Protein 4DMI (pdb70)

Sequence (838 aa):
QQFRIDSESIRDKLNTLLPSQSRLSGSTTIIPVVDLTETAEGGAQREEDLQKAFTLINTIDFDVENTTTTIANTPGFYKVVVVGNLSSRDEASGAIAVIEVTDGITTKILANNRIVSPDGTTAVQSVPVPFDLMMVKLVAGDTLQARSNNAEVRVQGIARQIADVSGNLINPPASQQFRIDSESIRDKLNTLLPSVDLSGSTTIIPVVDLTETAEGGAQREEEEDLQKAFTLINTIDFDVENTTTTIANTPGFYKVVVVGNLSSRDEASGAIAVIEEVTDGITTKILANNRIVSPDGTTAVQSVPVPFDLMMVKLVAGDTLQARSNNAEVRVQGIARQIADVSGNLINPQQFRIDSESIRDKLNTLLPSQSLSGSTTIIPVVDLTETAEGGAQREEDLQKAFTLINTIDFDVENTTTTIANTPGFYKVVVGNLSSRDEASGAIAVIEVTDGITTKILANNRIVSPDGTTAVQSVPVPFDLMMVKLVAGDTLQARSNNAEVRVQGIARQIADVSGNLINPPQFRIDSESIRDKLNTLLPSQSRVDLSGSTTIIPVVDLTETAEGGAQREDLQKAFTLINTIDFDVENTTTTIANTPGFYKVVVGNLSSRDEASGAIAVIEVTDGITTKILANNRIVSPDGTTAVQSVPVPFDLMMVKLVAGDTLQARSNNAEVRVQGIARQIADVSGNLIINPPSSQQFRIDSESIRDKLNTLLPLSGSTTIIPVVDLLTETAEGGAQREDLQKAFTLINTIDFDVENTTTTIANTPGFYKVVVVGNLSSRDEASGAIAVIEEVTDGITTKILANNRIVSPDGTTAVQSVPVPFDLMMVKKLVAGDTLQARSNNAEVRVQGIARQIADVSGNLINP

Radius of gyration: 27.86 Å; Cα contacts (8 Å, |Δi|>4): 2549; chains: 5; bounding box: 64×80×60 Å

Secondary structure (P-SEA, 3-state):
cbbbbbcaaaaaaaaaacccccccccccbbbbbbbcccccccccccccccccccccccbbbbbccbbbbccccbbbbbbbbcccccccccccccccccccccbbbbcccccbbbbccccbbbbbbbcccbbbbbccccccccccccccccccbbbbbccccccccccc/ccbbbbbbcaaaaaaaaaaccccbbbbbcbbbbbbbccccccccccccccccccccccccccccccbbbbccccbbbbbbbbccccccccccbbbbbbcccccbbbbcccccbbbbccccbbbbbbbcccbbbbbccccccccccccccccccbbbbbccccccccccc/cbbbbbcaaaaaaaaaaccccccccccbbbbbbbccccccccccccccccccccccccccccccbbbbccccbbbbbbbbccccccccccbbbbbbcccccbbbbcccccbbbbccccbbbbbbbcccbbbbbccccccccccccccccccbbbbbccccccccccc/ccccccaaaaaaaaaacccccccbbbbbcbbbbbbbccccccccccccccccccccccccccccccbbbbccccbbbbbbbbccccccccccbbbbbbcccccbbbbcccccbbbbccccbbbbbbbcccbbbbbccccccccccccccccccbbbbbccccccccccc/cbbbbbbcaaaaaaaaaacccccccbbbbbbbcccccccccccccccccccccccbbbbbccbbbbccccbbbbbbbbccccccccccbbbbbbcccccbbbbcccccbbbbccccbbbbbbbcccbbbbbcccccccccccccccccccccccccccccccccc

Nearest PDB structures (foldseek):
  4dmi-assembly1_C  TM=1.006E+00  e=1.587E-31  unidentified
  4e27-assembly1_C  TM=9.970E-01  e=5.572E-29  unidentified
  4dmi-assembly1_A  TM=9.010E-01  e=1.670E-29  unidentified
  4dmi-assembly1_D  TM=9.089E-01  e=8.191E-30  unidentified
  4dmi-assembly1_B  TM=8.120E-01  e=1.020E-29  unidentified

Solvent-accessible surface area: 31568 Å² total

CATH classification: 6.20.250.10 (+1 more: 2.60.120.1010)

Structure (mmCIF, N/CA/C/O backbone):
data_4DMI
#
_entry.id   4DMI
#
_cell.length_a   57.570
_cell.length_b   147.870
_cell.length_c   57.850
_cell.angle_alpha   90.00
_cell.angle_beta   112.05
_cell.angle_gamma   90.00
#
_symmetry.space_group_name_H-M   'P 1 21 1'
#
loop_
_entity.id
_entity.type
_entity.pdbx_description
1 polymer 'Capsid Protein'
2 non-polymer 1,2-ETHANEDIOL
3 non-polymer 'SODIUM ION'
4 water water
#
loop_
_atom_site.group_PDB
_atom_site.id
_atom_site.type_symbol
_atom_site.label_atom_id
_atom_site.label_alt_id
_atom_site.label_comp_id
_atom_site.label_asym_id
_atom_site.label_entity_id
_atom_site.label_seq_id
_atom_site.pdbx_PDB_ins_code
_atom_site.Cartn_x
_atom_site.Cartn_y
_atom_site.Cartn_z
_atom_site.occupancy
_atom_site.B_iso_or_equiv
_atom_site.auth_seq_id
_atom_site.auth_comp_id
_atom_site.auth_asym_id
_atom_site.auth_atom_id
_atom_site.pdbx_PDB_model_num
ATOM 1 C CA . GLN A 1 3 ? -9.149 42.761 18.744 1.00 68.89 3 GLN A CA 1
ATOM 2 C C . GLN A 1 3 ? -7.850 42.335 19.417 1.00 65.85 3 GLN A C 1
ATOM 3 O O . GLN A 1 3 ? -7.115 41.496 18.894 1.00 61.22 3 GLN A O 1
ATOM 4 N N . GLN A 1 4 ? -7.578 42.910 20.585 1.00 62.91 4 GLN A N 1
ATOM 5 C CA . GLN A 1 4 ? -6.298 42.704 21.254 1.00 59.74 4 GLN A CA 1
ATOM 6 C C . GLN A 1 4 ? -6.428 42.564 22.771 1.00 61.87 4 GLN A C 1
ATOM 7 O O . GLN A 1 4 ? -7.102 43.358 23.426 1.00 63.31 4 GLN A O 1
ATOM 13 N N . PHE A 1 5 ? -5.755 41.554 23.315 1.00 58.81 5 PHE A N 1
ATOM 14 C CA . PHE A 1 5 ? -5.846 41.212 24.730 1.00 59.14 5 PHE A CA 1
ATOM 15 C C . PHE A 1 5 ? -4.444 41.070 25.319 1.00 60.84 5 PHE A C 1
ATOM 16 O O . PHE A 1 5 ? -3.482 40.869 24.583 1.00 63.47 5 PHE A O 1
ATOM 24 N N . ARG A 1 6 ? -4.333 41.153 26.642 1.00 53.72 6 ARG A N 1
ATOM 25 C CA . ARG A 1 6 ? -3.035 41.056 27.308 1.00 50.61 6 ARG A CA 1
ATOM 26 C C . ARG A 1 6 ? -2.627 39.616 27.615 1.00 52.26 6 ARG A C 1
ATOM 27 O O . ARG A 1 6 ? -3.459 38.787 27.990 1.00 53.80 6 ARG A O 1
ATOM 29 N N . ILE A 1 7 ? -1.335 39.336 27.458 1.00 53.75 7 ILE A N 1
ATOM 30 C CA . ILE A 1 7 ? -0.779 38.010 27.707 1.00 54.58 7 ILE A CA 1
ATOM 31 C C . ILE A 1 7 ? -0.037 37.943 29.032 1.00 57.70 7 ILE A C 1
ATOM 32 O O . ILE A 1 7 ? 0.873 38.734 29.285 1.00 59.35 7 ILE A O 1
ATOM 34 N N . ASP A 1 8 ? -0.427 36.993 29.874 1.00 59.60 8 ASP A N 1
ATOM 35 C CA . ASP A 1 8 ? 0.364 36.663 31.049 1.00 63.21 8 ASP A CA 1
ATOM 36 C C . ASP A 1 8 ? 1.010 35.296 30.856 1.00 64.37 8 ASP A C 1
ATOM 37 O O . ASP A 1 8 ? 0.362 34.261 31.022 1.00 66.17 8 ASP A O 1
ATOM 39 N N . SER A 1 9 ? 2.280 35.307 30.465 1.00 62.59 9 SER A N 1
ATOM 40 C CA . SER A 1 9 ? 3.095 34.100 30.415 1.00 59.67 9 SER A CA 1
ATOM 41 C C . SER A 1 9 ? 4.544 34.433 30.718 1.00 61.33 9 SER A C 1
ATOM 42 O O . SER A 1 9 ? 5.192 35.164 29.967 1.00 60.30 9 SER A O 1
ATOM 45 N N . GLU A 1 10 ? 5.047 33.908 31.828 1.00 60.93 10 GLU A N 1
ATOM 46 C CA . GLU A 1 10 ? 6.473 33.965 32.092 1.00 60.71 10 GLU A CA 1
ATOM 47 C C . GLU A 1 10 ? 7.146 33.160 30.990 1.00 55.73 10 GLU A C 1
ATOM 48 O O . GLU A 1 10 ? 8.190 33.547 30.463 1.00 55.66 10 GLU A O 1
ATOM 50 N N . SER A 1 11 ? 6.511 32.045 30.640 1.00 53.38 11 SER A N 1
ATOM 51 C CA . SER A 1 11 ? 7.001 31.127 29.617 1.00 56.70 11 SER A CA 1
ATOM 52 C C . SER A 1 11 ? 7.165 31.758 28.228 1.00 52.81 11 SER A C 1
ATOM 53 O O . SER A 1 11 ? 8.206 31.598 27.589 1.00 53.96 11 SER A O 1
ATOM 56 N N . ILE A 1 12 ? 6.138 32.462 27.760 1.00 47.41 12 ILE A N 1
ATOM 57 C CA . ILE A 1 12 ? 6.185 33.095 26.441 1.00 45.18 12 ILE A CA 1
ATOM 58 C C . ILE A 1 12 ? 7.066 34.347 26.453 1.00 45.08 12 ILE A C 1
ATOM 59 O O . ILE A 1 12 ? 7.792 34.617 25.493 1.00 43.63 12 ILE A O 1
ATOM 64 N N . ARG A 1 13 ? 7.008 35.103 27.546 1.00 43.80 13 ARG A N 1
ATOM 65 C CA . ARG A 1 13 ? 7.836 36.297 27.687 1.00 45.21 13 ARG A CA 1
ATOM 66 C C . ARG A 1 13 ? 9.318 35.951 27.581 1.00 45.84 13 ARG A C 1
ATOM 67 O O . ARG A 1 13 ? 10.054 36.562 26.804 1.00 44.10 13 ARG A O 1
ATOM 69 N N . ASP A 1 14 ? 9.743 34.964 28.365 1.00 46.08 14 ASP A N 1
ATOM 70 C CA . ASP A 1 14 ? 11.140 34.546 28.400 1.00 48.75 14 ASP A CA 1
ATOM 71 C C . ASP A 1 14 ? 11.614 34.014 27.049 1.00 46.34 14 ASP A C 1
ATOM 72 O O . ASP A 1 14 ? 12.749 34.258 26.638 1.00 49.37 14 ASP A O 1
ATOM 74 N N . LYS A 1 15 ? 10.742 33.287 26.361 1.00 41.14 15 LYS A N 1
ATOM 75 C CA . LYS A 1 15 ? 11.090 32.727 25.063 1.00 40.03 15 LYS A CA 1
ATOM 76 C C . LYS A 1 15 ? 11.223 33.817 24.009 1.00 37.70 15 LYS A C 1
ATOM 77 O O . LYS A 1 15 ? 12.178 33.830 23.230 1.00 38.15 15 LYS A O 1
ATOM 80 N N . LEU A 1 16 ? 10.259 34.731 23.988 1.00 36.64 16 LEU A N 1
ATOM 81 C CA . LEU A 1 16 ? 10.247 35.790 22.990 1.00 36.42 16 LEU A CA 1
ATOM 82 C C . LEU A 1 16 ? 11.477 36.682 23.120 1.00 36.73 16 LEU A C 1
ATOM 83 O O . LEU A 1 16 ? 12.018 37.161 22.123 1.00 40.86 16 LEU A O 1
ATOM 88 N N . ASN A 1 17 ? 11.914 36.901 24.355 1.00 41.88 17 ASN A N 1
ATOM 89 C CA . ASN A 1 17 ? 13.095 37.717 24.606 1.00 40.22 17 ASN A CA 1
ATOM 90 C C . ASN A 1 17 ? 14.400 36.995 24.273 1.00 38.66 17 ASN A C 1
ATOM 91 O O . ASN A 1 17 ? 15.397 37.633 23.935 1.00 42.61 17 ASN A O 1
ATOM 96 N N . THR A 1 18 ? 14.393 35.668 24.368 1.00 37.14 18 THR A N 1
ATOM 97 C CA . THR A 1 18 ? 15.551 34.879 23.955 1.00 43.10 18 THR A CA 1
ATOM 98 C C . THR A 1 18 ? 15.585 34.732 22.434 1.00 43.88 18 THR A C 1
ATOM 99 O O . THR A 1 18 ? 16.656 34.735 21.827 1.00 47.84 18 THR A O 1
ATOM 103 N N . LEU A 1 19 ? 14.407 34.613 21.823 1.00 40.38 19 LEU A N 1
ATOM 104 C CA . LEU A 1 19 ? 14.297 34.519 20.369 1.00 37.72 19 LEU A CA 1
ATOM 105 C C . LEU A 1 19 ? 14.666 35.836 19.702 1.00 36.23 19 LEU A C 1
ATOM 106 O O . LEU A 1 19 ? 15.383 35.858 18.700 1.00 38.17 19 LEU A O 1
ATOM 111 N N . LEU A 1 20 ? 14.172 36.934 20.266 1.00 34.20 20 LEU A N 1
ATOM 112 C CA . LEU A 1 20 ? 14.375 38.253 19.680 1.00 35.66 20 LEU A CA 1
ATOM 113 C C . LEU A 1 20 ? 15.010 39.206 20.686 1.00 32.56 20 LEU A C 1
ATOM 114 O O . LEU A 1 20 ? 14.314 40.015 21.301 1.00 36.38 20 LEU A O 1
ATOM 119 N N . PRO A 1 21 ? 16.339 39.113 20.854 1.00 34.09 21 PRO A N 1
ATOM 120 C CA . PRO A 1 21 ? 17.083 39.952 21.802 1.00 36.62 21 PRO A CA 1
ATOM 121 C C . PRO A 1 21 ? 16.961 41.440 21.478 1.00 35.65 21 PRO A C 1
ATOM 122 O O . PRO A 1 21 ? 17.105 41.821 20.318 1.00 37.96 21 PRO A O 1
ATOM 126 N N . SER A 1 22 ? 16.710 42.263 22.492 1.00 33.95 22 SER A N 1
ATOM 127 C CA . SER A 1 22 ? 16.577 43.706 22.298 1.00 40.74 22 SER A CA 1
ATOM 128 C C . SER A 1 22 ? 17.923 44.421 22.318 1.00 45.39 22 SER A C 1
ATOM 129 O O . SER A 1 22 ? 18.809 44.068 23.097 1.00 43.62 22 SER A O 1
ATOM 132 N N . GLN A 1 23 ? 18.065 45.431 21.460 1.00 45.22 23 GLN A N 1
ATOM 133 C CA . GLN A 1 23 ? 19.222 46.321 21.500 1.00 46.91 23 GLN A CA 1
ATOM 134 C C . GLN A 1 23 ? 19.194 47.153 22.779 1.00 50.58 23 GLN A C 1
ATOM 135 O O . GLN A 1 23 ? 20.207 47.723 23.185 1.00 54.80 23 GLN A O 1
ATOM 137 N N . SER A 1 24 ? 18.024 47.226 23.406 1.00 34.86 24 SER A N 1
ATOM 138 C CA . SER A 1 24 ? 17.842 48.063 24.586 1.00 35.51 24 SER A CA 1
ATOM 139 C C . SER A 1 24 ? 17.746 47.263 25.879 1.00 37.65 24 SER A C 1
ATOM 140 O O . SER A 1 24 ? 17.214 46.150 25.893 1.00 37.83 24 SER A O 1
ATOM 143 N N . ARG A 1 25 ? 18.286 47.849 26.948 1.00 36.42 25 ARG A N 1
ATOM 144 C CA . ARG A 1 25 ? 18.112 47.374 28.321 1.00 35.48 25 ARG A CA 1
ATOM 145 C C . ARG A 1 25 ? 16.665 46.948 28.568 1.00 34.85 25 ARG A C 1
ATOM 146 O O . ARG A 1 25 ? 16.370 46.213 29.514 1.00 34.51 25 ARG A O 1
ATOM 154 N N . LEU A 1 32 ? 3.585 42.079 26.625 1.00 46.73 32 LEU A N 1
ATOM 155 C CA . LEU A 1 32 ? 3.236 41.196 25.514 1.00 44.80 32 LEU A CA 1
ATOM 156 C C . LEU A 1 32 ? 1.724 41.020 25.398 1.00 44.94 32 LEU A C 1
ATOM 157 O O . LEU A 1 32 ? 1.014 40.992 26.403 1.00 43.53 32 LEU A O 1
ATOM 159 N N . SER A 1 33 ? 1.239 40.906 24.166 1.00 43.87 33 SER A N 1
ATOM 160 C CA . SER A 1 33 ? -0.192 40.777 23.914 1.00 42.14 33 SER A CA 1
ATOM 161 C C . SER A 1 33 ? -0.445 39.864 22.719 1.00 39.64 33 SER A C 1
ATOM 162 O O . SER A 1 33 ? 0.491 39.460 22.029 1.00 39.48 33 SER A O 1
ATOM 165 N N . GLY A 1 34 ? -1.711 39.534 22.486 1.00 35.09 34 GLY A N 1
ATOM 166 C CA . GLY A 1 34 ? -2.087 38.681 21.373 1.00 34.17 34 GLY A CA 1
ATOM 167 C C . GLY A 1 34 ? -3.254 39.254 20.596 1.00 38.22 34 GLY A C 1
ATOM 168 O O . GLY A 1 34 ? -4.059 40.008 21.142 1.00 43.17 34 GLY A O 1
ATOM 169 N N . SER A 1 35 ? -3.346 38.902 19.317 1.00 33.06 35 SER A N 1
ATOM 170 C CA . SER A 1 35 ? -4.443 39.369 18.472 1.00 34.97 35 SER A CA 1
ATOM 171 C C . SER A 1 35 ? -5.560 38.335 18.422 1.00 35.47 35 SER A C 1
ATOM 172 O O . SER A 1 35 ? -5.334 37.150 18.667 1.00 37.94 35 SER A O 1
ATOM 175 N N . THR A 1 36 ? -6.767 38.790 18.102 1.00 39.77 36 THR A N 1
ATOM 176 C CA . THR A 1 36 ? -7.923 37.907 18.042 1.00 38.59 36 THR A CA 1
ATOM 177 C C . THR A 1 36 ? -8.362 37.666 16.599 1.00 36.98 36 THR A C 1
ATOM 178 O O . THR A 1 36 ? -9.402 37.055 16.348 1.00 37.40 36 THR A O 1
ATOM 182 N N . THR A 1 37 ? -7.561 38.146 15.652 1.00 30.34 37 THR A N 1
ATOM 183 C CA . THR A 1 37 ? -7.826 37.902 14.239 1.00 30.07 37 THR A CA 1
ATOM 184 C C . THR A 1 37 ? -6.837 36.890 13.680 1.00 25.80 37 THR A C 1
ATOM 185 O O . THR A 1 37 ? -5.626 37.113 13.698 1.00 28.20 37 THR A O 1
ATOM 189 N N . ILE A 1 38 ? -7.355 35.770 13.189 1.00 25.09 38 ILE A N 1
ATOM 190 C CA . ILE A 1 38 ? -6.507 34.710 12.664 1.00 23.72 38 ILE A CA 1
ATOM 191 C C . ILE A 1 38 ? -6.118 34.995 11.215 1.00 25.52 38 ILE A C 1
ATOM 192 O O . ILE A 1 38 ? -6.973 35.269 10.373 1.00 23.71 38 ILE A O 1
ATOM 197 N N . ILE A 1 39 ? -4.816 34.946 10.944 1.00 22.81 39 ILE A N 1
ATOM 198 C CA . ILE A 1 39 ? -4.282 35.313 9.638 1.00 21.89 39 ILE A CA 1
ATOM 199 C C . ILE A 1 39 ? -3.901 34.059 8.865 1.00 19.97 39 ILE A C 1
ATOM 200 O O . ILE A 1 39 ? -3.167 33.221 9.375 1.00 19.66 39 ILE A O 1
ATOM 205 N N . PRO A 1 40 ? -4.404 33.919 7.630 1.00 19.62 40 PRO A N 1
ATOM 206 C CA . PRO A 1 40 ? -3.993 32.775 6.812 1.00 18.89 40 PRO A CA 1
ATOM 207 C C . PRO A 1 40 ? -2.649 33.066 6.161 1.00 20.10 40 PRO A C 1
ATOM 208 O O . PRO A 1 40 ? -2.457 34.168 5.642 1.00 18.27 40 PRO A O 1
ATOM 212 N N . VAL A 1 41 ? -1.730 32.107 6.202 1.00 18.70 41 VAL A N 1
ATOM 213 C CA . VAL A 1 41 ? -0.396 32.322 5.652 1.00 16.31 41 VAL A CA 1
ATOM 214 C C . VAL A 1 41 ? 0.007 31.218 4.685 1.00 15.86 41 VAL A C 1
ATOM 215 O O . VAL A 1 41 ? -0.553 30.124 4.716 1.00 17.96 41 VAL A O 1
ATOM 219 N N . VAL A 1 42 ? 0.970 31.513 3.814 1.00 15.31 42 VAL A N 1
ATOM 220 C CA . VAL A 1 42 ? 1.708 30.457 3.128 1.00 14.92 42 VAL A CA 1
ATOM 221 C C . VAL A 1 42 ? 3.188 30.639 3.443 1.00 14.43 42 VAL A C 1
ATOM 222 O O . VAL A 1 42 ? 3.665 31.769 3.569 1.00 14.92 42 VAL A O 1
ATOM 226 N N . ASP A 1 43 ? 3.900 29.524 3.573 1.00 16.48 43 ASP A N 1
ATOM 227 C CA . ASP A 1 43 ? 5.290 29.530 4.027 1.00 17.65 43 ASP A CA 1
ATOM 228 C C . ASP A 1 43 ? 6.252 29.353 2.855 1.00 17.66 43 ASP A C 1
ATOM 229 O O . ASP A 1 43 ? 6.262 28.305 2.212 1.00 21.50 43 ASP A O 1
ATOM 234 N N . LEU A 1 44 ? 7.068 30.371 2.593 1.00 14.59 44 LEU A N 1
ATOM 235 C CA . LEU A 1 44 ? 8.027 30.338 1.489 1.00 16.38 44 LEU A CA 1
ATOM 236 C C . LEU A 1 44 ? 9.444 30.014 1.953 1.00 14.51 44 LEU A C 1
ATOM 237 O O . LEU A 1 44 ? 10.396 30.142 1.179 1.00 16.00 44 LEU A O 1
ATOM 242 N N . THR A 1 45 ? 9.590 29.597 3.209 1.00 14.86 45 THR A N 1
ATOM 243 C CA . THR A 1 45 ? 10.919 29.388 3.788 1.00 15.66 45 THR A CA 1
ATOM 244 C C . THR A 1 45 ? 11.816 28.459 2.971 1.00 14.72 45 THR A C 1
ATOM 245 O O . THR A 1 45 ? 12.980 28.782 2.712 1.00 16.02 45 THR A O 1
ATOM 249 N N . GLU A 1 46 ? 11.285 27.310 2.564 1.00 15.84 46 GLU A N 1
ATOM 250 C CA . GLU A 1 46 ? 12.119 26.326 1.877 1.00 16.92 46 GLU A CA 1
ATOM 251 C C . GLU A 1 46 ? 12.674 26.879 0.564 1.00 17.03 46 GLU A C 1
ATOM 252 O O . GLU A 1 46 ? 13.852 26.696 0.259 1.00 17.69 46 GLU A O 1
ATOM 258 N N . THR A 1 47 ? 11.831 27.585 -0.185 1.00 16.74 47 THR A N 1
ATOM 259 C CA . THR A 1 47 ? 12.264 28.213 -1.429 1.00 16.61 47 THR A CA 1
ATOM 260 C C . THR A 1 47 ? 13.293 29.306 -1.159 1.00 19.29 47 THR A C 1
ATOM 261 O O . THR A 1 47 ? 14.308 29.414 -1.858 1.00 18.48 47 THR A O 1
ATOM 265 N N . ALA A 1 48 ? 13.035 30.113 -0.137 1.00 17.83 48 ALA A N 1
ATOM 266 C CA . ALA A 1 48 ? 13.956 31.187 0.223 1.00 21.46 48 ALA A CA 1
ATOM 267 C C . ALA A 1 48 ? 15.328 30.654 0.635 1.00 19.39 48 ALA A C 1
ATOM 268 O O . ALA A 1 48 ? 16.342 31.333 0.473 1.00 21.08 48 ALA A O 1
ATOM 270 N N . GLU A 1 49 ? 15.362 29.432 1.159 1.00 20.65 49 GLU A N 1
ATOM 271 C CA . GLU A 1 49 ? 16.621 28.827 1.576 1.00 22.85 49 GLU A CA 1
ATOM 272 C C . GLU A 1 49 ? 17.367 28.164 0.418 1.00 29.11 49 GLU A C 1
ATOM 273 O O . GLU A 1 49 ? 18.470 27.642 0.596 1.00 32.88 49 GLU A O 1
ATOM 279 N N . GLY A 1 50 ? 16.768 28.198 -0.767 1.00 22.19 50 GLY A N 1
ATOM 280 C CA . GLY A 1 50 ? 17.396 27.655 -1.958 1.00 22.49 50 GLY A CA 1
ATOM 281 C C . GLY A 1 50 ? 16.753 26.374 -2.455 1.00 24.99 50 GLY A C 1
ATOM 282 O O . GLY A 1 50 ? 17.170 25.811 -3.467 1.00 25.55 50 GLY A O 1
ATOM 283 N N . GLY A 1 51 ? 15.730 25.911 -1.744 1.00 18.69 51 GLY A N 1
ATOM 284 C CA . GLY A 1 51 ? 15.029 24.704 -2.134 1.00 18.89 51 GLY A CA 1
ATOM 285 C C . GLY A 1 51 ? 15.703 23.436 -1.653 1.00 18.13 51 GLY A C 1
ATOM 286 O O . GLY A 1 51 ? 16.843 23.465 -1.189 1.00 20.83 51 GLY A O 1
ATOM 287 N N . ALA A 1 52 ? 14.979 22.325 -1.757 1.00 16.25 52 ALA A N 1
ATOM 288 C CA . ALA A 1 52 ? 15.497 21.001 -1.417 1.00 15.39 52 ALA A CA 1
ATOM 289 C C . ALA A 1 52 ? 16.031 20.924 0.009 1.00 18.61 52 ALA A C 1
ATOM 290 O O . ALA A 1 52 ? 17.103 20.375 0.262 1.00 19.36 52 ALA A O 1
ATOM 292 N N . GLN A 1 53 ? 15.275 21.481 0.943 1.00 13.50 53 GLN A N 1
ATOM 293 C CA . GLN A 1 53 ? 15.680 21.448 2.338 1.00 16.61 53 GLN A CA 1
ATOM 294 C C . GLN A 1 53 ? 15.146 20.220 3.061 1.00 16.43 53 GLN A C 1
ATOM 295 O O . GLN A 1 53 ? 15.706 19.817 4.082 1.00 17.53 53 GLN A O 1
ATOM 301 N N . ARG A 1 54 ? 14.069 19.623 2.545 1.00 12.03 54 ARG A N 1
ATOM 302 C CA . ARG A 1 54 ? 13.542 18.395 3.144 1.00 12.33 54 ARG A CA 1
ATOM 303 C C . ARG A 1 54 ? 14.678 17.370 3.216 1.00 10.58 54 ARG A C 1
ATOM 304 O O . ARG A 1 54 ? 15.448 17.245 2.256 1.00 10.69 54 ARG A O 1
ATOM 312 N N A GLU A 1 55 ? 14.765 16.662 4.330 0.54 12.13 55 GLU A N 1
ATOM 313 N N B GLU A 1 55 ? 14.780 16.661 4.333 0.46 12.21 55 GLU A N 1
ATOM 314 C CA A GLU A 1 55 ? 15.921 15.818 4.641 0.54 13.01 55 GLU A CA 1
ATOM 315 C CA B GLU A 1 55 ? 15.948 15.816 4.619 0.46 12.35 55 GLU A CA 1
ATOM 316 C C A GLU A 1 55 ? 16.290 14.811 3.545 0.54 10.49 55 GLU A C 1
ATOM 317 C C B GLU A 1 55 ? 16.299 14.821 3.516 0.46 10.45 55 GLU A C 1
ATOM 318 O O A GLU A 1 55 ? 17.468 14.635 3.228 0.54 12.48 55 GLU A O 1
ATOM 319 O O B GLU A 1 55 ? 17.472 14.654 3.175 0.46 11.77 55 GLU A O 1
ATOM 330 N N . ASP A 1 56 ? 15.288 14.170 2.950 1.00 9.65 56 ASP A N 1
ATOM 331 C CA . ASP A 1 56 ? 15.541 13.157 1.932 1.00 8.94 56 ASP A CA 1
ATOM 332 C C . ASP A 1 56 ? 16.197 13.761 0.698 1.00 12.22 56 ASP A C 1
ATOM 333 O O . ASP A 1 56 ? 17.122 13.172 0.122 1.00 12.74 56 ASP A O 1
ATOM 338 N N . LEU A 1 57 ? 15.753 14.959 0.323 1.00 10.63 57 LEU A N 1
ATOM 339 C CA . LEU A 1 57 ? 16.355 15.675 -0.802 1.00 9.84 57 LEU A CA 1
ATOM 340 C C . LEU A 1 57 ? 17.752 16.195 -0.469 1.00 11.04 57 LEU A C 1
ATOM 341 O O . LEU A 1 57 ? 18.687 16.058 -1.261 1.00 10.41 57 LEU A O 1
ATOM 346 N N . GLN A 1 58 ? 17.893 16.810 0.699 1.00 10.23 58 GLN A N 1
ATOM 347 C CA . GLN A 1 58 ? 19.158 17.445 1.052 1.00 9.90 58 GLN A CA 1
ATOM 348 C C . GLN A 1 58 ? 20.280 16.417 1.161 1.00 9.34 58 GLN A C 1
ATOM 349 O O . GLN A 1 58 ? 21.443 16.738 0.916 1.00 11.14 58 GLN A O 1
ATOM 355 N N . LYS A 1 59 ? 19.925 15.185 1.529 1.00 9.07 59 LYS A N 1
ATOM 356 C CA . LYS A 1 59 ? 20.915 14.119 1.725 1.00 8.46 59 LYS A CA 1
ATOM 357 C C . LYS A 1 59 ? 21.199 13.299 0.461 1.00 7.84 59 LYS A C 1
ATOM 358 O O . LYS A 1 59 ? 21.942 12.311 0.503 1.00 9.22 59 LYS A O 1
ATOM 364 N N . ALA A 1 60 ? 20.640 13.721 -0.671 1.00 7.72 60 ALA A N 1
ATOM 365 C CA . ALA A 1 60 ? 20.770 12.952 -1.914 1.00 9.29 60 ALA A CA 1
ATOM 366 C C . ALA A 1 60 ? 22.206 12.770 -2.397 1.00 9.31 60 ALA A C 1
ATOM 367 O O . ALA A 1 60 ? 23.048 13.650 -2.247 1.00 9.57 60 ALA A O 1
ATOM 369 N N . PHE A 1 61 ? 22.468 11.616 -2.997 1.00 7.80 61 PHE A N 1
ATOM 370 C CA . PHE A 1 61 ? 23.743 11.373 -3.654 1.00 7.63 61 PHE A CA 1
ATOM 371 C C . PHE A 1 61 ? 23.770 11.943 -5.065 1.00 7.76 61 PHE A C 1
ATOM 372 O O . PHE A 1 61 ? 22.782 11.876 -5.793 1.00 10.25 61 PHE A O 1
ATOM 380 N N . THR A 1 62 ? 24.912 12.511 -5.441 1.00 8.90 62 THR A N 1
ATOM 381 C CA . THR A 1 62 ? 25.121 12.960 -6.815 1.00 10.25 62 THR A CA 1
ATOM 382 C C . THR A 1 62 ? 26.407 12.369 -7.352 1.00 10.87 62 THR A C 1
ATOM 383 O O . THR A 1 62 ? 27.227 11.861 -6.595 1.00 10.18 62 THR A O 1
ATOM 387 N N . LEU A 1 63 ? 26.586 12.437 -8.663 1.00 9.79 63 LEU A N 1
ATOM 388 C CA . LEU A 1 63 ? 27.829 11.993 -9.269 1.00 10.85 63 LEU A CA 1
ATOM 389 C C . LEU A 1 63 ? 29.009 12.724 -8.634 1.00 11.22 63 LEU A C 1
ATOM 390 O O . LEU A 1 63 ? 30.045 12.126 -8.340 1.00 12.27 63 LEU A O 1
ATOM 395 N N . ILE A 1 64 ? 28.833 14.016 -8.388 1.00 11.55 64 ILE A N 1
ATOM 396 C CA . ILE A 1 64 ? 29.915 14.822 -7.851 1.00 12.86 64 ILE A CA 1
ATOM 397 C C . ILE A 1 64 ? 30.197 14.549 -6.374 1.00 12.75 64 ILE A C 1
ATOM 398 O O . ILE A 1 64 ? 31.359 14.449 -5.984 1.00 13.21 64 ILE A O 1
ATOM 403 N N . ASN A 1 65 ? 29.154 14.398 -5.559 1.00 11.28 65 ASN A N 1
ATOM 404 C CA . ASN A 1 65 ? 29.365 14.298 -4.110 1.00 9.84 65 ASN A CA 1
ATOM 405 C C . ASN A 1 65 ? 29.607 12.889 -3.554 1.00 11.03 65 ASN A C 1
ATOM 406 O O . ASN A 1 65 ? 29.939 12.731 -2.382 1.00 12.28 65 ASN A O 1
ATOM 411 N N . THR A 1 66 ? 29.442 11.873 -4.393 1.00 9.26 66 THR A N 1
ATOM 412 C CA . THR A 1 66 ? 29.487 10.495 -3.907 1.00 9.44 66 THR A CA 1
ATOM 413 C C . THR A 1 66 ? 30.910 9.987 -3.681 1.00 10.46 66 THR A C 1
ATOM 414 O O . THR A 1 66 ? 31.759 10.017 -4.584 1.00 10.98 66 THR A O 1
ATOM 418 N N . ILE A 1 67 ? 31.174 9.537 -2.460 1.00 10.27 67 ILE A N 1
ATOM 419 C CA . ILE A 1 67 ? 32.430 8.881 -2.142 1.00 8.92 67 ILE A CA 1
ATOM 420 C C . ILE A 1 67 ? 32.193 7.379 -2.313 1.00 9.51 67 ILE A C 1
ATOM 421 O O . ILE A 1 67 ? 31.688 6.715 -1.401 1.00 10.88 67 ILE A O 1
ATOM 426 N N . ASP A 1 68 ? 32.512 6.839 -3.485 1.00 8.05 68 ASP A N 1
ATOM 427 C CA . ASP A 1 68 ? 32.309 5.421 -3.736 1.00 9.19 68 ASP A CA 1
ATOM 428 C C . ASP A 1 68 ? 33.499 4.607 -3.258 1.00 10.49 68 ASP A C 1
ATOM 429 O O . ASP A 1 68 ? 34.649 5.033 -3.415 1.00 13.83 68 ASP A O 1
ATOM 434 N N . PHE A 1 69 ? 33.238 3.455 -2.645 1.00 9.18 69 PHE A N 1
ATOM 435 C CA . PHE A 1 69 ? 34.332 2.576 -2.206 1.00 10.30 69 PHE A CA 1
ATOM 436 C C . PHE A 1 69 ? 33.999 1.095 -2.404 1.00 9.89 69 PHE A C 1
ATOM 437 O O . PHE A 1 69 ? 32.840 0.689 -2.349 1.00 9.72 69 PHE A O 1
ATOM 445 N N . ASP A 1 70 ? 35.038 0.300 -2.645 1.00 8.36 70 ASP A N 1
ATOM 446 C CA . ASP A 1 70 ? 34.929 -1.130 -2.899 1.00 8.07 70 ASP A CA 1
ATOM 447 C C . ASP A 1 70 ? 36.301 -1.709 -2.539 1.00 8.51 70 ASP A C 1
ATOM 448 O O . ASP A 1 70 ? 37.243 -1.722 -3.352 1.00 12.22 70 ASP A O 1
ATOM 453 N N . VAL A 1 71 ? 36.407 -2.159 -1.292 1.00 8.17 71 VAL A N 1
ATOM 454 C CA . VAL A 1 71 ? 37.687 -2.374 -0.624 1.00 8.47 71 VAL A CA 1
ATOM 455 C C . VAL A 1 71 ? 37.941 -3.856 -0.390 1.00 8.64 71 VAL A C 1
ATOM 456 O O . VAL A 1 71 ? 37.125 -4.541 0.235 1.00 9.86 71 VAL A O 1
ATOM 460 N N . GLU A 1 72 ? 39.079 -4.337 -0.880 1.00 9.79 72 GLU A N 1
ATOM 461 C CA . GLU A 1 72 ? 39.457 -5.740 -0.777 1.00 9.71 72 GLU A CA 1
ATOM 462 C C . GLU A 1 72 ? 40.932 -5.817 -0.431 1.00 12.11 72 GLU A C 1
ATOM 463 O O . GLU A 1 72 ? 41.763 -5.322 -1.185 1.00 12.91 72 GLU A O 1
ATOM 469 N N . ASN A 1 73 ? 41.249 -6.419 0.712 1.00 8.87 73 ASN A N 1
ATOM 470 C CA . ASN A 1 73 ? 42.648 -6.616 1.126 1.00 9.37 73 ASN A CA 1
ATOM 471 C C . ASN A 1 73 ? 43.462 -5.318 1.168 1.00 9.85 73 ASN A C 1
ATOM 472 O O . ASN A 1 73 ? 44.625 -5.276 0.737 1.00 10.86 73 ASN A O 1
ATOM 477 N N . THR A 1 74 ? 42.853 -4.260 1.698 1.00 10.00 74 THR A N 1
ATOM 478 C CA . THR A 1 74 ? 43.548 -3.001 1.929 1.00 10.16 74 THR A CA 1
ATOM 479 C C . THR A 1 74 ? 42.732 -2.142 2.890 1.00 10.94 74 THR A C 1
ATOM 480 O O . THR A 1 74 ? 41.655 -2.553 3.348 1.00 10.35 74 THR A O 1
ATOM 484 N N . THR A 1 75 ? 43.265 -0.969 3.218 1.00 10.71 75 THR A N 1
ATOM 485 C CA . THR A 1 75 ? 42.569 0.008 4.056 1.00 10.36 75 THR A CA 1
ATOM 486 C C . THR A 1 75 ? 42.359 1.236 3.191 1.00 13.95 75 THR A C 1
ATOM 487 O O . THR A 1 75 ? 43.298 1.706 2.541 1.00 13.04 75 THR A O 1
ATOM 491 N N . THR A 1 76 ? 41.128 1.738 3.165 1.00 11.02 76 THR A N 1
ATOM 492 C CA . THR A 1 76 ? 40.789 2.878 2.328 1.00 12.11 76 THR A CA 1
ATOM 493 C C . THR A 1 76 ? 40.039 3.950 3.109 1.00 9.86 76 THR A C 1
ATOM 494 O O . THR A 1 76 ? 38.999 3.688 3.712 1.00 10.39 76 THR A O 1
ATOM 498 N N . THR A 1 77 ? 40.580 5.162 3.105 1.00 11.26 77 THR A N 1
ATOM 499 C CA . THR A 1 77 ? 39.948 6.293 3.763 1.00 10.61 77 THR A CA 1
ATOM 500 C C . THR A 1 77 ? 38.668 6.695 3.036 1.00 12.35 77 THR A C 1
ATOM 501 O O . THR A 1 77 ? 38.655 6.837 1.810 1.00 13.68 77 THR A O 1
ATOM 505 N N . ILE A 1 78 ? 37.597 6.854 3.801 1.00 10.87 78 ILE A N 1
ATOM 506 C CA . ILE A 1 78 ? 36.339 7.373 3.269 1.00 10.55 78 ILE A CA 1
ATOM 507 C C . ILE A 1 78 ? 36.303 8.890 3.485 1.00 11.45 78 ILE A C 1
ATOM 508 O O . ILE A 1 78 ? 35.983 9.653 2.570 1.00 14.78 78 ILE A O 1
ATOM 513 N N . ALA A 1 79 ? 36.644 9.323 4.697 1.00 12.37 79 ALA A N 1
ATOM 514 C CA . ALA A 1 79 ? 36.756 10.746 4.998 1.00 12.33 79 ALA A CA 1
ATOM 515 C C . ALA A 1 79 ? 37.747 10.961 6.126 1.00 14.20 79 ALA A C 1
ATOM 516 O O . ALA A 1 79 ? 37.914 10.099 6.983 1.00 14.13 79 ALA A O 1
ATOM 518 N N . ASN A 1 80 ? 38.415 12.112 6.116 1.00 16.10 80 ASN A N 1
ATOM 519 C CA . ASN A 1 80 ? 39.370 12.460 7.173 1.00 21.48 80 ASN A CA 1
ATOM 520 C C . ASN A 1 80 ? 39.452 13.961 7.415 1.00 19.77 80 ASN A C 1
ATOM 521 O O . ASN A 1 80 ? 40.503 14.483 7.799 1.00 20.69 80 ASN A O 1
ATOM 526 N N . THR A 1 81 ? 38.344 14.644 7.155 1.00 16.72 81 THR A N 1
ATOM 527 C CA . THR A 1 81 ? 38.191 16.057 7.470 1.00 19.59 81 THR A CA 1
ATOM 528 C C . THR A 1 81 ? 36.885 16.208 8.260 1.00 17.81 81 THR A C 1
ATOM 529 O O . THR A 1 81 ? 35.954 15.419 8.087 1.00 16.97 81 THR A O 1
ATOM 533 N N . PRO A 1 82 ? 36.808 17.209 9.144 1.00 16.68 82 PRO A N 1
ATOM 534 C CA . PRO A 1 82 ? 35.642 17.318 10.033 1.00 16.37 82 PRO A CA 1
ATOM 535 C C . PRO A 1 82 ? 34.314 17.487 9.300 1.00 17.45 82 PRO A C 1
ATOM 536 O O . PRO A 1 82 ? 34.260 18.094 8.227 1.00 19.54 82 PRO A O 1
ATOM 540 N N . GLY A 1 83 ? 33.247 16.951 9.889 1.00 16.50 83 GLY A N 1
ATOM 541 C CA . GLY A 1 83 ? 31.918 17.093 9.330 1.00 15.85 83 GLY A CA 1
ATOM 542 C C . GLY A 1 83 ? 31.068 15.884 9.653 1.00 15.88 83 GLY A C 1
ATOM 543 O O . GLY A 1 83 ? 31.536 14.952 10.310 1.00 12.58 83 GLY A O 1
ATOM 544 N N . PHE A 1 84 ? 29.828 15.903 9.175 1.00 12.49 84 PHE A N 1
ATOM 545 C CA . PHE A 1 84 ? 28.910 14.782 9.329 1.00 11.75 84 PHE A CA 1
ATOM 546 C C . PHE A 1 84 ? 28.829 14.017 8.014 1.00 12.12 84 PHE A C 1
ATOM 547 O O . PHE A 1 84 ? 28.672 14.624 6.948 1.00 13.60 84 PHE A O 1
ATOM 555 N N . TYR A 1 85 ? 28.912 12.690 8.092 1.00 10.47 85 TYR A N 1
ATOM 556 C CA . TYR A 1 85 ? 28.916 11.849 6.887 1.00 9.89 85 TYR A CA 1
ATOM 557 C C . TYR A 1 85 ? 27.886 10.728 6.974 1.00 13.63 85 TYR A C 1
ATOM 558 O O . TYR A 1 85 ? 27.765 10.060 7.999 1.00 11.90 85 TYR A O 1
ATOM 567 N N . LYS A 1 86 ? 27.144 10.520 5.889 1.00 10.08 86 LYS A N 1
ATOM 568 C CA . LYS A 1 86 ? 26.294 9.345 5.752 1.00 8.34 86 LYS A CA 1
ATOM 569 C C . LYS A 1 86 ? 27.132 8.277 5.063 1.00 9.65 86 LYS A C 1
ATOM 570 O O . LYS A 1 86 ? 27.824 8.583 4.086 1.00 8.76 86 LYS A O 1
ATOM 576 N N A VAL A 1 87 ? 27.099 7.058 5.562 0.57 8.47 87 VAL A N 1
ATOM 577 N N B VAL A 1 87 ? 27.067 7.053 5.565 0.43 7.86 87 VAL A N 1
ATOM 578 C CA A VAL A 1 87 ? 27.845 5.977 4.920 0.57 7.61 87 VAL A CA 1
ATOM 579 C CA B VAL A 1 87 ? 27.817 5.929 4.997 0.43 8.91 87 VAL A CA 1
ATOM 580 C C A VAL A 1 87 ? 26.988 4.719 4.895 0.57 8.38 87 VAL A C 1
ATOM 581 C C B VAL A 1 87 ? 26.900 4.718 4.902 0.43 8.49 87 VAL A C 1
ATOM 582 O O A VAL A 1 87 ? 26.533 4.237 5.932 0.57 8.48 87 VAL A O 1
ATOM 583 O O B VAL A 1 87 ? 26.357 4.262 5.909 0.43 8.10 87 VAL A O 1
ATOM 590 N N A VAL A 1 88 ? 26.748 4.204 3.694 0.57 7.28 88 VAL A N 1
ATOM 591 N N B VAL A 1 88 ? 26.724 4.191 3.694 0.43 7.31 88 VAL A N 1
ATOM 592 C CA A VAL A 1 88 ? 25.868 3.060 3.519 0.57 6.71 88 VAL A CA 1
ATOM 593 C CA B VAL A 1 88 ? 25.803 3.082 3.472 0.43 7.98 88 VAL A CA 1
ATOM 594 C C A VAL A 1 88 ? 26.515 2.016 2.624 0.57 6.29 88 VAL A C 1
ATOM 595 C C B VAL A 1 88 ? 26.455 2.025 2.585 0.43 6.68 88 VAL A C 1
ATOM 596 O O A VAL A 1 88 ? 27.266 2.347 1.712 0.57 9.72 88 VAL A O 1
ATOM 597 O O B VAL A 1 88 ? 27.167 2.362 1.646 0.43 9.19 88 VAL A O 1
ATOM 604 N N . GLY A 1 89 ? 26.230 0.751 2.880 1.00 5.44 89 GLY A N 1
ATOM 605 C CA . GLY A 1 89 ? 26.826 -0.303 2.091 1.00 5.24 89 GLY A CA 1
ATOM 606 C C . GLY A 1 89 ? 26.690 -1.671 2.703 1.00 5.43 89 GLY A C 1
ATOM 607 O O . GLY A 1 89 ? 25.782 -1.918 3.484 1.00 6.60 89 GLY A O 1
ATOM 608 N N . ASN A 1 90 ? 27.598 -2.563 2.321 1.00 6.10 90 ASN A N 1
ATOM 609 C CA . ASN A 1 90 ? 27.582 -3.958 2.757 1.00 6.39 90 ASN A CA 1
ATOM 610 C C . ASN A 1 90 ? 28.988 -4.498 3.014 1.00 6.11 90 ASN A C 1
ATOM 611 O O . ASN A 1 90 ? 29.969 -4.063 2.397 1.00 6.31 90 ASN A O 1
ATOM 616 N N . LEU A 1 91 ? 29.062 -5.480 3.912 1.00 5.88 91 LEU A N 1
ATOM 617 C CA . LEU A 1 91 ? 30.275 -6.256 4.156 1.00 6.47 91 LEU A CA 1
ATOM 618 C C . LEU A 1 91 ? 30.023 -7.709 3.750 1.00 5.73 91 LEU A C 1
ATOM 619 O O . LEU A 1 91 ? 28.893 -8.194 3.810 1.00 6.09 91 LEU A O 1
ATOM 624 N N . SER A 1 92 ? 31.077 -8.434 3.381 1.00 5.76 92 SER A N 1
ATOM 625 C CA . SER A 1 92 ? 30.939 -9.868 3.123 1.00 5.39 92 SER A CA 1
ATOM 626 C C . SER A 1 92 ? 30.853 -10.630 4.428 1.00 5.85 92 SER A C 1
ATOM 627 O O . SER A 1 92 ? 31.821 -10.633 5.177 1.00 7.25 92 SER A O 1
ATOM 630 N N . SER A 1 93 ? 29.733 -11.293 4.713 1.00 6.07 93 SER A N 1
ATOM 631 C CA . SER A 1 93 ? 29.656 -12.028 5.980 1.00 6.00 93 SER A CA 1
ATOM 632 C C . SER A 1 93 ? 30.652 -13.174 6.014 1.00 6.39 93 SER A C 1
ATOM 633 O O . SER A 1 93 ? 30.929 -13.815 4.999 1.00 7.33 93 SER A O 1
ATOM 636 N N . ARG A 1 94 ? 31.217 -13.402 7.195 1.00 6.76 94 ARG A N 1
ATOM 637 C CA . ARG A 1 94 ? 31.993 -14.601 7.453 1.00 7.26 94 ARG A CA 1
ATOM 638 C C . ARG A 1 94 ? 31.612 -15.203 8.802 1.00 9.20 94 ARG A C 1
ATOM 639 O O . ARG A 1 94 ? 30.921 -14.572 9.616 1.00 8.17 94 ARG A O 1
ATOM 647 N N . ASP A 1 95 ? 32.088 -16.425 9.026 1.00 8.25 95 ASP A N 1
ATOM 648 C CA . ASP A 1 95 ? 31.972 -17.095 10.315 1.00 10.67 95 ASP A CA 1
ATOM 649 C C . ASP A 1 95 ? 32.521 -16.197 11.426 1.00 9.78 95 ASP A C 1
ATOM 650 O O . ASP A 1 95 ? 33.477 -15.451 11.220 1.00 11.44 95 ASP A O 1
ATOM 655 N N . GLU A 1 96 ? 31.915 -16.278 12.605 1.00 10.64 96 GLU A N 1
ATOM 656 C CA . GLU A 1 96 ? 32.340 -15.468 13.744 1.00 11.48 96 GLU A CA 1
ATOM 657 C C . GLU A 1 96 ? 33.731 -15.833 14.262 1.00 14.06 96 GLU A C 1
ATOM 658 O O . GLU A 1 96 ? 34.260 -15.160 15.142 1.00 20.89 96 GLU A O 1
ATOM 664 N N . ALA A 1 97 ? 34.308 -16.901 13.718 1.00 12.07 97 ALA A N 1
ATOM 665 C CA . ALA A 1 97 ? 35.647 -17.309 14.096 1.00 13.56 97 ALA A CA 1
ATOM 666 C C . ALA A 1 97 ? 36.616 -17.145 12.933 1.00 14.46 97 ALA A C 1
ATOM 667 O O . ALA A 1 97 ? 37.766 -17.587 13.007 1.00 15.73 97 ALA A O 1
ATOM 669 N N . SER A 1 98 ? 36.146 -16.522 11.859 1.00 13.71 98 SER A N 1
ATOM 670 C CA . SER A 1 98 ? 36.963 -16.343 10.655 1.00 12.84 98 SER A CA 1
ATOM 671 C C . SER A 1 98 ? 38.109 -15.372 10.890 1.00 14.29 98 SER A C 1
ATOM 672 O O . SER A 1 98 ? 38.020 -14.474 11.727 1.00 13.83 98 SER A O 1
ATOM 675 N N . GLY A 1 99 ? 39.182 -15.555 10.133 1.00 12.19 99 GLY A N 1
ATOM 676 C CA . GLY A 1 99 ? 40.252 -14.578 10.100 1.00 14.55 99 GLY A CA 1
ATOM 677 C C . GLY A 1 99 ? 40.039 -13.530 9.019 1.00 12.68 99 GLY A C 1
ATOM 678 O O . GLY A 1 99 ? 40.824 -12.592 8.904 1.00 13.69 99 GLY A O 1
ATOM 679 N N . ALA A 1 100 ? 38.972 -13.661 8.235 1.00 9.88 100 ALA A N 1
ATOM 680 C CA . ALA A 1 100 ? 38.761 -12.729 7.129 1.00 9.24 100 ALA A CA 1
ATOM 681 C C . ALA A 1 100 ? 37.817 -11.601 7.539 1.00 10.89 100 ALA A C 1
ATOM 682 O O . ALA A 1 100 ? 36.613 -11.803 7.670 1.00 11.21 100 ALA A O 1
ATOM 684 N N . ILE A 1 101 ? 38.387 -10.415 7.730 1.00 9.80 101 ILE A N 1
ATOM 685 C CA . ILE A 1 101 ? 37.718 -9.293 8.377 1.00 12.15 101 ILE A CA 1
ATOM 686 C C . ILE A 1 101 ? 37.427 -8.169 7.390 1.00 10.18 101 ILE A C 1
ATOM 687 O O . ILE A 1 101 ? 38.298 -7.781 6.613 1.00 9.29 101 ILE A O 1
ATOM 692 N N . ALA A 1 102 ? 36.187 -7.677 7.409 1.00 7.89 102 ALA A N 1
ATOM 693 C CA . ALA A 1 102 ? 35.766 -6.557 6.579 1.00 8.33 102 ALA A CA 1
ATOM 694 C C . ALA A 1 102 ? 34.951 -5.628 7.472 1.00 10.34 102 ALA A C 1
ATOM 695 O O . ALA A 1 102 ? 33.916 -6.028 8.000 1.00 10.76 102 ALA A O 1
ATOM 697 N N . VAL A 1 103 ? 35.431 -4.399 7.653 1.00 7.55 103 VAL A N 1
ATOM 698 C CA . VAL A 1 103 ? 34.834 -3.484 8.623 1.00 7.67 103 VAL A CA 1
ATOM 699 C C . VAL A 1 103 ? 34.750 -2.044 8.148 1.00 7.63 103 VAL A C 1
ATOM 700 O O . VAL A 1 103 ? 35.463 -1.638 7.225 1.00 8.92 103 VAL A O 1
ATOM 704 N N . ILE A 1 104 ? 33.848 -1.287 8.763 1.00 8.77 104 ILE A N 1
ATOM 705 C CA . ILE A 1 104 ? 33.914 0.169 8.740 1.00 7.81 104 ILE A CA 1
ATOM 706 C C . ILE A 1 104 ? 34.403 0.561 10.124 1.00 8.44 104 ILE A C 1
ATOM 707 O O . ILE A 1 104 ? 33.876 0.065 11.125 1.00 9.80 104 ILE A O 1
ATOM 712 N N . GLU A 1 105 ? 35.412 1.417 10.197 1.00 9.83 105 GLU A N 1
ATOM 713 C CA . GLU A 1 105 ? 35.915 1.843 11.506 1.00 9.66 105 GLU A CA 1
ATOM 714 C C . GLU A 1 105 ? 36.241 3.324 11.511 1.00 10.09 105 GLU A C 1
ATOM 715 O O . GLU A 1 105 ? 36.437 3.939 10.457 1.00 10.77 105 GLU A O 1
ATOM 721 N N . VAL A 1 106 ? 36.234 3.908 12.707 1.00 11.08 106 VAL A N 1
ATOM 722 C CA . VAL A 1 106 ? 36.648 5.289 12.898 1.00 11.23 106 VAL A CA 1
ATOM 723 C C . VAL A 1 106 ? 37.854 5.278 13.819 1.00 13.09 106 VAL A C 1
ATOM 724 O O . VAL A 1 106 ? 37.928 4.457 14.735 1.00 13.38 106 VAL A O 1
ATOM 728 N N . THR A 1 107 ? 38.796 6.180 13.563 1.00 14.78 107 THR A N 1
ATOM 729 C CA . THR A 1 107 ? 40.076 6.189 14.275 1.00 15.58 107 THR A CA 1
ATOM 730 C C . THR A 1 107 ? 40.707 7.579 14.306 1.00 14.32 107 THR A C 1
ATOM 731 O O . THR A 1 107 ? 40.447 8.410 13.437 1.00 18.79 107 THR A O 1
ATOM 735 N N . ASP A 1 108 ? 41.523 7.834 15.327 1.00 17.31 108 ASP A N 1
ATOM 736 C CA . ASP A 1 108 ? 42.309 9.066 15.390 1.00 18.06 108 ASP A CA 1
ATOM 737 C C . ASP A 1 108 ? 43.793 8.735 15.411 1.00 22.81 108 ASP A C 1
ATOM 738 O O . ASP A 1 108 ? 44.645 9.608 15.636 1.00 24.06 108 ASP A O 1
ATOM 743 N N . GLY A 1 109 ? 44.094 7.459 15.195 1.00 19.67 109 GLY A N 1
ATOM 744 C CA . GLY A 1 109 ? 45.466 6.990 15.219 1.00 20.58 109 GLY A CA 1
ATOM 745 C C . GLY A 1 109 ? 45.839 6.428 16.577 1.00 25.46 109 GLY A C 1
ATOM 746 O O . GLY A 1 109 ? 46.877 5.775 16.719 1.00 35.47 109 GLY A O 1
ATOM 747 N N . ILE A 1 110 ? 45.006 6.703 17.581 1.00 23.30 110 ILE A N 1
ATOM 748 C CA . ILE A 1 110 ? 45.222 6.196 18.935 1.00 26.07 110 ILE A CA 1
ATOM 749 C C . ILE A 1 110 ? 44.127 5.221 19.361 1.00 28.43 110 ILE A C 1
ATOM 750 O O . ILE A 1 110 ? 44.409 4.097 19.785 1.00 29.68 110 ILE A O 1
ATOM 755 N N . THR A 1 111 ? 42.876 5.660 19.253 1.00 20.07 111 THR A N 1
ATOM 756 C CA . THR A 1 111 ? 41.726 4.801 19.529 1.00 18.06 111 THR A CA 1
ATOM 757 C C . THR A 1 111 ? 41.049 4.456 18.210 1.00 15.68 111 THR A C 1
ATOM 758 O O . THR A 1 111 ? 40.946 5.307 17.329 1.00 16.41 111 THR A O 1
ATOM 762 N N . THR A 1 112 ? 40.634 3.201 18.065 1.00 15.13 112 THR A N 1
ATOM 763 C CA . THR A 1 112 ? 39.886 2.772 16.880 1.00 14.00 112 THR A CA 1
ATOM 764 C C . THR A 1 112 ? 38.630 1.995 17.285 1.00 17.25 112 THR A C 1
ATOM 765 O O . THR A 1 112 ? 38.674 1.108 18.144 1.00 16.90 112 THR A O 1
ATOM 769 N N . LYS A 1 113 ? 37.504 2.326 16.659 1.00 12.68 113 LYS A N 1
ATOM 770 C CA . LYS A 1 113 ? 36.246 1.660 16.963 1.00 13.71 113 LYS A CA 1
ATOM 771 C C . LYS A 1 113 ? 35.592 1.158 15.689 1.00 11.21 113 LYS A C 1
ATOM 772 O O . LYS A 1 113 ? 35.443 1.895 14.716 1.00 11.55 113 LYS A O 1
ATOM 778 N N . ILE A 1 114 ? 35.238 -0.116 15.693 1.00 10.91 114 ILE A N 1
ATOM 779 C CA . ILE A 1 114 ? 34.513 -0.712 14.572 1.00 10.05 114 ILE A CA 1
ATOM 780 C C . ILE A 1 114 ? 33.036 -0.345 14.607 1.00 9.77 114 ILE A C 1
ATOM 781 O O . ILE A 1 114 ? 32.359 -0.555 15.615 1.00 11.88 114 ILE A O 1
ATOM 786 N N . LEU A 1 115 ? 32.541 0.198 13.496 1.00 9.04 115 LEU A N 1
ATOM 787 C CA . LEU A 1 115 ? 31.145 0.626 13.398 1.00 10.30 115 LEU A CA 1
ATOM 788 C C . LEU A 1 115 ? 30.270 -0.390 12.673 1.00 9.67 115 LEU A C 1
ATOM 789 O O . LEU A 1 115 ? 29.046 -0.404 12.843 1.00 12.17 115 LEU A O 1
ATOM 794 N N . ALA A 1 116 ? 30.894 -1.211 11.839 1.00 8.24 116 ALA A N 1
ATOM 795 C CA . ALA A 1 116 ? 30.217 -2.283 11.122 1.00 10.34 116 ALA A CA 1
ATOM 796 C C . ALA A 1 116 ? 31.188 -3.459 11.014 1.00 7.37 116 ALA A C 1
ATOM 797 O O . ALA A 1 116 ? 32.345 -3.290 10.621 1.00 8.26 116 ALA A O 1
ATOM 799 N N . ASN A 1 117 ? 30.696 -4.648 11.345 1.00 9.62 117 ASN A N 1
ATOM 800 C CA . ASN A 1 117 ? 31.508 -5.849 11.533 1.00 7.59 117 ASN A CA 1
ATOM 801 C C . ASN A 1 117 ? 30.930 -7.015 10.726 1.00 7.76 117 ASN A C 1
ATOM 802 O O . ASN A 1 117 ? 29.716 -7.216 10.714 1.00 10.76 117 ASN A O 1
ATOM 807 N N . ASN A 1 118 ? 31.789 -7.782 10.056 1.00 8.13 118 ASN A N 1
ATOM 808 C CA . ASN A 1 118 ? 31.333 -8.872 9.190 1.00 7.35 118 ASN A CA 1
ATOM 809 C C . ASN A 1 118 ? 31.379 -10.259 9.821 1.00 7.68 118 ASN A C 1
ATOM 810 O O . ASN A 1 118 ? 30.815 -11.208 9.257 1.00 7.94 118 ASN A O 1
ATOM 815 N N . ARG A 1 119 ? 32.083 -10.397 10.949 1.00 8.50 119 ARG A N 1
ATOM 816 C CA . ARG A 1 119 ? 32.387 -11.721 11.493 1.00 8.30 119 ARG A CA 1
ATOM 817 C C . ARG A 1 119 ? 31.298 -12.144 12.460 1.00 9.73 119 ARG A C 1
ATOM 818 O O . ARG A 1 119 ? 31.412 -11.952 13.666 1.00 12.17 119 ARG A O 1
ATOM 826 N N . ILE A 1 120 ? 30.244 -12.739 11.915 1.00 8.14 120 ILE A N 1
ATOM 827 C CA . ILE A 1 120 ? 28.998 -12.851 12.659 1.00 9.60 120 ILE A CA 1
ATOM 828 C C . ILE A 1 120 ? 28.286 -14.204 12.522 1.00 9.78 120 ILE A C 1
ATOM 829 O O . ILE A 1 120 ? 27.518 -14.586 13.418 1.00 11.71 120 ILE A O 1
ATOM 834 N N . VAL A 1 121 ? 28.495 -14.940 11.430 1.00 10.17 121 VAL A N 1
ATOM 835 C CA . VAL A 1 121 ? 27.665 -16.139 11.263 1.00 8.48 121 VAL A CA 1
ATOM 836 C C . VAL A 1 121 ? 28.167 -17.328 12.083 1.00 10.97 121 VAL A C 1
ATOM 837 O O . VAL A 1 121 ? 29.351 -17.441 12.386 1.00 10.95 121 VAL A O 1
ATOM 841 N N . SER A 1 122 ? 27.244 -18.198 12.471 1.00 10.05 122 SER A N 1
ATOM 842 C CA . SER A 1 122 ? 27.588 -19.331 13.326 1.00 10.50 122 SER A CA 1
ATOM 843 C C . SER A 1 122 ? 26.939 -20.595 12.772 1.00 11.25 122 SER A C 1
ATOM 844 O O . SER A 1 122 ? 25.900 -21.033 13.270 1.00 11.88 122 SER A O 1
ATOM 847 N N . PRO A 1 123 ? 27.538 -21.182 11.722 1.00 12.65 123 PRO A N 1
ATOM 848 C CA . PRO A 1 123 ? 26.942 -22.391 11.145 1.00 12.36 123 PRO A CA 1
ATOM 849 C C . PRO A 1 123 ? 27.091 -23.581 12.087 1.00 13.87 123 PRO A C 1
ATOM 850 O O . PRO A 1 123 ? 27.976 -23.604 12.951 1.00 16.14 123 PRO A O 1
ATOM 854 N N . ASP A 1 124 ? 26.207 -24.557 11.931 1.00 13.51 124 ASP A N 1
ATOM 855 C CA . ASP A 1 124 ? 26.285 -25.777 12.712 1.00 12.23 124 ASP A CA 1
ATOM 856 C C . ASP A 1 124 ? 26.095 -26.988 11.822 1.00 17.38 124 ASP A C 1
ATOM 857 O O . ASP A 1 124 ? 25.231 -26.991 10.950 1.00 15.37 124 ASP A O 1
ATOM 862 N N . GLY A 1 125 ? 26.894 -28.025 12.052 1.00 16.78 125 GLY A N 1
ATOM 863 C CA . GLY A 1 125 ? 26.731 -29.272 11.329 1.00 13.79 125 GLY A CA 1
ATOM 864 C C . GLY A 1 125 ? 27.275 -29.230 9.920 1.00 16.48 125 GLY A C 1
ATOM 865 O O . GLY A 1 125 ? 26.934 -30.085 9.101 1.00 21.77 125 GLY A O 1
ATOM 866 N N . THR A 1 126 ? 28.114 -28.239 9.628 1.00 14.91 126 THR A N 1
ATOM 867 C CA . THR A 1 126 ? 28.680 -28.109 8.286 1.00 16.63 126 THR A CA 1
ATOM 868 C C . THR A 1 126 ? 29.920 -27.226 8.252 1.00 20.99 126 THR A C 1
ATOM 869 O O . THR A 1 126 ? 30.053 -26.294 9.045 1.00 20.50 126 THR A O 1
ATOM 873 N N . THR A 1 127 ? 30.818 -27.522 7.316 1.00 18.51 127 THR A N 1
ATOM 874 C CA . THR A 1 127 ? 31.981 -26.677 7.066 1.00 17.75 127 THR A CA 1
ATOM 875 C C . THR A 1 127 ? 31.821 -25.901 5.759 1.00 16.76 127 THR A C 1
ATOM 876 O O . THR A 1 127 ? 32.726 -25.174 5.338 1.00 17.04 127 THR A O 1
ATOM 880 N N . ALA A 1 128 ? 30.672 -26.072 5.112 1.00 15.28 128 ALA A N 1
ATOM 881 C CA . ALA A 1 128 ? 30.345 -25.299 3.925 1.00 16.17 128 ALA A CA 1
ATOM 882 C C . ALA A 1 128 ? 29.542 -24.087 4.372 1.00 16.32 128 ALA A C 1
ATOM 883 O O . ALA A 1 128 ? 28.322 -24.171 4.532 1.00 20.70 128 ALA A O 1
ATOM 885 N N . VAL A 1 129 ? 30.234 -22.966 4.565 1.00 12.62 129 VAL A N 1
ATOM 886 C CA . VAL A 1 129 ? 29.647 -21.780 5.182 1.00 12.50 129 VAL A CA 1
ATOM 887 C C . VAL A 1 129 ? 29.178 -20.754 4.159 1.00 11.10 129 VAL A C 1
ATOM 888 O O . VAL A 1 129 ? 29.990 -20.056 3.536 1.00 10.44 129 VAL A O 1
ATOM 892 N N . GLN A 1 130 ? 27.863 -20.654 3.981 1.00 8.10 130 GLN A N 1
ATOM 893 C CA . GLN A 1 130 ? 27.305 -19.667 3.064 1.00 6.87 130 GLN A CA 1
ATOM 894 C C . GLN A 1 130 ? 27.449 -18.272 3.650 1.00 7.90 130 GLN A C 1
ATOM 895 O O . GLN A 1 130 ? 27.474 -18.085 4.880 1.00 9.34 130 GLN A O 1
ATOM 901 N N . SER A 1 131 ? 27.520 -17.297 2.756 1.00 6.49 131 SER A N 1
ATOM 902 C CA . SER A 1 131 ? 27.729 -15.899 3.098 1.00 5.67 131 SER A CA 1
ATOM 903 C C . SER A 1 131 ? 26.634 -15.013 2.501 1.00 6.91 131 SER A C 1
ATOM 904 O O . SER A 1 131 ? 26.110 -15.291 1.418 1.00 8.34 131 SER A O 1
ATOM 907 N N . VAL A 1 132 ? 26.312 -13.934 3.217 1.00 5.78 132 VAL A N 1
ATOM 908 C CA . VAL A 1 132 ? 25.332 -12.942 2.783 1.00 5.72 132 VAL A CA 1
ATOM 909 C C . VAL A 1 132 ? 25.917 -11.550 2.997 1.00 6.21 132 VAL A C 1
ATOM 910 O O . VAL A 1 132 ? 26.872 -11.378 3.760 1.00 6.17 132 VAL A O 1
ATOM 914 N N . PRO A 1 133 ? 25.363 -10.537 2.323 1.00 4.85 133 PRO A N 1
ATOM 915 C CA . PRO A 1 133 ? 25.799 -9.178 2.652 1.00 5.65 133 PRO A CA 1
ATOM 916 C C . PRO A 1 133 ? 25.355 -8.814 4.066 1.00 6.81 133 PRO A C 1
ATOM 917 O O . PRO A 1 133 ? 24.286 -9.236 4.537 1.00 7.64 133 PRO A O 1
ATOM 921 N N . VAL A 1 134 ? 26.200 -8.049 4.744 1.00 5.19 134 VAL A N 1
ATOM 922 C CA . VAL A 1 134 ? 25.876 -7.504 6.049 1.00 5.02 134 VAL A CA 1
ATOM 923 C C . VAL A 1 134 ? 25.730 -5.996 5.851 1.00 5.42 134 VAL A C 1
ATOM 924 O O . VAL A 1 134 ? 26.707 -5.281 5.685 1.00 6.92 134 VAL A O 1
ATOM 928 N N . PRO A 1 135 ? 24.485 -5.501 5.855 1.00 5.67 135 PRO A N 1
ATOM 929 C CA . PRO A 1 135 ? 24.337 -4.074 5.547 1.00 5.51 135 PRO A CA 1
ATOM 930 C C . PRO A 1 135 ? 24.685 -3.132 6.680 1.00 5.71 135 PRO A C 1
ATOM 931 O O . PRO A 1 135 ? 24.625 -3.500 7.857 1.00 9.83 135 PRO A O 1
ATOM 935 N N . PHE A 1 136 ? 25.045 -1.910 6.319 1.00 5.57 136 PHE A N 1
ATOM 936 C CA . PHE A 1 136 ? 25.194 -0.840 7.289 1.00 6.59 136 PHE A CA 1
ATOM 937 C C . PHE A 1 136 ? 24.682 0.470 6.707 1.00 7.01 136 PHE A C 1
ATOM 938 O O . PHE A 1 136 ? 24.655 0.655 5.486 1.00 7.69 136 PHE A O 1
ATOM 946 N N . ASP A 1 137 ? 24.254 1.366 7.589 1.00 7.55 137 ASP A N 1
ATOM 947 C CA . ASP A 1 137 ? 23.716 2.671 7.205 1.00 7.66 137 ASP A CA 1
ATOM 948 C C . ASP A 1 137 ? 23.929 3.571 8.404 1.00 10.95 137 ASP A C 1
ATOM 949 O O . ASP A 1 137 ? 23.154 3.542 9.368 1.00 13.70 137 ASP A O 1
ATOM 954 N N . LEU A 1 138 ? 24.998 4.356 8.343 1.00 10.58 138 LEU A N 1
ATOM 955 C CA . LEU A 1 138 ? 25.493 5.070 9.501 1.00 9.59 138 LEU A CA 1
ATOM 956 C C . LEU A 1 138 ? 25.583 6.574 9.293 1.00 9.76 138 LEU A C 1
ATOM 957 O O . LEU A 1 138 ? 25.834 7.043 8.170 1.00 10.80 138 LEU A O 1
ATOM 962 N N A MET A 1 139 ? 25.382 7.319 10.370 0.30 9.63 139 MET A N 1
ATOM 963 N N C MET A 1 139 ? 25.381 7.319 10.370 0.40 8.32 139 MET A N 1
ATOM 964 C CA A MET A 1 139 ? 25.694 8.742 10.402 0.30 9.84 139 MET A CA 1
ATOM 965 C CA C MET A 1 139 ? 25.695 8.741 10.401 0.40 9.77 139 MET A CA 1
ATOM 966 C C A MET A 1 139 ? 26.877 8.920 11.345 0.30 10.89 139 MET A C 1
ATOM 967 C C C MET A 1 139 ? 26.879 8.913 11.342 0.40 10.88 139 MET A C 1
ATOM 968 O O A MET A 1 139 ? 26.791 8.570 12.526 0.30 11.54 139 MET A O 1
ATOM 969 O O C MET A 1 139 ? 26.795 8.556 12.523 0.40 11.53 139 MET A O 1
ATOM 978 N N . VAL A 1 140 ? 27.971 9.446 10.826 1.00 9.51 140 VAL A N 1
ATOM 979 C CA . VAL A 1 140 ? 29.204 9.583 11.593 1.00 9.98 140 VAL A CA 1
ATOM 980 C C . VAL A 1 140 ? 29.665 11.030 11.591 1.00 11.52 140 VAL A C 1
ATOM 981 O O . VAL A 1 140 ? 29.735 11.660 10.535 1.00 12.77 140 VAL A O 1
ATOM 985 N N . LYS A 1 141 ? 29.975 11.564 12.770 1.00 11.30 141 LYS A N 1
ATOM 986 C CA . LYS A 1 141 ? 30.555 12.898 12.846 1.00 12.05 141 LYS A CA 1
ATOM 987 C C . LYS A 1 141 ? 32.041 12.776 13.126 1.00 13.89 141 LYS A C 1
ATOM 988 O O . LYS A 1 141 ? 32.433 12.149 14.113 1.00 13.46 141 LYS A O 1
ATOM 994 N N . LEU A 1 142 ? 32.862 13.360 12.255 1.00 12.67 142 LEU A N 1
ATOM 995 C CA . LEU A 1 142 ? 34.301 13.442 12.477 1.00 13.22 142 LEU A CA 1
ATOM 996 C C . LEU A 1 142 ? 34.665 14.823 12.991 1.00 14.18 142 LEU A C 1
ATOM 997 O O . LEU A 1 142 ? 34.110 15.825 12.538 1.00 16.83 142 LEU A O 1
ATOM 1002 N N . VAL A 1 143 ? 35.590 14.868 13.944 1.00 18.08 143 VAL A N 1
ATOM 1003 C CA . VAL A 1 143 ? 36.218 16.127 14.330 1.00 15.89 143 VAL A CA 1
ATOM 1004 C C . VAL A 1 143 ? 37.668 16.094 13.878 1.00 16.28 143 VAL A C 1
ATOM 1005 O O . VAL A 1 143 ? 38.121 15.110 13.299 1.00 17.54 143 VAL A O 1
ATOM 1009 N N . ALA A 1 144 ? 38.393 17.172 14.134 1.00 17.74 144 ALA A N 1
ATOM 1010 C CA . ALA A 1 144 ? 39.780 17.270 13.707 1.00 18.64 144 ALA A CA 1
ATOM 1011 C C . ALA A 1 144 ? 40.616 16.081 14.180 1.00 17.75 144 ALA A C 1
ATOM 1012 O O . ALA A 1 144 ? 40.595 15.714 15.358 1.00 19.02 144 ALA A O 1
ATOM 1014 N N . GLY A 1 145 ? 41.345 15.476 13.251 1.00 17.77 145 GLY A N 1
ATOM 1015 C CA . GLY A 1 145 ? 42.213 14.355 13.571 1.00 18.13 145 GLY A CA 1
ATOM 1016 C C . GLY A 1 145 ? 41.583 12.978 13.398 1.00 21.35 145 GLY A C 1
ATOM 1017 O O . GLY A 1 145 ? 42.274 11.962 13.533 1.00 19.36 145 GLY A O 1
ATOM 1018 N N . ASP A 1 146 ? 40.281 12.946 13.117 1.00 18.89 146 ASP A N 1
ATOM 1019 C CA . ASP A 1 146 ? 39.538 11.690 12.960 1.00 17.85 146 ASP A CA 1
ATOM 1020 C C . ASP A 1 146 ? 39.520 11.200 11.519 1.00 16.24 146 ASP A C 1
ATOM 1021 O O . ASP A 1 146 ? 39.382 12.000 10.590 1.00 17.85 146 ASP A O 1
ATOM 1026 N N . THR A 1 147 ? 39.600 9.880 11.347 1.00 13.62 147 THR A N 1
ATOM 1027 C CA . THR A 1 147 ? 39.471 9.247 10.034 1.00 12.81 147 THR A CA 1
ATOM 1028 C C . THR A 1 147 ? 38.345 8.207 10.028 1.00 14.71 147 THR A C 1
ATOM 1029 O O . THR A 1 147 ? 38.227 7.409 10.954 1.00 15.86 147 THR A O 1
ATOM 1033 N N . LEU A 1 148 ? 37.514 8.235 8.988 1.00 11.22 148 LEU A N 1
ATOM 1034 C CA . LEU A 1 148 ? 36.524 7.192 8.749 1.00 10.79 148 LEU A CA 1
ATOM 1035 C C . LEU A 1 148 ? 37.057 6.344 7.611 1.00 10.07 148 LEU A C 1
ATOM 1036 O O . LEU A 1 148 ? 37.417 6.880 6.563 1.00 11.01 148 LEU A O 1
ATOM 1041 N N . GLN A 1 149 ? 37.119 5.028 7.803 1.00 9.75 149 GLN A N 1
ATOM 1042 C CA . GLN A 1 149 ? 37.735 4.172 6.787 1.00 10.20 149 GLN A CA 1
ATOM 1043 C C . GLN A 1 149 ? 37.038 2.832 6.629 1.00 8.89 149 GLN A C 1
ATOM 1044 O O . GLN A 1 149 ? 36.318 2.368 7.530 1.00 9.76 149 GLN A O 1
ATOM 1050 N N . ALA A 1 150 ? 37.258 2.224 5.466 1.00 8.77 150 ALA A N 1
ATOM 1051 C CA . ALA A 1 150 ? 36.809 0.869 5.175 1.00 8.11 150 ALA A CA 1
ATOM 1052 C C . ALA A 1 150 ? 38.033 -0.004 5.108 1.00 12.25 150 ALA A C 1
ATOM 1053 O O . ALA A 1 150 ? 39.034 0.391 4.507 1.00 11.04 150 ALA A O 1
ATOM 1055 N N . ARG A 1 151 ? 37.960 -1.192 5.706 1.00 8.89 151 ARG A N 1
ATOM 1056 C CA . ARG A 1 151 ? 39.127 -2.063 5.769 1.00 9.13 151 ARG A CA 1
ATOM 1057 C C . ARG A 1 151 ? 38.772 -3.525 5.582 1.00 8.41 151 ARG A C 1
ATOM 1058 O O . ARG A 1 151 ? 37.870 -4.037 6.241 1.00 8.14 151 ARG A O 1
ATOM 1066 N N . SER A 1 152 ? 39.477 -4.175 4.662 1.00 8.48 152 SER A N 1
ATOM 1067 C CA . SER A 1 152 ? 39.408 -5.621 4.460 1.00 8.35 152 SER A CA 1
ATOM 1068 C C . SER A 1 152 ? 40.813 -6.179 4.636 1.00 9.03 152 SER A C 1
ATOM 1069 O O . SER A 1 152 ? 41.747 -5.682 4.018 1.00 11.14 152 SER A O 1
ATOM 1072 N N . ASN A 1 153 ? 40.969 -7.226 5.448 1.00 9.73 153 ASN A N 1
ATOM 1073 C CA . ASN A 1 153 ? 42.307 -7.785 5.689 1.00 11.00 153 ASN A CA 1
ATOM 1074 C C . ASN A 1 153 ? 42.616 -9.030 4.858 1.00 10.87 153 ASN A C 1
ATOM 1075 O O . ASN A 1 153 ? 43.584 -9.741 5.125 1.00 13.66 153 ASN A O 1
ATOM 1080 N N . ASN A 1 154 ? 41.795 -9.303 3.853 1.00 10.34 154 ASN A N 1
ATOM 1081 C CA . ASN A 1 154 ? 41.880 -10.577 3.154 1.00 11.13 154 ASN A CA 1
ATOM 1082 C C . ASN A 1 154 ? 41.256 -10.433 1.781 1.00 11.89 154 ASN A C 1
ATOM 1083 O O . ASN A 1 154 ? 40.222 -9.781 1.631 1.00 11.93 154 ASN A O 1
ATOM 1088 N N . ALA A 1 155 ? 41.888 -11.028 0.772 1.00 13.85 155 ALA A N 1
ATOM 1089 C CA . ALA A 1 155 ? 41.398 -10.924 -0.603 1.00 14.00 155 ALA A CA 1
ATOM 1090 C C . ALA A 1 155 ? 40.010 -11.535 -0.819 1.00 13.63 155 ALA A C 1
ATOM 1091 O O . ALA A 1 155 ? 39.368 -11.281 -1.840 1.00 15.25 155 ALA A O 1
ATOM 1093 N N . GLU A 1 156 ? 39.540 -12.337 0.129 1.00 11.15 156 GLU A N 1
ATOM 1094 C CA . GLU A 1 156 ? 38.233 -12.981 -0.018 1.00 11.25 156 GLU A CA 1
ATOM 1095 C C . GLU A 1 156 ? 37.038 -12.187 0.496 1.00 11.13 156 GLU A C 1
ATOM 1096 O O . GLU A 1 156 ? 35.903 -12.637 0.317 1.00 9.89 156 GLU A O 1
ATOM 1102 N N . VAL A 1 157 ? 37.267 -11.035 1.124 1.00 7.29 157 VAL A N 1
ATOM 1103 C CA . VAL A 1 157 ? 36.138 -10.250 1.666 1.00 8.39 157 VAL A CA 1
ATOM 1104 C C . VAL A 1 157 ? 36.194 -8.791 1.242 1.00 9.94 157 VAL A C 1
ATOM 1105 O O . VAL A 1 157 ? 37.274 -8.217 1.069 1.00 8.87 157 VAL A O 1
ATOM 1109 N N . ARG A 1 158 ? 35.019 -8.203 1.045 1.00 6.04 158 ARG A N 1
ATOM 1110 C CA . ARG A 1 158 ? 34.925 -6.804 0.664 1.00 5.55 158 ARG A CA 1
ATOM 1111 C C . ARG A 1 158 ? 34.084 -5.952 1.603 1.00 5.70 158 ARG A C 1
ATOM 1112 O O . ARG A 1 158 ? 33.211 -6.463 2.310 1.00 8.26 158 ARG A O 1
ATOM 1120 N N . VAL A 1 159 ? 34.386 -4.657 1.600 1.00 7.41 159 VAL A N 1
ATOM 1121 C CA . VAL A 1 159 ? 33.544 -3.617 2.174 1.00 6.98 159 VAL A CA 1
ATOM 1122 C C . VAL A 1 159 ? 33.222 -2.696 1.019 1.00 10.39 159 VAL A C 1
ATOM 1123 O O . VAL A 1 159 ? 34.123 -2.131 0.392 1.00 10.19 159 VAL A O 1
ATOM 1127 N N . GLN A 1 160 ? 31.935 -2.541 0.734 1.00 7.22 160 GLN A N 1
ATOM 1128 C CA . GLN A 1 160 ? 31.485 -1.820 -0.452 1.00 9.12 160 GLN A CA 1
ATOM 1129 C C . GLN A 1 160 ? 30.415 -0.844 -0.056 1.00 10.34 160 GLN A C 1
ATOM 1130 O O . GLN A 1 160 ? 29.607 -1.128 0.818 1.00 10.47 160 GLN A O 1
ATOM 1136 N N . GLY A 1 161 ? 30.393 0.305 -0.705 1.00 7.39 161 GLY A N 1
ATOM 1137 C CA . GLY A 1 161 ? 29.317 1.228 -0.453 1.00 7.52 161 GLY A CA 1
ATOM 1138 C C . GLY A 1 161 ? 29.572 2.612 -0.978 1.00 7.28 161 GLY A C 1
ATOM 1139 O O . GLY A 1 161 ? 30.402 2.819 -1.876 1.00 7.13 161 GLY A O 1
ATOM 1140 N N . ILE A 1 162 ? 28.801 3.549 -0.447 1.00 6.60 162 ILE A N 1
ATOM 1141 C CA . ILE A 1 162 ? 28.910 4.957 -0.795 1.00 6.58 162 ILE A CA 1
ATOM 1142 C C . ILE A 1 162 ? 28.775 5.829 0.449 1.00 6.68 162 ILE A C 1
ATOM 1143 O O . ILE A 1 162 ? 28.140 5.444 1.446 1.00 7.71 162 ILE A O 1
ATOM 1148 N N . ALA A 1 163 ? 29.380 7.005 0.393 1.00 7.11 163 ALA A N 1
ATOM 1149 C CA . ALA A 1 163 ? 29.256 7.973 1.470 1.00 9.31 163 ALA A CA 1
ATOM 1150 C C . ALA A 1 163 ? 29.180 9.375 0.902 1.00 7.92 163 ALA A C 1
ATOM 1151 O O . ALA A 1 163 ? 29.540 9.600 -0.239 1.00 8.05 163 ALA A O 1
ATOM 1153 N N . ARG A 1 164 ? 28.693 10.314 1.698 1.00 8.34 164 ARG A N 1
ATOM 1154 C CA . ARG A 1 164 ? 28.824 11.722 1.351 1.00 9.01 164 ARG A CA 1
ATOM 1155 C C . ARG A 1 164 ? 28.804 12.589 2.587 1.00 9.56 164 ARG A C 1
ATOM 1156 O O . ARG A 1 164 ? 28.285 12.193 3.642 1.00 9.66 164 ARG A O 1
ATOM 1164 N N . GLN A 1 165 ? 29.371 13.780 2.464 1.00 10.30 165 GLN A N 1
ATOM 1165 C CA . GLN A 1 165 ? 29.319 14.719 3.571 1.00 11.04 165 GLN A CA 1
ATOM 1166 C C . GLN A 1 165 ? 27.966 15.417 3.605 1.00 11.56 165 GLN A C 1
ATOM 1167 O O . GLN A 1 165 ? 27.555 16.059 2.638 1.00 11.52 165 GLN A O 1
ATOM 1173 N N . ILE A 1 166 ? 27.280 15.286 4.738 1.00 11.33 166 ILE A N 1
ATOM 1174 C CA . ILE A 1 166 ? 25.933 15.810 4.913 1.00 11.89 166 ILE A CA 1
ATOM 1175 C C . ILE A 1 166 ? 25.932 17.238 5.466 1.00 12.70 166 ILE A C 1
ATOM 1176 O O . ILE A 1 166 ? 25.071 18.052 5.118 1.00 13.49 166 ILE A O 1
ATOM 1181 N N . ALA A 1 167 ? 26.900 17.538 6.324 1.00 13.20 167 ALA A N 1
ATOM 1182 C CA . ALA A 1 167 ? 26.970 18.853 6.946 1.00 14.39 167 ALA A CA 1
ATOM 1183 C C . ALA A 1 167 ? 28.390 19.131 7.397 1.00 15.07 167 ALA A C 1
ATOM 1184 O O . ALA A 1 167 ? 29.204 18.208 7.538 1.00 14.60 167 ALA A O 1
ATOM 1186 N N . ASP A 1 168 ? 28.704 20.406 7.611 1.00 16.30 168 ASP A N 1
ATOM 1187 C CA . ASP A 1 168 ? 30.010 20.739 8.171 1.00 18.75 168 ASP A CA 1
ATOM 1188 C C . ASP A 1 168 ? 30.037 20.399 9.656 1.00 18.06 168 ASP A C 1
ATOM 1189 O O . ASP A 1 168 ? 29.015 20.001 10.227 1.00 17.22 168 ASP A O 1
ATOM 1194 N N . VAL A 1 169 ? 31.197 20.554 10.282 1.00 19.54 169 VAL A N 1
ATOM 1195 C CA . VAL A 1 169 ? 31.372 20.128 11.667 1.00 20.40 169 VAL A CA 1
ATOM 1196 C C . VAL A 1 169 ? 30.442 20.871 12.642 1.00 22.82 169 VAL A C 1
ATOM 1197 O O . VAL A 1 169 ? 30.139 20.372 13.730 1.00 23.81 169 VAL A O 1
ATOM 1201 N N . SER A 1 170 ? 29.968 22.046 12.234 1.00 23.54 170 SER A N 1
ATOM 1202 C CA . SER A 1 170 ? 29.041 22.828 13.049 1.00 23.50 170 SER A CA 1
ATOM 1203 C C . SER A 1 170 ? 27.575 22.517 12.758 1.00 27.20 170 SER A C 1
ATOM 1204 O O . SER A 1 170 ? 26.679 23.117 13.347 1.00 26.88 170 SER A O 1
ATOM 1207 N N . GLY A 1 171 ? 27.328 21.587 11.844 1.00 20.77 171 GLY A N 1
ATOM 1208 C CA . GLY A 1 171 ? 25.966 21.189 11.545 1.00 21.78 171 GLY A CA 1
ATOM 1209 C C . GLY A 1 171 ? 25.289 21.938 10.411 1.00 19.20 171 GLY A C 1
ATOM 1210 O O . GLY A 1 171 ? 24.114 21.696 10.128 1.00 21.68 171 GLY A O 1
ATOM 1211 N N . ASN A 1 172 ? 26.010 22.852 9.762 1.00 18.74 172 ASN A N 1
ATOM 1212 C CA . ASN A 1 172 ? 25.469 23.538 8.590 1.00 19.63 172 ASN A CA 1
ATOM 1213 C C . ASN A 1 172 ? 25.321 22.575 7.419 1.00 18.02 172 ASN A C 1
ATOM 1214 O O . ASN A 1 172 ? 26.293 21.936 7.007 1.00 19.62 172 ASN A O 1
ATOM 1219 N N . LEU A 1 173 ? 24.105 22.482 6.889 1.00 16.94 173 LEU A N 1
ATOM 1220 C CA . LEU A 1 173 ? 23.793 21.529 5.824 1.00 15.81 173 LEU A CA 1
ATOM 1221 C C . LEU A 1 173 ? 24.553 21.821 4.542 1.00 16.46 173 LEU A C 1
ATOM 1222 O O . LEU A 1 173 ? 24.704 22.978 4.138 1.00 18.45 173 LEU A O 1
ATOM 1227 N N . ILE A 1 174 ? 25.034 20.760 3.909 1.00 14.85 174 ILE A N 1
ATOM 1228 C CA . ILE A 1 174 ? 25.679 20.866 2.613 1.00 14.91 174 ILE A CA 1
ATOM 1229 C C . ILE A 1 174 ? 24.670 20.518 1.535 1.00 14.34 174 ILE A C 1
ATOM 1230 O O . ILE A 1 174 ? 24.110 19.415 1.500 1.00 13.53 174 ILE A O 1
ATOM 1235 N N . ASN A 1 175 ? 24.438 21.482 0.660 1.00 17.65 175 ASN A N 1
ATOM 1236 C CA . ASN A 1 175 ? 23.472 21.342 -0.399 1.00 19.44 175 ASN A CA 1
ATOM 1237 C C . ASN A 1 175 ? 24.106 20.645 -1.577 1.00 27.72 175 ASN A C 1
ATOM 1238 O O . ASN A 1 175 ? 25.197 21.017 -2.019 1.00 42.82 175 ASN A O 1
ATOM 1243 N N A PRO A 1 176 ? 23.418 19.586 -2.067 0.60 14.99 176 PRO A N 1
ATOM 1244 N N B PRO A 1 176 ? 23.288 19.787 -2.179 0.40 22.18 176 PRO A N 1
ATOM 1245 C CA A PRO A 1 176 ? 23.891 18.739 -3.163 0.60 18.77 176 PRO A CA 1
ATOM 1246 C CA B PRO A 1 176 ? 23.779 18.815 -3.161 0.40 22.70 176 PRO A CA 1
ATOM 1247 C C A PRO A 1 176 ? 23.641 19.408 -4.509 0.60 25.22 176 PRO A C 1
ATOM 1248 C C B PRO A 1 176 ? 23.502 19.266 -4.591 0.40 23.87 176 PRO A C 1
ATOM 1249 O O A PRO A 1 176 ? 22.689 20.186 -4.631 0.60 25.70 176 PRO A O 1
ATOM 1250 O O B PRO A 1 176 ? 24.277 18.926 -5.485 0.40 18.58 176 PRO A O 1
ATOM 1257 N N . ALA B 1 1 ? -1.127 50.003 2.478 1.00 24.93 1 ALA B N 1
ATOM 1258 C CA . ALA B 1 1 ? -0.848 48.573 2.451 1.00 24.16 1 ALA B CA 1
ATOM 1259 C C . ALA B 1 1 ? -0.088 48.207 1.180 1.00 23.81 1 ALA B C 1
ATOM 1260 O O . ALA B 1 1 ? -0.260 48.845 0.138 1.00 24.01 1 ALA B O 1
ATOM 1262 N N . SER B 1 2 ? 0.756 47.186 1.255 1.00 26.27 2 SER B N 1
ATOM 1263 C CA . SER B 1 2 ? 1.443 46.743 0.055 1.00 23.36 2 SER B CA 1
ATOM 1264 C C . SER B 1 2 ? 0.419 46.148 -0.894 1.00 25.67 2 SER B C 1
ATOM 1265 O O . SER B 1 2 ? -0.636 45.668 -0.473 1.00 24.01 2 SER B O 1
ATOM 1268 N N . GLN B 1 3 ? 0.737 46.201 -2.178 1.00 23.14 3 GLN B N 1
ATOM 1269 C CA . GLN B 1 3 ? -0.165 45.785 -3.239 1.00 23.06 3 GLN B CA 1
ATOM 1270 C C . GLN B 1 3 ? -0.656 44.347 -3.060 1.00 22.51 3 GLN B C 1
ATOM 1271 O O . GLN B 1 3 ? 0.122 43.444 -2.738 1.00 22.29 3 GLN B O 1
ATOM 1277 N N . GLN B 1 4 ? -1.957 44.151 -3.243 1.00 22.46 4 GLN B N 1
ATOM 1278 C CA . GLN B 1 4 ? -2.586 42.846 -3.108 1.00 22.11 4 GLN B CA 1
ATOM 1279 C C . GLN B 1 4 ? -3.162 42.396 -4.443 1.00 22.44 4 GLN B C 1
ATOM 1280 O O . GLN B 1 4 ? -3.373 43.208 -5.342 1.00 24.60 4 GLN B O 1
ATOM 1286 N N . PHE B 1 5 ? -3.409 41.096 -4.567 1.00 22.25 5 PHE B N 1
ATOM 1287 C CA . PHE B 1 5 ? -3.989 40.522 -5.776 1.00 22.73 5 PHE B CA 1
ATOM 1288 C C . PHE B 1 5 ? -5.100 39.542 -5.412 1.00 22.68 5 PHE B C 1
ATOM 1289 O O . PHE B 1 5 ? -5.071 38.932 -4.344 1.00 23.73 5 PHE B O 1
ATOM 1297 N N . ARG B 1 6 ? -6.084 39.396 -6.293 1.00 23.37 6 ARG B N 1
ATOM 1298 C CA . ARG B 1 6 ? -7.153 38.432 -6.067 1.00 25.73 6 ARG B CA 1
ATOM 1299 C C . ARG B 1 6 ? -6.645 37.019 -6.324 1.00 27.27 6 ARG B C 1
ATOM 1300 O O . ARG B 1 6 ? -5.967 36.768 -7.318 1.00 23.74 6 ARG B O 1
ATOM 1308 N N . ILE B 1 7 ? -6.948 36.100 -5.413 1.00 23.08 7 ILE B N 1
ATOM 1309 C CA . ILE B 1 7 ? -6.550 34.706 -5.595 1.00 23.08 7 ILE B CA 1
ATOM 1310 C C . ILE B 1 7 ? -7.697 33.901 -6.188 1.00 23.89 7 ILE B C 1
ATOM 1311 O O . ILE B 1 7 ? -8.812 33.900 -5.661 1.00 25.69 7 ILE B O 1
ATOM 1316 N N . ASP B 1 8 ? -7.427 33.236 -7.305 1.00 24.52 8 ASP B N 1
ATOM 1317 C CA . ASP B 1 8 ? -8.442 32.421 -7.952 1.00 27.10 8 ASP B CA 1
ATOM 1318 C C . ASP B 1 8 ? -8.132 30.943 -7.748 1.00 28.02 8 ASP B C 1
ATOM 1319 O O . ASP B 1 8 ? -7.398 30.326 -8.526 1.00 28.45 8 ASP B O 1
ATOM 1324 N N . SER B 1 9 ? -8.686 30.391 -6.673 1.00 25.29 9 SER B N 1
ATOM 1325 C CA . SER B 1 9 ? -8.462 28.996 -6.317 1.00 25.41 9 SER B CA 1
ATOM 1326 C C . SER B 1 9 ? -9.603 28.486 -5.448 1.00 25.67 9 SER B C 1
ATOM 1327 O O . SER B 1 9 ? -9.743 28.899 -4.295 1.00 26.19 9 SER B O 1
ATOM 1330 N N . GLU B 1 10 ? -10.414 27.589 -6.002 1.00 26.81 10 GLU B N 1
ATOM 1331 C CA . GLU B 1 10 ? -11.525 27.009 -5.259 1.00 35.39 10 GLU B CA 1
ATOM 1332 C C . GLU B 1 10 ? -11.028 26.175 -4.082 1.00 26.82 10 GLU B C 1
ATOM 1333 O O . GLU B 1 10 ? -11.630 26.187 -3.008 1.00 30.71 10 GLU B O 1
ATOM 1335 N N . SER B 1 11 ? -9.922 25.465 -4.282 1.00 26.55 11 SER B N 1
ATOM 1336 C CA . SER B 1 11 ? -9.386 24.582 -3.246 1.00 26.65 11 SER B CA 1
ATOM 1337 C C . SER B 1 11 ? -8.907 25.363 -2.020 1.00 25.27 11 SER B C 1
ATOM 1338 O O . SER B 1 11 ? -9.173 24.971 -0.886 1.00 26.54 11 SER B O 1
ATOM 1341 N N . ILE B 1 12 ? -8.215 26.476 -2.248 1.00 24.52 12 ILE B N 1
ATOM 1342 C CA . ILE B 1 12 ? -7.752 27.309 -1.144 1.00 23.78 12 ILE B CA 1
ATOM 1343 C C . ILE B 1 12 ? -8.930 27.984 -0.436 1.00 24.00 12 ILE B C 1
ATOM 1344 O O . ILE B 1 12 ? -8.994 28.007 0.796 1.00 26.60 12 ILE B O 1
ATOM 1349 N N . ARG B 1 13 ? -9.872 28.516 -1.211 1.00 24.44 13 ARG B N 1
ATOM 1350 C CA . ARG B 1 13 ? -11.064 29.131 -0.631 1.00 27.41 13 ARG B CA 1
ATOM 1351 C C . ARG B 1 13 ? -11.876 28.134 0.188 1.00 26.07 13 ARG B C 1
ATOM 1352 O O . ARG B 1 13 ? -12.287 28.435 1.311 1.00 26.88 13 ARG B O 1
ATOM 1360 N N . ASP B 1 14 ? -12.110 26.953 -0.380 1.00 26.37 14 ASP B N 1
ATOM 1361 C CA . ASP B 1 14 ? -12.879 25.924 0.308 1.00 28.26 14 ASP B CA 1
ATOM 1362 C C . ASP B 1 14 ? -12.175 25.489 1.587 1.00 31.04 14 ASP B C 1
ATOM 1363 O O . ASP B 1 14 ? -12.816 25.294 2.619 1.00 30.33 14 ASP B O 1
ATOM 1368 N N . LYS B 1 15 ? -10.854 25.348 1.512 1.00 26.08 15 LYS B N 1
ATOM 1369 C CA . LYS B 1 15 ? -10.062 24.946 2.666 1.00 25.89 15 LYS B CA 1
ATOM 1370 C C . LYS B 1 15 ? -10.145 25.984 3.782 1.00 25.77 15 LYS B C 1
ATOM 1371 O O . LYS B 1 15 ? -10.361 25.637 4.944 1.00 32.35 15 LYS B O 1
ATOM 1377 N N . LEU B 1 16 ? -9.972 27.253 3.428 1.00 25.14 16 LEU B N 1
ATOM 1378 C CA . LEU B 1 16 ? -10.046 28.326 4.415 1.00 28.11 16 LEU B CA 1
ATOM 1379 C C . LEU B 1 16 ? -11.433 28.390 5.052 1.00 29.00 16 LEU B C 1
ATOM 1380 O O . LEU B 1 16 ? -11.571 28.697 6.237 1.00 29.43 16 LEU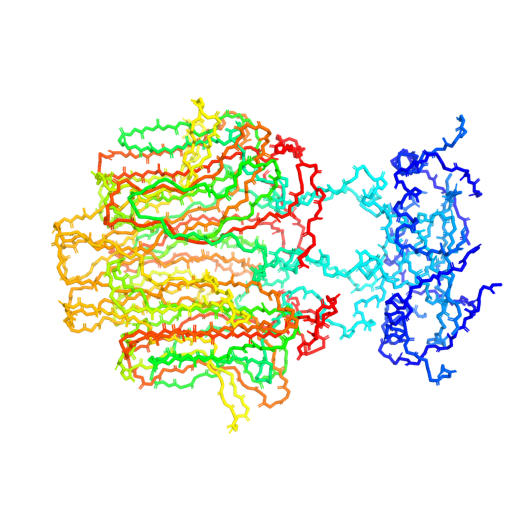 B O 1
ATOM 1385 N N . ASN B 1 17 ? -12.459 28.092 4.263 1.00 32.30 17 ASN B N 1
ATOM 1386 C CA . ASN B 1 17 ? -13.826 28.107 4.767 1.00 34.05 17 ASN B CA 1
ATOM 1387 C C . ASN B 1 17 ? -14.086 26.989 5.782 1.00 36.07 17 ASN B C 1
ATOM 1388 O O . ASN B 1 17 ? -14.828 27.177 6.748 1.00 34.85 17 ASN B O 1
ATOM 1393 N N . THR B 1 18 ? -13.477 25.826 5.561 1.00 35.13 18 THR B N 1
ATOM 1394 C CA . THR B 1 18 ? -13.609 24.716 6.503 1.00 37.19 18 THR B CA 1
ATOM 1395 C C . THR B 1 18 ? -12.771 24.953 7.759 1.00 38.76 18 THR B C 1
ATOM 1396 O O . THR B 1 18 ? -13.188 24.611 8.867 1.00 41.87 18 THR B O 1
ATOM 1400 N N . LEU B 1 19 ? -11.592 25.542 7.577 1.00 39.40 19 LEU B N 1
ATOM 1401 C CA . LEU B 1 19 ? -10.708 25.872 8.692 1.00 37.82 19 LEU B CA 1
ATOM 1402 C C . LEU B 1 19 ? -11.324 26.917 9.616 1.00 37.81 19 LEU B C 1
ATOM 1403 O O . LEU B 1 19 ? -11.259 26.799 10.841 1.00 43.01 19 LEU B O 1
ATOM 1408 N N . LEU B 1 20 ? -11.906 27.948 9.012 1.00 37.47 20 LEU B N 1
ATOM 1409 C CA . LEU B 1 20 ? -12.461 29.074 9.752 1.00 39.50 20 LEU B CA 1
ATOM 1410 C C . LEU B 1 20 ? -13.897 29.317 9.304 1.00 38.97 20 LEU B C 1
ATOM 1411 O O . LEU B 1 20 ? -14.158 30.202 8.488 1.00 37.93 20 LEU B O 1
ATOM 1416 N N . PRO B 1 21 ? -14.838 28.529 9.842 1.00 39.44 21 PRO B N 1
ATOM 1417 C CA . PRO B 1 21 ? -16.237 28.567 9.401 1.00 46.02 21 PRO B CA 1
ATOM 1418 C C . PRO B 1 21 ? -16.970 29.817 9.876 1.00 50.32 21 PRO B C 1
ATOM 1419 O O . PRO B 1 21 ? -16.788 30.236 11.019 1.00 50.32 21 PRO B O 1
ATOM 1423 N N . SER B 1 22 ? -17.790 30.397 9.002 1.00 54.84 22 SER B N 1
ATOM 1424 C CA . SER B 1 22 ? -18.587 31.571 9.348 1.00 61.14 22 SER B CA 1
ATOM 1425 C C . SER B 1 22 ? -19.527 31.291 10.519 1.00 64.71 22 SER B C 1
ATOM 1426 O O . SER B 1 22 ? -20.504 30.554 10.385 1.00 65.47 22 SER B O 1
ATOM 1429 C C . GLY B 1 29 ? -16.102 32.600 1.306 1.00 44.78 29 GLY B C 1
ATOM 1430 O O . GLY B 1 29 ? -17.074 33.346 1.206 1.00 48.24 29 GLY B O 1
ATOM 1431 N N . VAL B 1 30 ? -14.851 33.034 1.204 1.00 35.91 30 VAL B N 1
ATOM 1432 C CA . VAL B 1 30 ? -14.569 34.454 1.024 1.00 33.40 30 VAL B CA 1
ATOM 1433 C C . VAL B 1 30 ? -13.841 34.766 -0.278 1.00 36.10 30 VAL B C 1
ATOM 1434 O O . VAL B 1 30 ? -13.325 33.875 -0.954 1.00 34.93 30 VAL B O 1
ATOM 1438 N N . ASP B 1 31 ? -13.815 36.053 -0.611 1.00 31.99 31 ASP B N 1
ATOM 1439 C CA . ASP B 1 31 ? -13.092 36.563 -1.765 1.00 29.04 31 ASP B CA 1
ATOM 1440 C C . ASP B 1 31 ? -11.635 36.745 -1.350 1.00 27.19 31 ASP B C 1
ATOM 1441 O O . ASP B 1 31 ? -11.267 37.763 -0.754 1.00 29.27 31 ASP B O 1
ATOM 1446 N N . LEU B 1 32 ? -10.815 35.739 -1.649 1.00 26.26 32 LEU B N 1
ATOM 1447 C CA . LEU B 1 32 ? -9.425 35.702 -1.206 1.00 28.48 32 LEU B CA 1
ATOM 1448 C C . LEU B 1 32 ? -8.515 36.685 -1.923 1.00 23.72 32 LEU B C 1
ATOM 1449 O O . LEU B 1 32 ? -8.586 36.849 -3.142 1.00 27.83 32 LEU B O 1
ATOM 1454 N N . SER B 1 33 ? -7.652 37.331 -1.152 1.00 22.80 33 SER B N 1
ATOM 1455 C CA . SER B 1 33 ? -6.575 38.119 -1.729 1.00 22.79 33 SER B CA 1
ATOM 1456 C C . SER B 1 33 ? -5.244 37.623 -1.184 1.00 20.79 33 SER B C 1
ATOM 1457 O O . SER B 1 33 ? -5.204 36.928 -0.165 1.00 20.53 33 SER B O 1
ATOM 1460 N N . GLY B 1 34 ? -4.162 37.950 -1.884 1.00 19.77 34 GLY B N 1
ATOM 1461 C CA . GLY B 1 34 ? -2.823 37.672 -1.395 1.00 18.72 34 GLY B CA 1
ATOM 1462 C C . GLY B 1 34 ? -2.005 38.949 -1.315 1.00 18.46 34 GLY B C 1
ATOM 1463 O O . GLY B 1 34 ? -2.217 39.879 -2.100 1.00 19.90 34 GLY B O 1
ATOM 1464 N N . SER B 1 35 ? -1.084 39.004 -0.358 1.00 17.57 35 SER B N 1
ATOM 1465 C CA . SER B 1 35 ? -0.212 40.167 -0.187 1.00 17.45 35 SER B CA 1
ATOM 1466 C C . SER B 1 35 ? 1.130 39.970 -0.893 1.00 16.45 35 SER B C 1
ATOM 1467 O O . SER B 1 35 ? 1.615 38.843 -1.022 1.00 17.11 35 SER B O 1
ATOM 1470 N N . THR B 1 36 ? 1.736 41.066 -1.338 1.00 17.22 36 THR B N 1
ATOM 1471 C CA . THR B 1 36 ? 3.027 40.993 -2.021 1.00 15.88 36 THR B CA 1
ATOM 1472 C C . THR B 1 36 ? 4.221 41.280 -1.113 1.00 15.88 36 THR B C 1
ATOM 1473 O O . THR B 1 36 ? 5.354 41.344 -1.587 1.00 18.36 36 THR B O 1
ATOM 1477 N N . THR B 1 37 ? 3.979 41.471 0.182 1.00 16.71 37 THR B N 1
ATOM 1478 C CA . THR B 1 37 ? 5.086 41.646 1.119 1.00 15.34 37 THR B CA 1
ATOM 1479 C C . THR B 1 37 ? 5.298 40.399 1.966 1.00 17.82 37 THR B C 1
ATOM 1480 O O . THR B 1 37 ? 4.388 39.939 2.658 1.00 17.32 37 THR B O 1
ATOM 1484 N N . ILE B 1 38 ? 6.514 39.865 1.908 1.00 15.78 38 ILE B N 1
ATOM 1485 C CA . ILE B 1 38 ? 6.890 38.696 2.690 1.00 18.00 38 ILE B CA 1
ATOM 1486 C C . ILE B 1 38 ? 7.247 39.113 4.107 1.00 17.17 38 ILE B C 1
ATOM 1487 O O . ILE B 1 38 ? 8.071 40.009 4.322 1.00 16.88 38 ILE B O 1
ATOM 1492 N N . ILE B 1 39 ? 6.596 38.474 5.071 1.00 15.79 39 ILE B N 1
ATOM 1493 C CA . ILE B 1 39 ? 6.750 38.821 6.475 1.00 16.24 39 ILE B CA 1
ATOM 1494 C C . ILE B 1 39 ? 7.587 37.767 7.193 1.00 15.52 39 ILE B C 1
ATOM 1495 O O . ILE B 1 39 ? 7.269 36.585 7.141 1.00 15.56 39 ILE B O 1
ATOM 1500 N N . PRO B 1 40 ? 8.674 38.188 7.861 1.00 16.37 40 PRO B N 1
ATOM 1501 C CA . PRO B 1 40 ? 9.457 37.227 8.641 1.00 17.51 40 PRO B CA 1
ATOM 1502 C C . PRO B 1 40 ? 8.768 36.934 9.975 1.00 17.92 40 PRO B C 1
ATOM 1503 O O . PRO B 1 40 ? 8.261 37.857 10.620 1.00 17.17 40 PRO B O 1
ATOM 1507 N N . VAL B 1 41 ? 8.731 35.664 10.373 1.00 19.76 41 VAL B N 1
ATOM 1508 C CA . VAL B 1 41 ? 8.053 35.276 11.606 1.00 17.83 41 VAL B CA 1
ATOM 1509 C C . VAL B 1 41 ? 8.911 34.378 12.497 1.00 19.82 41 VAL B C 1
ATOM 1510 O O . VAL B 1 41 ? 9.882 33.765 12.042 1.00 20.00 41 VAL B O 1
ATOM 1514 N N . VAL B 1 42 ? 8.551 34.315 13.776 1.00 19.41 42 VAL B N 1
ATOM 1515 C CA . VAL B 1 42 ? 9.034 33.244 14.651 1.00 21.48 42 VAL B CA 1
ATOM 1516 C C . VAL B 1 42 ? 7.837 32.557 15.306 1.00 22.27 42 VAL B C 1
ATOM 1517 O O . VAL B 1 42 ? 6.847 33.211 15.644 1.00 21.45 42 VAL B O 1
ATOM 1521 N N . ASP B 1 43 ? 7.933 31.241 15.474 1.00 21.49 43 ASP B N 1
ATOM 1522 C CA . ASP B 1 43 ? 6.810 30.430 15.929 1.00 23.35 43 ASP B CA 1
ATOM 1523 C C . ASP B 1 43 ? 6.928 30.090 17.412 1.00 27.87 43 ASP B C 1
ATOM 1524 O O . ASP B 1 43 ? 7.892 29.452 17.837 1.00 30.81 43 ASP B O 1
ATOM 1529 N N . LEU B 1 44 ? 5.934 30.516 18.190 1.00 27.07 44 LEU B N 1
ATOM 1530 C CA . LEU B 1 44 ? 5.900 30.251 19.627 1.00 31.77 44 LEU B CA 1
ATOM 1531 C C . LEU B 1 44 ? 4.936 29.125 20.009 1.00 34.97 44 LEU B C 1
ATOM 1532 O O . LEU B 1 44 ? 4.577 28.987 21.181 1.00 36.55 44 LEU B O 1
ATOM 1537 N N . THR B 1 45 ? 4.525 28.320 19.034 1.00 36.98 45 THR B N 1
ATOM 1538 C CA . THR B 1 45 ? 3.528 27.278 19.282 1.00 37.48 45 THR B CA 1
ATOM 1539 C C . THR B 1 45 ? 3.996 26.227 20.290 1.00 37.43 45 THR B C 1
ATOM 1540 O O . THR B 1 45 ? 3.294 25.937 21.259 1.00 37.68 45 THR B O 1
ATOM 1544 N N . GLU B 1 46 ? 5.181 25.668 20.060 1.00 38.18 46 GLU B N 1
ATOM 1545 C CA . GLU B 1 46 ? 5.743 24.659 20.956 1.00 37.22 46 GLU B CA 1
ATOM 1546 C C . GLU B 1 46 ? 5.907 25.199 22.379 1.00 42.56 46 GLU B C 1
ATOM 1547 O O . GLU B 1 46 ? 5.598 24.510 23.352 1.00 46.27 46 GLU B O 1
ATOM 1549 N N . THR B 1 47 ? 6.383 26.436 22.489 1.00 40.13 47 THR B N 1
ATOM 1550 C CA . THR B 1 47 ? 6.575 27.079 23.786 1.00 42.88 47 THR B CA 1
ATOM 1551 C C . THR B 1 47 ? 5.244 27.233 24.514 1.00 47.77 47 THR B C 1
ATOM 1552 O O . THR B 1 47 ? 5.149 27.005 25.721 1.00 51.31 47 THR B O 1
ATOM 1556 N N . ALA B 1 48 ? 4.216 27.618 23.765 1.00 46.83 48 ALA B N 1
ATOM 1557 C CA . ALA B 1 48 ? 2.889 27.829 24.327 1.00 48.30 48 ALA B CA 1
ATOM 1558 C C . ALA B 1 48 ? 2.166 26.519 24.644 1.00 49.50 48 ALA B C 1
ATOM 1559 O O . ALA B 1 48 ? 1.324 26.474 25.541 1.00 50.90 48 ALA B O 1
ATOM 1561 N N . GLU B 1 49 ? 2.496 25.458 23.912 1.00 51.44 49 GLU B N 1
ATOM 1562 C CA . GLU B 1 49 ? 1.753 24.197 24.008 1.00 53.20 49 GLU B CA 1
ATOM 1563 C C . GLU B 1 49 ? 2.172 23.263 25.144 1.00 52.86 49 GLU B C 1
ATOM 1564 O O . GLU B 1 49 ? 1.317 22.701 25.827 1.00 59.18 49 GLU B O 1
ATOM 1570 N N . GLY B 1 50 ? 3.476 23.080 25.337 1.00 54.00 50 GLY B N 1
ATOM 1571 C CA . GLY B 1 50 ? 3.962 22.178 26.370 1.00 55.83 50 GLY B CA 1
ATOM 1572 C C . GLY B 1 50 ? 5.333 21.589 26.083 1.00 57.85 50 GLY B C 1
ATOM 1573 O O . GLY B 1 50 ? 6.117 21.344 27.003 1.00 59.33 50 GLY B O 1
ATOM 1574 N N . GLY B 1 51 ? 5.614 21.344 24.805 1.00 54.46 51 GLY B N 1
ATOM 1575 C CA . GLY B 1 51 ? 6.937 20.922 24.373 1.00 50.22 51 GLY B CA 1
ATOM 1576 C C . GLY B 1 51 ? 7.144 19.424 24.221 1.00 51.54 51 GLY B C 1
ATOM 1577 O O . GLY B 1 51 ? 8.109 18.874 24.753 1.00 56.53 51 GLY B O 1
ATOM 1578 N N . ALA B 1 52 ? 6.249 18.778 23.475 1.00 50.98 52 ALA B N 1
ATOM 1579 C CA . ALA B 1 52 ? 6.241 17.321 23.279 1.00 44.88 52 ALA B CA 1
ATOM 1580 C C . ALA B 1 52 ? 7.608 16.644 23.092 1.00 41.61 52 ALA B C 1
ATOM 1581 O O . ALA B 1 52 ? 8.540 17.229 22.537 1.00 43.59 52 ALA B O 1
ATOM 1583 N N . GLN B 1 53 ? 7.703 15.400 23.554 1.00 31.16 53 GLN B N 1
ATOM 1584 C CA . GLN B 1 53 ? 8.940 14.625 23.487 1.00 20.27 53 GLN B CA 1
ATOM 1585 C C . GLN B 1 53 ? 9.174 14.100 22.083 1.00 15.83 53 GLN B C 1
ATOM 1586 O O . GLN B 1 53 ? 8.242 13.615 21.434 1.00 20.15 53 GLN B O 1
ATOM 1592 N N . ARG B 1 54 ? 10.423 14.168 21.618 1.00 15.06 54 ARG B N 1
ATOM 1593 C CA . ARG B 1 54 ? 10.753 13.661 20.289 1.00 13.70 54 ARG B CA 1
ATOM 1594 C C . ARG B 1 54 ? 10.337 12.198 20.189 1.00 12.18 54 ARG B C 1
ATOM 1595 O O . ARG B 1 54 ? 10.486 11.426 21.118 1.00 11.61 54 ARG B O 1
ATOM 1603 N N A GLU B 1 55 ? 9.815 11.847 19.004 0.58 11.68 55 GLU B N 1
ATOM 1604 N N B GLU B 1 55 ? 9.812 11.846 18.998 0.00 12.46 55 GLU B N 1
ATOM 1605 N N C GLU B 1 55 ? 9.812 11.846 18.999 0.08 12.53 55 GLU B N 1
ATOM 1606 N N D GLU B 1 55 ? 9.807 11.830 19.002 0.34 12.59 55 GLU B N 1
ATOM 1607 C CA A GLU B 1 55 ? 9.197 10.548 18.791 0.58 11.13 55 GLU B CA 1
ATOM 1608 C CA B GLU B 1 55 ? 9.193 10.540 18.766 0.00 12.18 55 GLU B CA 1
ATOM 1609 C CA C GLU B 1 55 ? 9.193 10.541 18.769 0.08 12.13 55 GLU B CA 1
ATOM 1610 C CA D GLU B 1 55 ? 9.186 10.512 18.821 0.34 11.35 55 GLU B CA 1
ATOM 1611 C C A GLU B 1 55 ? 10.084 9.348 19.113 0.58 11.61 55 GLU B C 1
ATOM 1612 C C B GLU B 1 55 ? 10.077 9.339 19.092 0.00 11.20 55 GLU B C 1
ATOM 1613 C C C GLU B 1 55 ? 10.078 9.340 19.096 0.08 11.27 55 GLU B C 1
ATOM 1614 C C D GLU B 1 55 ? 10.091 9.331 19.132 0.34 11.59 55 GLU B C 1
ATOM 1615 O O A GLU B 1 55 ? 9.644 8.384 19.732 0.58 12.23 55 GLU B O 1
ATOM 1616 O O B GLU B 1 55 ? 9.620 8.369 19.688 0.00 11.04 55 GLU B O 1
ATOM 1617 O O C GLU B 1 55 ? 9.625 8.371 19.696 0.08 11.25 55 GLU B O 1
ATOM 1618 O O D GLU B 1 55 ? 9.668 8.366 19.760 0.34 11.45 55 GLU B O 1
ATOM 1633 N N . ASP B 1 56 ? 11.363 9.404 18.692 1.00 10.41 56 ASP B N 1
ATOM 1634 C CA . ASP B 1 56 ? 12.263 8.298 18.948 1.00 9.23 56 ASP B CA 1
ATOM 1635 C C . ASP B 1 56 ? 12.444 8.034 20.448 1.00 10.47 56 ASP B C 1
ATOM 1636 O O . ASP B 1 56 ? 12.459 6.884 20.877 1.00 12.01 56 ASP B O 1
ATOM 1641 N N . LEU B 1 57 ? 12.547 9.101 21.237 1.00 10.13 57 LEU B N 1
ATOM 1642 C CA . LEU B 1 57 ? 12.654 8.967 22.685 1.00 10.95 57 LEU B CA 1
ATOM 1643 C C . LEU B 1 57 ? 11.342 8.493 23.285 1.00 9.82 57 LEU B C 1
ATOM 1644 O O . LEU B 1 57 ? 11.325 7.606 24.143 1.00 9.04 57 LEU B O 1
ATOM 1649 N N . GLN B 1 58 ? 10.230 9.071 22.830 1.00 9.88 58 GLN B N 1
ATOM 1650 C CA . GLN B 1 58 ? 8.938 8.734 23.417 1.00 10.63 58 GLN B CA 1
ATOM 1651 C C . GLN B 1 58 ? 8.607 7.253 23.236 1.00 9.14 58 GLN B C 1
ATOM 1652 O O . GLN B 1 58 ? 7.938 6.658 24.089 1.00 10.15 58 GLN B O 1
ATOM 1658 N N . LYS B 1 59 ? 9.073 6.671 22.133 1.00 8.62 59 LYS B N 1
ATOM 1659 C CA . LYS B 1 59 ? 8.773 5.277 21.803 1.00 8.57 59 LYS B CA 1
ATOM 1660 C C . LYS B 1 59 ? 9.768 4.265 22.374 1.00 7.54 59 LYS B C 1
ATOM 1661 O O . LYS B 1 59 ? 9.691 3.072 22.060 1.00 8.42 59 LYS B O 1
ATOM 1667 N N . ALA B 1 60 ? 10.692 4.731 23.213 1.00 7.87 60 ALA B N 1
ATOM 1668 C CA . ALA B 1 60 ? 11.763 3.877 23.736 1.00 7.83 60 ALA B CA 1
ATOM 1669 C C . ALA B 1 60 ? 11.259 2.696 24.545 1.00 7.72 60 ALA B C 1
ATOM 1670 O O . ALA B 1 60 ? 10.272 2.810 25.270 1.00 8.89 60 ALA B O 1
ATOM 1672 N N . PHE B 1 61 ? 11.957 1.577 24.435 1.00 7.79 61 PHE B N 1
ATOM 1673 C CA . PHE B 1 61 ? 11.693 0.408 25.268 1.00 7.51 61 PHE B CA 1
ATOM 1674 C C . PHE B 1 61 ? 12.398 0.518 26.613 1.00 8.38 61 PHE B C 1
ATOM 1675 O O . PHE B 1 61 ? 13.527 1.003 26.702 1.00 8.16 61 PHE B O 1
ATOM 1683 N N . THR B 1 62 ? 11.741 0.033 27.664 1.00 8.28 62 THR B N 1
ATOM 1684 C CA . THR B 1 62 ? 12.357 -0.029 28.991 1.00 8.99 62 THR B CA 1
ATOM 1685 C C . THR B 1 62 ? 12.119 -1.403 29.603 1.00 10.25 62 THR B C 1
ATOM 1686 O O . THR B 1 62 ? 11.246 -2.148 29.153 1.00 10.51 62 THR B O 1
ATOM 1690 N N . LEU B 1 63 ? 12.868 -1.724 30.655 1.00 9.71 63 LEU B N 1
ATOM 1691 C CA . LEU B 1 63 ? 12.660 -2.977 31.376 1.00 10.20 63 LEU B CA 1
ATOM 1692 C C . LEU B 1 63 ? 11.209 -3.078 31.867 1.00 12.82 63 LEU B C 1
ATOM 1693 O O . LEU B 1 63 ? 10.585 -4.146 31.810 1.00 12.62 63 LEU B O 1
ATOM 1698 N N . ILE B 1 64 ? 10.659 -1.953 32.307 1.00 10.91 64 ILE B N 1
ATOM 1699 C CA . ILE B 1 64 ? 9.302 -1.949 32.838 1.00 10.27 64 ILE B CA 1
ATOM 1700 C C . ILE B 1 64 ? 8.223 -2.028 31.760 1.00 11.83 64 ILE B C 1
ATOM 1701 O O . ILE B 1 64 ? 7.218 -2.727 31.944 1.00 11.76 64 ILE B O 1
ATOM 1706 N N . ASN B 1 65 ? 8.416 -1.336 30.637 1.00 9.37 65 ASN B N 1
ATOM 1707 C CA . ASN B 1 65 ? 7.353 -1.254 29.623 1.00 9.03 65 ASN B CA 1
ATOM 1708 C C . ASN B 1 65 ? 7.354 -2.331 28.529 1.00 8.52 65 ASN B C 1
ATOM 1709 O O . ASN B 1 65 ? 6.401 -2.443 27.761 1.00 8.31 65 ASN B O 1
ATOM 1714 N N . THR B 1 66 ? 8.403 -3.138 28.472 1.00 10.88 66 THR B N 1
ATOM 1715 C CA . THR B 1 66 ? 8.573 -4.050 27.339 1.00 7.91 66 THR B CA 1
ATOM 1716 C C . THR B 1 66 ? 7.763 -5.322 27.516 1.00 8.03 66 THR B C 1
ATOM 1717 O O . THR B 1 66 ? 7.827 -5.979 28.564 1.00 8.46 66 THR B O 1
ATOM 1721 N N . ILE B 1 67 ? 6.973 -5.642 26.496 1.00 7.73 67 ILE B N 1
ATOM 1722 C CA . ILE B 1 67 ? 6.242 -6.896 26.440 1.00 7.84 67 ILE B CA 1
ATOM 1723 C C . ILE B 1 67 ? 7.105 -7.835 25.621 1.00 9.74 67 ILE B C 1
ATOM 1724 O O . ILE B 1 67 ? 7.057 -7.820 24.385 1.00 9.16 67 ILE B O 1
ATOM 1729 N N . ASP B 1 68 ? 7.922 -8.632 26.304 1.00 10.36 68 ASP B N 1
ATOM 1730 C CA . ASP B 1 68 ? 8.819 -9.562 25.632 1.00 9.73 68 ASP B CA 1
ATOM 1731 C C . ASP B 1 68 ? 8.121 -10.892 25.373 1.00 11.01 68 ASP B C 1
ATOM 1732 O O . ASP B 1 68 ? 7.365 -11.385 26.216 1.00 13.93 68 ASP B O 1
ATOM 1737 N N . PHE B 1 69 ? 8.352 -11.473 24.204 1.00 9.43 69 PHE B N 1
ATOM 1738 C CA . PHE B 1 69 ? 7.748 -12.766 23.886 1.00 8.17 69 PHE B CA 1
ATOM 1739 C C . PHE B 1 69 ? 8.713 -13.677 23.118 1.00 7.71 69 PHE B C 1
ATOM 1740 O O . PHE B 1 69 ? 9.569 -13.213 22.360 1.00 9.57 69 PHE B O 1
ATOM 1748 N N . ASP B 1 70 ? 8.561 -14.979 23.363 1.00 8.86 70 ASP B N 1
ATOM 1749 C CA . ASP B 1 70 ? 9.360 -16.027 22.751 1.00 9.11 70 ASP B CA 1
ATOM 1750 C C . ASP B 1 70 ? 8.432 -17.238 22.736 1.00 10.76 70 ASP B C 1
ATOM 1751 O O . ASP B 1 70 ? 8.327 -17.979 23.718 1.00 13.48 70 ASP B O 1
ATOM 1756 N N . VAL B 1 71 ? 7.727 -17.400 21.622 1.00 9.47 71 VAL B N 1
ATOM 1757 C CA . VAL B 1 71 ? 6.563 -18.270 21.561 1.00 10.39 71 VAL B CA 1
ATOM 1758 C C . VAL B 1 71 ? 6.802 -19.519 20.728 1.00 9.45 71 VAL B C 1
ATOM 1759 O O . VAL B 1 71 ? 7.200 -19.430 19.566 1.00 10.00 71 VAL B O 1
ATOM 1763 N N . GLU B 1 72 ? 6.551 -20.681 21.328 1.00 13.35 72 GLU B N 1
ATOM 1764 C CA . GLU B 1 72 ? 6.796 -21.974 20.689 1.00 12.66 72 GLU B CA 1
ATOM 1765 C C . GLU B 1 72 ? 5.656 -22.916 21.059 1.00 13.29 72 GLU B C 1
ATOM 1766 O O . GLU B 1 72 ? 5.392 -23.142 22.245 1.00 14.51 72 GLU B O 1
ATOM 1772 N N . ASN B 1 73 ? 4.966 -23.443 20.047 1.00 14.26 73 ASN B N 1
ATOM 1773 C CA . ASN B 1 73 ? 3.909 -24.440 20.240 1.00 12.26 73 ASN B CA 1
ATOM 1774 C C . ASN B 1 73 ? 2.821 -23.974 21.221 1.00 14.02 73 ASN B C 1
ATOM 1775 O O . ASN B 1 73 ? 2.359 -24.735 22.083 1.00 17.41 73 ASN B O 1
ATOM 1780 N N . THR B 1 74 ? 2.420 -22.712 21.082 1.00 11.59 74 THR B N 1
ATOM 1781 C CA . THR B 1 74 ? 1.347 -22.144 21.894 1.00 13.38 74 THR B CA 1
ATOM 1782 C C . THR B 1 74 ? 0.872 -20.832 21.277 1.00 13.01 74 THR B C 1
ATOM 1783 O O . THR B 1 74 ? 1.484 -20.316 20.340 1.00 13.18 74 THR B O 1
ATOM 1787 N N . THR B 1 75 ? -0.240 -20.315 21.780 1.00 13.30 75 THR B N 1
ATOM 1788 C CA . THR B 1 75 ? -0.708 -18.996 21.396 1.00 11.82 75 THR B CA 1
ATOM 1789 C C . THR B 1 75 ? -0.567 -18.079 22.593 1.00 15.28 75 THR B C 1
ATOM 1790 O O . THR B 1 75 ? -1.094 -18.377 23.670 1.00 15.59 75 THR B O 1
ATOM 1794 N N . THR B 1 76 ? 0.131 -16.964 22.403 1.00 12.61 76 THR B N 1
ATOM 1795 C CA . THR B 1 76 ? 0.457 -16.063 23.497 1.00 13.62 76 THR B CA 1
ATOM 1796 C C . THR B 1 76 ? -0.030 -14.648 23.224 1.00 12.99 76 THR B C 1
ATOM 1797 O O . THR B 1 76 ? 0.305 -14.050 22.215 1.00 11.59 76 THR B O 1
ATOM 1801 N N . THR B 1 77 ? -0.839 -14.116 24.132 1.00 12.83 77 THR B N 1
ATOM 1802 C CA . THR B 1 77 ? -1.293 -12.737 24.007 1.00 9.44 77 THR B CA 1
ATOM 1803 C C . THR B 1 77 ? -0.189 -11.712 24.212 1.00 11.29 77 THR B C 1
ATOM 1804 O O . THR B 1 77 ? 0.577 -11.782 25.175 1.00 15.24 77 THR B O 1
ATOM 1808 N N . ILE B 1 78 ? -0.104 -10.760 23.289 1.00 10.34 78 ILE B N 1
ATOM 1809 C CA . ILE B 1 78 ? 0.798 -9.630 23.430 1.00 8.39 78 ILE B CA 1
ATOM 1810 C C . ILE B 1 78 ? 0.067 -8.460 24.075 1.00 11.82 78 ILE B C 1
ATOM 1811 O O . ILE B 1 78 ? 0.572 -7.841 25.019 1.00 13.01 78 ILE B O 1
ATOM 1816 N N . ALA B 1 79 ? -1.132 -8.161 23.586 1.00 10.32 79 ALA B N 1
ATOM 1817 C CA . ALA B 1 79 ? -1.973 -7.171 24.242 1.00 12.42 79 ALA B CA 1
ATOM 1818 C C . ALA B 1 79 ? -3.412 -7.485 23.927 1.00 10.38 79 ALA B C 1
ATOM 1819 O O . ALA B 1 79 ? -3.704 -8.037 22.865 1.00 11.25 79 ALA B O 1
ATOM 1821 N N . ASN B 1 80 ? -4.318 -7.143 24.839 1.00 10.26 80 ASN B N 1
ATOM 1822 C CA . ASN B 1 80 ? -5.743 -7.354 24.612 1.00 12.36 80 ASN B CA 1
ATOM 1823 C C . ASN B 1 80 ? -6.617 -6.258 25.206 1.00 11.44 80 ASN B C 1
ATOM 1824 O O . ASN B 1 80 ? -7.785 -6.489 25.533 1.00 15.26 80 ASN B O 1
ATOM 1829 N N . THR B 1 81 ? -6.042 -5.070 25.350 1.00 12.95 81 THR B N 1
ATOM 1830 C CA . THR B 1 81 ? -6.797 -3.889 25.746 1.00 14.73 81 THR B CA 1
ATOM 1831 C C . THR B 1 81 ? -6.522 -2.744 24.764 1.00 11.27 81 THR B C 1
ATOM 1832 O O . THR B 1 81 ? -5.474 -2.728 24.106 1.00 14.02 81 THR B O 1
ATOM 1836 N N . PRO B 1 82 ? -7.475 -1.798 24.640 1.00 11.70 82 PRO B N 1
ATOM 1837 C CA . PRO B 1 82 ? -7.376 -0.811 23.557 1.00 15.33 82 PRO B CA 1
ATOM 1838 C C . PRO B 1 82 ? -6.141 0.072 23.651 1.00 10.54 82 PRO B C 1
ATOM 1839 O O . PRO B 1 82 ? -5.677 0.412 24.751 1.00 12.71 82 PRO B O 1
ATOM 1843 N N . GLY B 1 83 ? -5.606 0.438 22.493 1.00 10.27 83 GLY B N 1
ATOM 1844 C CA . GLY B 1 83 ? -4.465 1.329 22.436 1.00 10.78 83 GLY B CA 1
ATOM 1845 C C . GLY B 1 83 ? -3.635 1.110 21.191 1.00 10.87 83 GLY B C 1
ATOM 1846 O O . GLY B 1 83 ? -3.963 0.264 20.350 1.00 9.88 83 GLY B O 1
ATOM 1847 N N . PHE B 1 84 ? -2.556 1.876 21.074 1.00 8.90 84 PHE B N 1
ATOM 1848 C CA . PHE B 1 84 ? -1.604 1.717 19.973 1.00 8.33 84 PHE B CA 1
ATOM 1849 C C . PHE B 1 84 ? -0.369 1.001 20.487 1.00 7.92 84 PHE B C 1
ATOM 1850 O O . PHE B 1 84 ? 0.193 1.381 21.516 1.00 9.39 84 PHE B O 1
ATOM 1858 N N . TYR B 1 85 ? 0.076 -0.007 19.748 1.00 7.47 85 TYR B N 1
ATOM 1859 C CA . TYR B 1 85 ? 1.202 -0.835 20.155 1.00 7.55 85 TYR B CA 1
ATOM 1860 C C . TYR B 1 85 ? 2.228 -0.955 19.053 1.00 6.65 85 TYR B C 1
ATOM 1861 O O . TYR B 1 85 ? 1.883 -1.223 17.902 1.00 8.72 85 TYR B O 1
ATOM 1870 N N . LYS B 1 86 ? 3.499 -0.773 19.401 1.00 6.49 86 LYS B N 1
ATOM 1871 C CA . LYS B 1 86 ? 4.593 -1.075 18.487 1.00 6.26 86 LYS B CA 1
ATOM 1872 C C . LYS B 1 86 ? 5.006 -2.505 18.783 1.00 7.99 86 LYS B C 1
ATOM 1873 O O . LYS B 1 86 ? 5.156 -2.891 19.929 1.00 6.83 86 LYS B O 1
ATOM 1879 N N A VAL B 1 87 ? 5.147 -3.329 17.736 0.62 6.51 87 VAL B N 1
ATOM 1880 N N B VAL B 1 87 ? 5.164 -3.307 17.716 0.38 6.96 87 VAL B N 1
ATOM 1881 C CA A VAL B 1 87 ? 5.560 -4.717 17.913 0.62 5.50 87 VAL B CA 1
ATOM 1882 C CA B VAL B 1 87 ? 5.557 -4.708 17.828 0.38 8.19 87 VAL B CA 1
ATOM 1883 C C A VAL B 1 87 ? 6.593 -5.084 16.855 0.62 5.16 87 VAL B C 1
ATOM 1884 C C B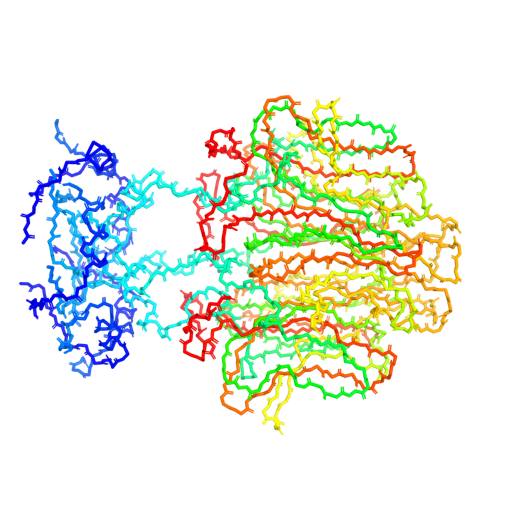 VAL B 1 87 ? 6.650 -5.017 16.809 0.38 10.52 87 VAL B C 1
ATOM 1885 O O A VAL B 1 87 ? 6.365 -4.917 15.654 0.62 9.74 87 VAL B O 1
ATOM 1886 O O B VAL B 1 87 ? 6.465 -4.821 15.606 0.38 7.34 87 VAL B O 1
ATOM 1893 N N A VAL B 1 88 ? 7.751 -5.540 17.318 0.62 5.11 88 VAL B N 1
ATOM 1894 N N B VAL B 1 88 ? 7.794 -5.484 17.300 0.38 8.93 88 VAL B N 1
ATOM 1895 C CA A VAL B 1 88 ? 8.886 -5.801 16.447 0.62 7.02 88 VAL B CA 1
ATOM 1896 C CA B VAL B 1 88 ? 8.962 -5.736 16.459 0.38 7.70 88 VAL B CA 1
ATOM 1897 C C A VAL B 1 88 ? 9.529 -7.121 16.817 0.62 8.54 88 VAL B C 1
ATOM 1898 C C B VAL B 1 88 ? 9.575 -7.082 16.820 0.38 8.30 88 VAL B C 1
ATOM 1899 O O A VAL B 1 88 ? 9.575 -7.506 17.981 0.62 8.73 88 VAL B O 1
ATOM 1900 O O B VAL B 1 88 ? 9.632 -7.448 17.991 0.38 8.85 88 VAL B O 1
ATOM 1907 N N . GLY B 1 89 ? 10.039 -7.823 15.818 1.00 5.36 89 GLY B N 1
ATOM 1908 C CA . GLY B 1 89 ? 10.611 -9.130 16.073 1.00 5.06 89 GLY B CA 1
ATOM 1909 C C . GLY B 1 89 ? 10.808 -9.961 14.834 1.00 4.91 89 GLY B C 1
ATOM 1910 O O . GLY B 1 89 ? 10.937 -9.411 13.740 1.00 6.79 89 GLY B O 1
ATOM 1911 N N . ASN B 1 90 ? 10.853 -11.279 15.018 1.00 5.90 90 ASN B N 1
ATOM 1912 C CA . ASN B 1 90 ? 11.130 -12.216 13.923 1.00 5.60 90 ASN B CA 1
ATOM 1913 C C . ASN B 1 90 ? 10.311 -13.485 14.028 1.00 6.35 90 ASN B C 1
ATOM 1914 O O . ASN B 1 90 ? 9.893 -13.897 15.122 1.00 6.48 90 ASN B O 1
ATOM 1919 N N . LEU B 1 91 ? 10.095 -14.108 12.874 1.00 5.72 91 LEU B N 1
ATOM 1920 C CA . LEU B 1 91 ? 9.477 -15.425 12.792 1.00 5.49 91 LEU B CA 1
ATOM 1921 C C . LEU B 1 91 ? 10.477 -16.401 12.207 1.00 5.64 91 LEU B C 1
ATOM 1922 O O . LEU B 1 91 ? 11.328 -16.027 11.391 1.00 6.62 91 LEU B O 1
ATOM 1927 N N . SER B 1 92 ? 10.348 -17.675 12.548 1.00 6.09 92 SER B N 1
ATOM 1928 C CA . SER B 1 92 ? 11.117 -18.722 11.880 1.00 6.35 92 SER B CA 1
ATOM 1929 C C . SER B 1 92 ? 10.598 -18.986 10.474 1.00 6.26 92 SER B C 1
ATOM 1930 O O . SER B 1 92 ? 9.496 -19.508 10.327 1.00 8.18 92 SER B O 1
ATOM 1933 N N . SER B 1 93 ? 11.382 -18.694 9.437 1.00 6.02 93 SER B N 1
ATOM 1934 C CA . SER B 1 93 ? 10.882 -18.999 8.095 1.00 6.03 93 SER B CA 1
ATOM 1935 C C . SER B 1 93 ? 10.705 -20.485 7.871 1.00 6.58 93 SER B C 1
ATOM 1936 O O . SER B 1 93 ? 11.450 -21.318 8.398 1.00 8.94 93 SER B O 1
ATOM 1939 N N A ARG B 1 94 ? 9.680 -20.824 7.076 0.50 6.72 94 ARG B N 1
ATOM 1940 C CA A ARG B 1 94 ? 9.496 -22.186 6.601 0.50 7.29 94 ARG B CA 1
ATOM 1941 C C A ARG B 1 94 ? 9.084 -22.145 5.135 0.50 7.42 94 ARG B C 1
ATOM 1942 O O A ARG B 1 94 ? 8.699 -21.089 4.612 0.50 8.15 94 ARG B O 1
ATOM 1950 N N . ASP B 1 95 ? 9.177 -23.300 4.484 1.00 7.75 95 ASP B N 1
ATOM 1951 C CA . ASP B 1 95 ? 8.660 -23.504 3.131 1.00 9.36 95 ASP B CA 1
ATOM 1952 C C . ASP B 1 95 ? 7.185 -23.122 3.065 1.00 9.03 95 ASP B C 1
ATOM 1953 O O . ASP B 1 95 ? 6.453 -23.296 4.031 1.00 8.44 95 ASP B O 1
ATOM 1958 N N . GLU B 1 96 ? 6.745 -22.611 1.921 1.00 9.92 96 GLU B N 1
ATOM 1959 C CA . GLU B 1 96 ? 5.344 -22.218 1.771 1.00 10.36 96 GLU B CA 1
ATOM 1960 C C . GLU B 1 96 ? 4.375 -23.393 1.927 1.00 9.91 96 GLU B C 1
ATOM 1961 O O . GLU B 1 96 ? 3.211 -23.192 2.284 1.00 12.18 96 GLU B O 1
ATOM 1967 N N . ALA B 1 97 ? 4.860 -24.613 1.699 1.00 10.51 97 ALA B N 1
ATOM 1968 C CA . ALA B 1 97 ? 4.022 -25.800 1.836 1.00 11.57 97 ALA B CA 1
ATOM 1969 C C . ALA B 1 97 ? 4.138 -26.439 3.222 1.00 15.56 97 ALA B C 1
ATOM 1970 O O . ALA B 1 97 ? 3.574 -27.496 3.469 1.00 15.15 97 ALA B O 1
ATOM 1972 N N . SER B 1 98 ? 4.870 -25.798 4.127 1.00 10.94 98 SER B N 1
ATOM 1973 C CA . SER B 1 98 ? 5.076 -26.344 5.464 1.00 10.60 98 SER B CA 1
ATOM 1974 C C . SER B 1 98 ? 3.783 -26.335 6.264 1.00 12.98 98 SER B C 1
ATOM 1975 O O . SER B 1 98 ? 2.896 -25.528 6.001 1.00 14.73 98 SER B O 1
ATOM 1978 N N . GLY B 1 99 ? 3.691 -27.230 7.243 1.00 12.26 99 GLY B N 1
ATOM 1979 C CA . GLY B 1 99 ? 2.610 -27.187 8.210 1.00 14.19 99 GLY B CA 1
ATOM 1980 C C . GLY B 1 99 ? 2.977 -26.436 9.482 1.00 14.94 99 GLY B C 1
ATOM 1981 O O . GLY B 1 99 ? 2.149 -26.313 10.384 1.00 17.23 99 GLY B O 1
ATOM 1982 N N . ALA B 1 100 ? 4.206 -25.929 9.553 1.00 11.63 100 ALA B N 1
ATOM 1983 C CA . ALA B 1 100 ? 4.711 -25.268 10.760 1.00 9.84 100 ALA B CA 1
ATOM 1984 C C . ALA B 1 100 ? 4.490 -23.761 10.687 1.00 9.07 100 ALA B C 1
ATOM 1985 O O . ALA B 1 100 ? 5.140 -23.063 9.906 1.00 9.35 100 ALA B O 1
ATOM 1987 N N . ILE B 1 101 ? 3.557 -23.275 11.501 1.00 10.18 101 ILE B N 1
ATOM 1988 C CA . ILE B 1 101 ? 3.083 -21.896 11.442 1.00 9.20 101 ILE B CA 1
ATOM 1989 C C . ILE B 1 101 ? 3.630 -21.073 12.596 1.00 10.00 101 ILE B C 1
ATOM 1990 O O . ILE B 1 101 ? 3.539 -21.489 13.748 1.00 11.02 101 ILE B O 1
ATOM 1995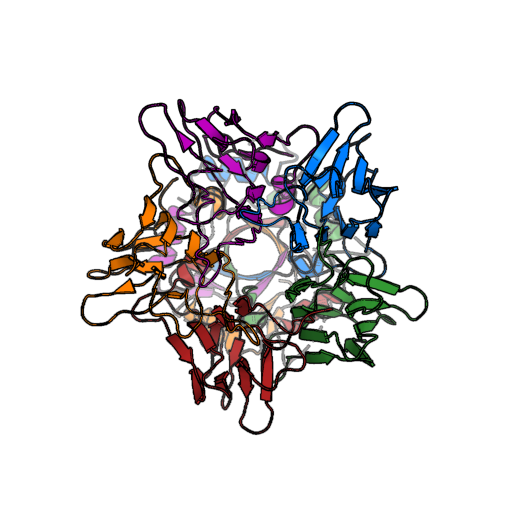 N N . ALA B 1 102 ? 4.197 -19.910 12.280 1.00 7.78 102 ALA B N 1
ATOM 1996 C CA . ALA B 1 102 ? 4.649 -18.938 13.271 1.00 9.10 102 ALA B CA 1
ATOM 1997 C C . ALA B 1 102 ? 4.229 -17.563 12.786 1.00 8.63 102 ALA B C 1
ATOM 1998 O O . ALA B 1 102 ? 4.739 -17.072 11.770 1.00 9.67 102 ALA B O 1
ATOM 2000 N N . VAL B 1 103 ? 3.274 -16.953 13.479 1.00 8.26 103 VAL B N 1
ATOM 2001 C CA . VAL B 1 103 ? 2.666 -15.720 12.991 1.00 8.38 103 VAL B CA 1
ATOM 2002 C C . VAL B 1 103 ? 2.428 -14.695 14.080 1.00 7.43 103 VAL B C 1
ATOM 2003 O O . VAL B 1 103 ? 2.367 -15.026 15.276 1.00 8.74 103 VAL B O 1
ATOM 2007 N N . ILE B 1 104 ? 2.305 -13.442 13.658 1.00 6.27 104 ILE B N 1
ATOM 2008 C CA . ILE B 1 104 ? 1.681 -12.407 14.472 1.00 7.20 104 ILE B CA 1
ATOM 2009 C C . ILE B 1 104 ? 0.304 -12.211 13.880 1.00 7.70 104 ILE B C 1
ATOM 2010 O O . ILE B 1 104 ? 0.148 -12.082 12.668 1.00 8.61 104 ILE B O 1
ATOM 2015 N N A GLU B 1 105 ? -0.729 -12.191 14.731 0.50 6.92 105 GLU B N 1
ATOM 2016 N N B GLU B 1 105 ? -0.715 -12.199 14.753 0.50 6.92 105 GLU B N 1
ATOM 2017 C CA A GLU B 1 105 ? -2.084 -11.974 14.238 0.50 7.24 105 GLU B CA 1
ATOM 2018 C CA B GLU B 1 105 ? -2.112 -12.074 14.346 0.50 11.79 105 GLU B CA 1
ATOM 2019 C C A GLU B 1 105 ? -2.943 -11.162 15.192 0.50 13.13 105 GLU B C 1
ATOM 2020 C C B GLU B 1 105 ? -2.833 -11.007 15.164 0.50 7.47 105 GLU B C 1
ATOM 2021 O O A GLU B 1 105 ? -2.721 -11.134 16.405 0.50 7.66 105 GLU B O 1
ATOM 2022 O O B GLU B 1 105 ? -2.401 -10.654 16.266 0.50 7.46 105 GLU B O 1
ATOM 2033 N N . VAL B 1 106 ? -3.948 -10.500 14.618 1.00 7.73 106 VAL B N 1
ATOM 2034 C CA . VAL B 1 106 ? -4.917 -9.744 15.398 1.00 8.13 106 VAL B CA 1
ATOM 2035 C C . VAL B 1 106 ? -6.275 -10.414 15.210 1.00 12.38 106 VAL B C 1
ATOM 2036 O O . VAL B 1 106 ? -6.578 -10.921 14.133 1.00 10.60 106 VAL B O 1
ATOM 2040 N N . THR B 1 107 ? -7.067 -10.465 16.277 1.00 10.82 107 THR B N 1
ATOM 2041 C CA . THR B 1 107 ? -8.338 -11.182 16.256 1.00 10.68 107 THR B CA 1
ATOM 2042 C C . THR B 1 107 ? -9.331 -10.547 17.208 1.00 15.41 107 THR B C 1
ATOM 2043 O O . THR B 1 107 ? -8.941 -9.898 18.179 1.00 14.15 107 THR B O 1
ATOM 2047 N N . ASP B 1 108 ? -10.614 -10.741 16.926 1.00 12.47 108 ASP B N 1
ATOM 2048 C CA . ASP B 1 108 ? -11.668 -10.387 17.873 1.00 11.88 108 ASP B CA 1
ATOM 2049 C C . ASP B 1 108 ? -12.453 -11.629 18.282 1.00 15.17 108 ASP B C 1
ATOM 2050 O O . ASP B 1 108 ? -13.495 -11.530 18.933 1.00 19.02 108 ASP B O 1
ATOM 2055 N N . GLY B 1 109 ? -11.945 -12.795 17.893 1.00 16.17 109 GLY B N 1
ATOM 2056 C CA . GLY B 1 109 ? -12.622 -14.050 18.176 1.00 22.13 109 GLY B CA 1
ATOM 2057 C C . GLY B 1 109 ? -13.630 -14.441 17.112 1.00 25.77 109 GLY B C 1
ATOM 2058 O O . GLY B 1 109 ? -14.137 -15.566 17.111 1.00 31.10 109 GLY B O 1
ATOM 2059 N N . ILE B 1 110 ? -13.938 -13.508 16.215 1.00 20.27 110 ILE B N 1
ATOM 2060 C CA . ILE B 1 110 ? -14.851 -13.778 15.108 1.00 15.85 110 ILE B CA 1
ATOM 2061 C C . ILE B 1 110 ? -14.028 -13.989 13.847 1.00 19.34 110 ILE B C 1
ATOM 2062 O O . ILE B 1 110 ? -14.221 -14.963 13.119 1.00 25.80 110 ILE B O 1
ATOM 2067 N N . THR B 1 111 ? -13.114 -13.061 13.590 1.00 12.87 111 THR B N 1
ATOM 2068 C CA . THR B 1 111 ? -12.171 -13.214 12.494 1.00 11.88 111 THR B CA 1
ATOM 2069 C C . THR B 1 111 ? -10.762 -12.937 12.994 1.00 11.46 111 THR B C 1
ATOM 2070 O O . THR B 1 111 ? -10.554 -12.366 14.074 1.00 12.61 111 THR B O 1
ATOM 2074 N N . THR B 1 112 ? -9.796 -13.338 12.185 1.00 11.01 112 THR B N 1
ATOM 2075 C CA . THR B 1 112 ? -8.394 -13.232 12.541 1.00 9.87 112 THR B CA 1
ATOM 2076 C C . THR B 1 112 ? -7.643 -12.850 11.280 1.00 9.31 112 THR B C 1
ATOM 2077 O O . THR B 1 112 ? -7.910 -13.386 10.206 1.00 12.93 112 THR B O 1
ATOM 2081 N N . LYS B 1 113 ? -6.723 -11.896 11.401 1.00 8.72 113 LYS B N 1
ATOM 2082 C CA . LYS B 1 113 ? -5.851 -11.538 10.288 1.00 9.04 113 LYS B CA 1
ATOM 2083 C C . LYS B 1 113 ? -4.399 -11.700 10.674 1.00 7.65 113 LYS B C 1
ATOM 2084 O O . LYS B 1 113 ? -3.974 -11.259 11.749 1.00 8.12 113 LYS B O 1
ATOM 2090 N N . ILE B 1 114 ? -3.633 -12.323 9.784 1.00 7.39 114 ILE B N 1
ATOM 2091 C CA . ILE B 1 114 ? -2.196 -12.467 9.971 1.00 6.91 114 ILE B CA 1
ATOM 2092 C C . ILE B 1 114 ? -1.487 -11.182 9.562 1.00 6.56 114 ILE B C 1
ATOM 2093 O O . ILE B 1 114 ? -1.677 -10.688 8.443 1.00 8.73 114 ILE B O 1
ATOM 2098 N N . LEU B 1 115 ? -0.681 -10.635 10.470 1.00 6.18 115 LEU B N 1
ATOM 2099 C CA . LEU B 1 115 ? 0.063 -9.404 10.191 1.00 8.35 115 LEU B CA 1
ATOM 2100 C C . LEU B 1 115 ? 1.518 -9.685 9.814 1.00 8.16 115 LEU B C 1
ATOM 2101 O O . LEU B 1 115 ? 2.180 -8.847 9.202 1.00 10.02 115 LEU B O 1
ATOM 2106 N N . ALA B 1 116 ? 2.010 -10.870 10.167 1.00 8.12 116 ALA B N 1
ATOM 2107 C CA . ALA B 1 116 ? 3.354 -11.317 9.808 1.00 5.44 116 ALA B CA 1
ATOM 2108 C C . ALA B 1 116 ? 3.315 -12.824 9.620 1.00 5.41 116 ALA B C 1
ATOM 2109 O O . ALA B 1 116 ? 2.877 -13.543 10.517 1.00 6.62 116 ALA B O 1
ATOM 2111 N N . ASN B 1 117 ? 3.738 -13.291 8.444 1.00 7.93 117 ASN B N 1
ATOM 2112 C CA . ASN B 1 117 ? 3.583 -14.688 8.029 1.00 5.69 117 ASN B CA 1
ATOM 2113 C C . ASN B 1 117 ? 4.940 -15.357 7.768 1.00 5.93 117 ASN B C 1
ATOM 2114 O O . ASN B 1 117 ? 5.806 -14.772 7.100 1.00 7.94 117 ASN B O 1
ATOM 2119 N N . ASN B 1 118 ? 5.149 -16.565 8.298 1.00 6.57 118 ASN B N 1
ATOM 2120 C CA . ASN B 1 118 ? 6.453 -17.224 8.169 1.00 7.08 118 ASN B CA 1
ATOM 2121 C C . ASN B 1 118 ? 6.608 -18.183 6.987 1.00 7.35 118 ASN B C 1
ATOM 2122 O O . ASN B 1 118 ? 7.731 -18.564 6.647 1.00 6.50 118 ASN B O 1
ATOM 2127 N N . ARG B 1 119 ? 5.494 -18.613 6.390 1.00 7.69 119 ARG B N 1
ATOM 2128 C CA . ARG B 1 119 ? 5.545 -19.712 5.419 1.00 7.70 119 ARG B CA 1
ATOM 2129 C C . ARG B 1 119 ? 5.687 -19.149 4.013 1.00 7.83 119 ARG B C 1
ATOM 2130 O O . ARG B 1 119 ? 4.729 -19.072 3.241 1.00 8.54 119 ARG B O 1
ATOM 2138 N N . ILE B 1 120 ? 6.915 -18.778 3.682 1.00 7.37 120 ILE B N 1
ATOM 2139 C CA . ILE B 1 120 ? 7.179 -17.931 2.526 1.00 7.42 120 ILE B CA 1
ATOM 2140 C C . ILE B 1 120 ? 8.251 -18.476 1.578 1.00 7.65 120 ILE B C 1
ATOM 2141 O O . ILE B 1 120 ? 8.298 -18.064 0.420 1.00 8.95 120 ILE B O 1
ATOM 2146 N N . VAL B 1 121 ? 9.112 -19.394 2.019 1.00 6.90 121 VAL B N 1
ATOM 2147 C CA . VAL B 1 121 ? 10.216 -19.752 1.123 1.00 7.27 121 VAL B CA 1
ATOM 2148 C C . VAL B 1 121 ? 9.836 -20.836 0.109 1.00 7.80 121 VAL B C 1
ATOM 2149 O O . VAL B 1 121 ? 8.967 -21.668 0.359 1.00 8.77 121 VAL B O 1
ATOM 2153 N N . SER B 1 122 ? 10.480 -20.783 -1.053 1.00 7.02 122 SER B N 1
ATOM 2154 C CA . SER B 1 122 ? 10.178 -21.683 -2.160 1.00 8.06 122 SER B CA 1
ATOM 2155 C C . SER B 1 122 ? 11.464 -22.292 -2.698 1.00 7.69 122 SER B C 1
ATOM 2156 O O . SER B 1 122 ? 11.982 -21.860 -3.735 1.00 8.14 122 SER B O 1
ATOM 2159 N N . PRO B 1 123 ? 11.994 -23.299 -1.998 1.00 9.97 123 PRO B N 1
ATOM 2160 C CA . PRO B 1 123 ? 13.245 -23.934 -2.434 1.00 10.20 123 PRO B CA 1
ATOM 2161 C C . PRO B 1 123 ? 13.053 -24.718 -3.733 1.00 9.04 123 PRO B C 1
ATOM 2162 O O . PRO B 1 123 ? 11.938 -25.148 -4.035 1.00 11.23 123 PRO B O 1
ATOM 2166 N N . ASP B 1 124 ? 14.122 -24.881 -4.504 1.00 9.30 124 ASP B N 1
ATOM 2167 C CA . ASP B 1 124 ? 14.045 -25.693 -5.706 1.00 11.79 124 ASP B CA 1
ATOM 2168 C C . ASP B 1 124 ? 15.268 -26.588 -5.792 1.00 14.50 124 ASP B C 1
ATOM 2169 O O . ASP B 1 124 ? 16.376 -26.151 -5.493 1.00 15.84 124 ASP B O 1
ATOM 2174 N N . GLY B 1 125 ? 15.066 -27.838 -6.195 1.00 13.22 125 GLY B N 1
ATOM 2175 C CA . GLY B 1 125 ? 16.180 -28.745 -6.415 1.00 15.34 125 GLY B CA 1
ATOM 2176 C C . GLY B 1 125 ? 16.766 -29.340 -5.152 1.00 16.45 125 GLY B C 1
ATOM 2177 O O . GLY B 1 125 ? 17.872 -29.879 -5.166 1.00 18.26 125 GLY B O 1
ATOM 2178 N N . THR B 1 126 ? 16.026 -29.249 -4.054 1.00 14.45 126 THR B N 1
ATOM 2179 C CA . THR B 1 126 ? 16.513 -29.757 -2.778 1.00 16.37 126 THR B CA 1
ATOM 2180 C C . THR B 1 126 ? 15.387 -29.918 -1.769 1.00 18.10 126 THR B C 1
ATOM 2181 O O . THR B 1 126 ? 14.429 -29.142 -1.767 1.00 20.31 126 THR B O 1
ATOM 2185 N N . THR B 1 127 ? 15.502 -30.937 -0.920 1.00 13.92 127 THR B N 1
ATOM 2186 C CA . THR B 1 127 ? 14.595 -31.104 0.213 1.00 14.15 127 THR B CA 1
ATOM 2187 C C . THR B 1 127 ? 15.219 -30.622 1.517 1.00 15.97 127 THR B C 1
ATOM 2188 O O . THR B 1 127 ? 14.594 -30.685 2.581 1.00 16.44 127 THR B O 1
ATOM 2192 N N . ALA B 1 128 ? 16.456 -30.145 1.435 1.00 13.95 128 ALA B N 1
ATOM 2193 C CA . ALA B 1 128 ? 17.116 -29.552 2.586 1.00 12.12 128 ALA B CA 1
ATOM 2194 C C . ALA B 1 128 ? 16.838 -28.058 2.560 1.00 14.70 128 ALA B C 1
ATOM 2195 O O . ALA B 1 128 ? 17.439 -27.330 1.770 1.00 23.40 128 ALA B O 1
ATOM 2197 N N . VAL B 1 129 ? 15.926 -27.607 3.417 1.00 10.89 129 VAL B N 1
ATOM 2198 C CA . VAL B 1 129 ? 15.413 -26.244 3.347 1.00 10.95 129 VAL B CA 1
ATOM 2199 C C . VAL B 1 129 ? 15.961 -25.375 4.463 1.00 10.87 129 VAL B C 1
ATOM 2200 O O . VAL B 1 129 ? 15.571 -25.529 5.631 1.00 11.94 129 VAL B O 1
ATOM 2204 N N . GLN B 1 130 ? 16.857 -24.459 4.101 1.00 8.70 130 GLN B N 1
ATOM 2205 C CA . GLN B 1 130 ? 17.396 -23.521 5.072 1.00 9.22 130 GLN B CA 1
ATOM 2206 C C . GLN B 1 130 ? 16.354 -22.496 5.458 1.00 9.49 130 GLN B C 1
ATOM 2207 O O . GLN B 1 130 ? 15.461 -22.163 4.669 1.00 8.89 130 GLN B O 1
ATOM 2213 N N . SER B 1 131 ? 16.485 -22.006 6.687 1.00 8.56 131 SER B N 1
ATOM 2214 C CA . SER B 1 131 ? 15.571 -21.045 7.270 1.00 7.84 131 SER B CA 1
ATOM 2215 C C . SER B 1 131 ? 16.312 -19.792 7.736 1.00 6.45 131 SER B C 1
ATOM 2216 O O . SER B 1 131 ? 17.479 -19.849 8.154 1.00 7.32 131 SER B O 1
ATOM 2219 N N . VAL B 1 132 ? 15.616 -18.661 7.652 1.00 5.97 132 VAL B N 1
ATOM 2220 C CA . VAL B 1 132 ? 16.110 -17.355 8.082 1.00 6.22 132 VAL B CA 1
ATOM 2221 C C . VAL B 1 132 ? 15.042 -16.695 8.943 1.00 7.86 132 VAL B C 1
ATOM 2222 O O . VAL B 1 132 ? 13.862 -17.065 8.873 1.00 6.99 132 VAL B O 1
ATOM 2226 N N . PRO B 1 133 ? 15.431 -15.714 9.769 1.00 5.47 133 PRO B N 1
ATOM 2227 C CA . PRO B 1 133 ? 14.390 -14.922 10.428 1.00 6.29 133 PRO B CA 1
ATOM 2228 C C . PRO B 1 133 ? 13.553 -14.145 9.408 1.00 6.55 133 PRO B C 1
ATOM 2229 O O . PRO B 1 133 ? 14.077 -13.686 8.378 1.00 7.29 133 PRO B O 1
ATOM 2233 N N . VAL B 1 134 ? 12.257 -14.032 9.673 1.00 4.92 134 VAL B N 1
ATOM 2234 C CA . VAL B 1 134 ? 11.389 -13.163 8.884 1.00 6.69 134 VAL B CA 1
ATOM 2235 C C . VAL B 1 134 ? 11.013 -11.988 9.777 1.00 7.28 134 VAL B C 1
ATOM 2236 O O . VAL B 1 134 ? 10.246 -12.135 10.729 1.00 6.26 134 VAL B O 1
ATOM 2240 N N . PRO B 1 135 ? 11.585 -10.815 9.510 1.00 6.30 135 PRO B N 1
ATOM 2241 C CA . PRO B 1 135 ? 11.331 -9.705 10.438 1.00 6.78 135 PRO B CA 1
ATOM 2242 C C . PRO B 1 135 ? 9.977 -9.039 10.270 1.00 7.26 135 PRO B C 1
ATOM 2243 O O . PRO B 1 135 ? 9.355 -9.053 9.199 1.00 9.40 135 PRO B O 1
ATOM 2247 N N . PHE B 1 136 ? 9.507 -8.458 11.366 1.00 7.31 136 PHE B N 1
ATOM 2248 C CA . PHE B 1 136 ? 8.330 -7.597 11.319 1.00 7.11 136 PHE B CA 1
ATOM 2249 C C . PHE B 1 136 ? 8.556 -6.392 12.219 1.00 6.85 136 PHE B C 1
ATOM 2250 O O . PHE B 1 136 ? 9.309 -6.466 13.204 1.00 7.06 136 PHE B O 1
ATOM 2258 N N . ASP B 1 137 ? 7.905 -5.282 11.878 1.00 7.13 137 ASP B N 1
ATOM 2259 C CA . ASP B 1 137 ? 7.984 -4.039 12.641 1.00 7.68 137 ASP B CA 1
ATOM 2260 C C . ASP B 1 137 ? 6.684 -3.291 12.358 1.00 11.80 137 ASP B C 1
ATOM 2261 O O . ASP B 1 137 ? 6.538 -2.625 11.326 1.00 11.40 137 ASP B O 1
ATOM 2266 N N . LEU B 1 138 ? 5.740 -3.430 13.284 1.00 8.46 138 LEU B N 1
ATOM 2267 C CA . LEU B 1 138 ? 4.355 -3.046 13.074 1.00 8.01 138 LEU B CA 1
ATOM 2268 C C . LEU B 1 138 ? 3.875 -2.035 14.103 1.00 8.35 138 LEU B C 1
ATOM 2269 O O . LEU B 1 138 ? 4.320 -2.033 15.256 1.00 8.26 138 LEU B O 1
ATOM 2274 N N A MET B 1 139 ? 2.977 -1.164 13.665 0.50 5.93 139 MET B N 1
ATOM 2275 N N B MET B 1 139 ? 3.077 -1.164 13.665 0.50 5.93 139 MET B N 1
ATOM 2276 C CA A MET B 1 139 ? 2.162 -0.381 14.573 0.50 6.05 139 MET B CA 1
ATOM 2277 C CA B MET B 1 139 ? 2.262 -0.381 14.573 0.50 6.05 139 MET B CA 1
ATOM 2278 C C A MET B 1 139 ? 0.741 -0.888 14.450 0.50 6.31 139 MET B C 1
ATOM 2279 C C B MET B 1 139 ? 0.841 -0.888 14.450 0.50 6.31 139 MET B C 1
ATOM 2280 O O A MET B 1 139 ? 0.143 -0.880 13.353 0.50 6.92 139 MET B O 1
ATOM 2281 O O B MET B 1 139 ? 0.243 -0.880 13.353 0.50 6.92 139 MET B O 1
ATOM 2290 N N . VAL B 1 140 ? 0.185 -1.319 15.580 1.00 7.07 140 VAL B N 1
ATOM 2291 C CA . VAL B 1 140 ? -1.150 -1.905 15.627 1.00 6.85 140 VAL B CA 1
ATOM 2292 C C . VAL B 1 140 ? -2.028 -1.138 16.598 1.00 7.93 140 VAL B C 1
ATOM 2293 O O . VAL B 1 140 ? -1.616 -0.842 17.724 1.00 10.37 140 VAL B O 1
ATOM 2297 N N . LYS B 1 141 ? -3.238 -0.801 16.164 1.00 7.77 141 LYS B N 1
ATOM 2298 C CA . LYS B 1 141 ? -4.228 -0.217 17.062 1.00 8.35 141 LYS B CA 1
ATOM 2299 C C . LYS B 1 141 ? -5.279 -1.263 17.387 1.00 10.58 141 LYS B C 1
ATOM 2300 O O . LYS B 1 141 ? -5.871 -1.857 16.487 1.00 11.79 141 LYS B O 1
ATOM 2306 N N . LEU B 1 142 ? -5.508 -1.473 18.682 1.00 9.18 142 LEU B N 1
ATOM 2307 C CA . LEU B 1 142 ? -6.569 -2.348 19.168 1.00 9.39 142 LEU B CA 1
ATOM 2308 C C . LEU B 1 142 ? -7.723 -1.508 19.688 1.00 10.78 142 LEU B C 1
ATOM 2309 O O . LEU B 1 142 ? -7.512 -0.502 20.376 1.00 12.17 142 LEU B O 1
ATOM 2314 N N . VAL B 1 143 ? -8.945 -1.910 19.355 1.00 11.55 143 VAL B N 1
ATOM 2315 C CA . VAL B 1 143 ? -10.120 -1.364 20.025 1.00 11.46 143 VAL B CA 1
ATOM 2316 C C . VAL B 1 143 ? -10.698 -2.434 20.931 1.00 12.18 143 VAL B C 1
ATOM 2317 O O . VAL B 1 143 ? -10.159 -3.541 21.001 1.00 13.91 143 VAL B O 1
ATOM 2321 N N . ALA B 1 144 ? -11.776 -2.098 21.642 1.00 14.49 144 ALA B N 1
ATOM 2322 C CA . ALA B 1 144 ? -12.367 -3.016 22.603 1.00 17.01 144 ALA B CA 1
ATOM 2323 C C . ALA B 1 144 ? -12.696 -4.353 21.955 1.00 13.74 144 ALA B C 1
ATOM 2324 O O . ALA B 1 144 ? -13.324 -4.399 20.892 1.00 17.16 144 ALA B O 1
ATOM 2326 N N . GLY B 1 145 ? -12.251 -5.432 22.590 1.00 15.24 145 GLY B N 1
ATOM 2327 C CA . GLY B 1 145 ? -12.536 -6.770 22.115 1.00 16.91 145 GLY B CA 1
ATOM 2328 C C . GLY B 1 145 ? -11.490 -7.359 21.192 1.00 13.45 145 GLY B C 1
ATOM 2329 O O . GLY B 1 145 ? -11.592 -8.534 20.826 1.00 15.91 145 GLY B O 1
ATOM 2330 N N . ASP B 1 146 ? -10.488 -6.559 20.826 1.00 13.70 146 ASP B N 1
ATOM 2331 C CA . ASP B 1 146 ? -9.402 -7.030 19.957 1.00 11.46 146 ASP B CA 1
ATOM 2332 C C . ASP B 1 146 ? -8.231 -7.603 20.757 1.00 10.67 146 ASP B C 1
ATOM 2333 O O . ASP B 1 146 ? -7.907 -7.117 21.841 1.00 15.33 146 ASP B O 1
ATOM 2338 N N . THR B 1 147 ? -7.573 -8.614 20.196 1.00 10.08 147 THR B N 1
ATOM 2339 C CA . THR B 1 147 ? -6.373 -9.198 20.803 1.00 10.33 147 THR B CA 1
ATOM 2340 C C . THR B 1 147 ? -5.260 -9.248 19.768 1.00 10.91 147 THR B C 1
ATOM 2341 O O . THR B 1 147 ? -5.492 -9.650 18.634 1.00 12.25 147 THR B O 1
ATOM 2345 N N . LEU B 1 148 ? -4.060 -8.823 20.156 1.00 8.63 148 LEU B N 1
ATOM 2346 C CA . LEU B 1 148 ? -2.857 -8.969 19.344 1.00 8.85 148 LEU B CA 1
ATOM 2347 C C . LEU B 1 148 ? -2.090 -10.135 19.944 1.00 12.29 148 LEU B C 1
ATOM 2348 O O . LEU B 1 148 ? -1.848 -10.162 21.159 1.00 10.71 148 LEU B O 1
ATOM 2353 N N . GLN B 1 149 ? -1.716 -11.106 19.115 1.00 9.67 149 GLN B N 1
ATOM 2354 C CA . GLN B 1 149 ? -1.092 -12.328 19.628 1.00 9.81 149 GLN B CA 1
ATOM 2355 C C . GLN B 1 149 ? 0.007 -12.893 18.733 1.00 9.46 149 GLN B C 1
ATOM 2356 O O . GLN B 1 149 ? 0.085 -12.599 17.539 1.00 9.56 149 GLN B O 1
ATOM 2362 N N . ALA B 1 150 ? 0.876 -13.687 19.344 1.00 8.56 150 ALA B N 1
ATOM 2363 C CA . ALA B 1 150 ? 1.897 -14.445 18.630 1.00 7.48 150 ALA B CA 1
ATOM 2364 C C . ALA B 1 150 ? 1.471 -15.899 18.717 1.00 9.85 150 ALA B C 1
ATOM 2365 O O . ALA B 1 150 ? 1.080 -16.378 19.785 1.00 11.38 150 ALA B O 1
ATOM 2367 N N . ARG B 1 151 ? 1.549 -16.614 17.608 1.00 8.97 151 ARG B N 1
ATOM 2368 C CA . ARG B 1 151 ? 1.141 -18.008 17.605 1.00 8.54 151 ARG B CA 1
ATOM 2369 C C . ARG B 1 151 ? 2.124 -18.879 16.834 1.00 11.01 151 ARG B C 1
ATOM 2370 O O . ARG B 1 151 ? 2.473 -18.578 15.687 1.00 10.21 151 ARG B O 1
ATOM 2378 N N . SER B 1 152 ? 2.579 -19.946 17.483 1.00 10.81 152 SER B N 1
ATOM 2379 C CA . SER B 1 152 ? 3.348 -21.011 16.851 1.00 9.47 152 SER B CA 1
ATOM 2380 C C . SER B 1 152 ? 2.601 -22.315 17.063 1.00 10.56 152 SER B C 1
ATOM 2381 O O . SER B 1 152 ? 2.194 -22.620 18.193 1.00 11.95 152 SER B O 1
ATOM 2384 N N . ASN B 1 153 ? 2.400 -23.090 16.001 1.00 12.41 153 ASN B N 1
ATOM 2385 C CA . ASN B 1 153 ? 1.610 -24.321 16.124 1.00 11.52 153 ASN B CA 1
ATOM 2386 C C . ASN B 1 153 ? 2.462 -25.573 16.257 1.00 14.15 153 ASN B C 1
ATOM 2387 O O . ASN B 1 153 ? 1.945 -26.690 16.197 1.00 17.61 153 ASN B O 1
ATOM 2392 N N . ASN B 1 154 ? 3.762 -25.383 16.442 1.00 12.64 154 ASN B N 1
ATOM 2393 C CA . ASN B 1 154 ? 4.730 -26.475 16.331 1.00 16.23 154 ASN B CA 1
ATOM 2394 C C . ASN B 1 154 ? 5.997 -26.166 17.118 1.00 14.42 154 ASN B C 1
ATOM 2395 O O . ASN B 1 154 ? 6.470 -25.024 17.114 1.00 15.48 154 ASN B O 1
ATOM 2400 N N . ALA B 1 155 ? 6.564 -27.178 17.774 1.00 18.48 155 ALA B N 1
ATOM 2401 C CA . ALA B 1 155 ? 7.769 -26.982 18.577 1.00 16.90 155 ALA B CA 1
ATOM 2402 C C . ALA B 1 155 ? 8.977 -26.528 17.760 1.00 18.62 155 ALA B C 1
ATOM 2403 O O . ALA B 1 155 ? 9.952 -26.029 18.320 1.00 18.24 155 ALA B O 1
ATOM 2405 N N . GLU B 1 156 ? 8.913 -26.690 16.441 1.00 14.66 156 GLU B N 1
ATOM 2406 C CA . GLU B 1 156 ? 10.043 -26.348 15.574 1.00 14.12 156 GLU B CA 1
ATOM 2407 C C . GLU B 1 156 ? 10.117 -24.891 15.138 1.00 11.73 156 GLU B C 1
ATOM 2408 O O . GLU B 1 156 ? 11.126 -24.479 14.586 1.00 11.88 156 GLU B O 1
ATOM 2414 N N . VAL B 1 157 ? 9.057 -24.116 15.352 1.00 9.49 157 VAL B N 1
ATOM 2415 C CA . VAL B 1 157 ? 9.064 -22.726 14.899 1.00 10.02 157 VAL B CA 1
ATOM 2416 C C . VAL B 1 157 ? 8.724 -21.757 16.022 1.00 10.35 157 VAL B C 1
ATOM 2417 O O . VAL B 1 157 ? 7.955 -22.091 16.924 1.00 11.57 157 VAL B O 1
ATOM 2421 N N . ARG B 1 158 ? 9.295 -20.555 15.966 1.00 8.49 158 ARG B N 1
ATOM 2422 C CA . ARG B 1 158 ? 9.088 -19.573 17.025 1.00 8.29 158 ARG B CA 1
ATOM 2423 C C . ARG B 1 158 ? 8.664 -18.194 16.528 1.00 7.12 158 ARG B C 1
ATOM 2424 O O . ARG B 1 158 ? 8.895 -17.824 15.366 1.00 7.76 158 ARG B O 1
ATOM 2432 N N . VAL B 1 159 ? 8.024 -17.445 17.415 1.00 7.35 159 VAL B N 1
ATOM 2433 C CA . VAL B 1 159 ? 7.743 -16.032 17.201 1.00 6.63 159 VAL B CA 1
ATOM 2434 C C . VAL B 1 159 ? 8.420 -15.303 18.344 1.00 7.20 159 VAL B C 1
ATOM 2435 O O . VAL B 1 159 ? 8.084 -15.535 19.512 1.00 9.69 159 VAL B O 1
ATOM 2439 N N . GLN B 1 160 ? 9.383 -14.445 18.029 1.00 6.74 160 GLN B N 1
ATOM 2440 C CA . GLN B 1 160 ? 10.177 -13.754 19.054 1.00 7.51 160 GLN B CA 1
ATOM 2441 C C . GLN B 1 160 ? 10.152 -12.257 18.837 1.00 9.78 160 GLN B C 1
ATOM 2442 O O . GLN B 1 160 ? 10.188 -11.785 17.707 1.00 10.67 160 GLN B O 1
ATOM 2448 N N . GLY B 1 161 ? 10.098 -11.492 19.916 1.00 6.05 161 GLY B N 1
ATOM 2449 C CA . GLY B 1 161 ? 10.157 -10.058 19.756 1.00 5.79 161 GLY B CA 1
ATOM 2450 C C . GLY B 1 161 ? 9.793 -9.283 20.992 1.00 7.89 161 GLY B C 1
ATOM 2451 O O . GLY B 1 161 ? 9.762 -9.833 22.100 1.00 9.43 161 GLY B O 1
ATOM 2452 N N . ILE B 1 162 ? 9.535 -7.994 20.791 1.00 7.23 162 ILE B N 1
ATOM 2453 C CA . ILE B 1 162 ? 9.145 -7.103 21.870 1.00 6.13 162 ILE B CA 1
ATOM 2454 C C . ILE B 1 162 ? 8.018 -6.205 21.397 1.00 8.23 162 ILE B C 1
ATOM 2455 O O . ILE B 1 162 ? 7.874 -5.934 20.201 1.00 6.75 162 ILE B O 1
ATOM 2460 N N . ALA B 1 163 ? 7.218 -5.737 22.340 1.00 7.59 163 ALA B N 1
ATOM 2461 C CA . ALA B 1 163 ? 6.188 -4.766 22.038 1.00 6.39 163 ALA B CA 1
ATOM 2462 C C . ALA B 1 163 ? 6.050 -3.803 23.192 1.00 6.76 163 ALA B C 1
ATOM 2463 O O . ALA B 1 163 ? 6.500 -4.077 24.303 1.00 9.26 163 ALA B O 1
ATOM 2465 N N . ARG B 1 164 ? 5.435 -2.661 22.934 1.00 6.83 164 ARG B N 1
ATOM 2466 C CA . ARG B 1 164 ? 5.015 -1.776 24.017 1.00 7.28 164 ARG B CA 1
ATOM 2467 C C . ARG B 1 164 ? 3.850 -0.917 23.597 1.00 7.44 164 ARG B C 1
ATOM 2468 O O . ARG B 1 164 ? 3.610 -0.703 22.404 1.00 7.19 164 ARG B O 1
ATOM 2476 N N . GLN B 1 165 ? 3.123 -0.431 24.588 1.00 7.93 165 GLN B N 1
ATOM 2477 C CA . GLN B 1 165 ? 2.014 0.469 24.317 1.00 8.21 165 GLN B CA 1
ATOM 2478 C C . GLN B 1 165 ? 2.585 1.865 24.091 1.00 8.28 165 GLN B C 1
ATOM 2479 O O . GLN B 1 165 ? 3.268 2.418 24.969 1.00 9.37 165 GLN B O 1
ATOM 2485 N N . ILE B 1 166 ? 2.287 2.430 22.924 1.00 8.14 166 ILE B N 1
ATOM 2486 C CA . ILE B 1 166 ? 2.797 3.737 22.520 1.00 8.67 166 ILE B CA 1
ATOM 2487 C C . ILE B 1 166 ? 1.822 4.860 22.886 1.00 8.87 166 ILE B C 1
ATOM 2488 O O . ILE B 1 166 ? 2.235 5.970 23.240 1.00 9.21 166 ILE B O 1
ATOM 2493 N N . ALA B 1 167 ? 0.522 4.578 22.808 1.00 9.38 167 ALA B N 1
ATOM 2494 C CA . ALA B 1 167 ? -0.482 5.597 23.093 1.00 9.72 167 ALA B CA 1
ATOM 2495 C C . ALA B 1 167 ? -1.779 4.949 23.536 1.00 10.02 167 ALA B C 1
ATOM 2496 O O . ALA B 1 167 ? -2.004 3.770 23.264 1.00 10.08 167 ALA B O 1
ATOM 2498 N N . ASP B 1 168 ? -2.639 5.700 24.218 1.00 10.70 168 ASP B N 1
ATOM 2499 C CA . ASP B 1 168 ? -3.973 5.182 24.480 1.00 11.07 168 ASP B CA 1
ATOM 2500 C C . ASP B 1 168 ? -4.824 5.245 23.217 1.00 12.58 168 ASP B C 1
ATOM 2501 O O . ASP B 1 168 ? -4.374 5.738 22.178 1.00 12.20 168 ASP B O 1
ATOM 2506 N N . VAL B 1 169 ? -6.043 4.735 23.295 1.00 15.33 169 VAL B N 1
ATOM 2507 C CA . VAL B 1 169 ? -6.873 4.630 22.101 1.00 17.32 169 VAL B CA 1
ATOM 2508 C C . VAL B 1 169 ? -7.271 6.010 21.547 1.00 19.50 169 VAL B C 1
ATOM 2509 O O . VAL B 1 169 ? -7.528 6.159 20.349 1.00 19.98 169 VAL B O 1
ATOM 2513 N N . SER B 1 170 ? -7.283 7.022 22.410 1.00 17.35 170 SER B N 1
ATOM 2514 C CA . SER B 1 170 ? -7.544 8.392 21.978 1.00 19.17 170 SER B CA 1
ATOM 2515 C C . SER B 1 170 ? -6.317 9.058 21.355 1.00 20.29 170 SER B C 1
ATOM 2516 O O . SER B 1 170 ? -6.391 10.202 20.906 1.00 26.11 170 SER B O 1
ATOM 2519 N N . GLY B 1 171 ? -5.188 8.351 21.329 1.00 16.69 171 GLY B N 1
ATOM 2520 C CA . GLY B 1 171 ? -3.976 8.898 20.752 1.00 19.16 171 GLY B CA 1
ATOM 2521 C C . GLY B 1 171 ? -3.079 9.652 21.719 1.00 15.43 171 GLY B C 1
ATOM 2522 O O . GLY B 1 171 ? -2.072 10.227 21.305 1.00 20.50 171 GLY B O 1
ATOM 2523 N N . ASN B 1 172 ? -3.439 9.662 23.000 1.00 15.68 172 ASN B N 1
ATOM 2524 C CA . ASN B 1 172 ? -2.588 10.284 24.011 1.00 15.70 172 ASN B CA 1
ATOM 2525 C C . ASN B 1 172 ? -1.325 9.464 24.212 1.00 15.10 172 ASN B C 1
ATOM 2526 O O . ASN B 1 172 ? -1.392 8.262 24.484 1.00 14.65 172 ASN B O 1
ATOM 2531 N N . LEU B 1 173 ? -0.171 10.109 24.084 1.00 12.66 173 LEU B N 1
ATOM 2532 C CA . LEU B 1 173 ? 1.100 9.400 24.155 1.00 11.46 173 LEU B CA 1
ATOM 2533 C C . LEU B 1 173 ? 1.438 8.923 25.560 1.00 12.74 173 LEU B C 1
ATOM 2534 O O . LEU B 1 173 ? 1.188 9.618 26.552 1.00 17.48 173 LEU B O 1
ATOM 2539 N N . ILE B 1 174 ? 2.003 7.725 25.633 1.00 10.53 174 ILE B N 1
ATOM 2540 C CA . ILE B 1 174 ? 2.480 7.158 26.894 1.00 12.39 174 ILE B CA 1
ATOM 2541 C C . ILE B 1 174 ? 3.982 7.364 27.084 1.00 10.99 174 ILE B C 1
ATOM 2542 O O . ILE B 1 174 ? 4.772 7.017 26.204 1.00 9.94 174 ILE B O 1
ATOM 2547 N N . ASN B 1 175 ? 4.372 7.924 28.229 1.00 10.99 175 ASN B N 1
ATOM 2548 C CA . ASN B 1 175 ? 5.783 8.170 28.535 1.00 10.99 175 ASN B CA 1
ATOM 2549 C C . ASN B 1 175 ? 6.555 6.857 28.636 1.00 14.75 175 ASN B C 1
ATOM 2550 O O . ASN B 1 175 ? 6.025 5.862 29.136 1.00 15.79 175 ASN B O 1
ATOM 2555 N N . PRO B 1 176 ? 7.811 6.847 28.165 1.00 12.46 176 PRO B N 1
ATOM 2556 C CA . PRO B 1 176 ? 8.659 5.647 28.203 1.00 13.24 176 PRO B CA 1
ATOM 2557 C C . PRO B 1 176 ? 9.207 5.347 29.598 1.00 22.42 176 PRO B C 1
ATOM 2558 O O . PRO B 1 176 ? 9.333 6.264 30.413 1.00 25.18 176 PRO B O 1
ATOM 2562 N N . GLN C 1 3 ? 3.692 47.133 20.239 1.00 58.92 3 GLN C N 1
ATOM 2563 C CA . GLN C 1 3 ? 4.742 48.042 19.797 1.00 56.37 3 GLN C CA 1
ATOM 2564 C C . GLN C 1 3 ? 5.878 47.281 19.123 1.00 50.94 3 GLN C C 1
ATOM 2565 O O . GLN C 1 3 ? 5.838 46.054 19.003 1.00 47.41 3 GLN C O 1
ATOM 2567 N N . GLN C 1 4 ? 6.888 48.021 18.681 1.00 48.91 4 GLN C N 1
ATOM 2568 C CA . GLN C 1 4 ? 8.064 47.416 18.074 1.00 47.76 4 GLN C CA 1
ATOM 2569 C C . GLN C 1 4 ? 9.310 47.722 18.897 1.00 45.19 4 GLN C C 1
ATOM 2570 O O . GLN C 1 4 ? 9.323 48.652 19.708 1.00 43.47 4 GLN C O 1
ATOM 2576 N N . PHE C 1 5 ? 10.348 46.922 18.689 1.00 39.65 5 PHE C N 1
ATOM 2577 C CA . PHE C 1 5 ? 11.632 47.131 19.340 1.00 39.95 5 PHE C CA 1
ATOM 2578 C C . PHE C 1 5 ? 12.754 46.709 18.401 1.00 42.19 5 PHE C C 1
ATOM 2579 O O . PHE C 1 5 ? 12.604 45.757 17.632 1.00 37.17 5 PHE C O 1
ATOM 2587 N N . ARG C 1 6 ? 13.870 47.426 18.454 1.00 42.79 6 ARG C N 1
ATOM 2588 C CA . ARG C 1 6 ? 15.048 47.054 17.681 1.00 40.95 6 ARG C CA 1
ATOM 2589 C C . ARG C 1 6 ? 15.621 45.739 18.192 1.00 44.68 6 ARG C C 1
ATOM 2590 O O . ARG C 1 6 ? 15.557 45.447 19.390 1.00 41.72 6 ARG C O 1
ATOM 2592 N N . ILE C 1 7 ? 16.174 44.946 17.278 1.00 37.08 7 ILE C N 1
ATOM 2593 C CA . ILE C 1 7 ? 16.804 43.680 17.632 1.00 36.28 7 ILE C CA 1
ATOM 2594 C C . ILE C 1 7 ? 18.315 43.743 17.411 1.00 43.35 7 ILE C C 1
ATOM 2595 O O . ILE C 1 7 ? 18.781 44.266 16.397 1.00 45.55 7 ILE C O 1
ATOM 2600 N N . ASP C 1 8 ? 19.076 43.233 18.375 1.00 38.66 8 ASP C N 1
ATOM 2601 C CA . ASP C 1 8 ? 20.512 43.062 18.197 1.00 40.23 8 ASP C CA 1
ATOM 2602 C C . ASP C 1 8 ? 20.827 41.588 18.001 1.00 43.85 8 ASP C C 1
ATOM 2603 O O . ASP C 1 8 ? 21.083 40.865 18.963 1.00 44.89 8 ASP C O 1
ATOM 2605 N N . SER C 1 9 ? 20.785 41.141 16.750 1.00 40.05 9 SER C N 1
ATOM 2606 C CA . SER C 1 9 ? 21.167 39.776 16.412 1.00 41.41 9 SER C CA 1
ATOM 2607 C C . SER C 1 9 ? 21.839 39.747 15.048 1.00 41.80 9 SER C C 1
ATOM 2608 O O . SER C 1 9 ? 21.178 39.876 14.015 1.00 35.80 9 SER C O 1
ATOM 2611 N N . GLU C 1 10 ? 23.159 39.595 15.055 1.00 42.11 10 GLU C N 1
ATOM 2612 C CA . GLU C 1 10 ? 23.929 39.494 13.825 1.00 44.77 10 GLU C CA 1
ATOM 2613 C C . GLU C 1 10 ? 23.475 38.280 13.013 1.00 44.54 10 GLU C C 1
ATOM 2614 O O . GLU C 1 10 ? 23.376 38.345 11.788 1.00 44.39 10 GLU C O 1
ATOM 2616 N N . SER C 1 11 ? 23.179 37.182 13.703 1.00 41.65 11 SER C N 1
ATOM 2617 C CA . SER C 1 11 ? 22.770 35.940 13.044 1.00 42.61 11 SER C CA 1
ATOM 2618 C C . SER C 1 11 ? 21.397 36.046 12.372 1.00 37.46 11 SER C C 1
ATOM 2619 O O . SER C 1 11 ? 21.203 35.567 11.252 1.00 34.11 11 SER C O 1
ATOM 2622 N N . ILE C 1 12 ? 20.445 36.667 13.062 1.00 31.79 12 ILE C N 1
ATOM 2623 C CA . ILE C 1 12 ? 19.106 36.848 12.510 1.00 31.79 12 ILE C CA 1
ATOM 2624 C C . ILE C 1 12 ? 19.130 37.829 11.337 1.00 31.45 12 ILE C C 1
ATOM 2625 O O . ILE C 1 12 ? 18.480 37.603 10.313 1.00 28.91 12 ILE C O 1
ATOM 2630 N N . ARG C 1 13 ? 19.894 38.907 11.488 1.00 30.90 13 ARG C N 1
ATOM 2631 C CA . ARG C 1 13 ? 20.056 39.893 10.422 1.00 33.00 13 ARG C CA 1
ATOM 2632 C C . ARG C 1 13 ? 20.654 39.254 9.168 1.00 35.40 13 ARG C C 1
ATOM 2633 O O . ARG C 1 13 ? 20.180 39.486 8.056 1.00 30.08 13 ARG C O 1
ATOM 2635 N N . ASP C 1 14 ? 21.691 38.442 9.355 1.00 33.65 14 ASP C N 1
ATOM 2636 C CA . ASP C 1 14 ? 22.329 37.748 8.239 1.00 33.22 14 ASP C CA 1
ATOM 2637 C C . ASP C 1 14 ? 21.371 36.793 7.527 1.00 33.39 14 ASP C C 1
ATOM 2638 O O . ASP C 1 14 ? 21.314 36.760 6.295 1.00 31.61 14 ASP C O 1
ATOM 2640 N N . LYS C 1 15 ? 20.623 36.017 8.307 1.00 28.66 15 LYS C N 1
ATOM 2641 C CA . LYS C 1 15 ? 19.688 35.043 7.750 1.00 27.63 15 LYS C CA 1
ATOM 2642 C C . LYS C 1 15 ? 18.585 35.722 6.944 1.00 27.21 15 LYS C C 1
ATOM 2643 O O . LYS C 1 15 ? 18.216 35.261 5.863 1.00 28.82 15 LYS C O 1
ATOM 2649 N N . LEU C 1 16 ? 18.062 36.824 7.472 1.00 26.39 16 LEU C N 1
ATOM 2650 C CA . LEU C 1 16 ? 16.999 37.545 6.785 1.00 25.61 16 LEU C CA 1
ATOM 2651 C C . LEU C 1 16 ? 17.514 38.132 5.470 1.00 26.14 16 LEU C C 1
ATOM 2652 O O . LEU C 1 16 ? 16.816 38.100 4.456 1.00 27.45 16 LEU C O 1
ATOM 2657 N N . ASN C 1 17 ? 18.742 38.650 5.494 1.00 27.99 17 ASN C N 1
ATOM 2658 C CA . ASN C 1 17 ? 19.383 39.169 4.284 1.00 32.62 17 ASN C CA 1
ATOM 2659 C C . ASN C 1 17 ? 19.542 38.098 3.215 1.00 31.97 17 ASN C C 1
ATOM 2660 O O . ASN C 1 17 ? 19.423 38.372 2.020 1.00 33.74 17 ASN C O 1
ATOM 2665 N N . THR C 1 18 ? 19.825 36.880 3.664 1.00 29.35 18 THR C N 1
ATOM 2666 C CA . THR C 1 18 ? 20.047 35.746 2.780 1.00 29.47 18 THR C CA 1
ATOM 2667 C C . THR C 1 18 ? 18.724 35.193 2.247 1.00 28.49 18 THR C C 1
ATOM 2668 O O . THR C 1 18 ? 18.607 34.853 1.064 1.00 30.48 18 THR C O 1
ATOM 2672 N N . LEU C 1 19 ? 17.729 35.116 3.129 1.00 24.59 19 LEU C N 1
ATOM 2673 C CA . LEU C 1 19 ? 16.401 34.621 2.769 1.00 24.56 19 LEU C CA 1
ATOM 2674 C C . LEU C 1 19 ? 15.696 35.528 1.778 1.00 26.46 19 LEU C C 1
ATOM 2675 O O . LEU C 1 19 ? 15.071 35.058 0.829 1.00 27.15 19 LEU C O 1
ATOM 2680 N N . LEU C 1 20 ? 15.791 36.833 2.011 1.00 19.93 20 LEU C N 1
ATOM 2681 C CA . LEU C 1 20 ? 15.079 37.802 1.190 1.00 23.90 20 LEU C CA 1
ATOM 2682 C C . LEU C 1 20 ? 16.068 38.768 0.556 1.00 22.62 20 LEU C C 1
ATOM 2683 O O . LEU C 1 20 ? 16.187 39.917 0.993 1.00 25.49 20 LEU C O 1
ATOM 2688 N N . PRO C 1 21 ? 16.784 38.303 -0.482 1.00 25.47 21 PRO C N 1
ATOM 2689 C CA . PRO C 1 21 ? 17.868 39.095 -1.073 1.00 30.73 21 PRO C CA 1
ATOM 2690 C C . PRO C 1 21 ? 17.377 40.393 -1.703 1.00 30.75 21 PRO C C 1
ATOM 2691 O O . PRO C 1 21 ? 16.279 40.445 -2.264 1.00 31.19 21 PRO C O 1
ATOM 2695 N N . SER C 1 22 ? 18.203 41.429 -1.600 1.00 29.17 22 SER C N 1
ATOM 2696 C CA . SER C 1 22 ? 17.859 42.758 -2.086 1.00 35.95 22 SER C CA 1
ATOM 2697 C C . SER C 1 22 ? 19.123 43.501 -2.497 1.00 44.20 22 SER C C 1
ATOM 2698 O O . SER C 1 22 ? 20.115 43.500 -1.768 1.00 46.88 22 SER C O 1
ATOM 2701 N N . GLN C 1 23 ? 19.086 44.138 -3.665 1.00 44.20 23 GLN C N 1
ATOM 2702 C CA . GLN C 1 23 ? 20.199 44.966 -4.121 1.00 45.98 23 GLN C CA 1
ATOM 2703 C C . GLN C 1 23 ? 20.116 46.347 -3.475 1.00 50.22 23 GLN C C 1
ATOM 2704 O O . GLN C 1 23 ? 20.594 47.338 -4.028 1.00 56.99 23 GLN C O 1
ATOM 2706 N N . SER C 1 24 ? 19.484 46.395 -2.305 1.00 48.45 24 SER C N 1
ATOM 2707 C CA . SER C 1 24 ? 19.469 47.583 -1.467 1.00 50.60 24 SER C CA 1
ATOM 2708 C C . SER C 1 24 ? 20.532 47.415 -0.384 1.00 50.31 24 SER C C 1
ATOM 2709 O O . SER C 1 24 ? 20.519 48.105 0.634 1.00 49.92 24 SER C O 1
ATOM 2710 N N . LEU C 1 32 ? 16.330 46.475 11.778 1.00 43.56 32 LEU C N 1
ATOM 2711 C CA . LEU C 1 32 ? 15.731 45.185 12.106 1.00 44.17 32 LEU C CA 1
ATOM 2712 C C . LEU C 1 32 ? 14.977 45.245 13.430 1.00 36.02 32 LEU C C 1
ATOM 2713 O O . LEU C 1 32 ? 15.536 45.635 14.456 1.00 36.07 32 LEU C O 1
ATOM 2718 N N . SER C 1 33 ? 13.709 44.849 13.405 1.00 35.34 33 SER C N 1
ATOM 2719 C CA . SER C 1 33 ? 12.844 44.985 14.571 1.00 34.70 33 SER C CA 1
ATOM 2720 C C . SER C 1 33 ? 12.028 43.733 14.884 1.00 35.92 33 SER C C 1
ATOM 2721 O O . SER C 1 33 ? 11.997 42.783 14.103 1.00 33.69 33 SER C O 1
ATOM 2724 N N . GLY C 1 34 ? 11.366 43.754 16.039 1.00 33.99 34 GLY C N 1
ATOM 2725 C CA . GLY C 1 34 ? 10.447 42.701 16.431 1.00 34.10 34 GLY C CA 1
ATOM 2726 C C . GLY C 1 34 ? 9.166 43.307 16.969 1.00 34.08 34 GLY C C 1
ATOM 2727 O O . GLY C 1 34 ? 9.154 44.468 17.378 1.00 34.86 34 GLY C O 1
ATOM 2728 N N . SER C 1 35 ? 8.086 42.531 16.962 1.00 34.89 35 SER C N 1
ATOM 2729 C CA . SER C 1 35 ? 6.800 42.992 17.487 1.00 33.00 35 SER C CA 1
ATOM 2730 C C . SER C 1 35 ? 6.447 42.257 18.776 1.00 34.46 35 SER C C 1
ATOM 2731 O O . SER C 1 35 ? 6.894 41.133 18.995 1.00 32.91 35 SER C O 1
ATOM 2734 N N . THR C 1 36 ? 5.650 42.892 19.630 1.00 36.73 36 THR C N 1
ATOM 2735 C CA . THR C 1 36 ? 5.251 42.271 20.892 1.00 36.65 36 THR C CA 1
ATOM 2736 C C . THR C 1 36 ? 3.799 41.782 20.892 1.00 38.55 36 THR C C 1
ATOM 2737 O O . THR C 1 36 ? 3.285 41.347 21.921 1.00 39.25 36 THR C O 1
ATOM 2741 N N . THR C 1 37 ? 3.144 41.850 19.737 1.00 35.98 37 THR C N 1
ATOM 2742 C CA . THR C 1 37 ? 1.808 41.282 19.595 1.00 34.28 37 THR C CA 1
ATOM 2743 C C . THR C 1 37 ? 1.899 39.936 18.891 1.00 36.89 37 THR C C 1
ATOM 2744 O O . THR C 1 37 ? 2.457 39.837 17.800 1.00 33.69 37 THR C O 1
ATOM 2748 N N . ILE C 1 38 ? 1.354 38.902 19.522 1.00 29.41 38 ILE C N 1
ATOM 2749 C CA . ILE C 1 38 ? 1.397 37.557 18.965 1.00 31.24 38 ILE C CA 1
ATOM 2750 C C . ILE C 1 38 ? 0.175 37.287 18.104 1.00 28.97 38 ILE C C 1
ATOM 2751 O O . ILE C 1 38 ? -0.960 37.444 18.550 1.00 30.75 38 ILE C O 1
ATOM 2756 N N . ILE C 1 39 ? 0.422 36.877 16.866 1.00 26.85 39 ILE C N 1
ATOM 2757 C CA . ILE C 1 39 ? -0.638 36.710 15.888 1.00 28.06 39 ILE C CA 1
ATOM 2758 C C . ILE C 1 39 ? -0.954 35.237 15.660 1.00 26.77 39 ILE C C 1
ATOM 2759 O O . ILE C 1 39 ? -0.064 34.451 15.342 1.00 24.88 39 ILE C O 1
ATOM 2764 N N . PRO C 1 40 ? -2.228 34.853 15.826 1.00 26.37 40 PRO C N 1
ATOM 2765 C CA . PRO C 1 40 ? -2.622 33.475 15.523 1.00 26.54 40 PRO C CA 1
ATOM 2766 C C . PRO C 1 40 ? -2.754 33.287 14.017 1.00 26.12 40 PRO C C 1
ATOM 2767 O O . PRO C 1 40 ? -3.259 34.178 13.331 1.00 23.59 40 PRO C O 1
ATOM 2771 N N . VAL C 1 41 ? -2.296 32.149 13.509 1.00 24.71 41 VAL C N 1
ATOM 2772 C CA . VAL C 1 41 ? -2.345 31.881 12.075 1.00 24.53 41 VAL C CA 1
ATOM 2773 C C . VAL C 1 41 ? -2.870 30.490 11.745 1.00 21.85 41 VAL C C 1
ATOM 2774 O O . VAL C 1 41 ? -2.849 29.585 12.583 1.00 25.15 41 VAL C O 1
ATOM 2778 N N . VAL C 1 42 ? -3.343 30.326 10.515 1.00 21.10 42 VAL C N 1
ATOM 2779 C CA . VAL C 1 42 ? -3.520 29.000 9.937 1.00 20.80 42 VAL C CA 1
ATOM 2780 C C . VAL C 1 42 ? -2.686 28.904 8.661 1.00 25.18 42 VAL C C 1
ATOM 2781 O O . VAL C 1 42 ? -2.596 29.868 7.894 1.00 23.62 42 VAL C O 1
ATOM 2785 N N . ASP C 1 43 ? -2.063 27.748 8.457 1.00 22.53 43 ASP C N 1
ATOM 2786 C CA . ASP C 1 43 ? -1.113 27.555 7.365 1.00 18.57 43 ASP C CA 1
ATOM 2787 C C . ASP C 1 43 ? -1.794 26.844 6.193 1.00 22.53 43 ASP C C 1
ATOM 2788 O O . ASP C 1 43 ? -2.159 25.678 6.297 1.00 25.82 43 ASP C O 1
ATOM 2793 N N . LEU C 1 44 ? -1.953 27.556 5.080 1.00 19.06 44 LEU C N 1
ATOM 2794 C CA . LEU C 1 44 ? -2.602 27.007 3.887 1.00 21.31 44 LEU C CA 1
ATOM 2795 C C . LEU C 1 44 ? -1.614 26.463 2.854 1.00 18.84 44 LEU C C 1
ATOM 2796 O O . LEU C 1 44 ? -2.011 26.101 1.739 1.00 17.57 44 LEU C O 1
ATOM 2801 N N . THR C 1 45 ? -0.335 26.396 3.221 1.00 18.46 45 THR C N 1
ATOM 2802 C CA . THR C 1 45 ? 0.709 26.011 2.279 1.00 16.22 45 THR C CA 1
ATOM 2803 C C . THR C 1 45 ? 0.458 24.652 1.634 1.00 16.33 45 THR C C 1
ATOM 2804 O O . THR C 1 45 ? 0.605 24.510 0.419 1.00 17.90 45 THR C O 1
ATOM 2808 N N . GLU C 1 46 ? 0.066 23.667 2.438 1.00 18.10 46 GLU C N 1
ATOM 2809 C CA . GLU C 1 46 ? -0.143 22.314 1.916 1.00 19.12 46 GLU C CA 1
ATOM 2810 C C . GLU C 1 46 ? -1.221 22.289 0.841 1.00 17.12 46 GLU C C 1
ATOM 2811 O O . GLU C 1 46 ? -1.038 21.672 -0.216 1.00 15.46 46 GLU C O 1
ATOM 2817 N N . THR C 1 47 ? -2.332 22.970 1.102 1.00 16.03 47 THR C N 1
ATOM 2818 C CA . THR C 1 47 ? -3.413 23.030 0.126 1.00 15.97 47 THR C CA 1
ATOM 2819 C C . THR C 1 47 ? -2.940 23.759 -1.128 1.00 15.47 47 THR C C 1
ATOM 2820 O O . THR C 1 47 ? -3.216 23.328 -2.249 1.00 18.18 47 THR C O 1
ATOM 2824 N N . ALA C 1 48 ? -2.211 24.854 -0.937 1.00 16.45 48 ALA C N 1
ATOM 2825 C CA . ALA C 1 48 ? -1.732 25.635 -2.069 1.00 18.09 48 ALA C CA 1
ATOM 2826 C C . ALA C 1 48 ? -0.792 24.827 -2.963 1.00 18.04 48 ALA C C 1
ATOM 2827 O O . ALA C 1 48 ? -0.729 25.062 -4.168 1.00 19.78 48 ALA C O 1
ATOM 2829 N N . GLU C 1 49 ? -0.068 23.879 -2.368 1.00 15.60 49 GLU C N 1
ATOM 2830 C CA . GLU C 1 49 ? 0.837 23.005 -3.110 1.00 15.60 49 GLU C CA 1
ATOM 2831 C C . GLU C 1 49 ? 0.109 21.854 -3.793 1.00 17.43 49 GLU C C 1
ATOM 2832 O O . GLU C 1 49 ? 0.718 21.101 -4.557 1.00 20.16 49 GLU C O 1
ATOM 2838 N N . GLY C 1 50 ? -1.182 21.702 -3.507 1.00 17.87 50 GLY C N 1
ATOM 2839 C CA . GLY C 1 50 ? -1.966 20.652 -4.136 1.00 17.00 50 GLY C CA 1
ATOM 2840 C C . GLY C 1 50 ? -2.396 19.537 -3.201 1.00 16.70 50 GLY C C 1
ATOM 2841 O O . GLY C 1 50 ? -3.028 18.567 -3.633 1.00 21.99 50 GLY C O 1
ATOM 2842 N N . GLY C 1 51 ? -2.070 19.676 -1.919 1.00 14.92 51 GLY C N 1
ATOM 2843 C CA . GLY C 1 51 ? -2.437 18.685 -0.925 1.00 17.35 51 GLY C CA 1
ATOM 2844 C C . GLY C 1 51 ? -1.499 17.492 -0.916 1.00 13.60 51 GLY C C 1
ATOM 2845 O O . GLY C 1 51 ? -0.587 17.411 -1.742 1.00 12.62 51 GLY C O 1
ATOM 2846 N N . ALA C 1 52 ? -1.731 16.570 0.017 1.00 15.75 52 ALA C N 1
ATOM 2847 C CA . ALA C 1 52 ? -0.940 15.340 0.128 1.00 13.50 52 ALA C CA 1
ATOM 2848 C C . ALA C 1 52 ? 0.561 15.615 0.151 1.00 12.63 52 ALA C C 1
ATOM 2849 O O . ALA C 1 52 ? 1.342 14.965 -0.563 1.00 13.31 52 ALA C O 1
ATOM 2851 N N . GLN C 1 53 ? 0.972 16.579 0.967 1.00 11.60 53 GLN C N 1
ATOM 2852 C CA . GLN C 1 53 ? 2.383 16.968 1.009 1.00 10.60 53 GLN C CA 1
ATOM 2853 C C . GLN C 1 53 ? 3.210 16.199 2.030 1.00 11.99 53 GLN C C 1
ATOM 2854 O O . GLN C 1 53 ? 4.442 16.265 1.991 1.00 12.75 53 GLN C O 1
ATOM 2860 N N . ARG C 1 54 ? 2.558 15.473 2.938 1.00 10.78 54 ARG C N 1
ATOM 2861 C CA . ARG C 1 54 ? 3.316 14.635 3.879 1.00 10.39 54 ARG C CA 1
ATOM 2862 C C . ARG C 1 54 ? 4.216 13.707 3.064 1.00 8.67 54 ARG C C 1
ATOM 2863 O O . ARG C 1 54 ? 3.776 13.160 2.053 1.00 9.51 54 ARG C O 1
ATOM 2871 N N A GLU C 1 55 ? 5.469 13.541 3.484 0.45 10.09 55 GLU C N 1
ATOM 2872 N N B GLU C 1 55 ? 5.454 13.542 3.511 0.55 9.88 55 GLU C N 1
ATOM 2873 C CA A GLU C 1 55 ? 6.470 12.878 2.632 0.45 9.90 55 GLU C CA 1
ATOM 2874 C CA B GLU C 1 55 ? 6.482 12.883 2.710 0.55 10.70 55 GLU C CA 1
ATOM 2875 C C A GLU C 1 55 ? 6.079 11.486 2.132 0.45 10.60 55 GLU C C 1
ATOM 2876 C C B GLU C 1 55 ? 6.095 11.502 2.161 0.55 10.28 55 GLU C C 1
ATOM 2877 O O A GLU C 1 55 ? 6.340 11.141 0.979 0.45 11.22 55 GLU C O 1
ATOM 2878 O O B GLU C 1 55 ? 6.365 11.185 1.002 0.55 12.62 55 GLU C O 1
ATOM 2889 N N . ASP C 1 56 ? 5.450 10.686 2.987 1.00 10.38 56 ASP C N 1
ATOM 2890 C CA . ASP C 1 56 ? 5.046 9.350 2.564 1.00 9.50 56 ASP C CA 1
ATOM 2891 C C . ASP C 1 56 ? 4.053 9.390 1.402 1.00 9.18 56 ASP C C 1
ATOM 2892 O O . ASP C 1 56 ? 4.157 8.595 0.460 1.00 11.11 56 ASP C O 1
ATOM 2897 N N . LEU C 1 57 ? 3.114 10.333 1.453 1.00 8.60 57 LEU C N 1
ATOM 2898 C CA . LEU C 1 57 ? 2.112 10.478 0.401 1.00 7.16 57 LEU C CA 1
ATOM 2899 C C . LEU C 1 57 ? 2.751 11.071 -0.845 1.00 9.02 57 LEU C C 1
ATOM 2900 O O . LEU C 1 57 ? 2.580 10.559 -1.957 1.00 8.95 57 LEU C O 1
ATOM 2905 N N . GLN C 1 58 ? 3.501 12.149 -0.658 1.00 8.63 58 GLN C N 1
ATOM 2906 C CA . GLN C 1 58 ? 4.065 12.857 -1.800 1.00 9.60 58 GLN C CA 1
ATOM 2907 C C . GLN C 1 58 ? 5.007 11.991 -2.626 1.00 8.70 58 GLN C C 1
ATOM 2908 O O . GLN C 1 58 ? 5.129 12.194 -3.837 1.00 8.57 58 GLN C O 1
ATOM 2914 N N . LYS C 1 59 ? 5.660 11.025 -1.986 1.00 6.81 59 LYS C N 1
ATOM 2915 C CA . LYS C 1 59 ? 6.633 10.179 -2.681 1.00 7.12 59 LYS C CA 1
ATOM 2916 C C . LYS C 1 59 ? 6.031 8.890 -3.246 1.00 7.16 59 LYS C C 1
ATOM 2917 O O . LYS C 1 59 ? 6.761 8.022 -3.730 1.00 7.71 59 LYS C O 1
ATOM 2923 N N . ALA C 1 60 ? 4.706 8.769 -3.216 1.00 6.99 60 ALA C N 1
ATOM 2924 C CA . ALA C 1 60 ? 4.057 7.514 -3.590 1.00 5.70 60 ALA C CA 1
ATOM 2925 C C . ALA C 1 60 ? 4.273 7.171 -5.056 1.00 6.52 60 ALA C C 1
ATOM 2926 O O . ALA C 1 60 ? 4.386 8.049 -5.918 1.00 7.21 60 ALA C O 1
ATOM 2928 N N . PHE C 1 61 ? 4.307 5.876 -5.328 1.00 6.16 61 PHE C N 1
ATOM 2929 C CA . PHE C 1 61 ? 4.375 5.376 -6.697 1.00 5.37 61 PHE C CA 1
ATOM 2930 C C . PHE C 1 61 ? 2.984 5.276 -7.296 1.00 6.57 61 PHE C C 1
ATOM 2931 O O . PHE C 1 61 ? 2.034 4.903 -6.608 1.00 8.39 61 PHE C O 1
ATOM 2939 N N . THR C 1 62 ? 2.870 5.592 -8.584 1.00 6.00 62 THR C N 1
ATOM 2940 C CA . THR C 1 62 ? 1.617 5.431 -9.320 1.00 7.24 62 THR C CA 1
ATOM 2941 C C . THR C 1 62 ? 1.897 4.670 -10.605 1.00 7.82 62 THR C C 1
ATOM 2942 O O . THR C 1 62 ? 3.048 4.573 -11.032 1.00 8.84 62 THR C O 1
ATOM 2946 N N . LEU C 1 63 ? 0.844 4.173 -11.253 1.00 8.02 63 LEU C N 1
ATOM 2947 C CA . LEU C 1 63 ? 1.026 3.497 -12.537 1.00 7.80 63 LEU C CA 1
ATOM 2948 C C . LEU C 1 63 ? 1.718 4.418 -13.539 1.00 9.32 63 LEU C C 1
ATOM 2949 O O . LEU C 1 63 ? 2.635 4.002 -14.262 1.00 12.06 63 LEU C O 1
ATOM 2954 N N . ILE C 1 64 ? 1.325 5.684 -13.539 1.00 9.51 64 ILE C N 1
ATOM 2955 C CA . ILE C 1 64 ? 1.893 6.640 -14.478 1.00 12.08 64 ILE C CA 1
ATOM 2956 C C . ILE C 1 64 ? 3.335 7.062 -14.156 1.00 9.44 64 ILE C C 1
ATOM 2957 O O . ILE C 1 64 ? 4.169 7.164 -15.067 1.00 11.08 64 ILE C O 1
ATOM 2962 N N . ASN C 1 65 ? 3.664 7.262 -12.879 1.00 7.92 65 ASN C N 1
ATOM 2963 C CA . ASN C 1 65 ? 4.980 7.809 -12.555 1.00 8.91 65 ASN C CA 1
ATOM 2964 C C . ASN C 1 65 ? 6.095 6.784 -12.358 1.00 6.84 65 ASN C C 1
ATOM 2965 O O . ASN C 1 65 ? 7.260 7.147 -12.248 1.00 8.51 65 ASN C O 1
ATOM 2970 N N . THR C 1 66 ? 5.731 5.509 -12.319 1.00 6.86 66 THR C N 1
ATOM 2971 C CA . THR C 1 66 ? 6.708 4.475 -11.984 1.00 7.12 66 THR C CA 1
ATOM 2972 C C . THR C 1 66 ? 7.615 4.119 -13.159 1.00 7.84 66 THR C C 1
ATOM 2973 O O . THR C 1 66 ? 7.135 3.771 -14.242 1.00 8.60 66 THR C O 1
ATOM 2977 N N . ILE C 1 67 ? 8.921 4.220 -12.926 1.00 7.46 67 ILE C N 1
ATOM 2978 C CA . ILE C 1 67 ? 9.943 3.754 -13.859 1.00 6.22 67 ILE C CA 1
ATOM 2979 C C . ILE C 1 67 ? 10.337 2.353 -13.419 1.00 8.24 67 ILE C C 1
ATOM 2980 O O . ILE C 1 67 ? 11.160 2.188 -12.511 1.00 8.57 67 ILE C O 1
ATOM 2985 N N . ASP C 1 68 ? 9.712 1.344 -14.016 1.00 7.01 68 ASP C N 1
ATOM 2986 C CA . ASP C 1 68 ? 9.987 -0.043 -13.657 1.00 7.36 68 ASP C CA 1
ATOM 2987 C C . ASP C 1 68 ? 11.150 -0.563 -14.487 1.00 8.90 68 ASP C C 1
ATOM 2988 O O . ASP C 1 68 ? 11.270 -0.244 -15.679 1.00 11.04 68 ASP C O 1
ATOM 2993 N N . PHE C 1 69 ? 12.014 -1.360 -13.869 1.00 7.59 69 PHE C N 1
ATOM 2994 C CA . PHE C 1 69 ? 13.137 -1.952 -14.596 1.00 6.79 69 PHE C CA 1
ATOM 2995 C C . PHE C 1 69 ? 13.422 -3.384 -14.157 1.00 6.08 69 PHE C C 1
ATOM 2996 O O . PHE C 1 69 ? 13.171 -3.761 -13.016 1.00 7.28 69 PHE C O 1
ATOM 3004 N N . ASP C 1 70 ? 13.928 -4.175 -15.095 1.00 6.03 70 ASP C N 1
ATOM 3005 C CA . ASP C 1 70 ? 14.269 -5.586 -14.903 1.00 5.53 70 ASP C CA 1
ATOM 3006 C C . ASP C 1 70 ? 15.352 -5.874 -15.932 1.00 7.15 70 ASP C C 1
ATOM 3007 O O . ASP C 1 70 ? 15.066 -6.230 -17.083 1.00 9.45 70 ASP C O 1
ATOM 3012 N N . VAL C 1 71 ? 16.599 -5.694 -15.508 1.00 5.81 71 VAL C N 1
ATOM 3013 C CA . VAL C 1 71 ? 17.727 -5.582 -16.422 1.00 6.17 71 VAL C CA 1
ATOM 3014 C C . VAL C 1 71 ? 18.627 -6.809 -16.363 1.00 6.64 71 VAL C C 1
ATOM 3015 O O . VAL C 1 71 ? 19.096 -7.196 -15.290 1.00 6.87 71 VAL C O 1
ATOM 3019 N N . GLU C 1 72 ? 18.861 -7.411 -17.528 1.00 7.19 72 GLU C N 1
ATOM 3020 C CA . GLU C 1 72 ? 19.636 -8.636 -17.658 1.00 7.02 72 GLU C CA 1
ATOM 3021 C C . GLU C 1 72 ? 20.540 -8.503 -18.882 1.00 7.52 72 GLU C C 1
ATOM 3022 O O . GLU C 1 72 ? 20.061 -8.283 -20.002 1.00 10.91 72 GLU C O 1
ATOM 3028 N N . ASN C 1 73 ? 21.847 -8.620 -18.668 1.00 7.14 73 ASN C N 1
ATOM 3029 C CA . ASN C 1 73 ? 22.809 -8.632 -19.775 1.00 8.08 73 ASN C CA 1
ATOM 3030 C C . ASN C 1 73 ? 22.661 -7.438 -20.713 1.00 7.65 73 ASN C C 1
ATOM 3031 O O . ASN C 1 73 ? 22.733 -7.580 -21.940 1.00 10.73 73 ASN C O 1
ATOM 3036 N N . THR C 1 74 ? 22.467 -6.262 -20.125 1.00 7.72 74 THR C N 1
ATOM 3037 C CA . THR C 1 74 ? 22.443 -5.007 -20.864 1.00 7.91 74 THR C CA 1
ATOM 3038 C C . THR C 1 74 ? 22.596 -3.828 -19.910 1.00 7.96 74 THR C C 1
ATOM 3039 O O . THR C 1 74 ? 22.712 -4.008 -18.687 1.00 7.84 74 THR C O 1
ATOM 3043 N N . THR C 1 75 ? 22.606 -2.628 -20.480 1.00 8.12 75 THR C N 1
ATOM 3044 C CA . THR C 1 75 ? 22.590 -1.384 -19.722 1.00 8.04 75 THR C CA 1
ATOM 3045 C C . THR C 1 75 ? 21.272 -0.685 -20.029 1.00 8.13 75 THR C C 1
ATOM 3046 O O . THR C 1 75 ? 20.887 -0.547 -21.198 1.00 10.37 75 THR C O 1
ATOM 3050 N N . THR C 1 76 ? 20.582 -0.241 -18.987 1.00 7.73 76 THR C N 1
ATOM 3051 C CA . THR C 1 76 ? 19.295 0.421 -19.159 1.00 9.96 76 THR C CA 1
ATOM 3052 C C . THR C 1 76 ? 19.223 1.719 -18.370 1.00 8.08 76 THR C C 1
ATOM 3053 O O . THR C 1 76 ? 19.448 1.743 -17.167 1.00 9.10 76 THR C O 1
ATOM 3057 N N . THR C 1 77 ? 18.905 2.803 -19.058 1.00 8.71 77 THR C N 1
ATOM 3058 C CA . THR C 1 77 ? 18.753 4.100 -18.409 1.00 8.55 77 THR C CA 1
ATOM 3059 C C . THR C 1 77 ? 17.498 4.113 -17.535 1.00 9.28 77 THR C C 1
ATOM 3060 O O . THR C 1 77 ? 16.416 3.710 -17.982 1.00 12.76 77 THR C O 1
ATOM 3064 N N . ILE C 1 78 ? 17.660 4.548 -16.286 1.00 8.16 78 ILE C N 1
ATOM 3065 C CA . ILE C 1 78 ? 16.521 4.787 -15.392 1.00 8.76 78 ILE C CA 1
ATOM 3066 C C . ILE C 1 78 ? 16.042 6.238 -15.532 1.00 10.28 78 ILE C C 1
ATOM 3067 O O . ILE C 1 78 ? 14.840 6.503 -15.663 1.00 11.52 78 ILE C O 1
ATOM 3072 N N . ALA C 1 79 ? 16.984 7.175 -15.503 1.00 9.11 79 ALA C N 1
ATOM 3073 C CA . ALA C 1 79 ? 16.668 8.587 -15.718 1.00 9.16 79 ALA C CA 1
ATOM 3074 C C . ALA C 1 79 ? 17.881 9.292 -16.289 1.00 11.33 79 ALA C C 1
ATOM 3075 O O . ALA C 1 79 ? 19.018 8.930 -15.979 1.00 12.74 79 ALA C O 1
ATOM 3077 N N . ASN C 1 80 ? 17.640 10.310 -17.110 1.00 13.12 80 ASN C N 1
ATOM 3078 C CA . ASN C 1 80 ? 18.733 11.087 -17.686 1.00 15.05 80 ASN C CA 1
ATOM 3079 C C . ASN C 1 80 ? 18.367 12.551 -17.898 1.00 15.86 80 ASN C C 1
ATOM 3080 O O . ASN C 1 80 ? 18.892 13.209 -18.797 1.00 16.58 80 ASN C O 1
ATOM 3085 N N . THR C 1 81 ? 17.452 13.043 -17.067 1.00 13.02 81 THR C N 1
ATOM 3086 C CA . THR C 1 81 ? 17.089 14.452 -17.057 1.00 13.84 81 THR C CA 1
ATOM 3087 C C . THR C 1 81 ? 17.229 14.930 -15.613 1.00 14.99 81 THR C C 1
ATOM 3088 O O . THR C 1 81 ? 17.079 14.131 -14.682 1.00 14.61 81 THR C O 1
ATOM 3092 N N . PRO C 1 82 ? 17.538 16.222 -15.417 1.00 13.75 82 PRO C N 1
ATOM 3093 C CA . PRO C 1 82 ? 17.807 16.748 -14.072 1.00 13.41 82 PRO C CA 1
ATOM 3094 C C . PRO C 1 82 ? 16.635 16.584 -13.113 1.00 14.57 82 PRO C C 1
ATOM 3095 O O . PRO C 1 82 ? 15.472 16.702 -13.511 1.00 17.12 82 PRO C O 1
ATOM 3099 N N . GLY C 1 83 ? 16.945 16.310 -11.851 1.00 13.09 83 GLY C N 1
ATOM 3100 C CA . GLY C 1 83 ? 15.914 16.179 -10.838 1.00 11.54 83 GLY C CA 1
ATOM 3101 C C . GLY C 1 83 ? 16.365 15.275 -9.708 1.00 10.91 83 GLY C C 1
ATOM 3102 O O . GLY C 1 83 ? 17.487 14.759 -9.712 1.00 11.54 83 GLY C O 1
ATOM 3103 N N . PHE C 1 84 ? 15.492 15.106 -8.721 1.00 10.50 84 PHE C N 1
ATOM 3104 C CA . PHE C 1 84 ? 15.733 14.172 -7.629 1.00 9.82 84 PHE C CA 1
ATOM 3105 C C . PHE C 1 84 ? 14.901 12.920 -7.869 1.00 9.23 84 PHE C C 1
ATOM 3106 O O . PHE C 1 84 ? 13.697 13.012 -8.153 1.00 11.28 84 PHE C O 1
ATOM 3114 N N . TYR C 1 85 ? 15.533 11.755 -7.714 1.00 8.63 85 TYR C N 1
ATOM 3115 C CA . TYR C 1 85 ? 14.874 10.479 -7.973 1.00 8.11 85 TYR C CA 1
ATOM 3116 C C . TYR C 1 85 ? 14.999 9.517 -6.804 1.00 10.60 85 TYR C C 1
ATOM 3117 O O . TYR C 1 85 ? 16.074 9.373 -6.211 1.00 9.71 85 TYR C O 1
ATOM 3126 N N . LYS C 1 86 ? 13.904 8.840 -6.478 1.00 7.29 86 LYS C N 1
ATOM 3127 C CA . LYS C 1 86 ? 13.946 7.707 -5.558 1.00 6.77 86 LYS C CA 1
ATOM 3128 C C . LYS C 1 86 ? 14.102 6.456 -6.405 1.00 7.36 86 LYS C C 1
ATOM 3129 O O . LYS C 1 86 ? 13.413 6.308 -7.406 1.00 8.10 86 LYS C O 1
ATOM 3135 N N . VAL C 1 87 ? 15.020 5.574 -6.025 1.00 7.03 87 VAL C N 1
ATOM 3136 C CA . VAL C 1 87 ? 15.242 4.333 -6.750 1.00 5.70 87 VAL C CA 1
ATOM 3137 C C . VAL C 1 87 ? 15.393 3.213 -5.737 1.00 7.54 87 VAL C C 1
ATOM 3138 O O . VAL C 1 87 ? 16.239 3.299 -4.832 1.00 8.23 87 VAL C O 1
ATOM 3142 N N A VAL C 1 88 ? 14.569 2.189 -5.872 0.57 5.73 88 VAL C N 1
ATOM 3143 N N B VAL C 1 88 ? 14.575 2.179 -5.869 0.43 5.64 88 VAL C N 1
ATOM 3144 C CA A VAL C 1 88 ? 14.555 1.093 -4.918 0.57 6.13 88 VAL C CA 1
ATOM 3145 C CA B VAL C 1 88 ? 14.509 1.100 -4.884 0.43 6.98 88 VAL C CA 1
ATOM 3146 C C A VAL C 1 88 ? 14.459 -0.233 -5.638 0.57 5.94 88 VAL C C 1
ATOM 3147 C C B VAL C 1 88 ? 14.399 -0.241 -5.592 0.43 6.26 88 VAL C C 1
ATOM 3148 O O A VAL C 1 88 ? 13.838 -0.340 -6.693 0.57 8.70 88 VAL C O 1
ATOM 3149 O O B VAL C 1 88 ? 13.706 -0.362 -6.597 0.43 5.73 88 VAL C O 1
ATOM 3156 N N . GLY C 1 89 ? 15.074 -1.261 -5.076 1.00 4.33 89 GLY C N 1
ATOM 3157 C CA . GLY C 1 89 ? 15.060 -2.549 -5.733 1.00 4.44 89 GLY C CA 1
ATOM 3158 C C . GLY C 1 89 ? 16.062 -3.520 -5.177 1.00 5.51 89 GLY C C 1
ATOM 3159 O O . GLY C 1 89 ? 16.460 -3.413 -4.013 1.00 5.68 89 GLY C O 1
ATOM 3160 N N . ASN C 1 90 ? 16.455 -4.482 -6.011 1.00 5.33 90 ASN C N 1
ATOM 3161 C CA . ASN C 1 90 ? 17.379 -5.541 -5.621 1.00 3.86 90 ASN C CA 1
ATOM 3162 C C . ASN C 1 90 ? 18.327 -5.903 -6.744 1.00 5.91 90 ASN C C 1
ATOM 3163 O O . ASN C 1 90 ? 17.982 -5.788 -7.918 1.00 5.19 90 ASN C O 1
ATOM 3168 N N . LEU C 1 91 ? 19.512 -6.362 -6.358 1.00 4.23 91 LEU C N 1
ATOM 3169 C CA . LEU C 1 91 ? 20.490 -6.983 -7.259 1.00 4.18 91 LEU C CA 1
ATOM 3170 C C . LEU C 1 91 ? 20.621 -8.471 -6.936 1.00 4.03 91 LEU C C 1
ATOM 3171 O O . LEU C 1 91 ? 20.483 -8.878 -5.781 1.00 6.27 91 LEU C O 1
ATOM 3176 N N . SER C 1 92 ? 20.971 -9.281 -7.923 1.00 4.15 92 SER C N 1
ATOM 3177 C CA . SER C 1 92 ? 21.296 -10.683 -7.676 1.00 4.21 92 SER C CA 1
ATOM 3178 C C . SER C 1 92 ? 22.665 -10.788 -7.003 1.00 4.38 92 SER C C 1
ATOM 3179 O O . SER C 1 92 ? 23.687 -10.494 -7.628 1.00 5.26 92 SER C O 1
ATOM 3182 N N . SER C 1 93 ? 22.738 -11.230 -5.752 1.00 4.37 93 SER C N 1
ATOM 3183 C CA . SER C 1 93 ? 24.068 -11.386 -5.146 1.00 4.63 93 SER C CA 1
ATOM 3184 C C . SER C 1 93 ? 24.926 -12.417 -5.874 1.00 5.80 93 SER C C 1
ATOM 3185 O O . SER C 1 93 ? 24.429 -13.434 -6.380 1.00 5.62 93 SER C O 1
ATOM 3188 N N . ARG C 1 94 ? 26.225 -12.126 -5.928 1.00 5.37 94 ARG C N 1
ATOM 3189 C CA . ARG C 1 94 ? 27.232 -13.079 -6.397 1.00 5.62 94 ARG C CA 1
ATOM 3190 C C . ARG C 1 94 ? 28.435 -13.045 -5.463 1.00 6.70 94 ARG C C 1
ATOM 3191 O O . ARG C 1 94 ? 28.580 -12.123 -4.652 1.00 6.88 94 ARG C O 1
ATOM 3199 N N . ASP C 1 95 ? 29.301 -14.043 -5.594 1.00 6.50 95 ASP C N 1
ATOM 3200 C CA . ASP C 1 95 ? 30.600 -14.067 -4.912 1.00 6.89 95 ASP C CA 1
ATOM 3201 C C . ASP C 1 95 ? 31.374 -12.773 -5.192 1.00 8.89 95 ASP C C 1
ATOM 3202 O O . ASP C 1 95 ? 31.282 -12.211 -6.285 1.00 8.05 95 ASP C O 1
ATOM 3207 N N . GLU C 1 96 ? 32.149 -12.309 -4.213 1.00 9.00 96 GLU C N 1
ATOM 3208 C CA . GLU C 1 96 ? 32.926 -11.077 -4.368 1.00 8.49 96 GLU C CA 1
ATOM 3209 C C . GLU C 1 96 ? 34.006 -11.209 -5.441 1.00 12.33 96 GLU C C 1
ATOM 3210 O O . GLU C 1 96 ? 34.582 -10.207 -5.872 1.00 17.86 96 GLU C O 1
ATOM 3216 N N . ALA C 1 97 ? 34.281 -12.444 -5.855 1.00 8.75 97 ALA C N 1
ATOM 3217 C CA . ALA C 1 97 ? 35.235 -12.708 -6.928 1.00 12.36 97 ALA C CA 1
ATOM 3218 C C . ALA C 1 97 ? 34.577 -12.994 -8.277 1.00 14.19 97 ALA C C 1
ATOM 3219 O O . ALA C 1 97 ? 35.265 -13.296 -9.257 1.00 17.35 97 ALA C O 1
ATOM 3221 N N . SER C 1 98 ? 33.257 -12.909 -8.332 1.00 13.06 98 SER C N 1
ATOM 3222 C CA . SER C 1 98 ? 32.518 -13.266 -9.542 1.00 12.09 98 SER C CA 1
ATOM 3223 C C . SER C 1 98 ? 32.759 -12.288 -10.684 1.00 12.17 98 SER C C 1
ATOM 3224 O O . SER C 1 98 ? 33.007 -11.103 -10.465 1.00 13.08 98 SER C O 1
ATOM 3227 N N . GLY C 1 99 ? 32.649 -12.790 -11.905 1.00 11.66 99 GLY C N 1
ATOM 3228 C CA . GLY C 1 99 ? 32.612 -11.925 -13.073 1.00 12.52 99 GLY C CA 1
ATOM 3229 C C . GLY C 1 99 ? 31.213 -11.445 -13.450 1.00 12.70 99 GLY C C 1
ATOM 3230 O O . GLY C 1 99 ? 31.079 -10.662 -14.402 1.00 12.67 99 GLY C O 1
ATOM 3231 N N . ALA C 1 100 ? 30.178 -11.885 -12.724 1.00 8.67 100 ALA C N 1
ATOM 3232 C CA . ALA C 1 100 ? 28.793 -11.537 -13.052 1.00 8.17 100 ALA C CA 1
ATOM 3233 C C . ALA C 1 100 ? 28.338 -10.339 -12.226 1.00 8.03 100 ALA C C 1
ATOM 3234 O O . ALA C 1 100 ? 28.089 -10.448 -11.018 1.00 8.45 100 ALA C O 1
ATOM 3236 N N . ILE C 1 101 ? 28.254 -9.194 -12.890 1.00 7.30 101 ILE C N 1
ATOM 3237 C CA . ILE C 1 101 ? 28.080 -7.899 -12.238 1.00 7.55 101 ILE C CA 1
ATOM 3238 C C . ILE C 1 101 ? 26.689 -7.323 -12.477 1.00 7.11 101 ILE C C 1
ATOM 3239 O O . ILE C 1 101 ? 26.184 -7.327 -13.593 1.00 7.33 101 ILE C O 1
ATOM 3244 N N . ALA C 1 102 ? 26.071 -6.838 -11.410 1.00 5.83 102 ALA C N 1
ATOM 3245 C CA . ALA C 1 102 ? 24.760 -6.209 -11.482 1.00 5.36 102 ALA C CA 1
ATOM 3246 C C . ALA C 1 102 ? 24.801 -5.000 -10.586 1.00 6.53 102 ALA C C 1
ATOM 3247 O O . ALA C 1 102 ? 25.017 -5.139 -9.386 1.00 8.48 102 ALA C O 1
ATOM 3249 N N . VAL C 1 103 ? 24.632 -3.810 -11.157 1.00 5.51 103 VAL C N 1
ATOM 3250 C CA . VAL C 1 103 ? 24.819 -2.574 -10.394 1.00 5.60 103 VAL C CA 1
ATOM 3251 C C . VAL C 1 103 ? 23.799 -1.492 -10.736 1.00 6.73 103 VAL C C 1
ATOM 3252 O O . VAL C 1 103 ? 23.165 -1.520 -11.800 1.00 5.96 103 VAL C O 1
ATOM 3256 N N . ILE C 1 104 ? 23.632 -0.552 -9.808 1.00 5.60 104 ILE C N 1
ATOM 3257 C CA . ILE C 1 104 ? 23.073 0.751 -10.098 1.00 5.81 104 ILE C CA 1
ATOM 3258 C C . ILE C 1 104 ? 24.250 1.705 -10.144 1.00 7.89 104 ILE C C 1
ATOM 3259 O O . ILE C 1 104 ? 25.110 1.670 -9.249 1.00 7.38 104 ILE C O 1
ATOM 3264 N N . GLU C 1 105 ? 24.329 2.525 -11.189 1.00 7.80 105 GLU C N 1
ATOM 3265 C CA . GLU C 1 105 ? 25.402 3.511 -11.255 1.00 8.37 105 GLU C CA 1
ATOM 3266 C C . GLU C 1 105 ? 24.934 4.857 -11.811 1.00 9.29 105 GLU C C 1
ATOM 3267 O O . GLU C 1 105 ? 23.862 4.968 -12.436 1.00 9.15 105 GLU C O 1
ATOM 3273 N N . VAL C 1 106 ? 25.713 5.896 -11.526 1.00 9.78 106 VAL C N 1
ATOM 3274 C CA . VAL C 1 106 ? 25.471 7.218 -12.095 1.00 10.17 106 VAL C CA 1
ATOM 3275 C C . VAL C 1 106 ? 26.697 7.622 -12.905 1.00 11.54 106 VAL C C 1
ATOM 3276 O O . VAL C 1 106 ? 27.822 7.313 -12.515 1.00 12.39 106 VAL C O 1
ATOM 3280 N N . THR C 1 107 ? 26.474 8.277 -14.044 1.00 11.85 107 THR C N 1
ATOM 3281 C CA . THR C 1 107 ? 27.552 8.600 -14.972 1.00 12.54 107 THR C CA 1
ATOM 3282 C C . THR C 1 107 ? 27.259 9.875 -15.756 1.00 11.78 107 THR C C 1
ATOM 3283 O O . THR C 1 107 ? 26.098 10.227 -15.963 1.00 14.56 107 THR C O 1
ATOM 3287 N N . ASP C 1 108 ? 28.316 10.567 -16.182 1.00 14.35 108 ASP C N 1
ATOM 3288 C CA . ASP C 1 108 ? 28.150 11.716 -17.071 1.00 13.35 108 ASP C CA 1
ATOM 3289 C C . ASP C 1 108 ? 28.790 11.432 -18.421 1.00 18.36 108 ASP C C 1
ATOM 3290 O O . ASP C 1 108 ? 28.964 12.333 -19.237 1.00 19.47 108 ASP C O 1
ATOM 3295 N N . GLY C 1 109 ? 29.132 10.169 -18.651 1.00 16.62 109 GLY C N 1
ATOM 3296 C CA . GLY C 1 109 ? 29.819 9.790 -19.874 1.00 16.71 109 GLY C CA 1
ATOM 3297 C C . GLY C 1 109 ? 31.329 9.817 -19.717 1.00 21.63 109 GLY C C 1
ATOM 3298 O O . GLY C 1 109 ? 32.058 9.304 -20.573 1.00 23.93 109 GLY C O 1
ATOM 3299 N N . ILE C 1 110 ? 31.799 10.431 -18.634 1.00 18.10 110 ILE C N 1
ATOM 3300 C CA . ILE C 1 110 ? 33.224 10.506 -18.334 1.00 16.32 110 ILE C CA 1
ATOM 3301 C C . ILE C 1 110 ? 33.555 9.797 -17.022 1.00 20.37 110 ILE C C 1
ATOM 3302 O O . ILE C 1 110 ? 34.381 8.882 -16.985 1.00 22.52 110 ILE C O 1
ATOM 3307 N N . THR C 1 111 ? 32.901 10.229 -15.946 1.00 17.87 111 THR C N 1
ATOM 3308 C CA . THR C 1 111 ? 33.052 9.610 -14.632 1.00 18.22 111 THR C CA 1
ATOM 3309 C C . THR C 1 111 ? 31.832 8.730 -14.339 1.00 12.50 111 THR C C 1
ATOM 3310 O O . THR C 1 111 ? 30.701 9.102 -14.669 1.00 14.94 111 THR C O 1
ATOM 3314 N N . THR C 1 112 ? 32.069 7.558 -13.755 1.00 11.71 112 THR C N 1
ATOM 3315 C CA . THR C 1 112 ? 30.983 6.653 -13.370 1.00 14.04 112 THR C CA 1
ATOM 3316 C C . THR C 1 112 ? 31.195 6.168 -11.940 1.00 12.51 112 THR C C 1
ATOM 3317 O O . THR C 1 112 ? 32.301 5.759 -11.579 1.00 15.92 112 THR C O 1
ATOM 3321 N N . LYS C 1 113 ? 30.144 6.217 -11.122 1.00 9.74 113 LYS C N 1
ATOM 3322 C CA . LYS C 1 113 ? 30.206 5.721 -9.751 1.00 12.83 113 LYS C CA 1
ATOM 3323 C C . LYS C 1 113 ? 29.105 4.711 -9.479 1.00 13.04 113 LYS C C 1
ATOM 3324 O O . LYS C 1 113 ? 27.941 4.944 -9.804 1.00 9.77 113 LYS C O 1
ATOM 3330 N N . ILE C 1 114 ? 29.479 3.587 -8.881 1.00 8.84 114 ILE C N 1
ATOM 3331 C CA . ILE C 1 114 ? 28.525 2.554 -8.513 1.00 7.53 114 ILE C CA 1
ATOM 3332 C C . ILE C 1 114 ? 27.841 2.903 -7.193 1.00 7.74 114 ILE C C 1
ATOM 3333 O O . ILE C 1 114 ? 28.509 3.179 -6.196 1.00 9.45 114 ILE C O 1
ATOM 3338 N N . LEU C 1 115 ? 26.508 2.911 -7.204 1.00 7.06 115 LEU C N 1
ATOM 3339 C CA . LEU C 1 115 ? 25.722 3.235 -6.010 1.00 7.69 115 LEU C CA 1
ATOM 3340 C C . LEU C 1 115 ? 25.190 1.989 -5.295 1.00 8.69 115 LEU C C 1
ATOM 3341 O O . LEU C 1 115 ? 24.835 2.044 -4.117 1.00 10.10 115 LEU C O 1
ATOM 3346 N N . ALA C 1 116 ? 25.108 0.875 -6.014 1.00 7.70 116 ALA C N 1
ATOM 3347 C CA . ALA C 1 116 ? 24.688 -0.399 -5.444 1.00 5.89 116 ALA C CA 1
ATOM 3348 C C . ALA C 1 116 ? 25.429 -1.509 -6.174 1.00 7.38 116 ALA C C 1
ATOM 3349 O O . ALA C 1 116 ? 25.486 -1.524 -7.402 1.00 7.19 116 ALA C O 1
ATOM 3351 N N . ASN C 1 117 ? 26.012 -2.431 -5.415 1.00 7.67 117 ASN C N 1
ATOM 3352 C CA . ASN C 1 117 ? 26.940 -3.432 -5.937 1.00 6.73 117 ASN C CA 1
ATOM 3353 C C . ASN C 1 117 ? 26.503 -4.830 -5.513 1.00 8.02 117 ASN C C 1
ATOM 3354 O O . ASN C 1 117 ? 26.118 -5.032 -4.364 1.00 9.08 117 ASN C O 1
ATOM 3359 N N . ASN C 1 118 ? 26.556 -5.796 -6.428 1.00 6.22 118 ASN C N 1
ATOM 3360 C CA . ASN C 1 118 ? 26.101 -7.151 -6.114 1.00 6.22 118 ASN C CA 1
ATOM 3361 C C . ASN C 1 118 ? 27.183 -8.141 -5.698 1.00 6.63 118 ASN C C 1
ATOM 3362 O O . ASN C 1 118 ? 26.861 -9.233 -5.216 1.00 6.74 118 ASN C O 1
ATOM 3367 N N . ARG C 1 119 ? 28.451 -7.792 -5.913 1.00 6.97 119 ARG C N 1
ATOM 3368 C CA . ARG C 1 119 ? 29.543 -8.765 -5.788 1.00 6.16 119 ARG C CA 1
ATOM 3369 C C . ARG C 1 119 ? 30.116 -8.711 -4.388 1.00 6.38 119 ARG C C 1
ATOM 3370 O O . ARG C 1 119 ? 31.121 -8.046 -4.129 1.00 9.32 119 ARG C O 1
ATOM 3378 N N . ILE C 1 120 ? 29.449 -9.413 -3.480 1.00 7.52 120 ILE C N 1
ATOM 3379 C CA . ILE C 1 120 ? 29.640 -9.181 -2.065 1.00 7.20 120 ILE C CA 1
ATOM 3380 C C . ILE C 1 120 ? 29.801 -10.430 -1.208 1.00 9.27 120 ILE C C 1
ATOM 3381 O O . ILE C 1 120 ? 30.369 -10.353 -0.124 1.00 9.22 120 ILE C O 1
ATOM 3386 N N . VAL C 1 121 ? 29.337 -11.586 -1.670 1.00 6.35 121 VAL C N 1
ATOM 3387 C CA . VAL C 1 121 ? 29.370 -12.736 -0.769 1.00 7.11 121 VAL C CA 1
ATOM 3388 C C . VAL C 1 121 ? 30.712 -13.456 -0.767 1.00 8.62 121 VAL C C 1
ATOM 3389 O O . VAL C 1 121 ? 31.450 -13.456 -1.757 1.00 8.57 121 VAL C O 1
ATOM 3393 N N . SER C 1 122 ? 31.037 -14.051 0.374 1.00 7.55 122 SER C N 1
ATOM 3394 C CA . SER C 1 122 ? 32.317 -14.719 0.553 1.00 8.25 122 SER C CA 1
ATOM 3395 C C . SER C 1 122 ? 32.114 -16.088 1.172 1.00 8.69 122 SER C C 1
ATOM 3396 O O . SER C 1 122 ? 32.299 -16.258 2.381 1.00 8.93 122 SER C O 1
ATOM 3399 N N . PRO C 1 123 ? 31.723 -17.068 0.353 1.00 10.02 123 PRO C N 1
ATOM 3400 C CA . PRO C 1 123 ? 31.511 -18.419 0.881 1.00 10.02 123 PRO C CA 1
ATOM 3401 C C . PRO C 1 123 ? 32.837 -19.055 1.281 1.00 11.37 123 PRO C C 1
ATOM 3402 O O . PRO C 1 123 ? 33.884 -18.681 0.758 1.00 12.85 123 PRO C O 1
ATOM 3406 N N . ASP C 1 124 ? 32.789 -19.995 2.216 1.00 11.64 124 ASP C N 1
ATOM 3407 C CA . ASP C 1 124 ? 33.973 -20.733 2.610 1.00 13.52 124 ASP C CA 1
ATOM 3408 C C . ASP C 1 124 ? 33.648 -22.215 2.663 1.00 15.15 124 ASP C C 1
ATOM 3409 O O . ASP C 1 124 ? 32.586 -22.603 3.154 1.00 14.00 124 ASP C O 1
ATOM 3414 N N . GLY C 1 125 ? 34.557 -23.036 2.149 1.00 14.83 125 GLY C N 1
ATOM 3415 C CA . GLY C 1 125 ? 34.406 -24.479 2.224 1.00 13.34 125 GLY C CA 1
ATOM 3416 C C . GLY C 1 125 ? 33.416 -25.045 1.223 1.00 15.90 125 GLY C C 1
ATOM 3417 O O . GLY C 1 125 ? 32.939 -26.165 1.390 1.00 16.50 125 GLY C O 1
ATOM 3418 N N . THR C 1 126 ? 33.106 -24.284 0.178 1.00 13.49 126 THR C N 1
ATOM 3419 C CA . THR C 1 126 ? 32.150 -24.748 -0.822 1.00 13.62 126 THR C CA 1
ATOM 3420 C C . THR C 1 126 ? 32.229 -23.966 -2.126 1.00 15.39 126 THR C C 1
ATOM 3421 O O . THR C 1 126 ? 32.509 -22.764 -2.127 1.00 20.27 126 THR C O 1
ATOM 3425 N N . THR C 1 127 ? 31.968 -24.664 -3.230 1.00 14.87 127 THR C N 1
ATOM 3426 C CA . THR C 1 127 ? 31.809 -24.046 -4.545 1.00 15.83 127 THR C CA 1
ATOM 3427 C C . THR C 1 127 ? 30.337 -23.893 -4.924 1.00 14.99 127 THR C C 1
ATOM 3428 O O . THR C 1 127 ? 30.014 -23.399 -6.001 1.00 15.82 127 THR C O 1
ATOM 3432 N N . ALA C 1 128 ? 29.445 -24.346 -4.051 1.00 12.38 128 ALA C N 1
ATOM 3433 C CA . ALA C 1 128 ? 28.015 -24.184 -4.283 1.00 13.10 128 ALA C CA 1
ATOM 3434 C C . ALA C 1 128 ? 27.589 -22.902 -3.591 1.00 14.78 128 ALA C C 1
ATOM 3435 O O . ALA C 1 128 ? 27.364 -22.888 -2.384 1.00 19.28 128 ALA C O 1
ATOM 3437 N N . VAL C 1 129 ? 27.485 -21.822 -4.359 1.00 9.65 129 VAL C N 1
ATOM 3438 C CA . VAL C 1 129 ? 27.334 -20.489 -3.780 1.00 10.08 129 VAL C CA 1
ATOM 3439 C C . VAL C 1 129 ? 25.891 -20.009 -3.865 1.00 8.33 129 VAL C C 1
ATOM 3440 O O . VAL C 1 129 ? 25.414 -19.652 -4.943 1.00 9.21 129 VAL C O 1
ATOM 3444 N N . GLN C 1 130 ? 25.203 -20.006 -2.727 1.00 8.19 130 GLN C N 1
ATOM 3445 C CA . GLN C 1 130 ? 23.832 -19.521 -2.685 1.00 6.04 130 GLN C CA 1
ATOM 3446 C C . GLN C 1 130 ? 23.802 -18.020 -2.847 1.00 5.81 130 GLN C C 1
ATOM 3447 O O . GLN C 1 130 ? 24.766 -17.326 -2.490 1.00 7.57 130 GLN C O 1
ATOM 3453 N N . SER C 1 131 ? 22.692 -17.542 -3.389 1.00 6.40 131 SER C N 1
ATOM 3454 C CA . SER C 1 131 ? 22.491 -16.135 -3.709 1.00 4.97 131 SER C CA 1
ATOM 3455 C C . SER C 1 131 ? 21.213 -15.599 -3.048 1.00 6.13 131 SER C C 1
ATOM 3456 O O . SER C 1 131 ? 20.209 -16.312 -2.899 1.00 7.52 131 SER C O 1
ATOM 3459 N N . VAL C 1 132 ? 21.269 -14.328 -2.658 1.00 4.91 132 VAL C N 1
ATOM 3460 C CA . VAL C 1 132 ? 20.145 -13.597 -2.085 1.00 5.93 132 VAL C CA 1
ATOM 3461 C C . VAL C 1 132 ? 19.979 -12.251 -2.792 1.00 5.85 132 VAL C C 1
ATOM 3462 O O . VAL C 1 132 ? 20.928 -11.756 -3.405 1.00 5.34 132 VAL C O 1
ATOM 3466 N N . PRO C 1 133 ? 18.787 -11.647 -2.705 1.00 6.30 133 PRO C N 1
ATOM 3467 C CA . PRO C 1 133 ? 18.682 -10.261 -3.185 1.00 4.82 133 PRO C CA 1
ATOM 3468 C C . PRO C 1 133 ? 19.583 -9.330 -2.373 1.00 7.92 133 PRO C C 1
ATOM 3469 O O . PRO C 1 133 ? 19.712 -9.491 -1.156 1.00 8.37 133 PRO C O 1
ATOM 3473 N N . VAL C 1 134 ? 20.203 -8.360 -3.044 1.00 4.77 134 VAL C N 1
ATOM 3474 C CA . VAL C 1 134 ? 20.932 -7.293 -2.349 1.00 4.93 134 VAL C CA 1
ATOM 3475 C C . VAL C 1 134 ? 20.091 -6.029 -2.509 1.00 6.38 134 VAL C C 1
ATOM 3476 O O . VAL C 1 134 ? 20.024 -5.454 -3.588 1.00 6.19 134 VAL C O 1
ATOM 3480 N N . PRO C 1 135 ? 19.403 -5.605 -1.444 1.00 4.03 135 PRO C N 1
ATOM 3481 C CA . PRO C 1 135 ? 18.533 -4.441 -1.610 1.00 4.44 135 PRO C CA 1
ATOM 3482 C C . PRO C 1 135 ? 19.242 -3.103 -1.681 1.00 4.85 135 PRO C C 1
ATOM 3483 O O . PRO C 1 135 ? 20.341 -2.905 -1.143 1.00 8.56 135 PRO C O 1
ATOM 3487 N N . PHE C 1 136 ? 18.593 -2.167 -2.367 1.00 4.23 136 PHE C N 1
ATOM 3488 C CA . PHE C 1 136 ? 19.020 -0.771 -2.369 1.00 4.79 136 PHE C CA 1
ATOM 3489 C C . PHE C 1 136 ? 17.797 0.135 -2.277 1.00 6.36 136 PHE C C 1
ATOM 3490 O O . PHE C 1 136 ? 16.705 -0.234 -2.710 1.00 5.31 136 PHE C O 1
ATOM 3498 N N . ASP C 1 137 ? 17.993 1.319 -1.702 1.00 7.19 137 ASP C N 1
ATOM 3499 C CA . ASP C 1 137 ? 16.934 2.315 -1.537 1.00 7.42 137 ASP C CA 1
ATOM 3500 C C . ASP C 1 137 ? 17.650 3.660 -1.491 1.00 9.42 137 ASP C C 1
ATOM 3501 O O . ASP C 1 137 ? 18.147 4.077 -0.442 1.00 13.45 137 ASP C O 1
ATOM 3506 N N . LEU C 1 138 ? 17.698 4.321 -2.642 1.00 7.83 138 LEU C N 1
ATOM 3507 C CA . LEU C 1 138 ? 18.525 5.500 -2.851 1.00 7.31 138 LEU C CA 1
ATOM 3508 C C . LEU C 1 138 ? 17.738 6.742 -3.232 1.00 6.29 138 LEU C C 1
ATOM 3509 O O . LEU C 1 138 ? 16.698 6.667 -3.896 1.00 8.67 138 LEU C O 1
ATOM 3514 N N A MET C 1 139 ? 18.235 7.900 -2.794 0.66 6.72 139 MET C N 1
ATOM 3515 N N B MET C 1 139 ? 18.252 7.894 -2.792 0.34 8.64 139 MET C N 1
ATOM 3516 C CA A MET C 1 139 ? 17.840 9.198 -3.331 0.66 7.21 139 MET C CA 1
ATOM 3517 C CA B MET C 1 139 ? 17.869 9.198 -3.316 0.34 8.27 139 MET C CA 1
ATOM 3518 C C A MET C 1 139 ? 19.026 9.748 -4.111 0.66 7.94 139 MET C C 1
ATOM 3519 C C B MET C 1 139 ? 19.046 9.735 -4.120 0.34 8.25 139 MET C C 1
ATOM 3520 O O A MET C 1 139 ? 20.117 9.906 -3.557 0.66 8.67 139 MET C O 1
ATOM 3521 O O B MET C 1 139 ? 20.151 9.876 -3.595 0.34 9.06 139 MET C O 1
ATOM 3530 N N . VAL C 1 140 ? 18.808 10.022 -5.399 1.00 8.01 140 VAL C N 1
ATOM 3531 C CA . VAL C 1 140 ? 19.846 10.490 -6.301 1.00 8.89 140 VAL C CA 1
ATOM 3532 C C . VAL C 1 140 ? 19.406 11.789 -6.954 1.00 10.32 140 VAL C C 1
ATOM 3533 O O . VAL C 1 140 ? 18.280 11.886 -7.449 1.00 10.78 140 VAL C O 1
ATOM 3537 N N . LYS C 1 141 ? 20.283 12.789 -6.959 1.00 9.29 141 LYS C N 1
ATOM 3538 C CA . LYS C 1 141 ? 20.012 14.016 -7.702 1.00 9.98 141 LYS C CA 1
ATOM 3539 C C . LYS C 1 141 ? 20.846 14.026 -8.969 1.00 11.38 141 LYS C C 1
ATOM 3540 O O . LYS C 1 141 ? 22.068 13.890 -8.893 1.00 12.57 141 LYS C O 1
ATOM 3546 N N . LEU C 1 142 ? 20.191 14.189 -10.119 1.00 10.67 142 LEU C N 1
ATOM 3547 C CA . LEU C 1 142 ? 20.886 14.339 -11.396 1.00 10.97 142 LEU C CA 1
ATOM 3548 C C . LEU C 1 142 ? 20.882 15.802 -11.804 1.00 12.49 142 LEU C C 1
ATOM 3549 O O . LEU C 1 142 ? 19.877 16.492 -11.638 1.00 13.46 142 LEU C O 1
ATOM 3554 N N . VAL C 1 143 ? 21.999 16.266 -12.350 1.00 13.37 143 VAL C N 1
ATOM 3555 C CA . VAL C 1 143 ? 22.030 17.570 -13.004 1.00 13.48 143 VAL C CA 1
ATOM 3556 C C . VAL C 1 143 ? 22.229 17.336 -14.495 1.00 15.83 143 VAL C C 1
ATOM 3557 O O . VAL C 1 143 ? 22.327 16.192 -14.937 1.00 15.63 143 VAL C O 1
ATOM 3561 N N . ALA C 1 144 ? 22.268 18.411 -15.275 1.00 16.28 144 ALA C N 1
ATOM 3562 C CA . ALA C 1 144 ? 22.369 18.285 -16.722 1.00 16.16 144 ALA C CA 1
ATOM 3563 C C . ALA C 1 144 ? 23.559 17.430 -17.129 1.00 17.58 144 ALA C C 1
ATOM 3564 O O . ALA C 1 144 ? 24.675 17.632 -16.650 1.00 19.30 144 ALA C O 1
ATOM 3566 N N . GLY C 1 145 ? 23.313 16.467 -18.008 1.00 18.41 145 GLY C N 1
ATOM 3567 C CA . GLY C 1 145 ? 24.375 15.615 -18.504 1.00 19.26 145 GLY C CA 1
ATOM 3568 C C . GLY C 1 145 ? 24.529 14.300 -17.759 1.00 18.52 145 GLY C C 1
ATOM 3569 O O . GLY C 1 145 ? 25.242 13.409 -18.222 1.00 17.28 145 GLY C O 1
ATOM 3570 N N . ASP C 1 146 ? 23.875 14.174 -16.606 1.00 17.52 146 ASP C N 1
ATOM 3571 C CA . ASP C 1 146 ? 23.989 12.965 -15.785 1.00 13.90 146 ASP C CA 1
ATOM 3572 C C . ASP C 1 146 ? 22.976 11.895 -16.178 1.00 14.27 146 ASP C C 1
ATOM 3573 O O . ASP C 1 146 ? 21.832 12.209 -16.513 1.00 15.39 146 ASP C O 1
ATOM 3578 N N . THR C 1 147 ? 23.389 10.631 -16.098 1.00 12.05 147 THR C N 1
ATOM 3579 C CA . THR C 1 147 ? 22.484 9.495 -16.299 1.00 11.11 147 THR C CA 1
ATOM 3580 C C . THR C 1 147 ? 22.533 8.557 -15.090 1.00 9.46 147 THR C C 1
ATOM 3581 O O . THR C 1 147 ? 23.616 8.246 -14.590 1.00 13.51 147 THR C O 1
ATOM 3585 N N . LEU C 1 148 ? 21.362 8.154 -14.599 1.00 9.97 148 LEU C N 1
ATOM 3586 C CA . LEU C 1 148 ? 21.240 7.075 -13.629 1.00 8.22 148 LEU C CA 1
ATOM 3587 C C . LEU C 1 148 ? 20.862 5.823 -14.404 1.00 7.93 148 LEU C C 1
ATOM 3588 O O . LEU C 1 148 ? 19.882 5.826 -15.159 1.00 9.37 148 LEU C O 1
ATOM 3593 N N . GLN C 1 149 ? 21.608 4.742 -14.213 1.00 7.61 149 GLN C N 1
ATOM 3594 C CA . GLN C 1 149 ? 21.341 3.515 -14.958 1.00 7.73 149 GLN C CA 1
ATOM 3595 C C . GLN C 1 149 ? 21.490 2.242 -14.137 1.00 8.68 149 GLN C C 1
ATOM 3596 O O . GLN C 1 149 ? 22.127 2.218 -13.078 1.00 7.60 149 GLN C O 1
ATOM 3602 N N . ALA C 1 150 ? 20.873 1.182 -14.643 1.00 6.60 150 ALA C N 1
ATOM 3603 C CA . ALA C 1 150 ? 21.009 -0.168 -14.130 1.00 6.17 150 ALA C CA 1
ATOM 3604 C C . ALA C 1 150 ? 21.787 -0.954 -15.163 1.00 8.49 150 ALA C C 1
ATOM 3605 O O . ALA C 1 150 ? 21.558 -0.798 -16.356 1.00 9.58 150 ALA C O 1
ATOM 3607 N N . ARG C 1 151 ? 22.707 -1.799 -14.708 1.00 6.62 151 ARG C N 1
ATOM 3608 C CA . ARG C 1 151 ? 23.554 -2.544 -15.629 1.00 6.54 151 ARG C CA 1
ATOM 3609 C C . ARG C 1 151 ? 23.823 -3.943 -15.111 1.00 6.51 151 ARG C C 1
ATOM 3610 O O . ARG C 1 151 ? 24.201 -4.135 -13.945 1.00 5.97 151 ARG C O 1
ATOM 3618 N N . SER C 1 152 ? 23.609 -4.926 -15.976 1.00 6.94 152 SER C N 1
ATOM 3619 C CA . SER C 1 152 ? 23.987 -6.309 -15.727 1.00 6.28 152 SER C CA 1
ATOM 3620 C C . SER C 1 152 ? 24.873 -6.733 -16.890 1.00 7.31 152 SER C C 1
ATOM 3621 O O . SER C 1 152 ? 24.513 -6.512 -18.047 1.00 8.21 152 SER C O 1
ATOM 3624 N N . ASN C 1 153 ? 26.009 -7.359 -16.600 1.00 7.67 153 ASN C N 1
ATOM 3625 C CA . ASN C 1 153 ? 26.948 -7.754 -17.649 1.00 7.24 153 ASN C CA 1
ATOM 3626 C C . ASN C 1 153 ? 26.858 -9.233 -18.011 1.00 9.34 153 ASN C C 1
ATOM 3627 O O . ASN C 1 153 ? 27.706 -9.760 -18.736 1.00 10.93 153 ASN C O 1
ATOM 3632 N N . ASN C 1 154 ? 25.816 -9.900 -17.521 1.00 8.45 154 ASN C N 1
ATOM 3633 C CA . ASN C 1 154 ? 25.732 -11.354 -17.598 1.00 8.14 154 ASN C CA 1
ATOM 3634 C C . ASN C 1 154 ? 24.279 -11.792 -17.507 1.00 9.29 154 ASN C C 1
ATOM 3635 O O . ASN C 1 154 ? 23.530 -11.286 -16.670 1.00 8.90 154 ASN C O 1
ATOM 3640 N N . ALA C 1 155 ? 23.885 -12.731 -18.361 1.00 10.17 155 ALA C N 1
ATOM 3641 C CA . ALA C 1 155 ? 22.513 -13.235 -18.369 1.00 8.68 155 ALA C CA 1
ATOM 3642 C C . ALA C 1 155 ? 22.080 -13.864 -17.048 1.00 10.68 155 ALA C C 1
ATOM 3643 O O . ALA C 1 155 ? 20.891 -14.022 -16.813 1.00 11.74 155 ALA C O 1
ATOM 3645 N N . GLU C 1 156 ? 23.032 -14.210 -16.183 1.00 9.96 156 GLU C N 1
ATOM 3646 C CA . GLU C 1 156 ? 22.700 -14.862 -14.906 1.00 8.79 156 GLU C CA 1
ATOM 3647 C C . GLU C 1 156 ? 22.345 -13.897 -13.787 1.00 8.51 156 GLU C C 1
ATOM 3648 O O . GLU C 1 156 ? 21.866 -14.331 -12.738 1.00 9.57 156 GLU C O 1
ATOM 3654 N N . VAL C 1 157 ? 22.586 -12.603 -13.977 1.00 6.74 157 VAL C N 1
ATOM 3655 C CA . VAL C 1 157 ? 22.290 -11.644 -12.909 1.00 6.07 157 VAL C CA 1
ATOM 3656 C C . VAL C 1 157 ? 21.384 -10.502 -13.334 1.00 6.95 157 VAL C C 1
ATOM 3657 O O . VAL C 1 157 ? 21.398 -10.063 -14.491 1.00 7.91 157 VAL C O 1
ATOM 3661 N N . ARG C 1 158 ? 20.574 -10.024 -12.394 1.00 5.71 158 ARG C N 1
ATOM 3662 C CA . ARG C 1 158 ? 19.638 -8.961 -12.701 1.00 6.42 158 ARG C CA 1
ATOM 3663 C C . ARG C 1 158 ? 19.694 -7.782 -11.741 1.00 5.09 158 ARG C C 1
ATOM 3664 O O . ARG C 1 158 ? 20.134 -7.899 -10.590 1.00 5.55 158 ARG C O 1
ATOM 3672 N N . VAL C 1 159 ? 19.249 -6.643 -12.251 1.00 5.57 159 VAL C N 1
ATOM 3673 C CA . VAL C 1 159 ? 18.965 -5.451 -11.469 1.00 5.74 159 VAL C CA 1
ATOM 3674 C C . VAL C 1 159 ? 17.468 -5.193 -11.621 1.00 6.18 159 VAL C C 1
ATOM 3675 O O . VAL C 1 159 ? 16.974 -4.982 -12.741 1.00 7.44 159 VAL C O 1
ATOM 3679 N N . GLN C 1 160 ? 16.719 -5.237 -10.521 1.00 4.81 160 GLN C N 1
ATOM 3680 C CA . GLN C 1 160 ? 15.259 -5.104 -10.597 1.00 5.81 160 GLN C CA 1
ATOM 3681 C C . GLN C 1 160 ? 14.820 -4.027 -9.660 1.00 8.39 160 GLN C C 1
ATOM 3682 O O . GLN C 1 160 ? 15.396 -3.857 -8.595 1.00 9.86 160 GLN C O 1
ATOM 3688 N N . GLY C 1 161 ? 13.796 -3.281 -10.041 1.00 5.06 161 GLY C N 1
ATOM 3689 C CA . GLY C 1 161 ? 13.292 -2.279 -9.135 1.00 5.85 161 GLY C CA 1
ATOM 3690 C C . GLY C 1 161 ? 12.370 -1.265 -9.756 1.00 5.22 161 GLY C C 1
ATOM 3691 O O . GLY C 1 161 ? 11.845 -1.464 -10.851 1.00 6.43 161 GLY C O 1
ATOM 3692 N N . ILE C 1 162 ? 12.161 -0.175 -9.029 1.00 5.33 162 ILE C N 1
ATOM 3693 C CA . ILE C 1 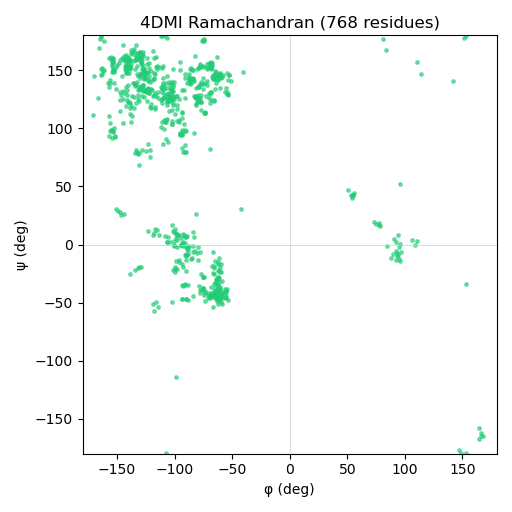162 ? 11.327 0.922 -9.486 1.00 5.44 162 ILE C CA 1
ATOM 3694 C C . ILE C 1 162 ? 11.953 2.236 -9.085 1.00 6.41 162 ILE C C 1
ATOM 3695 O O . ILE C 1 162 ? 12.720 2.311 -8.112 1.00 6.46 162 ILE C O 1
ATOM 3700 N N . ALA C 1 163 ? 11.618 3.279 -9.825 1.00 5.62 163 ALA C N 1
ATOM 3701 C CA . ALA C 1 163 ? 12.083 4.614 -9.515 1.00 6.20 163 ALA C CA 1
ATOM 3702 C C . ALA C 1 163 ? 11.025 5.620 -9.876 1.00 6.12 163 ALA C C 1
ATOM 3703 O O . ALA C 1 163 ? 10.122 5.334 -10.673 1.00 7.04 163 ALA C O 1
ATOM 3705 N N . ARG C 1 164 ? 11.121 6.810 -9.299 1.00 6.26 164 ARG C N 1
ATOM 3706 C CA . ARG C 1 164 ? 10.316 7.916 -9.790 1.00 7.77 164 ARG C CA 1
ATOM 3707 C C . ARG C 1 164 ? 10.989 9.229 -9.488 1.00 7.18 164 ARG C C 1
ATOM 3708 O O . ARG C 1 164 ? 11.859 9.321 -8.611 1.00 8.03 164 ARG C O 1
ATOM 3716 N N . GLN C 1 165 ? 10.592 10.256 -10.228 1.00 7.88 165 GLN C N 1
ATOM 3717 C CA . GLN C 1 165 ? 11.091 11.594 -9.961 1.00 8.26 165 GLN C CA 1
ATOM 3718 C C . GLN C 1 165 ? 10.304 12.208 -8.810 1.00 8.08 165 GLN C C 1
ATOM 3719 O O . GLN C 1 165 ? 9.087 12.346 -8.881 1.00 9.66 165 GLN C O 1
ATOM 3725 N N . ILE C 1 166 ? 11.023 12.551 -7.746 1.00 8.37 166 ILE C N 1
ATOM 3726 C CA . ILE C 1 166 ? 10.434 13.107 -6.536 1.00 8.49 166 ILE C CA 1
ATOM 3727 C C . ILE C 1 166 ? 10.322 14.636 -6.603 1.00 10.38 166 ILE C C 1
ATOM 3728 O O . ILE C 1 166 ? 9.365 15.212 -6.100 1.00 10.14 166 ILE C O 1
ATOM 3733 N N . ALA C 1 167 ? 11.289 15.285 -7.247 1.00 9.22 167 ALA C N 1
ATOM 3734 C CA . ALA C 1 167 ? 11.297 16.742 -7.336 1.00 10.37 167 ALA C CA 1
ATOM 3735 C C . ALA C 1 167 ? 12.078 17.213 -8.550 1.00 12.05 167 ALA C C 1
ATOM 3736 O O . ALA C 1 167 ? 12.873 16.465 -9.119 1.00 12.32 167 ALA C O 1
ATOM 3738 N N . ASP C 1 168 ? 11.851 18.458 -8.953 1.00 14.28 168 ASP C N 1
ATOM 3739 C CA . ASP C 1 168 ? 12.661 19.019 -10.027 1.00 14.80 168 ASP C CA 1
ATOM 3740 C C . ASP C 1 168 ? 14.049 19.380 -9.503 1.00 17.28 168 ASP C C 1
ATOM 3741 O O . ASP C 1 168 ? 14.318 19.259 -8.302 1.00 15.31 168 ASP C O 1
ATOM 3746 N N . VAL C 1 169 ? 14.927 19.828 -10.390 1.00 14.92 169 VAL C N 1
ATOM 3747 C CA . VAL C 1 169 ? 16.315 20.036 -10.001 1.00 15.80 169 VAL C CA 1
ATOM 3748 C C . VAL C 1 169 ? 16.450 21.154 -8.961 1.00 18.92 169 VAL C C 1
ATOM 3749 O O . VAL C 1 169 ? 17.447 21.225 -8.248 1.00 19.87 169 VAL C O 1
ATOM 3753 N N . SER C 1 170 ? 15.425 22.000 -8.859 1.00 19.26 170 SER C N 1
ATOM 3754 C CA . SER C 1 170 ? 15.420 23.095 -7.894 1.00 22.54 170 SER C CA 1
ATOM 3755 C C . SER C 1 170 ? 14.750 22.720 -6.573 1.00 21.95 170 SER C C 1
ATOM 3756 O O . SER C 1 170 ? 14.623 23.554 -5.673 1.00 23.81 170 SER C O 1
ATOM 3759 N N . GLY C 1 171 ? 14.308 21.473 -6.457 1.00 16.36 171 GLY C N 1
ATOM 3760 C CA . GLY C 1 171 ? 13.711 21.019 -5.214 1.00 14.87 171 GLY C CA 1
ATOM 3761 C C . GLY C 1 171 ? 12.199 21.099 -5.155 1.00 17.11 171 GLY C C 1
ATOM 3762 O O . GLY C 1 171 ? 11.598 20.696 -4.160 1.00 20.55 171 GLY C O 1
ATOM 3763 N N . ASN C 1 172 ? 11.574 21.612 -6.209 1.00 15.85 172 ASN C N 1
ATOM 3764 C CA . ASN C 1 172 ? 10.118 21.675 -6.233 1.00 15.61 172 ASN C CA 1
ATOM 3765 C C . ASN C 1 172 ? 9.505 20.287 -6.345 1.00 14.76 172 ASN C C 1
ATOM 3766 O O . ASN C 1 172 ? 9.778 19.549 -7.293 1.00 14.15 172 ASN C O 1
ATOM 3771 N N . LEU C 1 173 ? 8.681 19.933 -5.369 1.00 13.28 173 LEU C N 1
ATOM 3772 C CA . LEU C 1 173 ? 8.122 18.585 -5.308 1.00 11.95 173 LEU C CA 1
ATOM 3773 C C . LEU C 1 173 ? 7.166 18.304 -6.453 1.00 11.95 173 LEU C C 1
ATOM 3774 O O . LEU C 1 173 ? 6.401 19.175 -6.875 1.00 15.58 173 LEU C O 1
ATOM 3779 N N . ILE C 1 174 ? 7.215 17.070 -6.943 1.00 13.43 174 ILE C N 1
ATOM 3780 C CA . ILE C 1 174 ? 6.299 16.601 -7.963 1.00 12.45 174 ILE C CA 1
ATOM 3781 C C . ILE C 1 174 ? 5.230 15.761 -7.294 1.00 11.53 174 ILE C C 1
ATOM 3782 O O . ILE C 1 174 ? 5.533 14.766 -6.628 1.00 11.28 174 ILE C O 1
ATOM 3787 N N . ASN C 1 175 ? 3.975 16.160 -7.454 1.00 12.01 175 ASN C N 1
ATOM 3788 C CA . ASN C 1 175 ? 2.885 15.434 -6.820 1.00 12.30 175 ASN C CA 1
ATOM 3789 C C . ASN C 1 175 ? 2.540 14.188 -7.625 1.00 15.97 175 ASN C C 1
ATOM 3790 O O . ASN C 1 175 ? 2.562 14.218 -8.854 1.00 26.03 175 ASN C O 1
ATOM 3795 N N A PRO C 1 176 ? 2.228 13.088 -6.933 0.46 12.80 176 PRO C N 1
ATOM 3796 N N B PRO C 1 176 ? 2.247 13.080 -6.935 0.54 12.44 176 PRO C N 1
ATOM 3797 C CA A PRO C 1 176 ? 1.777 11.880 -7.629 0.46 13.46 176 PRO C CA 1
ATOM 3798 C CA B PRO C 1 176 ? 1.823 11.859 -7.627 0.54 12.78 176 PRO C CA 1
ATOM 3799 C C A PRO C 1 176 ? 0.325 12.023 -8.072 0.46 16.76 176 PRO C C 1
ATOM 3800 C C B PRO C 1 176 ? 0.389 11.983 -8.131 0.54 16.52 176 PRO C C 1
ATOM 3801 O O A PRO C 1 176 ? -0.410 12.829 -7.490 0.46 13.85 176 PRO C O 1
ATOM 3802 O O B PRO C 1 176 ? -0.029 11.201 -8.981 0.54 12.48 176 PRO C O 1
ATOM 3809 N N . GLN D 1 4 ? 8.900 46.965 3.575 1.00 49.04 4 GLN D N 1
ATOM 3810 C CA . GLN D 1 4 ? 9.796 48.111 3.651 1.00 47.18 4 GLN D CA 1
ATOM 3811 C C . GLN D 1 4 ? 11.037 47.979 2.760 1.00 43.43 4 GLN D C 1
ATOM 3812 O O . GLN D 1 4 ? 11.891 48.867 2.763 1.00 44.47 4 GLN D O 1
ATOM 3814 N N . PHE D 1 5 ? 11.140 46.884 2.003 1.00 36.71 5 PHE D N 1
ATOM 3815 C CA . PHE D 1 5 ? 12.212 46.755 1.004 1.00 32.98 5 PHE D CA 1
ATOM 3816 C C . PHE D 1 5 ? 11.909 45.823 -0.173 1.00 34.32 5 PHE D C 1
ATOM 3817 O O . PHE D 1 5 ? 11.200 44.831 -0.029 1.00 31.10 5 PHE D O 1
ATOM 3825 N N . ARG D 1 6 ? 12.475 46.148 -1.332 1.00 33.64 6 ARG D N 1
ATOM 3826 C CA . ARG D 1 6 ? 12.299 45.349 -2.542 1.00 29.97 6 ARG D CA 1
ATOM 3827 C C . ARG D 1 6 ? 13.116 44.064 -2.505 1.00 33.56 6 ARG D C 1
ATOM 3828 O O . ARG D 1 6 ? 14.272 44.064 -2.087 1.00 37.15 6 ARG D O 1
ATOM 3830 N N . ILE D 1 7 ? 12.503 42.971 -2.948 1.00 28.60 7 ILE D N 1
ATOM 3831 C CA . ILE D 1 7 ? 13.175 41.681 -3.031 1.00 28.74 7 ILE D CA 1
ATOM 3832 C C . ILE D 1 7 ? 13.597 41.384 -4.469 1.00 31.66 7 ILE D C 1
ATOM 3833 O O . ILE D 1 7 ? 12.838 41.615 -5.413 1.00 34.46 7 ILE D O 1
ATOM 3838 N N . ASP D 1 8 ? 14.823 40.894 -4.624 1.00 29.56 8 ASP D N 1
ATOM 3839 C CA . ASP D 1 8 ? 15.345 40.474 -5.915 1.00 30.50 8 ASP D CA 1
ATOM 3840 C C . ASP D 1 8 ? 15.468 38.957 -5.903 1.00 30.57 8 ASP D C 1
ATOM 3841 O O . ASP D 1 8 ? 16.531 38.423 -5.585 1.00 30.94 8 ASP D O 1
ATOM 3846 N N . SER D 1 9 ? 14.384 38.262 -6.242 1.00 30.62 9 SER D N 1
ATOM 3847 C CA . SER D 1 9 ? 14.408 36.800 -6.279 1.00 27.92 9 SER D CA 1
ATOM 3848 C C . SER D 1 9 ? 13.347 36.215 -7.206 1.00 27.38 9 SER D C 1
ATOM 3849 O O . SER D 1 9 ? 12.163 36.174 -6.868 1.00 30.34 9 SER D O 1
ATOM 3852 N N . GLU D 1 10 ? 13.783 35.748 -8.369 1.00 27.20 10 GLU D N 1
ATOM 3853 C CA . GLU D 1 10 ? 12.875 35.120 -9.319 1.00 27.41 10 GLU D CA 1
ATOM 3854 C C . GLU D 1 10 ? 12.307 33.813 -8.785 1.00 28.17 10 GLU D C 1
ATOM 3855 O O . GLU D 1 10 ? 11.158 33.477 -9.062 1.00 26.42 10 GLU D O 1
ATOM 3861 N N . SER D 1 11 ? 13.107 33.084 -8.012 1.00 24.86 11 SER D N 1
ATOM 3862 C CA . SER D 1 11 ? 12.661 31.807 -7.459 1.00 25.04 11 SER D CA 1
ATOM 3863 C C . SER D 1 11 ? 11.521 31.998 -6.455 1.00 22.77 11 SER D C 1
ATOM 3864 O O . SER D 1 11 ? 10.544 31.245 -6.457 1.00 25.41 11 SER D O 1
ATOM 3867 N N . ILE D 1 12 ? 11.647 33.014 -5.605 1.00 22.43 12 ILE D N 1
ATOM 3868 C CA . ILE D 1 12 ? 10.605 33.314 -4.630 1.00 19.75 12 ILE D CA 1
ATOM 3869 C C . ILE D 1 12 ? 9.333 33.840 -5.301 1.00 21.59 12 ILE D C 1
ATOM 3870 O O . ILE D 1 12 ? 8.225 33.408 -4.970 1.00 22.35 12 ILE D O 1
ATOM 3875 N N . ARG D 1 13 ? 9.497 34.767 -6.242 1.00 20.71 13 ARG D N 1
ATOM 3876 C CA . ARG D 1 13 ? 8.362 35.297 -6.994 1.00 24.05 13 ARG D CA 1
ATOM 3877 C C . ARG D 1 13 ? 7.594 34.195 -7.730 1.00 25.00 13 ARG D C 1
ATOM 3878 O O . ARG D 1 13 ? 6.362 34.156 -7.691 1.00 25.20 13 ARG D O 1
ATOM 3886 N N . ASP D 1 14 ? 8.322 33.303 -8.399 1.00 23.30 14 ASP D N 1
ATOM 3887 C CA . ASP D 1 14 ? 7.691 32.191 -9.110 1.00 27.11 14 ASP D CA 1
ATOM 3888 C C . ASP D 1 14 ? 6.956 31.258 -8.154 1.00 27.10 14 ASP D C 1
ATOM 3889 O O . ASP D 1 14 ? 5.870 30.768 -8.463 1.00 25.22 14 ASP D O 1
ATOM 3894 N N . LYS D 1 15 ? 7.554 31.008 -6.994 1.00 21.05 15 LYS D N 1
ATOM 3895 C CA . LYS D 1 15 ? 6.927 30.147 -6.001 1.00 20.16 15 LYS D CA 1
ATOM 3896 C C . LYS D 1 15 ? 5.610 30.745 -5.504 1.00 20.38 15 LYS D C 1
ATOM 3897 O O . LYS D 1 15 ? 4.585 30.065 -5.458 1.00 21.30 15 LYS D O 1
ATOM 3903 N N . LEU D 1 16 ? 5.639 32.020 -5.137 1.00 18.87 16 LEU D N 1
ATOM 3904 C CA . LEU D 1 16 ? 4.428 32.694 -4.677 1.00 18.79 16 LEU D CA 1
ATOM 3905 C C . LEU D 1 16 ? 3.340 32.665 -5.750 1.00 23.02 16 LEU D C 1
ATOM 3906 O O . LEU D 1 16 ? 2.166 32.432 -5.452 1.00 20.52 16 LEU D O 1
ATOM 3911 N N . ASN D 1 17 ? 3.732 32.896 -6.999 1.00 21.39 17 ASN D N 1
ATOM 3912 C CA . ASN D 1 17 ? 2.774 32.898 -8.102 1.00 24.37 17 ASN D CA 1
ATOM 3913 C C . ASN D 1 17 ? 2.097 31.543 -8.318 1.00 26.77 17 ASN D C 1
ATOM 3914 O O . ASN D 1 17 ? 0.931 31.476 -8.709 1.00 29.36 17 ASN D O 1
ATOM 3919 N N . THR D 1 18 ? 2.843 30.470 -8.076 1.00 25.30 18 THR D N 1
ATOM 3920 C CA . THR D 1 18 ? 2.327 29.112 -8.212 1.00 25.11 18 THR D CA 1
ATOM 3921 C C . THR D 1 18 ? 1.399 28.747 -7.057 1.00 24.66 18 THR D C 1
ATOM 3922 O O . THR D 1 18 ? 0.343 28.140 -7.259 1.00 24.14 18 THR D O 1
ATOM 3926 N N . LEU D 1 19 ? 1.807 29.115 -5.847 1.00 19.32 19 LEU D N 1
ATOM 3927 C CA . LEU D 1 19 ? 1.024 28.843 -4.645 1.00 19.30 19 LEU D CA 1
ATOM 3928 C C . LEU D 1 19 ? -0.314 29.560 -4.676 1.00 21.56 19 LEU D C 1
ATOM 3929 O O . LEU D 1 19 ? -1.344 28.991 -4.304 1.00 22.04 19 LEU D O 1
ATOM 3934 N N . LEU D 1 20 ? -0.284 30.819 -5.107 1.00 20.18 20 LEU D N 1
ATOM 3935 C CA . LEU D 1 20 ? -1.459 31.678 -5.062 1.00 22.84 20 LEU D CA 1
ATOM 3936 C C . LEU D 1 20 ? -1.824 32.182 -6.451 1.00 22.45 20 LEU D C 1
ATOM 3937 O O . LEU D 1 20 ? -1.501 33.320 -6.807 1.00 25.67 20 LEU D O 1
ATOM 3942 N N . PRO D 1 21 ? -2.523 31.346 -7.234 1.00 22.84 21 PRO D N 1
ATOM 3943 C CA . PRO D 1 21 ? -2.881 31.688 -8.614 1.00 24.92 21 PRO D CA 1
ATOM 3944 C C . PRO D 1 21 ? -3.770 32.921 -8.687 1.00 26.75 21 PRO D C 1
ATOM 3945 O O . PRO D 1 21 ? -4.633 33.121 -7.829 1.00 26.22 21 PRO D O 1
ATOM 3949 N N . SER D 1 22 ? -3.560 33.733 -9.716 1.00 28.22 22 SER D N 1
ATOM 3950 C CA . SER D 1 22 ? -4.369 34.924 -9.920 1.00 31.53 22 SER D CA 1
ATOM 3951 C C . SER D 1 22 ? -4.627 35.120 -11.409 1.00 37.83 22 SER D C 1
ATOM 3952 O O . SER D 1 22 ? -3.688 35.293 -12.184 1.00 45.95 22 SER D O 1
ATOM 3955 N N . GLN D 1 23 ? -5.897 35.101 -11.799 1.00 38.86 23 GLN D N 1
ATOM 3956 C CA . GLN D 1 23 ? -6.252 35.287 -13.208 1.00 48.08 23 GLN D CA 1
ATOM 3957 C C . GLN D 1 23 ? -5.882 36.680 -13.691 1.00 51.84 23 GLN D C 1
ATOM 3958 O O . GLN D 1 23 ? -5.510 36.852 -14.812 1.00 57.42 23 GLN D O 1
ATOM 3960 N N . SER D 1 24 ? -5.956 37.670 -12.837 1.00 50.68 24 SER D N 1
ATOM 3961 C CA . SER D 1 24 ? -5.624 39.019 -13.257 1.00 56.82 24 SER D CA 1
ATOM 3962 C C . SER D 1 24 ? -4.149 39.406 -13.224 1.00 58.02 24 SER D C 1
ATOM 3963 O O . SER D 1 24 ? -3.808 40.580 -13.362 1.00 60.37 24 SER D O 1
ATOM 3966 N N . ARG D 1 25 ? -3.294 38.419 -13.030 1.00 53.15 25 ARG D N 1
ATOM 3967 C CA . ARG D 1 25 ? -1.841 38.602 -13.111 1.00 54.75 25 ARG D CA 1
ATOM 3968 C C . ARG D 1 25 ? -1.428 38.550 -14.563 1.00 58.10 25 ARG D C 1
ATOM 3969 O O . ARG D 1 25 ? -1.904 37.698 -15.277 1.00 59.38 25 ARG D O 1
ATOM 3977 N N . VAL D 1 30 ? 4.965 42.055 -10.904 1.00 58.56 30 VAL D N 1
ATOM 3978 C CA . VAL D 1 30 ? 4.960 43.000 -9.793 1.00 57.41 30 VAL D CA 1
ATOM 3979 C C . VAL D 1 30 ? 6.110 42.745 -8.814 1.00 48.55 30 VAL D C 1
ATOM 3980 O O . VAL D 1 30 ? 6.456 41.596 -8.531 1.00 43.71 30 VAL D O 1
ATOM 3982 N N . ASP D 1 31 ? 6.709 43.825 -8.319 1.00 46.18 31 ASP D N 1
ATOM 3983 C CA . ASP D 1 31 ? 7.784 43.735 -7.337 1.00 46.57 31 ASP D CA 1
ATOM 3984 C C . ASP D 1 31 ? 7.311 43.165 -6.006 1.00 42.88 31 ASP D C 1
ATOM 3985 O O . ASP D 1 31 ? 6.384 43.685 -5.386 1.00 43.82 31 ASP D O 1
ATOM 3987 N N . LEU D 1 32 ? 7.957 42.087 -5.576 1.00 37.24 32 LEU D N 1
ATOM 3988 C CA . LEU D 1 32 ? 7.750 41.574 -4.233 1.00 31.08 32 LEU D CA 1
ATOM 3989 C C . LEU D 1 32 ? 8.552 42.412 -3.249 1.00 26.74 32 LEU D C 1
ATOM 3990 O O . LEU D 1 32 ? 9.582 42.995 -3.601 1.00 30.12 32 LEU D O 1
ATOM 3995 N N . SER D 1 33 ? 8.073 42.485 -2.015 1.00 24.99 33 SER D N 1
ATOM 3996 C CA . SER D 1 33 ? 8.789 43.218 -0.986 1.00 25.01 33 SER D CA 1
ATOM 3997 C C . SER D 1 33 ? 8.943 42.375 0.267 1.00 23.26 33 SER D C 1
ATOM 3998 O O . SER D 1 33 ? 8.305 41.332 0.408 1.00 22.07 33 SER D O 1
ATOM 4001 N N . GLY D 1 34 ? 9.817 42.817 1.163 1.00 23.40 34 GLY D N 1
ATOM 4002 C CA . GLY D 1 34 ? 10.010 42.145 2.432 1.00 22.13 34 GLY D CA 1
ATOM 4003 C C . GLY D 1 34 ? 9.872 43.144 3.563 1.00 22.57 34 GLY D C 1
ATOM 4004 O O . GLY D 1 34 ? 9.945 44.351 3.342 1.00 26.38 34 GLY D O 1
ATOM 4005 N N . SER D 1 35 ? 9.662 42.643 4.774 1.00 22.67 35 SER D N 1
ATOM 4006 C CA . SER D 1 35 ? 9.546 43.505 5.945 1.00 22.49 35 SER D CA 1
ATOM 4007 C C . SER D 1 35 ? 10.678 43.213 6.927 1.00 22.84 35 SER D C 1
ATOM 4008 O O . SER D 1 35 ? 11.138 42.080 7.025 1.00 23.66 35 SER D O 1
ATOM 4011 N N . THR D 1 36 ? 11.135 44.242 7.638 1.00 27.03 36 THR D N 1
ATOM 4012 C CA . THR D 1 36 ? 12.216 44.077 8.615 1.00 31.11 36 THR D CA 1
ATOM 4013 C C . THR D 1 36 ? 11.694 43.917 10.040 1.00 30.58 36 THR D C 1
ATOM 4014 O O . THR D 1 36 ? 12.469 43.917 10.997 1.00 33.94 36 THR D O 1
ATOM 4018 N N . THR D 1 37 ? 10.380 43.783 10.179 1.00 24.49 37 THR D N 1
ATOM 4019 C CA . THR D 1 37 ? 9.777 43.576 11.489 1.00 23.52 37 THR D CA 1
ATOM 4020 C C . THR D 1 37 ? 9.352 42.119 11.665 1.00 26.80 37 THR D C 1
ATOM 4021 O O . THR D 1 37 ? 8.476 41.625 10.951 1.00 25.73 37 THR D O 1
ATOM 4025 N N . ILE D 1 38 ? 9.987 41.433 12.610 1.00 22.60 38 ILE D N 1
ATOM 4026 C CA . ILE D 1 38 ? 9.705 40.017 12.845 1.00 21.86 38 ILE D CA 1
ATOM 4027 C C . ILE D 1 38 ? 8.466 39.852 13.721 1.00 23.34 38 ILE D C 1
ATOM 4028 O O . ILE D 1 38 ? 8.368 40.437 14.800 1.00 23.39 38 ILE D O 1
ATOM 4033 N N . ILE D 1 39 ? 7.518 39.056 13.243 1.00 23.19 39 ILE D N 1
ATOM 4034 C CA . ILE D 1 39 ? 6.233 38.893 13.913 1.00 21.48 39 ILE D CA 1
ATOM 4035 C C . ILE D 1 39 ? 6.138 37.530 14.597 1.00 25.20 39 ILE D C 1
ATOM 4036 O O . ILE D 1 39 ? 6.307 36.496 13.955 1.00 22.63 39 ILE D O 1
ATOM 4041 N N . PRO D 1 40 ? 5.877 37.520 15.912 1.00 22.73 40 PRO D N 1
ATOM 4042 C CA . PRO D 1 40 ? 5.713 36.246 16.621 1.00 23.11 40 PRO D CA 1
ATOM 4043 C C . PRO D 1 40 ? 4.324 35.679 16.376 1.00 27.96 40 PRO D C 1
ATOM 4044 O O . PRO D 1 40 ? 3.346 36.425 16.432 1.00 28.16 40 PRO D O 1
ATOM 4048 N N . VAL D 1 41 ? 4.238 34.383 16.094 1.00 22.99 41 VAL D N 1
ATOM 4049 C CA . VAL D 1 41 ? 2.953 33.756 15.802 1.00 27.84 41 VAL D CA 1
ATOM 4050 C C . VAL D 1 41 ? 2.715 32.488 16.610 1.00 22.50 41 VAL D C 1
ATOM 4051 O O . VAL D 1 41 ? 3.654 31.904 17.159 1.00 28.77 41 VAL D O 1
ATOM 4055 N N . VAL D 1 42 ? 1.452 32.079 16.685 1.00 26.91 42 VAL D N 1
ATOM 4056 C CA . VAL D 1 42 ? 1.095 30.719 17.088 1.00 27.62 42 VAL D CA 1
ATOM 4057 C C . VAL D 1 42 ? 0.243 30.067 15.995 1.00 29.55 42 VAL D C 1
ATOM 4058 O O . VAL D 1 42 ? -0.601 30.720 15.381 1.00 29.79 42 VAL D O 1
ATOM 4062 N N . ASP D 1 43 ? 0.482 28.781 15.750 1.00 32.61 43 ASP D N 1
ATOM 4063 C CA . ASP D 1 43 ? -0.157 28.066 14.649 1.00 29.62 43 ASP D CA 1
ATOM 4064 C C . ASP D 1 43 ? -1.364 27.271 15.143 1.00 30.33 43 ASP D C 1
ATOM 4065 O O . ASP D 1 43 ? -1.221 26.334 15.929 1.00 34.37 43 ASP D O 1
ATOM 4070 N N . LEU D 1 44 ? -2.547 27.639 14.659 1.00 28.04 44 LEU D N 1
ATOM 4071 C CA . LEU D 1 44 ? -3.798 27.007 15.073 1.00 28.03 44 LEU D CA 1
ATOM 4072 C C . LEU D 1 44 ? -4.289 25.961 14.081 1.00 27.54 44 LEU D C 1
ATOM 4073 O O . LEU D 1 44 ? -5.390 25.427 14.235 1.00 32.92 44 LEU D O 1
ATOM 4078 N N . THR D 1 45 ? -3.481 25.682 13.060 1.00 26.19 45 THR D N 1
ATOM 4079 C CA . THR D 1 45 ? -3.913 24.856 11.933 1.00 27.57 45 THR D CA 1
ATOM 4080 C C . THR D 1 45 ? -4.438 23.480 12.342 1.00 24.45 45 THR D C 1
ATOM 4081 O O . THR D 1 45 ? -5.485 23.043 11.863 1.00 31.89 45 THR D O 1
ATOM 4085 N N . GLU D 1 46 ? -3.713 22.803 13.226 1.00 27.61 46 GLU D N 1
ATOM 4086 C CA . GLU D 1 46 ? -4.102 21.459 13.649 1.00 28.15 46 GLU D CA 1
ATOM 4087 C C . GLU D 1 46 ? -5.477 21.429 14.313 1.00 34.28 46 GLU D C 1
ATOM 4088 O O . GLU D 1 46 ? -6.295 20.561 14.017 1.00 41.56 46 GLU D O 1
ATOM 4094 N N . THR D 1 47 ? -5.726 22.382 15.205 1.00 32.45 47 THR D N 1
ATOM 4095 C CA . THR D 1 47 ? -7.022 22.485 15.864 1.00 35.77 47 THR D CA 1
ATOM 4096 C C . THR D 1 47 ? -8.115 22.815 14.848 1.00 37.91 47 THR D C 1
ATOM 4097 O O . THR D 1 47 ? -9.218 22.276 14.911 1.00 37.32 47 THR D O 1
ATOM 4101 N N . ALA D 1 48 ? -7.796 23.690 13.900 1.00 34.73 48 ALA D N 1
ATOM 4102 C CA . ALA D 1 48 ? -8.752 24.079 12.867 1.00 32.53 48 ALA D CA 1
ATOM 4103 C C . ALA D 1 48 ? -9.143 22.907 11.967 1.00 35.93 48 ALA D C 1
ATOM 4104 O O . ALA D 1 48 ? -10.266 22.850 11.462 1.00 37.98 48 ALA D O 1
ATOM 4106 N N . GLU D 1 49 ? -8.212 21.980 11.766 1.00 32.88 49 GLU D N 1
ATOM 4107 C CA . GLU D 1 49 ? -8.454 20.821 10.910 1.00 38.03 49 GLU D CA 1
ATOM 4108 C C . GLU D 1 49 ? -9.176 19.697 11.654 1.00 41.65 49 GLU D C 1
ATOM 4109 O O . GLU D 1 49 ? -9.365 18.606 11.116 1.00 44.11 49 GLU D O 1
ATOM 4115 N N . GLY D 1 50 ? -9.586 19.975 12.889 1.00 44.80 50 GLY D N 1
ATOM 4116 C CA . GLY D 1 50 ? -10.321 19.011 13.686 1.00 42.28 50 GLY D CA 1
ATOM 4117 C C . GLY D 1 50 ? -9.418 18.248 14.631 1.00 43.97 50 GLY D C 1
ATOM 4118 O O . GLY D 1 50 ? -9.883 17.475 15.470 1.00 49.03 50 GLY D O 1
ATOM 4119 N N . GLY D 1 51 ? -8.117 18.474 14.499 1.00 37.12 51 GLY D N 1
ATOM 4120 C CA . GLY D 1 51 ? -7.140 17.753 15.286 1.00 33.58 51 GLY D CA 1
ATOM 4121 C C . GLY D 1 51 ? -6.347 16.814 14.403 1.00 37.59 51 GLY D C 1
ATOM 4122 O O . GLY D 1 51 ? -6.804 16.418 13.328 1.00 40.34 51 GLY D O 1
ATOM 4123 N N . ALA D 1 52 ? -5.149 16.458 14.850 1.00 30.35 52 ALA D N 1
ATOM 4124 C CA . ALA D 1 52 ? -4.321 15.526 14.100 1.00 33.84 52 ALA D CA 1
ATOM 4125 C C . ALA D 1 52 ? -3.659 14.515 15.024 1.00 27.86 52 ALA D C 1
ATOM 4126 O O . ALA D 1 52 ? -3.571 14.717 16.235 1.00 28.48 52 ALA D O 1
ATOM 4128 N N . GLN D 1 53 ? -3.107 13.475 14.445 1.00 30.00 53 GLN D N 1
ATOM 4129 C CA . GLN D 1 53 ? -2.440 12.434 15.168 1.00 30.00 53 GLN D CA 1
ATOM 4130 C C . GLN D 1 53 ? -1.072 12.319 14.537 1.00 30.00 53 GLN D C 1
ATOM 4131 O O . GLN D 1 53 ? -0.891 12.569 13.417 1.00 30.00 53 GLN D O 1
ATOM 4137 N N . ARG D 1 54 ? -0.114 11.922 15.341 1.00 16.58 54 ARG D N 1
ATOM 4138 C CA . ARG D 1 54 ? 1.224 11.669 14.828 1.00 18.88 54 ARG D CA 1
ATOM 4139 C C . ARG D 1 54 ? 1.168 10.611 13.721 1.00 10.92 54 ARG D C 1
ATOM 4140 O O . ARG D 1 54 ? 0.350 9.691 13.775 1.00 12.17 54 ARG D O 1
ATOM 4148 N N . GLU D 1 55 ? 2.042 10.743 12.727 1.00 11.66 55 GLU D N 1
ATOM 4149 C CA . GLU D 1 55 ? 1.979 9.907 11.534 1.00 12.72 55 GLU D CA 1
ATOM 4150 C C . GLU D 1 55 ? 2.023 8.397 11.811 1.00 12.24 55 GLU D C 1
ATOM 4151 O O . GLU D 1 55 ? 1.267 7.622 11.201 1.00 10.80 55 GLU D O 1
ATOM 4157 N N . ASP D 1 56 ? 2.871 7.979 12.751 1.00 10.92 56 ASP D N 1
ATOM 4158 C CA . ASP D 1 56 ? 2.994 6.558 13.048 1.00 9.26 56 ASP D CA 1
ATOM 4159 C C . ASP D 1 56 ? 1.684 5.984 13.595 1.00 11.74 56 ASP D C 1
ATOM 4160 O O . ASP D 1 56 ? 1.310 4.859 13.268 1.00 11.05 56 ASP D O 1
ATOM 4165 N N . LEU D 1 57 ? 0.994 6.754 14.428 1.00 9.00 57 LEU D N 1
ATOM 4166 C CA . LEU D 1 57 ? -0.305 6.335 14.927 1.00 7.77 57 LEU D CA 1
ATOM 4167 C C . LEU D 1 57 ? -1.357 6.369 13.828 1.00 9.67 57 LEU D C 1
ATOM 4168 O O . LEU D 1 57 ? -2.132 5.434 13.692 1.00 8.65 57 LEU D O 1
ATOM 4173 N N . GLN D 1 58 ? -1.376 7.436 13.034 1.00 8.63 58 GLN D N 1
ATOM 4174 C CA . GLN D 1 58 ? -2.380 7.569 11.985 1.00 8.95 58 GLN D CA 1
ATOM 4175 C C . GLN D 1 58 ? -2.322 6.408 10.994 1.00 8.73 58 GLN D C 1
ATOM 4176 O O . GLN D 1 58 ? -3.355 6.024 10.452 1.00 8.40 58 GLN D O 1
ATOM 4182 N N . LYS D 1 59 ? -1.136 5.847 10.780 1.00 8.80 59 LYS D N 1
ATOM 4183 C CA . LYS D 1 59 ? -0.945 4.790 9.789 1.00 6.51 59 LYS D CA 1
ATOM 4184 C C . LYS D 1 59 ? -1.090 3.379 10.347 1.00 6.04 59 LYS D C 1
ATOM 4185 O O . LYS D 1 59 ? -0.831 2.399 9.649 1.00 6.58 59 LYS D O 1
ATOM 4191 N N . ALA D 1 60 ? -1.531 3.260 11.597 1.00 6.28 60 ALA D N 1
ATOM 4192 C CA . ALA D 1 60 ? -1.596 1.956 12.262 1.00 6.18 60 ALA D CA 1
ATOM 4193 C C . ALA D 1 60 ? -2.525 0.956 11.577 1.00 7.91 60 ALA D C 1
ATOM 4194 O O . ALA D 1 60 ? -3.566 1.326 11.044 1.00 8.51 60 ALA D O 1
ATOM 4196 N N . PHE D 1 61 ? -2.159 -0.320 11.637 1.00 6.42 61 PHE D N 1
ATOM 4197 C CA . PHE D 1 61 ? -3.061 -1.392 11.200 1.00 5.95 61 PHE D CA 1
ATOM 4198 C C . PHE D 1 61 ? -4.041 -1.804 12.296 1.00 8.77 61 PHE D C 1
ATOM 4199 O O . PHE D 1 61 ? -3.708 -1.850 13.481 1.00 7.14 61 PHE D O 1
ATOM 4207 N N . THR D 1 62 ? -5.268 -2.111 11.898 1.00 7.36 62 THR D N 1
ATOM 4208 C CA . THR D 1 62 ? -6.269 -2.599 12.838 1.00 9.21 62 THR D CA 1
ATOM 4209 C C . THR D 1 62 ? -6.891 -3.849 12.254 1.00 7.14 62 THR D C 1
ATOM 4210 O O . THR D 1 62 ? -6.748 -4.111 11.059 1.00 8.05 62 THR D O 1
ATOM 4214 N N . LEU D 1 63 ? -7.570 -4.628 13.089 1.00 8.68 63 LEU D N 1
ATOM 4215 C CA . LEU D 1 63 ? -8.307 -5.787 12.587 1.00 7.60 63 LEU D CA 1
ATOM 4216 C C . LEU D 1 63 ? -9.279 -5.378 11.477 1.00 9.38 63 LEU D C 1
ATOM 4217 O O . LEU D 1 63 ? -9.421 -6.083 10.482 1.00 10.23 63 LEU D O 1
ATOM 4222 N N . ILE D 1 64 ? -9.902 -4.217 11.631 1.00 7.87 64 ILE D N 1
ATOM 4223 C CA . ILE D 1 64 ? -10.904 -3.774 10.665 1.00 9.57 64 ILE D CA 1
ATOM 4224 C C . ILE D 1 64 ? -10.283 -3.217 9.377 1.00 7.67 64 ILE D C 1
ATOM 4225 O O . ILE D 1 64 ? -10.777 -3.506 8.279 1.00 9.81 64 ILE D O 1
ATOM 4230 N N . ASN D 1 65 ? -9.182 -2.471 9.477 1.00 7.32 65 ASN D N 1
ATOM 4231 C CA . ASN D 1 65 ? -8.662 -1.814 8.276 1.00 7.05 65 ASN D CA 1
ATOM 4232 C C . ASN D 1 65 ? -7.656 -2.614 7.448 1.00 7.63 65 ASN D C 1
ATOM 4233 O O . ASN D 1 65 ? -7.291 -2.204 6.342 1.00 8.94 65 ASN D O 1
ATOM 4238 N N . THR D 1 66 ? -7.219 -3.759 7.966 1.00 6.54 66 THR D N 1
ATOM 4239 C CA . THR D 1 66 ? -6.127 -4.500 7.337 1.00 6.18 66 THR D CA 1
ATOM 4240 C C . THR D 1 66 ? -6.617 -5.323 6.150 1.00 7.46 66 THR D C 1
ATOM 4241 O O . THR D 1 66 ? -7.560 -6.114 6.259 1.00 8.41 66 THR D O 1
ATOM 4245 N N . ILE D 1 67 ? -5.967 -5.114 5.012 1.00 6.03 67 ILE D N 1
ATOM 4246 C CA . ILE D 1 67 ? -6.198 -5.924 3.821 1.00 6.08 67 ILE D CA 1
ATOM 4247 C C . ILE D 1 67 ? -5.113 -7.004 3.856 1.00 7.80 67 ILE D C 1
ATOM 4248 O O . ILE D 1 67 ? -3.969 -6.772 3.435 1.00 7.66 67 ILE D O 1
ATOM 4253 N N . ASP D 1 68 ? -5.448 -8.179 4.387 1.00 6.97 68 ASP D N 1
ATOM 4254 C CA . ASP D 1 68 ? -4.482 -9.265 4.489 1.00 8.75 68 ASP D CA 1
ATOM 4255 C C . ASP D 1 68 ? -4.525 -10.115 3.229 1.00 7.18 68 ASP D C 1
ATOM 4256 O O . ASP D 1 68 ? -5.604 -10.361 2.671 1.00 11.90 68 ASP D O 1
ATOM 4261 N N . PHE D 1 69 ? -3.351 -10.523 2.755 1.00 6.88 69 PHE D N 1
ATOM 4262 C CA . PHE D 1 69 ? -3.280 -11.376 1.570 1.00 7.43 69 PHE D CA 1
ATOM 4263 C C . PHE D 1 69 ? -2.218 -12.471 1.681 1.00 6.56 69 PHE D C 1
ATOM 4264 O O . PHE D 1 69 ? -1.188 -12.305 2.346 1.00 6.81 69 PHE D O 1
ATOM 4272 N N . ASP D 1 70 ? -2.518 -13.596 1.045 1.00 7.78 70 ASP D N 1
ATOM 4273 C CA . ASP D 1 70 ? -1.662 -14.777 0.976 1.00 8.29 70 ASP D CA 1
ATOM 4274 C C . ASP D 1 70 ? -2.018 -15.482 -0.336 1.00 7.40 70 ASP D C 1
ATOM 4275 O O . ASP D 1 70 ? -2.947 -16.303 -0.404 1.00 10.73 70 ASP D O 1
ATOM 4280 N N . VAL D 1 71 ? -1.275 -15.127 -1.380 1.00 7.72 71 VAL D N 1
ATOM 4281 C CA . VAL D 1 71 ? -1.679 -15.387 -2.759 1.00 8.62 71 VAL D CA 1
ATOM 4282 C C . VAL D 1 71 ? -0.823 -16.469 -3.401 1.00 7.03 71 VAL D C 1
ATOM 4283 O O . VAL D 1 71 ? 0.404 -16.377 -3.388 1.00 7.70 71 VAL D O 1
ATOM 4287 N N . GLU D 1 72 ? -1.476 -17.482 -3.958 1.00 9.17 72 GLU D N 1
ATOM 4288 C CA . GLU D 1 72 ? -0.788 -18.604 -4.590 1.00 11.04 72 GLU D CA 1
ATOM 4289 C C . GLU D 1 72 ? -1.552 -19.021 -5.838 1.00 12.37 72 GLU D C 1
ATOM 4290 O O . GLU D 1 72 ? -2.746 -19.298 -5.778 1.00 13.80 72 GLU D O 1
ATOM 4296 N N . ASN D 1 73 ? -0.857 -19.041 -6.972 1.00 9.10 73 ASN D N 1
ATOM 4297 C CA . ASN D 1 73 ? -1.445 -19.510 -8.227 1.00 8.97 73 ASN D CA 1
ATOM 4298 C C . ASN D 1 73 ? -2.755 -18.804 -8.592 1.00 11.95 73 ASN D C 1
ATOM 4299 O O . ASN D 1 73 ? -3.708 -19.441 -9.041 1.00 14.00 73 ASN D O 1
ATOM 4304 N N . THR D 1 74 ? -2.789 -17.490 -8.393 1.00 10.98 74 THR D N 1
ATOM 4305 C CA . THR D 1 74 ? -3.920 -16.667 -8.793 1.00 10.57 74 THR D CA 1
ATOM 4306 C C . THR D 1 74 ? -3.510 -15.198 -8.787 1.00 9.94 74 THR D C 1
ATOM 4307 O O . THR D 1 74 ? -2.381 -14.852 -8.427 1.00 11.07 74 THR D O 1
ATOM 4311 N N . THR D 1 75 ? -4.429 -14.340 -9.203 1.00 11.28 75 THR D N 1
ATOM 4312 C CA . THR D 1 75 ? -4.229 -12.904 -9.092 1.00 9.68 75 THR D CA 1
ATOM 4313 C C . THR D 1 75 ? -5.283 -12.385 -8.142 1.00 10.18 75 THR D C 1
ATOM 4314 O O . THR D 1 75 ? -6.474 -12.665 -8.314 1.00 12.64 75 THR D O 1
ATOM 4318 N N . THR D 1 76 ? -4.852 -11.638 -7.135 1.00 7.61 76 THR D N 1
ATOM 4319 C CA . THR D 1 76 ? -5.759 -11.153 -6.112 1.00 10.52 76 THR D CA 1
ATOM 4320 C C . THR D 1 76 ? -5.641 -9.646 -5.967 1.00 9.07 76 THR D C 1
ATOM 4321 O O . THR D 1 76 ? -4.550 -9.104 -5.778 1.00 9.43 76 THR D O 1
ATOM 4325 N N . THR D 1 77 ? -6.776 -8.967 -6.064 1.00 9.13 77 THR D N 1
ATOM 4326 C CA . THR D 1 77 ? -6.808 -7.523 -5.887 1.00 7.12 77 THR D CA 1
ATOM 4327 C C . THR D 1 77 ? -6.530 -7.147 -4.439 1.00 9.53 77 THR D C 1
ATOM 4328 O O . THR D 1 77 ? -7.152 -7.682 -3.516 1.00 11.79 77 THR D O 1
ATOM 4332 N N . ILE D 1 78 ? -5.596 -6.221 -4.241 1.00 6.87 78 ILE D N 1
ATOM 4333 C CA . ILE D 1 78 ? -5.378 -5.623 -2.925 1.00 7.17 78 ILE D CA 1
ATOM 4334 C C . ILE D 1 78 ? -6.262 -4.377 -2.760 1.00 7.96 78 ILE D C 1
ATOM 4335 O O . ILE D 1 78 ? -6.934 -4.192 -1.731 1.00 9.82 78 ILE D O 1
ATOM 4340 N N . ALA D 1 79 ? -6.264 -3.518 -3.776 1.00 7.80 79 ALA D N 1
ATOM 4341 C CA . ALA D 1 79 ? -7.166 -2.371 -3.805 1.00 7.54 79 ALA D CA 1
ATOM 4342 C C . ALA D 1 79 ? -7.469 -1.967 -5.227 1.00 7.72 79 ALA D C 1
ATOM 4343 O O . ALA D 1 79 ? -6.657 -2.172 -6.135 1.00 7.57 79 ALA D O 1
ATOM 4345 N N . ASN D 1 80 ? -8.656 -1.411 -5.444 1.00 8.50 80 ASN D N 1
ATOM 4346 C CA . ASN D 1 80 ? -9.043 -0.987 -6.785 1.00 9.67 80 ASN D CA 1
ATOM 4347 C C . ASN D 1 80 ? -9.922 0.252 -6.809 1.00 10.13 80 ASN D C 1
ATOM 4348 O O . ASN D 1 80 ? -10.708 0.450 -7.741 1.00 12.95 80 ASN D O 1
ATOM 4353 N N . THR D 1 81 ? -9.812 1.065 -5.765 1.00 9.83 81 THR D N 1
ATOM 4354 C CA . THR D 1 81 ? -10.499 2.344 -5.707 1.00 10.56 81 THR D CA 1
ATOM 4355 C C . THR D 1 81 ? -9.475 3.420 -5.363 1.00 8.66 81 THR D C 1
ATOM 4356 O O . THR D 1 81 ? -8.431 3.114 -4.762 1.00 8.77 81 THR D O 1
ATOM 4360 N N . PRO D 1 82 ? -9.750 4.680 -5.744 1.00 10.14 82 PRO D N 1
ATOM 4361 C CA . PRO D 1 82 ? -8.698 5.692 -5.596 1.00 11.02 82 PRO D CA 1
ATOM 4362 C C . PRO D 1 82 ? -8.296 5.963 -4.153 1.00 9.95 82 PRO D C 1
ATOM 4363 O O . PRO D 1 82 ? -9.118 5.860 -3.235 1.00 12.28 82 PRO D O 1
ATOM 4367 N N . GLY D 1 83 ? -7.027 6.307 -3.958 1.00 8.54 83 GLY D N 1
ATOM 4368 C CA . GLY D 1 83 ? -6.514 6.591 -2.627 1.00 9.21 83 GLY D CA 1
ATOM 4369 C C . GLY D 1 83 ? -5.035 6.276 -2.517 1.00 7.59 83 GLY D C 1
ATOM 4370 O O . GLY D 1 83 ? -4.409 5.809 -3.480 1.00 7.90 83 GLY D O 1
ATOM 4371 N N . PHE D 1 84 ? -4.470 6.554 -1.345 1.00 8.13 84 PHE D N 1
ATOM 4372 C CA . PHE D 1 84 ? -3.093 6.200 -1.021 1.00 7.64 84 PHE D CA 1
ATOM 4373 C C . PHE D 1 84 ? -3.103 4.975 -0.125 1.00 8.38 84 PHE D C 1
ATOM 4374 O O . PHE D 1 84 ? -3.848 4.924 0.868 1.00 8.02 84 PHE D O 1
ATOM 4382 N N . TYR D 1 85 ? -2.269 4.002 -0.467 1.00 6.40 85 TYR D N 1
ATOM 4383 C CA . TYR D 1 85 ? -2.222 2.716 0.222 1.00 5.76 85 TYR D CA 1
ATOM 4384 C C . TYR D 1 85 ? -0.816 2.369 0.658 1.00 8.20 85 TYR D C 1
ATOM 4385 O O . TYR D 1 85 ? 0.130 2.482 -0.119 1.00 8.42 85 TYR D O 1
ATOM 4394 N N . LYS D 1 86 ? -0.687 1.913 1.899 1.00 5.22 86 LYS D N 1
ATOM 4395 C CA . LYS D 1 86 ? 0.558 1.304 2.368 1.00 5.40 86 LYS D CA 1
ATOM 4396 C C . LYS D 1 86 ? 0.458 -0.195 2.126 1.00 7.54 86 LYS D C 1
ATOM 4397 O O . LYS D 1 86 ? -0.558 -0.794 2.450 1.00 7.48 86 LYS D O 1
ATOM 4403 N N . VAL D 1 87 ? 1.496 -0.797 1.547 1.00 6.64 87 VAL D N 1
ATOM 4404 C CA . VAL D 1 87 ? 1.495 -2.236 1.294 1.00 4.37 87 VAL D CA 1
ATOM 4405 C C . VAL D 1 87 ? 2.861 -2.826 1.682 1.00 7.67 87 VAL D C 1
ATOM 4406 O O . VAL D 1 87 ? 3.892 -2.362 1.178 1.00 7.56 87 VAL D O 1
ATOM 4410 N N A VAL D 1 88 ? 2.854 -3.784 2.572 0.51 6.02 88 VAL D N 1
ATOM 4411 N N B VAL D 1 88 ? 2.855 -3.797 2.562 0.49 5.64 88 VAL D N 1
ATOM 4412 C CA A VAL D 1 88 ? 4.091 -4.353 3.094 0.51 5.70 88 VAL D CA 1
ATOM 4413 C CA B VAL D 1 88 ? 4.087 -4.340 3.133 0.49 6.31 88 VAL D CA 1
ATOM 4414 C C A VAL D 1 88 ? 3.969 -5.864 3.147 0.51 5.43 88 VAL D C 1
ATOM 4415 C C B VAL D 1 88 ? 3.980 -5.856 3.192 0.49 5.26 88 VAL D C 1
ATOM 4416 O O A VAL D 1 88 ? 2.904 -6.407 3.386 0.51 8.32 88 VAL D O 1
ATOM 4417 O O B VAL D 1 88 ? 2.930 -6.395 3.488 0.49 7.55 88 VAL D O 1
ATOM 4424 N N . GLY D 1 89 ? 5.088 -6.565 2.916 1.00 3.89 89 GLY D N 1
ATOM 4425 C CA . GLY D 1 89 ? 5.039 -8.007 2.901 1.00 4.02 89 GLY D CA 1
ATOM 4426 C C . GLY D 1 89 ? 6.257 -8.652 2.286 1.00 5.37 89 GLY D C 1
ATOM 4427 O O . GLY D 1 89 ? 7.333 -8.056 2.260 1.00 5.52 89 GLY D O 1
ATOM 4428 N N . ASN D 1 90 ? 6.082 -9.884 1.815 1.00 4.29 90 ASN D N 1
ATOM 4429 C CA . ASN D 1 90 ? 7.188 -10.663 1.258 1.00 5.70 90 ASN D CA 1
ATOM 4430 C C . ASN D 1 90 ? 6.771 -11.464 0.044 1.00 4.35 90 ASN D C 1
ATOM 4431 O O . ASN D 1 90 ? 5.614 -11.878 -0.077 1.00 4.90 90 ASN D O 1
ATOM 4436 N N . LEU D 1 91 ? 7.740 -11.704 -0.843 1.00 4.90 91 LEU D N 1
ATOM 4437 C CA . LEU D 1 91 ? 7.569 -12.633 -1.968 1.00 4.61 91 LEU D CA 1
ATOM 4438 C C . LEU D 1 91 ? 8.483 -13.842 -1.776 1.00 5.57 91 LEU D C 1
ATOM 4439 O O . LEU D 1 91 ? 9.551 -13.724 -1.161 1.00 5.48 91 LEU D O 1
ATOM 4444 N N . SER D 1 92 ? 8.105 -14.991 -2.324 1.00 5.18 92 SER D N 1
ATOM 4445 C CA . SER D 1 92 ? 8.998 -16.148 -2.324 1.00 5.46 92 SER D CA 1
ATOM 4446 C C . SER D 1 92 ? 10.110 -15.956 -3.344 1.00 5.91 92 SER D C 1
ATOM 4447 O O . SER D 1 92 ? 9.844 -15.954 -4.539 1.00 6.16 92 SER D O 1
ATOM 4450 N N . SER D 1 93 ? 11.362 -15.820 -2.912 1.00 5.85 93 SER D N 1
ATOM 4451 C CA . SER D 1 93 ? 12.439 -15.665 -3.899 1.00 5.32 93 SER D CA 1
ATOM 4452 C C . SER D 1 93 ? 12.562 -16.905 -4.770 1.00 5.78 93 SER D C 1
ATOM 4453 O O . SER D 1 93 ? 12.367 -18.044 -4.307 1.00 6.66 93 SER D O 1
ATOM 4456 N N . ARG D 1 94 ? 12.904 -16.671 -6.039 1.00 5.85 94 ARG D N 1
ATOM 4457 C CA . ARG D 1 94 ? 13.298 -17.742 -6.959 1.00 6.32 94 ARG D CA 1
ATOM 4458 C C . ARG D 1 94 ? 14.511 -17.292 -7.772 1.00 6.30 94 ARG D C 1
ATOM 4459 O O . ARG D 1 94 ? 14.836 -16.098 -7.829 1.00 6.65 94 ARG D O 1
ATOM 4467 N N . ASP D 1 95 ? 15.170 -18.263 -8.393 1.00 6.75 95 ASP D N 1
ATOM 4468 C CA . ASP D 1 95 ? 16.222 -18.012 -9.382 1.00 6.87 95 ASP D CA 1
ATOM 4469 C C . ASP D 1 95 ? 15.709 -17.028 -10.430 1.00 8.85 95 ASP D C 1
ATOM 4470 O O . ASP D 1 95 ? 14.545 -17.083 -10.823 1.00 9.24 95 ASP D O 1
ATOM 4475 N N . GLU D 1 96 ? 16.568 -16.112 -10.870 1.00 8.65 96 GLU D N 1
ATOM 4476 C CA . GLU D 1 96 ? 16.189 -15.164 -11.915 1.00 8.38 96 GLU D CA 1
ATOM 4477 C C . GLU D 1 96 ? 15.784 -15.889 -13.201 1.00 10.79 96 GLU D C 1
ATOM 4478 O O . GLU D 1 96 ? 15.033 -15.346 -14.016 1.00 13.81 96 GLU D O 1
ATOM 4484 N N . ALA D 1 97 ? 16.275 -17.117 -13.378 1.00 9.47 97 ALA D N 1
ATOM 4485 C CA . ALA D 1 97 ? 15.916 -17.941 -14.536 1.00 10.89 97 ALA D CA 1
ATOM 4486 C C . ALA D 1 97 ? 14.646 -18.777 -14.342 1.00 10.63 97 ALA D C 1
ATOM 4487 O O . ALA D 1 97 ? 14.236 -19.503 -15.250 1.00 13.68 97 ALA D O 1
ATOM 4489 N N . SER D 1 98 ? 14.029 -18.692 -13.166 1.00 11.08 98 SER D N 1
ATOM 4490 C CA . SER D 1 98 ? 12.826 -19.480 -12.874 1.00 8.68 98 SER D CA 1
ATOM 4491 C C . SER D 1 98 ? 11.643 -19.016 -13.701 1.00 12.30 98 SER D C 1
ATOM 4492 O O . SER D 1 98 ? 11.604 -17.870 -14.154 1.00 12.29 98 SER D O 1
ATOM 4495 N N . GLY D 1 99 ? 10.674 -19.905 -13.884 1.00 10.54 99 GLY D N 1
ATOM 4496 C CA . GLY D 1 99 ? 9.402 -19.521 -14.471 1.00 9.68 99 GLY D CA 1
ATOM 4497 C C . GLY D 1 99 ? 8.339 -19.185 -13.434 1.00 10.70 99 GLY D C 1
ATOM 4498 O O . GLY D 1 99 ? 7.215 -18.822 -13.785 1.00 13.86 99 GLY D O 1
ATOM 4499 N N . ALA D 1 100 ? 8.695 -19.282 -12.153 1.00 9.94 100 ALA D N 1
ATOM 4500 C CA . ALA D 1 100 ? 7.727 -19.089 -11.074 1.00 8.76 100 ALA D CA 1
ATOM 4501 C C . ALA D 1 100 ? 7.724 -17.643 -10.579 1.00 7.44 100 ALA D C 1
ATOM 4502 O O . ALA D 1 100 ? 8.707 -17.174 -9.998 1.00 9.18 100 ALA D O 1
ATOM 4504 N N . ILE D 1 101 ? 6.601 -16.968 -10.807 1.00 7.55 101 ILE D N 1
ATOM 4505 C CA . ILE D 1 101 ? 6.447 -15.528 -10.613 1.00 7.45 101 ILE D CA 1
ATOM 4506 C C . ILE D 1 101 ? 5.559 -15.218 -9.416 1.00 7.00 101 ILE D C 1
ATOM 4507 O O . ILE D 1 101 ? 4.457 -15.758 -9.285 1.00 7.29 101 ILE D O 1
ATOM 4512 N N . ALA D 1 102 ? 6.052 -14.357 -8.537 1.00 5.96 102 ALA D N 1
ATOM 4513 C CA . ALA D 1 102 ? 5.287 -13.827 -7.421 1.00 5.92 102 ALA D CA 1
ATOM 4514 C C . ALA D 1 102 ? 5.625 -12.354 -7.318 1.00 6.99 102 ALA D C 1
ATOM 4515 O O . ALA D 1 102 ? 6.765 -11.983 -7.000 1.00 7.36 102 ALA D O 1
ATOM 4517 N N . VAL D 1 103 ? 4.644 -11.508 -7.614 1.00 6.03 103 VAL D N 1
ATOM 4518 C CA . VAL D 1 103 ? 4.881 -10.074 -7.715 1.00 5.17 103 VAL D CA 1
ATOM 4519 C C . VAL D 1 103 ? 3.775 -9.247 -7.080 1.00 5.45 103 VAL D C 1
ATOM 4520 O O . VAL D 1 103 ? 2.636 -9.706 -6.928 1.00 6.38 103 VAL D O 1
ATOM 4524 N N . ILE D 1 104 ? 4.117 -8.008 -6.738 1.00 5.12 104 ILE D N 1
ATOM 4525 C CA . ILE D 1 104 ? 3.132 -6.953 -6.519 1.00 5.88 104 ILE D CA 1
ATOM 4526 C C . ILE D 1 104 ? 3.145 -6.098 -7.788 1.00 6.60 104 ILE D C 1
ATOM 4527 O O . ILE D 1 104 ? 4.221 -5.742 -8.293 1.00 6.93 104 ILE D O 1
ATOM 4532 N N . GLU D 1 105 ? 1.974 -5.797 -8.329 1.00 6.11 105 GLU D N 1
ATOM 4533 C CA . GLU D 1 105 ? 1.923 -4.962 -9.528 1.00 7.16 105 GLU D CA 1
ATOM 4534 C C . GLU D 1 105 ? 0.770 -3.982 -9.484 1.00 6.65 105 GLU D C 1
ATOM 4535 O O . GLU D 1 105 ? -0.186 -4.148 -8.713 1.00 7.57 105 GLU D O 1
ATOM 4541 N N . VAL D 1 106 ? 0.901 -2.913 -10.260 1.00 6.46 106 VAL D N 1
ATOM 4542 C CA . VAL D 1 106 ? -0.195 -1.958 -10.440 1.00 7.41 106 VAL D CA 1
ATOM 4543 C C . VAL D 1 106 ? -0.574 -1.955 -11.907 1.00 7.39 106 VAL D C 1
ATOM 4544 O O . VAL D 1 106 ? 0.282 -2.090 -12.766 1.00 8.03 106 VAL D O 1
ATOM 4548 N N . THR D 1 107 ? -1.867 -1.839 -12.193 1.00 7.25 107 THR D N 1
ATOM 4549 C CA . THR D 1 107 ? -2.355 -1.933 -13.561 1.00 7.79 107 THR D CA 1
ATOM 4550 C C . THR D 1 107 ? -3.579 -1.055 -13.764 1.00 8.27 107 THR D C 1
ATOM 4551 O O . THR D 1 107 ? -4.289 -0.732 -12.801 1.00 10.14 107 THR D O 1
ATOM 4555 N N . ASP D 1 108 ? -3.824 -0.670 -15.011 1.00 8.81 108 ASP D N 1
ATOM 4556 C CA . ASP D 1 108 ? -5.101 -0.052 -15.367 1.00 10.24 108 ASP D CA 1
ATOM 4557 C C . ASP D 1 108 ? -5.850 -0.918 -16.367 1.00 9.88 108 ASP D C 1
ATOM 4558 O O . ASP D 1 108 ? -6.826 -0.467 -16.967 1.00 11.23 108 ASP D O 1
ATOM 4563 N N . GLY D 1 109 ? -5.398 -2.159 -16.544 1.00 10.45 109 GLY D N 1
ATOM 4564 C CA . GLY D 1 109 ? -6.033 -3.083 -17.469 1.00 12.61 109 GLY D CA 1
ATOM 4565 C C . GLY D 1 109 ? -5.464 -3.000 -18.874 1.00 16.31 109 GLY D C 1
ATOM 4566 O O . GLY D 1 109 ? -5.796 -3.811 -19.740 1.00 19.09 109 GLY D O 1
ATOM 4567 N N . ILE D 1 110 ? -4.616 -2.003 -19.106 1.00 10.52 110 ILE D N 1
ATOM 4568 C CA . ILE D 1 110 ? -3.934 -1.847 -20.389 1.00 11.47 110 ILE D CA 1
ATOM 4569 C C . ILE D 1 110 ? -2.420 -1.949 -20.167 1.00 13.01 110 ILE D C 1
ATOM 4570 O O . ILE D 1 110 ? -1.735 -2.727 -20.833 1.00 15.34 110 ILE D O 1
ATOM 4575 N N . THR D 1 111 ? -1.922 -1.168 -19.212 1.00 10.41 111 THR D N 1
ATOM 4576 C CA . THR D 1 111 ? -0.510 -1.156 -18.831 1.00 11.29 111 THR D CA 1
ATOM 4577 C C . THR D 1 111 ? -0.386 -1.775 -17.448 1.00 8.98 111 THR D C 1
ATOM 4578 O O . THR D 1 111 ? -1.262 -1.568 -16.611 1.00 9.90 111 THR D O 1
ATOM 4582 N N . THR D 1 112 ? 0.684 -2.532 -17.215 1.00 10.05 112 THR D N 1
ATOM 4583 C CA . THR D 1 112 ? 0.953 -3.127 -15.905 1.00 7.75 112 THR D CA 1
ATOM 4584 C C . THR D 1 112 ? 2.425 -2.906 -15.562 1.00 7.37 112 THR D C 1
ATOM 4585 O O . THR D 1 112 ? 3.301 -3.080 -16.416 1.00 10.21 112 THR D O 1
ATOM 4589 N N . LYS D 1 113 ? 2.708 -2.518 -14.320 1.00 6.93 113 LYS D N 1
ATOM 4590 C CA . LYS D 1 113 ? 4.083 -2.368 -13.852 1.00 7.33 113 LYS D CA 1
ATOM 4591 C C . LYS D 1 113 ? 4.309 -3.149 -12.571 1.00 6.09 113 LYS D C 1
ATOM 4592 O O . LYS D 1 113 ? 3.530 -3.035 -11.623 1.00 6.78 113 LYS D O 1
ATOM 4598 N N . ILE D 1 114 ? 5.394 -3.916 -12.528 1.00 5.90 114 ILE D N 1
ATOM 4599 C CA . ILE D 1 114 ? 5.749 -4.665 -11.322 1.00 5.50 114 ILE D CA 1
ATOM 4600 C C . ILE D 1 114 ? 6.422 -3.748 -10.314 1.00 6.19 114 ILE D C 1
ATOM 4601 O O . ILE D 1 114 ? 7.372 -3.027 -10.656 1.00 6.74 114 ILE D O 1
ATOM 4606 N N . LEU D 1 115 ? 5.892 -3.738 -9.089 1.00 5.70 115 LEU D N 1
ATOM 4607 C CA . LEU D 1 115 ? 6.479 -2.942 -7.996 1.00 5.62 115 LEU D CA 1
ATOM 4608 C C . LEU D 1 115 ? 7.375 -3.742 -7.060 1.00 7.61 115 LEU D C 1
ATOM 4609 O O . LEU D 1 115 ? 8.190 -3.167 -6.351 1.00 9.69 115 LEU D O 1
ATOM 4614 N N . ALA D 1 116 ? 7.206 -5.061 -7.033 1.00 5.21 116 ALA D N 1
ATOM 4615 C CA . ALA D 1 116 ? 8.058 -5.947 -6.240 1.00 4.93 116 ALA D CA 1
ATOM 4616 C C . ALA D 1 116 ? 8.190 -7.250 -6.998 1.00 5.50 116 ALA D C 1
ATOM 4617 O O . ALA D 1 116 ? 7.182 -7.842 -7.387 1.00 5.24 116 ALA D O 1
ATOM 4619 N N . ASN D 1 117 ? 9.431 -7.698 -7.196 1.00 6.80 117 ASN D N 1
ATOM 4620 C CA . ASN D 1 117 ? 9.743 -8.817 -8.082 1.00 5.68 117 ASN D CA 1
ATOM 4621 C C . ASN D 1 117 ? 10.489 -9.919 -7.343 1.00 4.95 117 ASN D C 1
ATOM 4622 O O . ASN D 1 117 ? 11.446 -9.635 -6.617 1.00 6.64 117 ASN D O 1
ATOM 4627 N N . ASN D 1 118 ? 10.081 -11.177 -7.513 1.00 6.02 118 ASN D N 1
ATOM 4628 C CA . ASN D 1 118 ? 10.699 -12.289 -6.764 1.00 5.89 118 ASN D CA 1
ATOM 4629 C C . ASN D 1 118 ? 11.862 -13.011 -7.444 1.00 6.95 118 ASN D C 1
ATOM 4630 O O . ASN D 1 118 ? 12.627 -13.728 -6.782 1.00 6.82 118 ASN D O 1
ATOM 4635 N N . ARG D 1 119 ? 11.982 -12.869 -8.765 1.00 5.76 119 ARG D N 1
ATOM 4636 C CA . ARG D 1 119 ? 12.913 -13.693 -9.549 1.00 5.99 119 ARG D CA 1
ATOM 4637 C C . ARG D 1 119 ? 14.269 -13.018 -9.641 1.00 6.20 119 ARG D C 1
ATOM 4638 O O . ARG D 1 119 ? 14.615 -12.387 -10.647 1.00 8.45 119 ARG D O 1
ATOM 4646 N N . ILE D 1 120 ? 15.040 -13.164 -8.571 1.00 5.90 120 ILE D N 1
ATOM 4647 C CA . ILE D 1 120 ? 16.183 -12.290 -8.325 1.00 7.30 120 ILE D CA 1
ATOM 4648 C C . ILE D 1 120 ? 17.477 -13.038 -7.977 1.00 7.18 120 ILE D C 1
ATOM 4649 O O . ILE D 1 120 ? 18.570 -12.485 -8.124 1.00 9.19 120 ILE D O 1
ATOM 4654 N N . VAL D 1 121 ? 17.391 -14.293 -7.547 1.00 5.55 121 VAL D N 1
ATOM 4655 C CA . VAL D 1 121 ? 18.620 -14.925 -7.069 1.00 6.16 121 VAL D CA 1
ATOM 4656 C C . VAL D 1 121 ? 19.421 -15.572 -8.188 1.00 7.36 121 VAL D C 1
ATOM 4657 O O . VAL D 1 121 ? 18.868 -15.996 -9.209 1.00 7.44 121 VAL D O 1
ATOM 4661 N N . SER D 1 122 ? 20.735 -15.622 -7.997 1.00 6.30 122 SER D N 1
ATOM 4662 C CA . SER D 1 122 ? 21.639 -16.148 -9.008 1.00 7.01 122 SER D CA 1
ATOM 4663 C C . SER D 1 122 ? 22.617 -17.137 -8.392 1.00 7.74 122 SER D C 1
ATOM 4664 O O . SER D 1 122 ? 23.773 -16.797 -8.130 1.00 7.58 122 SER D O 1
ATOM 4667 N N . PRO D 1 123 ? 22.154 -18.368 -8.138 1.00 7.38 123 PRO D N 1
ATOM 4668 C CA . PRO D 1 123 ? 23.049 -19.359 -7.530 1.00 10.50 123 PRO D CA 1
ATOM 4669 C C . PRO D 1 123 ? 24.158 -19.757 -8.500 1.00 8.52 123 PRO D C 1
ATOM 4670 O O . PRO D 1 123 ? 24.004 -19.630 -9.718 1.00 11.50 123 PRO D O 1
ATOM 4674 N N . ASP D 1 124 ? 25.282 -20.230 -7.972 1.00 9.61 124 ASP D N 1
ATOM 4675 C CA . ASP D 1 124 ? 26.356 -20.698 -8.836 1.00 10.42 124 ASP D CA 1
ATOM 4676 C C . ASP D 1 124 ? 26.894 -22.012 -8.311 1.00 16.07 124 ASP D C 1
ATOM 4677 O O . ASP D 1 124 ? 27.049 -22.180 -7.102 1.00 12.31 124 ASP D O 1
ATOM 4682 N N . GLY D 1 125 ? 27.182 -22.944 -9.213 1.00 13.34 125 GLY D N 1
ATOM 4683 C CA . GLY D 1 125 ? 27.785 -24.203 -8.815 1.00 14.84 125 GLY D CA 1
ATOM 4684 C C . GLY D 1 125 ? 26.839 -25.149 -8.104 1.00 13.28 125 GLY D C 1
ATOM 4685 O O . GLY D 1 125 ? 27.281 -26.076 -7.415 1.00 18.36 125 GLY D O 1
ATOM 4686 N N . THR D 1 126 ? 25.538 -24.933 -8.274 1.00 14.21 126 THR D N 1
ATOM 4687 C CA . THR D 1 126 ? 24.546 -25.818 -7.666 1.00 17.99 126 THR D CA 1
ATOM 4688 C C . THR D 1 126 ? 23.176 -25.688 -8.309 1.00 16.35 126 THR D C 1
ATOM 4689 O O . THR D 1 126 ? 22.810 -24.621 -8.808 1.00 17.18 126 THR D O 1
ATOM 4693 N N . THR D 1 127 ? 22.430 -26.790 -8.304 1.00 17.62 127 THR D N 1
ATOM 4694 C CA . THR D 1 127 ? 21.029 -26.780 -8.713 1.00 15.01 127 THR D CA 1
ATOM 4695 C C . THR D 1 127 ? 20.106 -26.850 -7.502 1.00 14.39 127 THR D C 1
ATOM 4696 O O . THR D 1 127 ? 18.881 -26.902 -7.639 1.00 15.54 127 THR D O 1
ATOM 4700 N N . ALA D 1 128 ? 20.700 -26.860 -6.312 1.00 14.51 128 ALA D N 1
ATOM 4701 C CA . ALA D 1 128 ? 19.929 -26.763 -5.078 1.00 12.84 128 ALA D CA 1
ATOM 4702 C C . ALA D 1 128 ? 19.788 -25.296 -4.709 1.00 13.53 128 ALA D C 1
ATOM 4703 O O . ALA D 1 128 ? 20.697 -24.720 -4.103 1.00 21.53 128 ALA D O 1
ATOM 4705 N N . VAL D 1 129 ? 18.656 -24.694 -5.067 1.00 10.30 129 VAL D N 1
ATOM 4706 C CA . VAL D 1 129 ? 18.496 -23.250 -4.936 1.00 9.43 129 VAL D CA 1
ATOM 4707 C C . VAL D 1 129 ? 17.656 -22.879 -3.713 1.00 9.55 129 VAL D C 1
ATOM 4708 O O . VAL D 1 129 ? 16.426 -23.019 -3.714 1.00 10.72 129 VAL D O 1
ATOM 4712 N N . GLN D 1 130 ? 18.328 -22.418 -2.664 1.00 8.12 130 GLN D N 1
ATOM 4713 C CA . GLN D 1 130 ? 17.638 -21.941 -1.478 1.00 7.80 130 GLN D CA 1
ATOM 4714 C C . GLN D 1 130 ? 16.884 -20.660 -1.764 1.00 8.01 130 GLN D C 1
ATOM 4715 O O . GLN D 1 130 ? 17.273 -19.858 -2.621 1.00 9.25 130 GLN D O 1
ATOM 4721 N N . SER D 1 131 ? 15.812 -20.468 -1.013 1.00 7.48 131 SER D N 1
ATOM 4722 C CA . SER D 1 131 ? 14.924 -19.336 -1.202 1.00 6.51 131 SER D CA 1
ATOM 4723 C C . SER D 1 131 ? 14.782 -18.588 0.116 1.00 6.20 131 SER D C 1
ATOM 4724 O O . SER D 1 131 ? 14.861 -19.181 1.199 1.00 8.14 131 SER D O 1
ATOM 4727 N N . VAL D 1 132 ? 14.591 -17.274 0.007 1.00 5.72 132 VAL D N 1
ATOM 4728 C CA . VAL D 1 132 ? 14.407 -16.387 1.157 1.00 6.10 132 VAL D CA 1
ATOM 4729 C C . VAL D 1 132 ? 13.229 -15.472 0.869 1.00 7.49 132 VAL D C 1
ATOM 4730 O O . VAL D 1 132 ? 12.828 -15.322 -0.281 1.00 7.38 132 VAL D O 1
ATOM 4734 N N . PRO D 1 133 ? 12.650 -14.854 1.905 1.00 6.34 133 PRO D N 1
ATOM 4735 C CA . PRO D 1 133 ? 11.644 -13.833 1.614 1.00 4.66 133 PRO D CA 1
ATOM 4736 C C . PRO D 1 133 ? 12.260 -12.640 0.877 1.00 5.90 133 PRO D C 1
ATOM 4737 O O . PRO D 1 133 ? 13.401 -12.257 1.164 1.00 7.80 133 PRO D O 1
ATOM 4741 N N . VAL D 1 134 ? 11.515 -12.070 -0.063 1.00 5.09 134 VAL D N 1
ATOM 4742 C CA . VAL D 1 134 ? 11.898 -10.811 -0.677 1.00 7.00 134 VAL D CA 1
ATOM 4743 C C . VAL D 1 134 ? 10.958 -9.748 -0.155 1.00 4.93 134 VAL D C 1
ATOM 4744 O O . VAL D 1 134 ? 9.788 -9.699 -0.544 1.00 4.91 134 VAL D O 1
ATOM 4748 N N . PRO D 1 135 ? 11.439 -8.889 0.748 1.00 3.74 135 PRO D N 1
ATOM 4749 C CA . PRO D 1 135 ? 10.506 -7.942 1.371 1.00 5.16 135 PRO D CA 1
ATOM 4750 C C . PRO D 1 135 ? 10.169 -6.751 0.497 1.00 6.90 135 PRO D C 1
ATOM 4751 O O . PRO D 1 135 ? 10.949 -6.350 -0.375 1.00 8.95 135 PRO D O 1
ATOM 4755 N N . PHE D 1 136 ? 8.981 -6.203 0.723 1.00 5.33 136 PHE D N 1
ATOM 4756 C CA . PHE D 1 136 ? 8.591 -4.934 0.117 1.00 5.97 136 PHE D CA 1
ATOM 4757 C C . PHE D 1 136 ? 7.833 -4.082 1.130 1.00 5.51 136 PHE D C 1
ATOM 4758 O O . PHE D 1 136 ? 7.205 -4.599 2.053 1.00 5.73 136 PHE D O 1
ATOM 4766 N N . ASP D 1 137 ? 7.912 -2.771 0.946 1.00 5.86 137 ASP D N 1
ATOM 4767 C CA . ASP D 1 137 ? 7.269 -1.812 1.822 1.00 5.87 137 ASP D CA 1
ATOM 4768 C C . ASP D 1 137 ? 7.038 -0.581 0.970 1.00 8.94 137 ASP D C 1
ATOM 4769 O O . ASP D 1 137 ? 7.930 0.239 0.774 1.00 11.73 137 ASP D O 1
ATOM 4774 N N . LEU D 1 138 ? 5.814 -0.460 0.467 1.00 4.75 138 LEU D N 1
ATOM 4775 C CA . LEU D 1 138 ? 5.512 0.481 -0.599 1.00 8.09 138 LEU D CA 1
ATOM 4776 C C . LEU D 1 138 ? 4.390 1.421 -0.216 1.00 6.90 138 LEU D C 1
ATOM 4777 O O . LEU D 1 138 ? 3.509 1.074 0.569 1.00 7.00 138 LEU D O 1
ATOM 4782 N N A MET D 1 139 ? 4.439 2.625 -0.780 0.43 6.44 139 MET D N 1
ATOM 4783 N N B MET D 1 139 ? 4.428 2.631 -0.769 0.57 6.26 139 MET D N 1
ATOM 4784 C CA A MET D 1 139 ? 3.319 3.554 -0.764 0.43 7.13 139 MET D CA 1
ATOM 4785 C CA B MET D 1 139 ? 3.283 3.532 -0.747 0.57 7.13 139 MET D CA 1
ATOM 4786 C C A MET D 1 139 ? 2.850 3.718 -2.197 0.43 6.96 139 MET D C 1
ATOM 4787 C C B MET D 1 139 ? 2.847 3.712 -2.182 0.57 6.66 139 MET D C 1
ATOM 4788 O O A MET D 1 139 ? 3.637 4.097 -3.068 0.43 7.34 139 MET D O 1
ATOM 4789 O O B MET D 1 139 ? 3.655 4.084 -3.040 0.57 6.48 139 MET D O 1
ATOM 4798 N N . VAL D 1 140 ? 1.576 3.421 -2.452 1.00 6.45 140 VAL D N 1
ATOM 4799 C CA . VAL D 1 140 ? 1.036 3.462 -3.804 1.00 6.19 140 VAL D CA 1
ATOM 4800 C C . VAL D 1 140 ? -0.177 4.375 -3.847 1.00 8.76 140 VAL D C 1
ATOM 4801 O O . VAL D 1 140 ? -1.044 4.288 -2.978 1.00 9.93 140 VAL D O 1
ATOM 4805 N N . LYS D 1 141 ? -0.253 5.245 -4.853 1.00 7.48 141 LYS D N 1
ATOM 4806 C CA . LYS D 1 141 ? -1.441 6.052 -5.073 1.00 7.13 141 LYS D CA 1
ATOM 4807 C C . LYS D 1 141 ? -2.181 5.516 -6.292 1.00 8.93 141 LYS D C 1
ATOM 4808 O O . LYS D 1 141 ? -1.593 5.407 -7.372 1.00 10.71 141 LYS D O 1
ATOM 4814 N N . LEU D 1 142 ? -3.444 5.143 -6.102 1.00 8.54 142 LEU D N 1
ATOM 4815 C CA . LEU D 1 142 ? -4.304 4.723 -7.206 1.00 8.04 142 LEU D CA 1
ATOM 4816 C C . LEU D 1 142 ? -5.223 5.859 -7.584 1.00 10.57 142 LEU D C 1
ATOM 4817 O O . LEU D 1 142 ? -5.789 6.519 -6.711 1.00 9.99 142 LEU D O 1
ATOM 4822 N N . VAL D 1 143 ? -5.393 6.072 -8.888 1.00 9.00 143 VAL D N 1
ATOM 4823 C CA . VAL D 1 143 ? -6.463 6.945 -9.366 1.00 10.62 143 VAL D CA 1
ATOM 4824 C C . VAL D 1 143 ? -7.568 6.103 -10.012 1.00 10.63 143 VAL D C 1
ATOM 4825 O O . VAL D 1 143 ? -7.477 4.869 -10.043 1.00 10.08 143 VAL D O 1
ATOM 4829 N N . ALA D 1 144 ? -8.616 6.754 -10.507 1.00 11.03 144 ALA D N 1
ATOM 4830 C CA . ALA D 1 144 ? -9.748 6.022 -11.069 1.00 10.84 144 ALA D CA 1
ATOM 4831 C C . ALA D 1 144 ? -9.294 5.039 -12.145 1.00 10.73 144 ALA D C 1
ATOM 4832 O O . ALA D 1 144 ? -8.545 5.395 -13.071 1.00 14.40 144 ALA D O 1
ATOM 4834 N N . GLY D 1 145 ? -9.719 3.786 -12.000 1.00 11.24 145 GLY D N 1
ATOM 4835 C CA . GLY D 1 145 ? -9.408 2.770 -12.990 1.00 13.52 145 GLY D CA 1
ATOM 4836 C C . GLY D 1 145 ? -8.162 1.944 -12.702 1.00 12.75 145 GLY D C 1
ATOM 4837 O O . GLY D 1 145 ? -7.913 0.958 -13.396 1.00 13.41 145 GLY D O 1
ATOM 4838 N N . ASP D 1 146 ? -7.388 2.340 -11.691 1.00 10.05 146 ASP D N 1
ATOM 4839 C CA . ASP D 1 146 ? -6.172 1.609 -11.309 1.00 9.14 146 ASP D CA 1
ATOM 4840 C C . ASP D 1 146 ? -6.457 0.489 -10.310 1.00 10.46 146 ASP D C 1
ATOM 4841 O O . ASP D 1 146 ? -7.312 0.620 -9.423 1.00 11.53 146 ASP D O 1
ATOM 4846 N N . THR D 1 147 ? -5.689 -0.589 -10.415 1.00 8.70 147 THR D N 1
ATOM 4847 C CA . THR D 1 147 ? -5.780 -1.697 -9.471 1.00 9.78 147 THR D CA 1
ATOM 4848 C C . THR D 1 147 ? -4.389 -2.038 -8.949 1.00 9.58 147 THR D C 1
ATOM 4849 O O . THR D 1 147 ? -3.431 -2.109 -9.728 1.00 8.54 147 THR D O 1
ATOM 4853 N N . LEU D 1 148 ? -4.274 -2.230 -7.635 1.00 7.26 148 LEU D N 1
ATOM 4854 C CA . LEU D 1 148 ? -3.074 -2.769 -7.004 1.00 6.34 148 LEU D CA 1
ATOM 4855 C C . LEU D 1 148 ? -3.367 -4.238 -6.717 1.00 7.87 148 LEU D C 1
ATOM 4856 O O . LEU D 1 148 ? -4.394 -4.550 -6.111 1.00 8.11 148 LEU D O 1
ATOM 4861 N N . GLN D 1 149 ? -2.486 -5.137 -7.152 1.00 6.02 149 GLN D N 1
ATOM 4862 C CA . GLN D 1 149 ? -2.745 -6.577 -7.049 1.00 6.11 149 GLN D CA 1
ATOM 4863 C C . GLN D 1 149 ? -1.495 -7.373 -6.722 1.00 6.59 149 GLN D C 1
ATOM 4864 O O . GLN D 1 149 ? -0.361 -6.919 -6.943 1.00 6.83 149 GLN D O 1
ATOM 4870 N N . ALA D 1 150 ? -1.723 -8.572 -6.192 1.00 7.22 150 ALA D N 1
ATOM 4871 C CA . ALA D 1 150 ? -0.679 -9.545 -5.914 1.00 7.31 150 ALA D CA 1
ATOM 4872 C C . ALA D 1 150 ? -0.899 -10.678 -6.896 1.00 10.08 150 ALA D C 1
ATOM 4873 O O . ALA D 1 150 ? -2.027 -11.114 -7.095 1.00 9.93 150 ALA D O 1
ATOM 4875 N N . ARG D 1 151 ? 0.163 -11.153 -7.528 1.00 7.11 151 ARG D N 1
ATOM 4876 C CA . ARG D 1 151 ? 0.015 -12.204 -8.527 1.00 8.15 151 ARG D CA 1
ATOM 4877 C C . ARG D 1 151 ? 1.067 -13.281 -8.362 1.00 7.06 151 ARG D C 1
ATOM 4878 O O . ARG D 1 151 ? 2.256 -12.982 -8.291 1.00 7.51 151 ARG D O 1
ATOM 4886 N N . SER D 1 152 ? 0.612 -14.530 -8.277 1.00 7.10 152 SER D N 1
ATOM 4887 C CA . SER D 1 152 ? 1.499 -15.689 -8.299 1.00 7.62 152 SER D CA 1
ATOM 4888 C C . SER D 1 152 ? 1.043 -16.589 -9.430 1.00 8.63 152 SER D C 1
ATOM 4889 O O . SER D 1 152 ? -0.154 -16.877 -9.543 1.00 9.01 152 SER D O 1
ATOM 4892 N N . ASN D 1 153 ? 1.973 -17.029 -10.273 1.00 8.40 153 ASN D N 1
ATOM 4893 C CA . ASN D 1 153 ? 1.605 -17.871 -11.419 1.00 8.35 153 ASN D CA 1
ATOM 4894 C C . ASN D 1 153 ? 1.829 -19.361 -11.192 1.00 9.17 153 ASN D C 1
ATOM 4895 O O . ASN D 1 153 ? 1.739 -20.161 -12.128 1.00 13.07 153 ASN D O 1
ATOM 4900 N N . ASN D 1 154 ? 2.135 -19.736 -9.956 1.00 10.10 154 ASN D N 1
ATOM 4901 C CA . ASN D 1 154 ? 2.551 -21.106 -9.664 1.00 11.67 154 ASN D CA 1
ATOM 4902 C C . ASN D 1 154 ? 2.264 -21.416 -8.201 1.00 12.86 154 ASN D C 1
ATOM 4903 O O . ASN D 1 154 ? 2.521 -20.580 -7.328 1.00 11.70 154 ASN D O 1
ATOM 4908 N N . ALA D 1 155 ? 1.769 -22.618 -7.922 1.00 13.23 155 ALA D N 1
ATOM 4909 C CA . ALA D 1 155 ? 1.448 -22.981 -6.543 1.00 12.18 155 ALA D CA 1
ATOM 4910 C C . ALA D 1 155 ? 2.654 -22.933 -5.606 1.00 12.05 155 ALA D C 1
ATOM 4911 O O . ALA D 1 155 ? 2.491 -22.828 -4.385 1.00 16.39 155 ALA D O 1
ATOM 4913 N N . GLU D 1 156 ? 3.856 -22.980 -6.174 1.00 10.35 156 GLU D N 1
ATOM 4914 C CA . GLU D 1 156 ? 5.073 -23.028 -5.368 1.00 11.75 156 GLU D CA 1
ATOM 4915 C C . GLU D 1 156 ? 5.518 -21.680 -4.818 1.00 9.25 156 GLU D C 1
ATOM 4916 O O . GLU D 1 156 ? 6.375 -21.639 -3.942 1.00 8.99 156 GLU D O 1
ATOM 4922 N N . VAL D 1 157 ? 4.959 -20.581 -5.315 1.00 7.77 157 VAL D N 1
ATOM 4923 C CA . VAL D 1 157 ? 5.396 -19.258 -4.859 1.00 7.11 157 VAL D CA 1
ATOM 4924 C C . VAL D 1 157 ? 4.240 -18.403 -4.356 1.00 7.06 157 VAL D C 1
ATOM 4925 O O . VAL D 1 157 ? 3.122 -18.447 -4.890 1.00 9.82 157 VAL D O 1
ATOM 4929 N N . ARG D 1 158 ? 4.524 -17.632 -3.311 1.00 7.03 158 ARG D N 1
ATOM 4930 C CA . ARG D 1 158 ? 3.515 -16.832 -2.643 1.00 7.53 158 ARG D CA 1
ATOM 4931 C C . ARG D 1 158 ? 3.830 -15.350 -2.617 1.00 5.76 158 ARG D C 1
ATOM 4932 O O . ARG D 1 158 ? 5.000 -14.930 -2.653 1.00 5.83 158 ARG D O 1
ATOM 4940 N N . VAL D 1 159 ? 2.762 -14.556 -2.565 1.00 6.38 159 VAL D N 1
ATOM 4941 C CA . VAL D 1 159 ? 2.850 -13.134 -2.239 1.00 5.29 159 VAL D CA 1
ATOM 4942 C C . VAL D 1 159 ? 2.057 -12.944 -0.946 1.00 6.39 159 VAL D C 1
ATOM 4943 O O . VAL D 1 159 ? 0.834 -13.178 -0.911 1.00 7.53 159 VAL D O 1
ATOM 4947 N N . GLN D 1 160 ? 2.727 -12.534 0.127 1.00 5.76 160 GLN D N 1
ATOM 4948 C CA . GLN D 1 160 ? 2.073 -12.419 1.426 1.00 5.45 160 GLN D CA 1
ATOM 4949 C C . GLN D 1 160 ? 2.278 -11.036 1.998 1.00 6.55 160 GLN D C 1
ATOM 4950 O O . GLN D 1 160 ? 3.331 -10.425 1.816 1.00 9.64 160 GLN D O 1
ATOM 4956 N N . GLY D 1 161 ? 1.297 -10.537 2.735 1.00 4.88 161 GLY D N 1
ATOM 4957 C CA . GLY D 1 161 ? 1.473 -9.228 3.318 1.00 5.54 161 GLY D CA 1
ATOM 4958 C C . GLY D 1 161 ? 0.184 -8.608 3.800 1.00 5.44 161 GLY D C 1
ATOM 4959 O O . GLY D 1 161 ? -0.844 -9.288 3.928 1.00 6.49 161 GLY D O 1
ATOM 4960 N N . ILE D 1 162 ? 0.257 -7.313 4.095 1.00 5.19 162 ILE D N 1
ATOM 4961 C CA . ILE D 1 162 ? -0.883 -6.546 4.573 1.00 4.85 162 ILE D CA 1
ATOM 4962 C C . ILE D 1 162 ? -0.883 -5.185 3.899 1.00 6.64 162 ILE D C 1
ATOM 4963 O O . ILE D 1 162 ? 0.155 -4.692 3.496 1.00 7.52 162 ILE D O 1
ATOM 4968 N N . ALA D 1 163 ? -2.059 -4.595 3.731 1.00 4.98 163 ALA D N 1
ATOM 4969 C CA . ALA D 1 163 ? -2.144 -3.239 3.220 1.00 5.00 163 ALA D CA 1
ATOM 4970 C C . ALA D 1 163 ? -3.247 -2.495 3.926 1.00 7.07 163 ALA D C 1
ATOM 4971 O O . ALA D 1 163 ? -4.104 -3.111 4.540 1.00 7.15 163 ALA D O 1
ATOM 4973 N N . ARG D 1 164 ? -3.240 -1.170 3.828 1.00 5.69 164 ARG D N 1
ATOM 4974 C CA . ARG D 1 164 ? -4.407 -0.401 4.258 1.00 6.08 164 ARG D CA 1
ATOM 4975 C C . ARG D 1 164 ? -4.463 0.919 3.520 1.00 6.24 164 ARG D C 1
ATOM 4976 O O . ARG D 1 164 ? -3.435 1.404 3.028 1.00 6.76 164 ARG D O 1
ATOM 4984 N N . GLN D 1 165 ? -5.663 1.481 3.416 1.00 6.28 165 GLN D N 1
ATOM 4985 C CA . GLN D 1 165 ? -5.814 2.807 2.828 1.00 7.41 165 GLN D CA 1
ATOM 4986 C C . GLN D 1 165 ? -5.383 3.851 3.843 1.00 7.89 165 GLN D C 1
ATOM 4987 O O . GLN D 1 165 ? -5.933 3.912 4.951 1.00 7.36 165 GLN D O 1
ATOM 4993 N N . ILE D 1 166 ? -4.409 4.666 3.457 1.00 6.58 166 ILE D N 1
ATOM 4994 C CA . ILE D 1 166 ? -3.835 5.691 4.330 1.00 9.07 166 ILE D CA 1
ATOM 4995 C C . ILE D 1 166 ? -4.542 7.036 4.163 1.00 7.27 166 ILE D C 1
ATOM 4996 O O . ILE D 1 166 ? -4.727 7.780 5.135 1.00 8.90 166 ILE D O 1
ATOM 5001 N N . ALA D 1 167 ? -4.946 7.346 2.937 1.00 7.48 167 ALA D N 1
ATOM 5002 C CA . ALA D 1 167 ? -5.616 8.606 2.653 1.00 8.08 167 ALA D CA 1
ATOM 5003 C C . ALA D 1 167 ? -6.516 8.469 1.436 1.00 8.34 167 ALA D C 1
ATOM 5004 O O . ALA D 1 167 ? -6.351 7.531 0.635 1.00 10.25 167 ALA D O 1
ATOM 5006 N N . ASP D 1 168 ? -7.468 9.383 1.291 1.00 11.52 168 ASP D N 1
ATOM 5007 C CA . ASP D 1 168 ? -8.270 9.410 0.075 1.00 11.26 168 ASP D CA 1
ATOM 5008 C C . ASP D 1 168 ? -7.437 9.986 -1.073 1.00 12.81 168 ASP D C 1
ATOM 5009 O O . ASP D 1 168 ? -6.288 10.389 -0.863 1.00 11.83 168 ASP D O 1
ATOM 5014 N N . VAL D 1 169 ? -7.994 10.019 -2.281 1.00 11.81 169 VAL D N 1
ATOM 5015 C CA . VAL D 1 169 ? -7.199 10.376 -3.456 1.00 15.03 169 VAL D CA 1
ATOM 5016 C C . VAL D 1 169 ? -6.703 11.831 -3.421 1.00 14.07 169 VAL D C 1
ATOM 5017 O O . VAL D 1 169 ? -5.720 12.183 -4.086 1.00 15.96 169 VAL D O 1
ATOM 5021 N N . SER D 1 170 ? -7.365 12.656 -2.612 1.00 15.90 170 SER D N 1
ATOM 5022 C CA . SER D 1 170 ? -6.968 14.051 -2.428 1.00 16.03 170 SER D CA 1
ATOM 5023 C C . SER D 1 170 ? -5.949 14.262 -1.303 1.00 19.33 170 SER D C 1
ATOM 5024 O O . SER D 1 170 ? -5.491 15.388 -1.089 1.00 21.36 170 SER D O 1
ATOM 5027 N N . GLY D 1 171 ? -5.602 13.194 -0.587 1.00 13.45 171 GLY D N 1
ATOM 5028 C CA . GLY D 1 171 ? -4.663 13.294 0.516 1.00 15.62 171 GLY D CA 1
ATOM 5029 C C . GLY D 1 171 ? -5.284 13.450 1.896 1.00 12.33 171 GLY D C 1
ATOM 5030 O O . GLY D 1 171 ? -4.559 13.564 2.892 1.00 16.75 171 GLY D O 1
ATOM 5031 N N . ASN D 1 172 ? -6.611 13.470 1.976 1.00 13.89 172 ASN D N 1
ATOM 5032 C CA . ASN D 1 172 ? -7.269 13.514 3.282 1.00 11.63 172 ASN D CA 1
ATOM 5033 C C . ASN D 1 172 ? -7.005 12.227 4.058 1.00 12.18 172 ASN D C 1
ATOM 5034 O O . ASN D 1 172 ? -7.283 11.133 3.571 1.00 11.23 172 ASN D O 1
ATOM 5039 N N . LEU D 1 173 ? -6.454 12.360 5.264 1.00 11.99 173 LEU D N 1
ATOM 5040 C CA . LEU D 1 173 ? -6.037 11.197 6.045 1.00 9.31 173 LEU D CA 1
ATOM 5041 C C . LEU D 1 173 ? -7.198 10.365 6.589 1.00 9.74 173 LEU D C 1
ATOM 5042 O O . LEU D 1 173 ? -8.236 10.918 6.994 1.00 13.96 173 LEU D O 1
ATOM 5047 N N A ILE D 1 174 ? -7.020 9.059 6.590 0.59 9.75 174 ILE D N 1
ATOM 5048 N N B ILE D 1 174 ? -7.002 9.057 6.595 0.41 9.73 174 ILE D N 1
ATOM 5049 C CA A ILE D 1 174 ? -8.015 8.138 7.127 0.59 10.44 174 ILE D CA 1
ATOM 5050 C CA B ILE D 1 174 ? -7.973 8.103 7.125 0.41 10.68 174 ILE D CA 1
ATOM 5051 C C A ILE D 1 174 ? -7.592 7.660 8.510 0.59 8.77 174 ILE D C 1
ATOM 5052 C C B ILE D 1 174 ? -7.569 7.679 8.528 0.41 9.27 174 ILE D C 1
ATOM 5053 O O A ILE D 1 174 ? -6.496 7.123 8.686 0.59 9.25 174 ILE D O 1
ATOM 5054 O O B ILE D 1 174 ? -6.466 7.179 8.736 0.41 9.37 174 ILE D O 1
ATOM 5063 N N . ASN D 1 175 ? -8.462 7.880 9.496 1.00 9.70 175 ASN D N 1
ATOM 5064 C CA . ASN D 1 175 ? -8.185 7.489 10.872 1.00 9.75 175 ASN D CA 1
ATOM 5065 C C . ASN D 1 175 ? -8.094 5.981 10.969 1.00 10.64 175 ASN D C 1
ATOM 5066 O O . ASN D 1 175 ? -8.837 5.265 10.291 1.00 20.01 175 ASN D O 1
ATOM 5071 N N A PRO D 1 176 ? -7.167 5.480 11.801 0.54 9.87 176 PRO D N 1
ATOM 5072 N N B PRO D 1 176 ? -7.179 5.479 11.814 0.46 10.24 176 PRO D N 1
ATOM 5073 C CA A PRO D 1 176 ? -7.088 4.039 12.046 0.54 11.95 176 PRO D CA 1
ATOM 5074 C CA B PRO D 1 176 ? -7.161 4.051 12.137 0.46 13.08 176 PRO D CA 1
ATOM 5075 C C A PRO D 1 176 ? -8.251 3.601 12.930 0.54 14.94 176 PRO D C 1
ATOM 5076 C C B PRO D 1 176 ? -8.298 3.737 13.107 0.46 15.78 176 PRO D C 1
ATOM 5077 O O A PRO D 1 176 ? -8.710 4.406 13.746 0.54 17.46 176 PRO D O 1
ATOM 5078 O O B PRO D 1 176 ? -8.757 2.603 13.189 0.46 18.28 176 PRO D O 1
ATOM 5085 C C . ALA E 1 1 ? -8.593 43.381 1.613 1.00 30.00 1 ALA E C 1
ATOM 5086 O O . ALA E 1 1 ? -9.362 42.457 1.712 1.00 30.00 1 ALA E O 1
ATOM 5087 N N A SER E 1 2 ? -7.813 43.737 2.633 0.81 30.01 2 SER E N 1
ATOM 5088 N N B SER E 1 2 ? -7.836 43.759 2.642 0.19 31.16 2 SER E N 1
ATOM 5089 C CA A SER E 1 2 ? -7.773 42.931 3.848 0.81 30.80 2 SER E CA 1
ATOM 5090 C CA B SER E 1 2 ? -7.773 42.953 3.856 0.19 31.27 2 SER E CA 1
ATOM 5091 C C A SER E 1 2 ? -8.972 43.219 4.740 0.81 34.20 2 SER E C 1
ATOM 5092 C C B SER E 1 2 ? -8.969 43.215 4.760 0.19 32.98 2 SER E C 1
ATOM 5093 O O A SER E 1 2 ? -9.085 44.299 5.324 0.81 30.96 2 SER E O 1
ATOM 5094 O O B SER E 1 2 ? -9.069 44.272 5.383 0.19 33.62 2 SER E O 1
ATOM 5099 N N . GLN E 1 3 ? -9.873 42.245 4.830 1.00 30.32 3 GLN E N 1
ATOM 5100 C CA . GLN E 1 3 ? -11.078 42.386 5.629 1.00 31.11 3 GLN E CA 1
ATOM 5101 C C . GLN E 1 3 ? -11.200 41.254 6.629 1.00 33.89 3 GLN E C 1
ATOM 5102 O O . GLN E 1 3 ? -10.457 40.278 6.562 1.00 30.80 3 GLN E O 1
ATOM 5108 N N . GLN E 1 4 ? -12.136 41.398 7.559 1.00 32.23 4 GLN E N 1
ATOM 5109 C CA . GLN E 1 4 ? -12.356 40.386 8.583 1.00 32.61 4 GLN E CA 1
ATOM 5110 C C . GLN E 1 4 ? -13.752 39.788 8.506 1.00 34.50 4 GLN E C 1
ATOM 5111 O O . GLN E 1 4 ? -14.714 40.459 8.128 1.00 36.16 4 GLN E O 1
ATOM 5114 N N . PHE E 1 5 ? -13.843 38.512 8.866 1.00 33.14 5 PHE E N 1
ATOM 5115 C CA . PHE E 1 5 ? -15.115 37.826 9.013 1.00 33.88 5 PHE E CA 1
ATOM 5116 C C . PHE E 1 5 ? -15.105 37.124 10.367 1.00 37.10 5 PHE E C 1
ATOM 5117 O O . PHE E 1 5 ? -14.065 36.633 10.804 1.00 36.50 5 PHE E O 1
ATOM 5125 N N . ARG E 1 6 ? -16.248 37.093 11.043 1.00 35.67 6 ARG E N 1
ATOM 5126 C CA . ARG E 1 6 ? -16.324 36.445 12.348 1.00 37.08 6 ARG E CA 1
ATOM 5127 C C . ARG E 1 6 ? -16.327 34.922 12.220 1.00 42.54 6 ARG E C 1
ATOM 5128 O O . ARG E 1 6 ? -16.917 34.369 11.292 1.00 47.58 6 ARG E O 1
ATOM 5130 N N . ILE E 1 7 ? -15.663 34.255 13.161 1.00 37.46 7 ILE E N 1
ATOM 5131 C CA . ILE E 1 7 ? -15.547 32.799 13.160 1.00 39.25 7 ILE E CA 1
ATOM 5132 C C . ILE E 1 7 ? -16.457 32.177 14.213 1.00 40.67 7 ILE E C 1
ATOM 5133 O O . ILE E 1 7 ? -16.589 32.710 15.314 1.00 45.76 7 ILE E O 1
ATOM 5138 N N . ASP E 1 8 ? -17.094 31.060 13.866 1.00 40.50 8 ASP E N 1
ATOM 5139 C CA . ASP E 1 8 ? -17.871 30.292 14.832 1.00 46.85 8 ASP E CA 1
ATOM 5140 C C . ASP E 1 8 ? -17.192 28.952 15.089 1.00 45.28 8 ASP E C 1
ATOM 5141 O O . ASP E 1 8 ? -17.309 28.028 14.283 1.00 44.23 8 ASP E O 1
ATOM 5143 N N . SER E 1 9 ? -16.479 28.864 16.211 1.00 45.97 9 SER E N 1
ATOM 5144 C CA . SER E 1 9 ? -15.764 27.648 16.603 1.00 48.07 9 SER E CA 1
ATOM 5145 C C . SER E 1 9 ? -15.224 27.773 18.027 1.00 46.29 9 SER E C 1
ATOM 5146 O O . SER E 1 9 ? -14.311 28.558 18.286 1.00 41.86 9 SER E O 1
ATOM 5149 N N . GLU E 1 10 ? -15.786 26.994 18.946 1.00 48.68 10 GLU E N 1
ATOM 5150 C CA . GLU E 1 10 ? -15.384 27.055 20.348 1.00 51.03 10 GLU E CA 1
ATOM 5151 C C . GLU E 1 10 ? -14.035 26.379 20.582 1.00 48.52 10 GLU E C 1
ATOM 5152 O O . GLU E 1 10 ? -13.304 26.741 21.504 1.00 46.93 10 GLU E O 1
ATOM 5154 N N . SER E 1 11 ? -13.714 25.399 19.740 1.00 47.00 11 SER E N 1
ATOM 5155 C CA . SER E 1 11 ? -12.454 24.667 19.840 1.00 47.59 11 SER E CA 1
ATOM 5156 C C . SER E 1 11 ? -11.255 25.570 19.571 1.00 45.57 11 SER E C 1
ATOM 5157 O O . SER E 1 11 ? -10.266 25.537 20.302 1.00 43.99 11 SER E O 1
ATOM 5159 N N . ILE E 1 12 ? -11.347 26.372 18.515 1.00 43.68 12 ILE E N 1
ATOM 5160 C CA . ILE E 1 12 ? -10.305 27.341 18.199 1.00 42.91 12 ILE E CA 1
ATOM 5161 C C . ILE E 1 12 ? -10.207 28.385 19.307 1.00 39.00 12 ILE E C 1
ATOM 5162 O O . ILE E 1 12 ? -9.112 28.718 19.771 1.00 37.65 12 ILE E O 1
ATOM 5167 N N . ARG E 1 13 ? -11.363 28.888 19.731 1.00 42.67 13 ARG E N 1
ATOM 5168 C CA . ARG E 1 13 ? -11.434 29.841 20.831 1.00 45.65 13 ARG E CA 1
ATOM 5169 C C . ARG E 1 13 ? -10.852 29.233 22.105 1.00 50.95 13 ARG E C 1
ATOM 5170 O O . ARG E 1 13 ? -10.111 29.893 22.835 1.00 54.29 13 ARG E O 1
ATOM 5172 N N . ASP E 1 14 ? -11.183 27.971 22.363 1.00 50.12 14 ASP E N 1
ATOM 5173 C CA . ASP E 1 14 ? -10.634 27.261 23.514 1.00 52.65 14 ASP E CA 1
ATOM 5174 C C . ASP E 1 14 ? -9.126 27.085 23.368 1.00 52.41 14 ASP E C 1
ATOM 5175 O O . ASP E 1 14 ? -8.372 27.316 24.314 1.00 54.75 14 ASP E O 1
ATOM 5177 N N . LYS E 1 15 ? -8.691 26.681 22.178 1.00 45.67 15 LYS E N 1
ATOM 5178 C CA . LYS E 1 15 ? -7.271 26.468 21.924 1.00 45.22 15 LYS E CA 1
ATOM 5179 C C . LYS E 1 15 ? -6.471 27.752 22.113 1.00 44.99 15 LYS E C 1
ATOM 5180 O O . LYS E 1 15 ? -5.437 27.753 22.781 1.00 49.07 15 LYS E O 1
ATOM 5184 N N . LEU E 1 16 ? -6.959 28.841 21.528 1.00 40.00 16 LEU E N 1
ATOM 5185 C CA . LEU E 1 16 ? -6.280 30.128 21.623 1.00 43.58 16 LEU E CA 1
ATOM 5186 C C . LEU E 1 16 ? -6.149 30.615 23.068 1.00 49.44 16 LEU E C 1
ATOM 5187 O O . LEU E 1 16 ? -5.125 31.193 23.441 1.00 47.10 16 LEU E O 1
ATOM 5192 N N . ASN E 1 17 ? -7.183 30.379 23.874 1.00 55.14 17 ASN E N 1
ATOM 5193 C CA . ASN E 1 17 ? -7.178 30.812 25.272 1.00 59.63 17 ASN E CA 1
ATOM 5194 C C . ASN E 1 17 ? -6.043 30.197 26.083 1.00 59.25 17 ASN E C 1
ATOM 5195 O O . ASN E 1 17 ? -5.377 30.890 26.851 1.00 60.70 17 ASN E O 1
ATOM 5197 N N . THR E 1 18 ? -5.833 28.895 25.912 1.00 56.08 18 THR E N 1
ATOM 5198 C CA . THR E 1 18 ? -4.770 28.195 26.625 1.00 57.65 18 THR E CA 1
ATOM 5199 C C . THR E 1 18 ? -3.403 28.482 26.013 1.00 56.27 18 THR E C 1
ATOM 5200 O O . THR E 1 18 ? -2.381 28.401 26.692 1.00 55.14 18 THR E O 1
ATOM 5204 N N . LEU E 1 19 ? -3.388 28.819 24.729 1.00 53.66 19 LEU E N 1
ATOM 5205 C CA . LEU E 1 19 ? -2.145 29.189 24.068 1.00 54.29 19 LEU E CA 1
ATOM 5206 C C . LEU E 1 19 ? -1.601 30.491 24.634 1.00 50.11 19 LEU E C 1
ATOM 5207 O O . LEU E 1 19 ? -0.450 30.560 25.067 1.00 52.37 19 LEU E O 1
ATOM 5209 N N . LEU E 1 20 ? -2.443 31.519 24.628 1.00 44.56 20 LEU E N 1
ATOM 5210 C CA . LEU E 1 20 ? -2.071 32.821 25.163 1.00 44.62 20 LEU E CA 1
ATOM 5211 C C . LEU E 1 20 ? -3.035 33.265 26.259 1.00 46.61 20 LEU E C 1
ATOM 5212 O O . LEU E 1 20 ? -4.009 33.967 25.985 1.00 49.35 20 LEU E O 1
ATOM 5214 N N . PRO E 1 21 ? -2.766 32.848 27.507 1.00 51.48 21 PRO E N 1
ATOM 5215 C CA . PRO E 1 21 ? -3.556 33.258 28.674 1.00 52.86 21 PRO E CA 1
ATOM 5216 C C . PRO E 1 21 ? -3.346 34.733 29.000 1.00 54.92 21 PRO E C 1
ATOM 5217 O O . PRO E 1 21 ? -4.311 35.430 29.321 1.00 61.76 21 PRO E O 1
ATOM 5221 N N . LEU E 1 32 ? -13.844 35.612 17.915 1.00 49.89 32 LEU E N 1
ATOM 5222 C CA . LEU E 1 32 ? -12.723 35.406 17.006 1.00 45.05 32 LEU E CA 1
ATOM 5223 C C . LEU E 1 32 ? -13.089 35.806 15.581 1.00 37.48 32 LEU E C 1
ATOM 5224 O O . LEU E 1 32 ? -14.254 35.745 15.188 1.00 38.95 32 LEU E O 1
ATOM 5226 N N . SER E 1 33 ? -12.086 36.214 14.810 1.00 37.38 33 SER E N 1
ATOM 5227 C CA . SER E 1 33 ? -12.300 36.623 13.429 1.00 34.45 33 SER E CA 1
ATOM 5228 C C . SER E 1 33 ? -11.169 36.098 12.549 1.00 31.50 33 SER E C 1
ATOM 5229 O O . SER E 1 33 ? -10.100 35.739 13.046 1.00 30.65 33 SER E O 1
ATOM 5232 N N . GLY E 1 34 ? -11.418 36.027 11.246 1.00 28.97 34 GLY E N 1
ATOM 5233 C CA . GLY E 1 34 ? -10.398 35.607 10.303 1.00 27.43 34 GLY E CA 1
ATOM 5234 C C . GLY E 1 34 ? -10.179 36.696 9.272 1.00 28.40 34 GLY E C 1
ATOM 5235 O O . GLY E 1 34 ? -11.063 37.516 9.046 1.00 33.02 34 GLY E O 1
ATOM 5236 N N . SER E 1 35 ? -9.000 36.709 8.656 1.00 25.79 35 SER E N 1
ATOM 5237 C CA . SER E 1 35 ? -8.684 37.693 7.622 1.00 28.48 35 SER E CA 1
ATOM 5238 C C . SER E 1 35 ? -8.811 37.108 6.219 1.00 25.26 35 SER E C 1
ATOM 5239 O O . SER E 1 35 ? -8.611 35.911 6.014 1.00 25.90 35 SER E O 1
ATOM 5242 N N . THR E 1 36 ? -9.133 37.961 5.251 1.00 23.44 36 THR E N 1
ATOM 5243 C CA . THR E 1 36 ? -9.348 37.501 3.880 1.00 22.56 36 THR E CA 1
ATOM 5244 C C . THR E 1 36 ? -8.090 37.562 3.015 1.00 24.44 36 THR E C 1
ATOM 5245 O O . THR E 1 36 ? -8.117 37.169 1.845 1.00 22.59 36 THR E O 1
ATOM 5249 N N . THR E 1 37 ? -6.990 38.044 3.588 1.00 21.16 37 THR E N 1
ATOM 5250 C CA . THR E 1 37 ? -5.751 38.195 2.834 1.00 20.10 37 THR E CA 1
ATOM 5251 C C . THR E 1 37 ? -4.705 37.206 3.313 1.00 20.44 37 THR E C 1
ATOM 5252 O O . THR E 1 37 ? -4.331 37.203 4.490 1.00 22.36 37 THR E O 1
ATOM 5256 N N . ILE E 1 38 ? -4.235 36.370 2.393 1.00 19.24 38 ILE E N 1
ATOM 5257 C CA . ILE E 1 38 ? -3.177 35.413 2.685 1.00 18.38 38 ILE E CA 1
ATOM 5258 C C . ILE E 1 38 ? -1.826 36.117 2.658 1.00 17.70 38 ILE E C 1
ATOM 5259 O O . ILE E 1 38 ? -1.495 36.824 1.705 1.00 19.06 38 ILE E O 1
ATOM 5264 N N . ILE E 1 39 ? -1.056 35.924 3.721 1.00 18.01 39 ILE E N 1
ATOM 5265 C CA . ILE E 1 39 ? 0.219 36.594 3.884 1.00 17.86 39 ILE E CA 1
ATOM 5266 C C . ILE E 1 39 ? 1.337 35.593 3.654 1.00 17.09 39 ILE E C 1
ATOM 5267 O O . ILE E 1 39 ? 1.359 34.542 4.288 1.00 17.19 39 ILE E O 1
ATOM 5272 N N . PRO E 1 40 ? 2.273 35.905 2.740 1.00 17.24 40 PRO E N 1
ATOM 5273 C CA . PRO E 1 40 ? 3.442 35.034 2.594 1.00 15.73 40 PRO E CA 1
ATOM 5274 C C . PRO E 1 40 ? 4.472 35.317 3.686 1.00 16.25 40 PRO E C 1
ATOM 5275 O O . PRO E 1 40 ? 4.751 36.475 4.001 1.00 16.73 40 PRO E O 1
ATOM 5279 N N . VAL E 1 41 ? 5.012 34.254 4.272 1.00 16.21 41 VAL E N 1
ATOM 5280 C CA . VAL E 1 41 ? 5.959 34.391 5.370 1.00 16.78 41 VAL E CA 1
ATOM 5281 C C . VAL E 1 41 ? 7.238 33.591 5.158 1.00 16.23 41 VAL E C 1
ATOM 5282 O O . VAL E 1 41 ? 7.282 32.654 4.359 1.00 15.45 41 VAL E O 1
ATOM 5286 N N . VAL E 1 42 ? 8.286 33.974 5.873 1.00 16.69 42 VAL E N 1
ATOM 5287 C CA . VAL E 1 42 ? 9.427 33.088 6.049 1.00 16.46 42 VAL E CA 1
ATOM 5288 C C . VAL E 1 42 ? 9.638 32.909 7.545 1.00 17.42 42 VAL E C 1
ATOM 5289 O O . VAL E 1 42 ? 9.433 33.841 8.322 1.00 18.26 42 VAL E O 1
ATOM 5293 N N . ASP E 1 43 ? 10.018 31.698 7.941 1.00 18.46 43 ASP E N 1
ATOM 5294 C CA . ASP E 1 43 ? 10.124 31.332 9.350 1.00 19.86 43 ASP E CA 1
ATOM 5295 C C . ASP E 1 43 ? 11.580 31.367 9.824 1.00 19.92 43 ASP E C 1
ATOM 5296 O O . ASP E 1 43 ? 12.402 30.564 9.377 1.00 22.17 43 ASP E O 1
ATOM 5301 N N A LEU E 1 44 ? 11.882 32.282 10.744 0.50 20.51 44 LEU E N 1
ATOM 5302 N N B LEU E 1 44 ? 11.871 32.237 10.773 0.50 20.51 44 LEU E N 1
ATOM 5303 C CA A LEU E 1 44 ? 13.238 32.462 11.268 0.50 23.10 44 LEU E CA 1
ATOM 5304 C CA B LEU E 1 44 ? 13.211 32.446 11.259 0.50 23.10 44 LEU E CA 1
ATOM 5305 C C A LEU E 1 44 ? 13.474 31.708 12.576 0.50 23.69 44 LEU E C 1
ATOM 5306 C C B LEU E 1 44 ? 13.460 31.681 12.544 0.50 23.69 44 LEU E C 1
ATOM 5307 O O A LEU E 1 44 ? 14.537 31.846 13.188 0.50 23.62 44 LEU E O 1
ATOM 5308 O O B LEU E 1 44 ? 14.480 31.855 13.116 0.50 23.62 44 LEU E O 1
ATOM 5317 N N . THR E 1 45 ? 12.491 30.915 13.000 1.00 21.32 45 THR E N 1
ATOM 5318 C CA . THR E 1 45 ? 12.520 30.287 14.327 1.00 23.84 45 THR E CA 1
ATOM 5319 C C . THR E 1 45 ? 13.808 29.521 14.642 1.00 23.20 45 THR E C 1
ATOM 5320 O O . THR E 1 45 ? 14.380 29.676 15.721 1.00 25.38 45 THR E O 1
ATOM 5324 N N . GLU E 1 46 ? 14.263 28.696 13.706 1.00 24.73 46 GLU E N 1
ATOM 5325 C CA . GLU E 1 46 ? 15.452 27.885 13.950 1.00 28.41 46 GLU E CA 1
ATOM 5326 C C . GLU E 1 46 ? 16.700 28.730 14.188 1.00 26.87 46 GLU E C 1
ATOM 5327 O O . GLU E 1 46 ? 17.456 28.478 15.126 1.00 28.37 46 GLU E O 1
ATOM 5333 N N . THR E 1 47 ? 16.909 29.735 13.341 1.00 25.95 47 THR E N 1
ATOM 5334 C CA . THR E 1 47 ? 18.040 30.649 13.491 1.00 28.18 47 THR E CA 1
ATOM 5335 C C . THR E 1 47 ? 17.974 31.412 14.815 1.00 30.83 47 THR E C 1
ATOM 5336 O O . THR E 1 47 ? 18.980 31.569 15.512 1.00 33.73 47 THR E O 1
ATOM 5340 N N . ALA E 1 48 ? 16.778 31.876 15.161 1.00 25.93 48 ALA E N 1
ATOM 5341 C CA . ALA E 1 48 ? 16.575 32.627 16.395 1.00 27.90 48 ALA E CA 1
ATOM 5342 C C . ALA E 1 48 ? 16.893 31.780 17.630 1.00 34.34 48 ALA E C 1
ATOM 5343 O O . ALA E 1 48 ? 17.287 32.309 18.668 1.00 31.84 48 ALA E O 1
ATOM 5345 N N . GLU E 1 49 ? 16.732 30.465 17.507 1.00 30.67 49 GLU E N 1
ATOM 5346 C CA . GLU E 1 49 ? 16.972 29.557 18.627 1.00 33.64 49 GLU E CA 1
ATOM 5347 C C . GLU E 1 49 ? 18.447 29.196 18.811 1.00 38.91 49 GLU E C 1
ATOM 5348 O O . GLU E 1 49 ? 18.813 28.524 19.779 1.00 42.30 49 GLU E O 1
ATOM 5354 N N . GLY E 1 50 ? 19.290 29.642 17.885 1.00 36.04 50 GLY E N 1
ATOM 5355 C CA . GLY E 1 50 ? 20.714 29.372 17.972 1.00 40.68 50 GLY E CA 1
ATOM 5356 C C . GLY E 1 50 ? 21.161 28.335 16.963 1.00 37.98 50 GLY E C 1
ATOM 5357 O O . GLY E 1 50 ? 22.326 27.936 16.942 1.00 42.12 50 GLY E O 1
ATOM 5358 N N . GLY E 1 51 ? 20.227 27.900 16.122 1.00 34.95 51 GLY E N 1
ATOM 5359 C CA . GLY E 1 51 ? 20.521 26.924 15.091 1.00 34.57 51 GLY E CA 1
ATOM 5360 C C . GLY E 1 51 ? 19.800 25.612 15.319 1.00 37.63 51 GLY E C 1
ATOM 5361 O O . GLY E 1 51 ? 19.612 25.187 16.455 1.00 43.67 51 GLY E O 1
ATOM 5362 N N . ALA E 1 52 ? 19.434 24.970 14.213 1.00 37.63 52 ALA E N 1
ATOM 5363 C CA . ALA E 1 52 ? 18.672 23.728 14.227 1.00 36.89 52 ALA E CA 1
ATOM 5364 C C . ALA E 1 52 ? 19.418 22.580 14.888 1.00 34.82 52 ALA E C 1
ATOM 5365 O O . ALA E 1 52 ? 20.638 22.610 15.039 1.00 38.83 52 ALA E O 1
ATOM 5367 N N . GLN E 1 53 ? 18.661 21.565 15.278 1.00 32.00 53 GLN E N 1
ATOM 5368 C CA . GLN E 1 53 ? 19.223 20.362 15.858 1.00 30.76 53 GLN E CA 1
ATOM 5369 C C . GLN E 1 53 ? 18.609 19.184 15.124 1.00 24.14 53 GLN E C 1
ATOM 5370 O O . GLN E 1 53 ? 17.807 18.442 15.697 1.00 25.56 53 GLN E O 1
ATOM 5376 N N . ARG E 1 54 ? 18.964 19.021 13.849 1.00 25.29 54 ARG E N 1
ATOM 5377 C CA . ARG E 1 54 ? 18.297 17.989 13.044 1.00 19.00 54 ARG E CA 1
ATOM 5378 C C . ARG E 1 54 ? 18.638 16.621 13.615 1.00 18.69 54 ARG E C 1
ATOM 5379 O O . ARG E 1 54 ? 19.788 16.334 13.951 1.00 19.09 54 ARG E O 1
ATOM 5387 N N . GLU E 1 55 ? 17.606 15.802 13.759 1.00 16.72 55 GLU E N 1
ATOM 5388 C CA . GLU E 1 55 ? 17.694 14.554 14.499 1.00 18.09 55 GLU E CA 1
ATOM 5389 C C . GLU E 1 55 ? 18.803 13.625 14.006 1.00 15.76 55 GLU E C 1
ATOM 5390 O O . GLU E 1 55 ? 19.542 13.054 14.813 1.00 14.55 55 GLU E O 1
ATOM 5396 N N . ASP E 1 56 ? 18.926 13.481 12.689 1.00 13.26 56 ASP E N 1
ATOM 5397 C CA . ASP E 1 56 ? 19.917 12.568 12.137 1.00 12.37 56 ASP E CA 1
ATOM 5398 C C . ASP E 1 56 ? 21.323 13.000 12.529 1.00 15.72 56 ASP E C 1
ATOM 5399 O O . ASP E 1 56 ? 22.162 12.165 12.857 1.00 14.67 56 ASP E O 1
ATOM 5404 N N . LEU E 1 57 ? 21.574 14.305 12.516 1.00 13.19 57 LEU E N 1
ATOM 5405 C CA . LEU E 1 57 ? 22.876 14.819 12.936 1.00 12.25 57 LEU E CA 1
ATOM 5406 C C . LEU E 1 57 ? 23.087 14.684 14.445 1.00 14.35 57 LEU E C 1
ATOM 5407 O O . LEU E 1 57 ? 24.177 14.309 14.900 1.00 12.97 57 LEU E O 1
ATOM 5412 N N . GLN E 1 58 ? 22.050 14.984 15.223 1.00 12.66 58 GLN E N 1
ATOM 5413 C CA . GLN E 1 58 ? 22.165 14.949 16.677 1.00 10.64 58 GLN E CA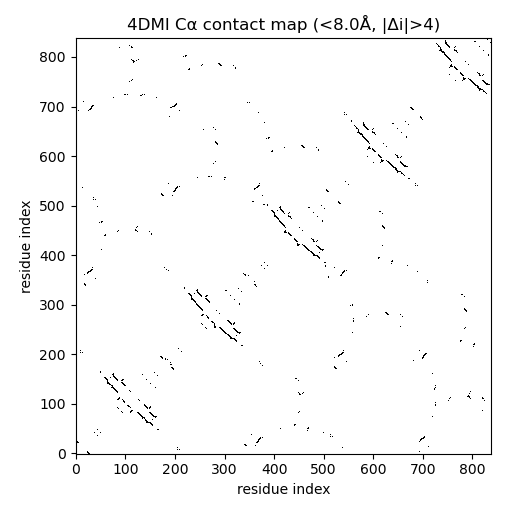 1
ATOM 5414 C C . GLN E 1 58 ? 22.475 13.552 17.194 1.00 10.61 58 GLN E C 1
ATOM 5415 O O . GLN E 1 58 ? 23.141 13.393 18.221 1.00 12.86 58 GLN E O 1
ATOM 5421 N N . LYS E 1 59 ? 22.006 12.544 16.466 1.00 10.20 59 LYS E N 1
ATOM 5422 C CA . LYS E 1 59 ? 22.207 11.145 16.857 1.00 8.99 59 LYS E CA 1
ATOM 5423 C C . LYS E 1 59 ? 23.469 10.509 16.276 1.00 8.78 59 LYS E C 1
ATOM 5424 O O . LYS E 1 59 ? 23.693 9.312 16.444 1.00 10.12 59 LYS E O 1
ATOM 5430 N N . ALA E 1 60 ? 24.305 11.305 15.612 1.00 9.24 60 ALA E N 1
ATOM 5431 C CA . ALA E 1 60 ? 25.493 10.766 14.931 1.00 9.89 60 ALA E CA 1
ATOM 5432 C C . ALA E 1 60 ? 26.452 10.067 15.885 1.00 9.08 60 ALA E C 1
ATOM 5433 O O . ALA E 1 60 ? 26.607 10.492 17.028 1.00 9.49 60 ALA E O 1
ATOM 5435 N N . PHE E 1 61 ? 27.122 9.017 15.403 1.00 8.73 61 PHE E N 1
ATOM 5436 C CA . PHE E 1 61 ? 28.183 8.357 16.153 1.00 9.45 61 PHE E CA 1
ATOM 5437 C C . PHE E 1 61 ? 29.504 9.079 15.961 1.00 10.22 61 PHE E C 1
ATOM 5438 O O . PHE E 1 61 ? 29.826 9.529 14.860 1.00 10.66 61 PHE E O 1
ATOM 5446 N N . THR E 1 62 ? 30.282 9.171 17.036 1.00 9.94 62 THR E N 1
ATOM 5447 C CA . THR E 1 62 ? 31.625 9.746 16.965 1.00 12.22 62 THR E CA 1
ATOM 5448 C C . THR E 1 62 ? 32.629 8.785 17.582 1.00 12.92 62 THR E C 1
ATOM 5449 O O . THR E 1 62 ? 32.255 7.867 18.307 1.00 11.71 62 THR E O 1
ATOM 5453 N N . LEU E 1 63 ? 33.910 8.989 17.302 1.00 11.36 63 LEU E N 1
ATOM 5454 C CA . LEU E 1 63 ? 34.929 8.163 17.938 1.00 12.26 63 LEU E CA 1
ATOM 5455 C C . LEU E 1 63 ? 34.819 8.212 19.466 1.00 15.25 63 LEU E C 1
ATOM 5456 O O . LEU E 1 63 ? 34.959 7.199 20.143 1.00 13.78 63 LEU E O 1
ATOM 5461 N N . ILE E 1 64 ? 34.541 9.391 20.006 1.00 13.77 64 ILE E N 1
ATOM 5462 C CA . ILE E 1 64 ? 34.443 9.539 21.451 1.00 15.59 64 ILE E CA 1
ATOM 5463 C C . ILE E 1 64 ? 33.145 8.969 22.051 1.00 14.17 64 ILE E C 1
ATOM 5464 O O . ILE E 1 64 ? 33.170 8.345 23.115 1.00 15.68 64 ILE E O 1
ATOM 5469 N N . ASN E 1 65 ? 32.013 9.132 21.369 1.00 11.74 65 ASN E N 1
ATOM 5470 C CA . ASN E 1 65 ? 30.733 8.739 21.980 1.00 11.52 65 ASN E CA 1
ATOM 5471 C C . ASN E 1 65 ? 30.278 7.292 21.739 1.00 10.76 65 ASN E C 1
ATOM 5472 O O . ASN E 1 65 ? 29.316 6.830 22.363 1.00 11.77 65 ASN E O 1
ATOM 5477 N N . THR E 1 66 ? 30.963 6.593 20.842 1.00 10.46 66 THR E N 1
ATOM 5478 C CA . THR E 1 66 ? 30.573 5.246 20.449 1.00 9.86 66 THR E CA 1
ATOM 5479 C C . THR E 1 66 ? 30.944 4.191 21.483 1.00 10.32 66 THR E C 1
ATOM 5480 O O . THR E 1 66 ? 32.111 4.059 21.886 1.00 11.16 66 THR E O 1
ATOM 5484 N N . ILE E 1 67 ? 29.936 3.462 21.941 1.00 12.66 67 ILE E N 1
ATOM 5485 C CA . ILE E 1 67 ? 30.144 2.300 22.776 1.00 10.31 67 ILE E CA 1
ATOM 5486 C C . ILE E 1 67 ? 30.202 1.096 21.851 1.00 12.30 67 ILE E C 1
ATOM 5487 O O . ILE E 1 67 ? 29.158 0.579 21.410 1.00 10.92 67 ILE E O 1
ATOM 5492 N N . ASP E 1 68 ? 31.416 0.677 21.508 1.00 11.48 68 ASP E N 1
ATOM 5493 C CA . ASP E 1 68 ? 31.595 -0.477 20.644 1.00 11.25 68 ASP E CA 1
ATOM 5494 C C . ASP E 1 68 ? 31.616 -1.757 21.460 1.00 12.74 68 ASP E C 1
ATOM 5495 O O . ASP E 1 68 ? 32.223 -1.800 22.541 1.00 18.51 68 ASP E O 1
ATOM 5500 N N . PHE E 1 69 ? 30.949 -2.795 20.957 1.00 11.76 69 PHE E N 1
ATOM 5501 C CA . PHE E 1 69 ? 30.943 -4.091 21.633 1.00 11.32 69 PHE E CA 1
ATOM 5502 C C . PHE E 1 69 ? 31.001 -5.260 20.654 1.00 12.48 69 PHE E C 1
ATOM 5503 O O . PHE E 1 69 ? 30.501 -5.176 19.532 1.00 10.77 69 PHE E O 1
ATOM 5511 N N . ASP E 1 70 ? 31.644 -6.338 21.092 1.00 11.99 70 ASP E N 1
ATOM 5512 C CA . ASP E 1 70 ? 31.802 -7.555 20.306 1.00 12.79 70 ASP E CA 1
ATOM 5513 C C . ASP E 1 70 ? 32.019 -8.676 21.316 1.00 15.78 70 ASP E C 1
ATOM 5514 O O . ASP E 1 70 ? 33.137 -8.876 21.817 1.00 16.69 70 ASP E O 1
ATOM 5519 N N . VAL E 1 71 ? 30.937 -9.387 21.619 1.00 12.31 71 VAL E N 1
ATOM 5520 C CA . VAL E 1 71 ? 30.838 -10.229 22.810 1.00 14.11 71 VAL E CA 1
ATOM 5521 C C . VAL E 1 71 ? 30.732 -11.702 22.429 1.00 11.54 71 VAL E C 1
ATOM 5522 O O . VAL E 1 71 ? 29.880 -12.079 21.628 1.00 12.01 71 VAL E O 1
ATOM 5526 N N . GLU E 1 72 ? 31.620 -12.525 22.982 1.00 13.80 72 GLU E N 1
ATOM 5527 C CA . GLU E 1 72 ? 31.630 -13.960 22.715 1.00 12.69 72 GLU E CA 1
ATOM 5528 C C . GLU E 1 72 ? 31.919 -14.705 24.007 1.00 15.16 72 GLU E C 1
ATOM 5529 O O . GLU E 1 72 ? 32.946 -14.469 24.651 1.00 17.98 72 GLU E O 1
ATOM 5535 N N . ASN E 1 73 ? 31.009 -15.597 24.386 1.00 13.72 73 ASN E N 1
ATOM 5536 C CA . ASN E 1 73 ? 31.166 -16.401 25.602 1.00 16.94 73 ASN E CA 1
ATOM 5537 C C . ASN E 1 73 ? 31.420 -15.565 26.854 1.00 17.62 73 ASN E C 1
ATOM 5538 O O . ASN E 1 73 ? 32.253 -15.917 27.706 1.00 17.54 73 ASN E O 1
ATOM 5543 N N . THR E 1 74 ? 30.710 -14.446 26.954 1.00 13.82 74 THR E N 1
ATOM 5544 C CA . THR E 1 74 ? 30.730 -13.620 28.155 1.00 16.09 74 THR E CA 1
ATOM 5545 C C . THR E 1 74 ? 29.518 -12.701 28.188 1.00 17.31 74 THR E C 1
ATOM 5546 O O . THR E 1 74 ? 28.725 -12.673 27.247 1.00 17.14 74 THR E O 1
ATOM 5550 N N . THR E 1 75 ? 29.371 -11.963 29.281 1.00 18.29 75 THR E N 1
ATOM 5551 C CA . THR E 1 75 ? 28.334 -10.944 29.401 1.00 14.63 75 THR E CA 1
ATOM 5552 C C . THR E 1 75 ? 29.016 -9.597 29.581 1.00 19.36 75 THR E C 1
ATOM 5553 O O . THR E 1 75 ? 29.905 -9.444 30.431 1.00 16.00 75 THR E O 1
ATOM 5557 N N . THR E 1 76 ? 28.632 -8.627 28.761 1.00 13.80 76 THR E N 1
ATOM 5558 C CA . THR E 1 76 ? 29.281 -7.327 28.788 1.00 12.46 76 THR E CA 1
ATOM 5559 C C . THR E 1 76 ? 28.268 -6.198 28.832 1.00 12.59 76 THR E C 1
ATOM 5560 O O . THR E 1 76 ? 27.325 -6.138 28.024 1.00 12.01 76 THR E O 1
ATOM 5564 N N . THR E 1 77 ? 28.456 -5.304 29.790 1.00 14.91 77 THR E N 1
ATOM 5565 C CA . THR E 1 77 ? 27.585 -4.158 29.936 1.00 12.47 77 THR E CA 1
ATOM 5566 C C . THR E 1 77 ? 27.837 -3.136 28.841 1.00 12.57 77 THR E C 1
ATOM 5567 O O . THR E 1 77 ? 28.975 -2.744 28.582 1.00 17.18 77 THR E O 1
ATOM 5571 N N . ILE E 1 78 ? 26.758 -2.747 28.172 1.00 11.24 78 ILE E N 1
ATOM 5572 C CA . ILE E 1 78 ? 26.805 -1.698 27.170 1.00 12.34 78 ILE E CA 1
ATOM 5573 C C . ILE E 1 78 ? 26.589 -0.351 27.854 1.00 12.70 78 ILE E C 1
ATOM 5574 O O . ILE E 1 78 ? 27.339 0.598 27.625 1.00 14.69 78 ILE E O 1
ATOM 5579 N N . ALA E 1 79 ? 25.566 -0.267 28.702 1.00 11.79 79 ALA E N 1
ATOM 5580 C CA . ALA E 1 79 ? 25.352 0.935 29.483 1.00 13.05 79 ALA E CA 1
ATOM 5581 C C . ALA E 1 79 ? 24.617 0.580 30.758 1.00 12.43 79 ALA E C 1
ATOM 5582 O O . ALA E 1 79 ? 23.861 -0.384 30.791 1.00 12.22 79 ALA E O 1
ATOM 5584 N N . ASN E 1 80 ? 24.851 1.355 31.809 1.00 13.19 80 ASN E N 1
ATOM 5585 C CA . ASN E 1 80 ? 24.141 1.156 33.066 1.00 13.83 80 ASN E CA 1
ATOM 5586 C C . ASN E 1 80 ? 23.973 2.444 33.854 1.00 14.47 80 ASN E C 1
ATOM 5587 O O . ASN E 1 80 ? 23.959 2.436 35.083 1.00 16.05 80 ASN E O 1
ATOM 5592 N N . THR E 1 81 ? 23.873 3.558 33.137 1.00 14.14 81 THR E N 1
ATOM 5593 C CA . THR E 1 81 ? 23.518 4.823 33.764 1.00 15.14 81 THR E CA 1
ATOM 5594 C C . THR E 1 81 ? 22.248 5.331 33.110 1.00 14.69 81 THR E C 1
ATOM 5595 O O . THR E 1 81 ? 22.005 5.050 31.938 1.00 14.62 81 THR E O 1
ATOM 5599 N N . PRO E 1 82 ? 21.419 6.064 33.863 1.00 14.68 82 PRO E N 1
ATOM 5600 C CA . PRO E 1 82 ? 20.111 6.489 33.344 1.00 14.28 82 PRO E CA 1
ATOM 5601 C C . PRO E 1 82 ? 20.228 7.317 32.075 1.00 13.71 82 PRO E C 1
ATOM 5602 O O . PRO E 1 82 ? 21.190 8.083 31.910 1.00 15.89 82 PRO E O 1
ATOM 5606 N N . GLY E 1 83 ? 19.266 7.140 31.166 1.00 13.03 83 GLY E N 1
ATOM 5607 C CA . GLY E 1 83 ? 19.268 7.902 29.930 1.00 13.36 83 GLY E CA 1
ATOM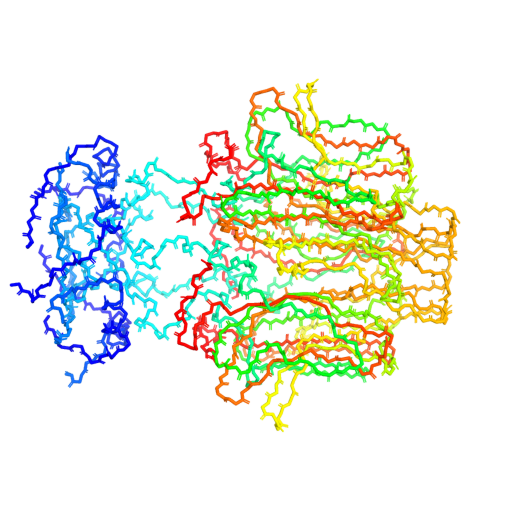 5608 C C . GLY E 1 83 ? 18.692 7.105 28.778 1.00 11.67 83 GLY E C 1
ATOM 5609 O O . GLY E 1 83 ? 18.250 5.965 28.957 1.00 11.45 83 GLY E O 1
ATOM 5610 N N . PHE E 1 84 ? 18.710 7.708 27.592 1.00 11.24 84 PHE E N 1
ATOM 5611 C CA . PHE E 1 84 ? 18.200 7.079 26.373 1.00 11.20 84 PHE E CA 1
ATOM 5612 C C . PHE E 1 84 ? 19.375 6.678 25.503 1.00 10.04 84 PHE E C 1
ATOM 5613 O O . PHE E 1 84 ? 20.299 7.471 25.293 1.00 11.93 84 PHE E O 1
ATOM 5621 N N . TYR E 1 85 ? 19.321 5.460 24.972 1.00 9.51 85 TYR E N 1
ATOM 5622 C CA . TYR E 1 85 ? 20.417 4.911 24.183 1.00 9.15 85 TYR E CA 1
ATOM 5623 C C . TYR E 1 85 ? 19.954 4.322 22.867 1.00 10.02 85 TYR E C 1
ATOM 5624 O O . TYR E 1 85 ? 18.969 3.594 22.818 1.00 10.25 85 TYR E O 1
ATOM 5633 N N . LYS E 1 86 ? 20.679 4.633 21.799 1.00 8.21 86 LYS E N 1
ATOM 5634 C CA . LYS E 1 86 ? 20.498 3.947 20.526 1.00 7.85 86 LYS E CA 1
ATOM 5635 C C . LYS E 1 86 ? 21.465 2.775 20.503 1.00 7.54 86 LYS E C 1
ATOM 5636 O O . LYS E 1 86 ? 22.633 2.930 20.858 1.00 8.43 86 LYS E O 1
ATOM 5642 N N A VAL E 1 87 ? 20.984 1.600 20.117 0.47 7.97 87 VAL E N 1
ATOM 5643 N N B VAL E 1 87 ? 20.974 1.600 20.107 0.53 7.98 87 VAL E N 1
ATOM 5644 C CA A VAL E 1 87 ? 21.850 0.431 20.045 0.47 8.20 87 VAL E CA 1
ATOM 5645 C CA B VAL E 1 87 ? 21.789 0.386 20.038 0.53 9.17 87 VAL E CA 1
ATOM 5646 C C A VAL E 1 87 ? 21.570 -0.366 18.777 0.47 7.29 87 VAL E C 1
ATOM 5647 C C B VAL E 1 87 ? 21.549 -0.338 18.721 0.53 8.19 87 VAL E C 1
ATOM 5648 O O A VAL E 1 87 ? 20.426 -0.753 18.509 0.47 9.17 87 VAL E O 1
ATOM 5649 O O B VAL E 1 87 ? 20.408 -0.693 18.404 0.53 9.52 87 VAL E O 1
ATOM 5656 N N A VAL E 1 88 ? 22.611 -0.572 17.975 0.47 9.10 88 VAL E N 1
ATOM 5657 N N B VAL E 1 88 ? 22.614 -0.560 17.953 0.53 6.39 88 VAL E N 1
ATOM 5658 C CA A VAL E 1 88 ? 22.467 -1.237 16.683 0.47 9.40 88 VAL E CA 1
ATOM 5659 C CA B VAL E 1 88 ? 22.495 -1.174 16.628 0.53 10.21 88 VAL E CA 1
ATOM 5660 C C A VAL E 1 88 ? 23.552 -2.276 16.472 0.47 9.60 88 VAL E C 1
ATOM 5661 C C B VAL E 1 88 ? 23.562 -2.246 16.433 0.53 9.40 88 VAL E C 1
ATOM 5662 O O A VAL E 1 88 ? 24.676 -2.119 16.938 0.47 10.00 88 VAL E O 1
ATOM 5663 O O B VAL E 1 88 ? 24.688 -2.084 16.889 0.53 9.74 88 VAL E O 1
ATOM 5670 N N . GLY E 1 89 ? 23.217 -3.337 15.754 1.00 6.26 89 GLY E N 1
ATOM 5671 C CA . GLY E 1 89 ? 24.170 -4.402 15.541 1.00 5.79 89 GLY E CA 1
ATOM 5672 C C . GLY E 1 89 ? 23.558 -5.679 15.036 1.00 6.24 89 GLY E C 1
ATOM 5673 O O . GLY E 1 89 ? 22.481 -5.661 14.426 1.00 7.12 89 GLY E O 1
ATOM 5674 N N . ASN E 1 90 ? 24.253 -6.783 15.291 1.00 5.79 90 ASN E N 1
ATOM 5675 C CA . ASN E 1 90 ? 23.837 -8.106 14.835 1.00 5.70 90 ASN E CA 1
ATOM 5676 C C . ASN E 1 90 ? 24.143 -9.204 15.849 1.00 7.24 90 ASN E C 1
ATOM 5677 O O . ASN E 1 90 ? 25.097 -9.103 16.643 1.00 6.68 90 ASN E O 1
ATOM 5682 N N . LEU E 1 91 ? 23.345 -10.266 15.778 1.00 6.73 91 LEU E N 1
ATOM 5683 C CA . LEU E 1 91 ? 23.531 -11.505 16.529 1.00 6.49 91 LEU E CA 1
ATOM 5684 C C . LEU E 1 91 ? 23.819 -12.648 15.553 1.00 7.57 91 LEU E C 1
ATOM 5685 O O . LEU E 1 91 ? 23.344 -12.637 14.414 1.00 8.05 91 LEU E O 1
ATOM 5690 N N . SER E 1 92 ? 24.560 -13.653 16.002 1.00 8.05 92 SER E N 1
ATOM 5691 C CA . SER E 1 92 ? 24.715 -14.884 15.222 1.00 8.41 92 SER E CA 1
ATOM 5692 C C . SER E 1 92 ? 23.452 -15.721 15.272 1.00 7.29 92 SER E C 1
ATOM 5693 O O . SER E 1 92 ? 23.113 -16.232 16.343 1.00 8.49 92 SER E O 1
ATOM 5696 N N . SER E 1 93 ? 22.745 -15.892 14.154 1.00 7.88 93 SER E N 1
ATOM 5697 C CA . SER E 1 93 ? 21.556 -16.748 14.200 1.00 6.86 93 SER E CA 1
ATOM 5698 C C . SER E 1 93 ? 21.907 -18.189 14.525 1.00 7.42 93 SER E C 1
ATOM 5699 O O . SER E 1 93 ? 22.952 -18.710 14.119 1.00 10.20 93 SER E O 1
ATOM 5702 N N . ARG E 1 94 ? 21.025 -18.824 15.284 1.00 7.73 94 ARG E N 1
ATOM 5703 C CA . ARG E 1 94 ? 21.098 -20.265 15.495 1.00 8.32 94 ARG E CA 1
ATOM 5704 C C . ARG E 1 94 ? 19.712 -20.865 15.340 1.00 9.41 94 ARG E C 1
ATOM 5705 O O . ARG E 1 94 ? 18.702 -20.155 15.348 1.00 9.61 94 ARG E O 1
ATOM 5713 N N . ASP E 1 95 ? 19.688 -22.184 15.199 1.00 9.85 95 ASP E N 1
ATOM 5714 C CA . ASP E 1 95 ? 18.465 -22.959 15.221 1.00 10.19 95 ASP E CA 1
ATOM 5715 C C . ASP E 1 95 ? 17.702 -22.621 16.496 1.00 10.41 95 ASP E C 1
ATOM 5716 O O . ASP E 1 95 ? 18.299 -22.412 17.549 1.00 11.99 95 ASP E O 1
ATOM 5721 N N . GLU E 1 96 ? 16.380 -22.537 16.406 1.00 11.66 96 GLU E N 1
ATOM 5722 C CA . GLU E 1 96 ? 15.593 -22.265 17.605 1.00 11.33 96 GLU E CA 1
ATOM 5723 C C . GLU E 1 96 ? 15.788 -23.350 18.660 1.00 12.43 96 GLU E C 1
ATOM 5724 O O . GLU E 1 96 ? 15.579 -23.113 19.855 1.00 18.21 96 GLU E O 1
ATOM 5730 N N . ALA E 1 97 ? 16.193 -24.538 18.219 1.00 12.30 97 ALA E N 1
ATOM 5731 C CA . ALA E 1 97 ? 16.437 -25.662 19.128 1.00 13.03 97 ALA E CA 1
ATOM 5732 C C . ALA E 1 97 ? 17.830 -25.649 19.753 1.00 13.52 97 ALA E C 1
ATOM 5733 O O . ALA E 1 97 ? 18.138 -26.489 20.600 1.00 16.58 97 ALA E O 1
ATOM 5735 N N . SER E 1 98 ? 18.675 -24.719 19.312 1.00 12.58 98 SER E N 1
ATOM 5736 C CA . SER E 1 98 ? 20.054 -24.622 19.800 1.00 13.29 98 SER E CA 1
ATOM 5737 C C . SER E 1 98 ? 20.125 -24.168 21.251 1.00 14.17 98 SER E C 1
ATOM 5738 O O . SER E 1 98 ? 19.219 -23.498 21.754 1.00 15.91 98 SER E O 1
ATOM 5741 N N . GLY E 1 99 ? 21.218 -24.534 21.918 1.00 13.25 99 GLY E N 1
ATOM 5742 C CA . GLY E 1 99 ? 21.527 -24.018 23.240 1.00 14.03 99 GLY E CA 1
ATOM 5743 C C . GLY E 1 99 ? 22.442 -22.799 23.229 1.00 13.96 99 GLY E C 1
ATOM 5744 O O . GLY E 1 99 ? 22.797 -22.281 24.295 1.00 16.88 99 GLY E O 1
ATOM 5745 N N . ALA E 1 100 ? 22.828 -22.333 22.039 1.00 12.37 100 ALA E N 1
ATOM 5746 C CA . ALA E 1 100 ? 23.789 -21.229 21.937 1.00 11.45 100 ALA E CA 1
ATOM 5747 C C . ALA E 1 100 ? 23.072 -19.892 21.829 1.00 11.96 100 ALA E C 1
ATOM 5748 O O . ALA E 1 100 ? 22.416 -19.603 20.823 1.00 12.12 100 ALA E O 1
ATOM 5750 N N . ILE E 1 101 ? 23.238 -19.079 22.865 1.00 13.49 101 ILE E N 1
ATOM 5751 C CA . ILE E 1 101 ? 22.507 -17.840 23.052 1.00 10.34 101 ILE E CA 1
ATOM 5752 C C . ILE E 1 101 ? 23.367 -16.609 22.800 1.00 10.21 101 ILE E C 1
ATOM 5753 O O . ILE E 1 101 ? 24.454 -16.483 23.357 1.00 10.36 101 ILE E O 1
ATOM 5758 N N . ALA E 1 102 ? 22.860 -15.699 21.972 1.00 10.68 102 ALA E N 1
ATOM 5759 C CA . ALA E 1 102 ? 23.503 -14.407 21.703 1.00 8.88 102 ALA E CA 1
ATOM 5760 C C . ALA E 1 102 ? 22.392 -13.369 21.684 1.00 8.60 102 ALA E C 1
ATOM 5761 O O . ALA E 1 102 ? 21.595 -13.320 20.741 1.00 10.12 102 ALA E O 1
ATOM 5763 N N . VAL E 1 103 ? 22.311 -12.564 22.744 1.00 10.07 103 VAL E N 1
ATOM 5764 C CA . VAL E 1 103 ? 21.175 -11.659 22.946 1.00 8.47 103 VAL E CA 1
ATOM 5765 C C . VAL E 1 103 ? 21.587 -10.263 23.394 1.00 8.98 103 VAL E C 1
ATOM 5766 O O . VAL E 1 103 ? 22.680 -10.071 23.928 1.00 9.01 103 VAL E O 1
ATOM 5770 N N . ILE E 1 104 ? 20.705 -9.298 23.164 1.00 9.14 104 ILE E N 1
ATOM 5771 C CA . ILE E 1 104 ? 20.750 -7.996 23.815 1.00 8.26 104 ILE E CA 1
ATOM 5772 C C . ILE E 1 104 ? 19.664 -8.059 24.873 1.00 8.65 104 ILE E C 1
ATOM 5773 O O . ILE E 1 104 ? 18.543 -8.488 24.585 1.00 8.65 104 ILE E O 1
ATOM 5778 N N A GLU E 1 105 ? 19.971 -7.668 26.101 0.50 9.22 105 GLU E N 1
ATOM 5779 N N B GLU E 1 105 ? 20.009 -7.581 26.066 0.50 9.22 105 GLU E N 1
ATOM 5780 C CA A GLU E 1 105 ? 18.949 -7.719 27.145 0.50 9.97 105 GLU E CA 1
ATOM 5781 C CA B GLU E 1 105 ? 19.152 -7.728 27.240 0.50 9.97 105 GLU E CA 1
ATOM 5782 C C A GLU E 1 105 ? 19.058 -6.546 28.090 0.50 10.08 105 GLU E C 1
ATOM 5783 C C B GLU E 1 105 ? 19.056 -6.428 28.040 0.50 10.08 105 GLU E C 1
ATOM 5784 O O A GLU E 1 105 ? 20.102 -5.897 28.186 0.50 11.95 105 GLU E O 1
ATOM 5785 O O B GLU E 1 105 ? 19.964 -5.598 27.999 0.50 11.95 105 GLU E O 1
ATOM 5796 N N . VAL E 1 106 ? 17.954 -6.258 2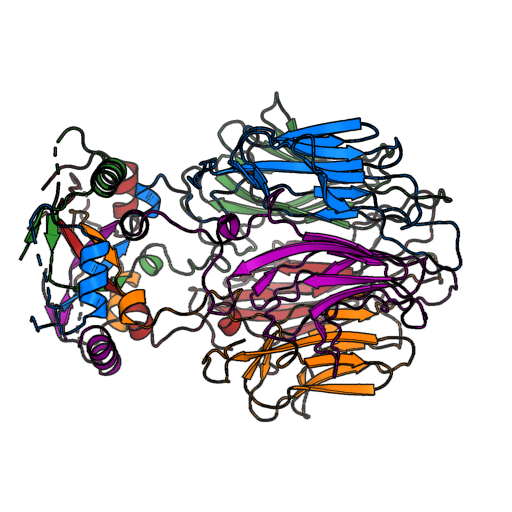8.766 1.00 10.96 106 VAL E N 1
ATOM 5797 C CA . VAL E 1 106 ? 17.966 -5.264 29.820 1.00 11.14 106 VAL E CA 1
ATOM 5798 C C . VAL E 1 106 ? 17.601 -5.965 31.123 1.00 11.69 106 VAL E C 1
ATOM 5799 O O . VAL E 1 106 ? 16.771 -6.878 31.141 1.00 11.78 106 VAL E O 1
ATOM 5803 N N . THR E 1 107 ? 18.262 -5.568 32.203 1.00 12.38 107 THR E N 1
ATOM 5804 C CA . THR E 1 107 ? 18.042 -6.195 33.507 1.00 13.67 107 THR E CA 1
ATOM 5805 C C . THR E 1 107 ? 18.208 -5.213 34.658 1.00 15.86 107 THR E C 1
ATOM 5806 O O . THR E 1 107 ? 18.858 -4.175 34.514 1.00 17.35 107 THR E O 1
ATOM 5810 N N . ASP E 1 108 ? 17.618 -5.547 35.802 1.00 14.80 108 ASP E N 1
ATOM 5811 C CA . ASP E 1 108 ? 17.828 -4.785 37.035 1.00 15.98 108 ASP E CA 1
ATOM 5812 C C . ASP E 1 108 ? 18.353 -5.707 38.125 1.00 22.18 108 ASP E C 1
ATOM 5813 O O . ASP E 1 108 ? 18.381 -5.343 39.298 1.00 25.94 108 ASP E O 1
ATOM 5818 N N . GLY E 1 109 ? 18.755 -6.912 37.733 1.00 18.89 109 GLY E N 1
ATOM 5819 C CA . GLY E 1 109 ? 19.252 -7.889 38.688 1.00 19.67 109 GLY E CA 1
ATOM 5820 C C . GLY E 1 109 ? 18.148 -8.685 39.363 1.00 28.48 109 GLY E C 1
ATOM 5821 O O . GLY E 1 109 ? 18.421 -9.557 40.192 1.00 33.17 109 GLY E O 1
ATOM 5822 N N . ILE E 1 110 ? 16.901 -8.375 39.020 1.00 20.48 110 ILE E N 1
ATOM 5823 C CA . ILE E 1 110 ? 15.739 -9.096 39.540 1.00 21.15 110 ILE E CA 1
ATOM 5824 C C . ILE E 1 110 ? 15.018 -9.804 38.399 1.00 23.99 110 ILE E C 1
ATOM 5825 O O . ILE E 1 110 ? 14.702 -10.994 38.483 1.00 24.53 110 ILE E O 1
ATOM 5830 N N . THR E 1 111 ? 14.744 -9.060 37.331 1.00 17.75 111 THR E N 1
ATOM 5831 C CA . THR E 1 111 ? 14.206 -9.652 36.120 1.00 15.45 111 THR E CA 1
ATOM 5832 C C . THR E 1 111 ? 15.053 -9.205 34.947 1.00 14.52 111 THR E C 1
ATOM 5833 O O . THR E 1 111 ? 15.814 -8.236 35.048 1.00 14.61 111 THR E O 1
ATOM 5837 N N . THR E 1 112 ? 14.907 -9.915 33.838 1.00 13.86 112 THR E N 1
ATOM 5838 C CA . THR E 1 112 ? 15.674 -9.647 32.640 1.00 13.02 112 THR E CA 1
ATOM 5839 C C . THR E 1 112 ? 14.750 -9.817 31.451 1.00 12.50 112 THR E C 1
ATOM 5840 O O . THR E 1 112 ? 13.951 -10.757 31.411 1.00 13.59 112 THR E O 1
ATOM 5844 N N . LYS E 1 113 ? 14.835 -8.899 30.489 1.00 11.54 113 LYS E N 1
ATOM 5845 C CA . LYS E 1 113 ? 14.059 -9.025 29.261 1.00 12.15 113 LYS E CA 1
ATOM 5846 C C . LYS E 1 113 ? 14.971 -8.981 28.048 1.00 10.16 113 LYS E C 1
ATOM 5847 O O . LYS E 1 113 ? 15.809 -8.085 27.922 1.00 11.24 113 LYS E O 1
ATOM 5853 N N . ILE E 1 114 ? 14.794 -9.939 27.151 1.00 9.83 114 ILE E N 1
ATOM 5854 C CA . ILE E 1 114 ? 15.559 -9.976 25.905 1.00 9.21 114 ILE E CA 1
ATOM 5855 C C . ILE E 1 114 ? 14.960 -9.025 24.882 1.00 8.59 114 ILE E C 1
ATOM 5856 O O . ILE E 1 114 ? 13.769 -9.104 24.597 1.00 9.14 114 ILE E O 1
ATOM 5861 N N . LEU E 1 115 ? 15.790 -8.142 24.330 1.00 8.23 115 LEU E N 1
ATOM 5862 C CA . LEU E 1 115 ? 15.354 -7.150 23.340 1.00 8.54 115 LEU E CA 1
ATOM 5863 C C . LEU E 1 115 ? 15.716 -7.565 21.917 1.00 9.71 115 LEU E C 1
ATOM 5864 O O . LEU E 1 115 ? 15.115 -7.092 20.952 1.00 11.61 115 LEU E O 1
ATOM 5869 N N . ALA E 1 116 ? 16.700 -8.448 21.791 1.00 9.38 116 ALA E N 1
ATOM 5870 C CA . ALA E 1 116 ? 17.091 -9.022 20.507 1.00 6.83 116 ALA E CA 1
ATOM 5871 C C . ALA E 1 116 ? 17.512 -10.461 20.733 1.00 7.37 116 ALA E C 1
ATOM 5872 O O . ALA E 1 116 ? 18.405 -10.724 21.550 1.00 8.06 116 ALA E O 1
ATOM 5874 N N . ASN E 1 117 ? 16.890 -11.381 20.003 1.00 8.42 117 ASN E N 1
ATOM 5875 C CA . ASN E 1 117 ? 17.013 -12.822 20.236 1.00 7.35 117 ASN E CA 1
ATOM 5876 C C . ASN E 1 117 ? 17.585 -13.520 18.991 1.00 8.21 117 ASN E C 1
ATOM 5877 O O . ASN E 1 117 ? 17.143 -13.243 17.870 1.00 10.29 117 ASN E O 1
ATOM 5882 N N . ASN E 1 118 ? 18.568 -14.407 19.169 1.00 8.59 118 ASN E N 1
ATOM 5883 C CA . ASN E 1 118 ? 19.195 -15.082 18.025 1.00 8.52 118 ASN E CA 1
ATOM 5884 C C . ASN E 1 118 ? 18.656 -16.467 17.659 1.00 7.47 118 ASN E C 1
ATOM 5885 O O . ASN E 1 118 ? 18.963 -16.981 16.571 1.00 8.70 118 ASN E O 1
ATOM 5890 N N . ARG E 1 119 ? 17.901 -17.096 18.558 1.00 8.22 119 ARG E N 1
ATOM 5891 C CA . ARG E 1 119 ? 17.537 -18.505 18.375 1.00 8.31 119 ARG E CA 1
ATOM 5892 C C . ARG E 1 119 ? 16.224 -18.646 17.620 1.00 8.58 119 ARG E C 1
ATOM 5893 O O . ARG E 1 119 ? 15.180 -18.913 18.215 1.00 11.08 119 ARG E O 1
ATOM 5901 N N . ILE E 1 120 ? 16.303 -18.496 16.298 1.00 7.66 120 ILE E N 1
ATOM 5902 C CA . ILE E 1 120 ? 15.113 -18.220 15.499 1.00 9.33 120 ILE E CA 1
ATOM 5903 C C . ILE E 1 120 ? 14.962 -19.096 14.256 1.00 9.23 120 ILE E C 1
ATOM 5904 O O . ILE E 1 120 ? 13.856 -19.219 13.728 1.00 10.71 120 ILE E O 1
ATOM 5909 N N . VAL E 1 121 ? 16.030 -19.713 13.766 1.00 8.30 121 VAL E N 1
ATOM 5910 C CA . VAL E 1 121 ? 15.859 -20.417 12.495 1.00 9.56 121 VAL E CA 1
ATOM 5911 C C . VAL E 1 121 ? 15.332 -21.840 12.669 1.00 8.82 121 VAL E C 1
ATOM 5912 O O . VAL E 1 121 ? 15.519 -22.477 13.699 1.00 9.75 121 VAL E O 1
ATOM 5916 N N . SER E 1 122 ? 14.623 -22.316 11.655 1.00 9.29 122 SER E N 1
ATOM 5917 C CA . SER E 1 122 ? 13.978 -23.624 11.728 1.00 8.75 122 SER E CA 1
ATOM 5918 C C . SER E 1 122 ? 14.260 -24.404 10.451 1.00 10.36 122 SER E C 1
ATOM 5919 O O . SER E 1 122 ? 13.425 -24.452 9.542 1.00 9.28 122 SER E O 1
ATOM 5922 N N . PRO E 1 123 ? 15.442 -25.022 10.375 1.00 10.03 123 PRO E N 1
ATOM 5923 C CA . PRO E 1 123 ? 15.810 -25.774 9.174 1.00 12.54 123 PRO E CA 1
ATOM 5924 C C . PRO E 1 123 ? 14.932 -27.008 9.045 1.00 12.22 123 PRO E C 1
ATOM 5925 O O . PRO E 1 123 ? 14.429 -27.519 10.051 1.00 14.34 123 PRO E O 1
ATOM 5929 N N . ASP E 1 124 ? 14.727 -27.465 7.817 1.00 12.68 124 ASP E N 1
ATOM 5930 C CA . ASP E 1 124 ? 13.994 -28.695 7.608 1.00 12.28 124 ASP E CA 1
ATOM 5931 C C . ASP E 1 124 ? 14.734 -29.585 6.627 1.00 11.84 124 ASP E C 1
ATOM 5932 O O . ASP E 1 124 ? 15.268 -29.110 5.631 1.00 12.64 124 ASP E O 1
ATOM 5937 N N . GLY E 1 125 ? 14.756 -30.883 6.898 1.00 12.54 125 GLY E N 1
ATOM 5938 C CA . GLY E 1 125 ? 15.354 -31.818 5.962 1.00 14.68 125 GLY E CA 1
ATOM 5939 C C . GLY E 1 125 ? 16.869 -31.814 5.945 1.00 19.05 125 GLY E C 1
ATOM 5940 O O . GLY E 1 125 ? 17.482 -32.310 4.996 1.00 18.49 125 GLY E O 1
ATOM 5941 N N . THR E 1 126 ? 17.479 -31.264 6.989 1.00 15.26 126 THR E N 1
ATOM 5942 C CA . THR E 1 126 ? 18.938 -31.181 7.053 1.00 17.81 126 THR E CA 1
ATOM 5943 C C . THR E 1 126 ? 19.431 -30.887 8.463 1.00 18.81 126 THR E C 1
ATOM 5944 O O . THR E 1 126 ? 18.729 -30.250 9.249 1.00 18.75 126 THR E O 1
ATOM 5948 N N . THR E 1 127 ? 20.639 -31.358 8.776 1.00 18.60 127 THR E N 1
ATOM 5949 C CA . THR E 1 127 ? 21.318 -31.019 10.028 1.00 16.27 127 THR E CA 1
ATOM 5950 C C . THR E 1 127 ? 22.463 -30.050 9.779 1.00 16.84 127 THR E C 1
ATOM 5951 O O . THR E 1 127 ? 23.197 -29.677 10.705 1.00 16.50 127 THR E O 1
ATOM 5955 N N . ALA E 1 128 ? 22.623 -29.655 8.519 1.00 14.09 128 ALA E N 1
ATOM 5956 C CA . ALA E 1 128 ? 23.572 -28.613 8.155 1.00 15.55 128 ALA E CA 1
ATOM 5957 C C . ALA E 1 128 ? 22.849 -27.271 8.198 1.00 17.92 128 ALA E C 1
ATOM 5958 O O . ALA E 1 128 ? 22.165 -26.904 7.243 1.00 22.50 128 ALA E O 1
ATOM 5960 N N . VAL E 1 129 ? 23.015 -26.545 9.301 1.00 12.67 129 VAL E N 1
ATOM 5961 C CA . VAL E 1 129 ? 22.220 -25.349 9.584 1.00 11.39 129 VAL E CA 1
ATOM 5962 C C . VAL E 1 129 ? 23.006 -24.075 9.307 1.00 14.62 129 VAL E C 1
ATOM 5963 O O . VAL E 1 129 ? 23.866 -23.676 10.097 1.00 10.95 129 VAL E O 1
ATOM 5967 N N . GLN E 1 130 ? 22.706 -23.423 8.190 1.00 9.28 130 GLN E N 1
ATOM 5968 C CA . GLN E 1 130 ? 23.363 -22.163 7.868 1.00 10.09 130 GLN E CA 1
ATOM 5969 C C . GLN E 1 130 ? 22.868 -21.067 8.788 1.00 9.00 130 GLN E C 1
ATOM 5970 O O . GLN E 1 130 ? 21.749 -21.132 9.327 1.00 10.99 130 GLN E O 1
ATOM 5976 N N . SER E 1 131 ? 23.712 -20.053 8.950 1.00 8.70 131 SER E N 1
ATOM 5977 C CA . SER E 1 131 ? 23.453 -18.970 9.883 1.00 7.03 131 SER E CA 1
ATOM 5978 C C . SER E 1 131 ? 23.640 -17.640 9.182 1.00 7.29 131 SER E C 1
ATOM 5979 O O . SER E 1 131 ? 24.448 -17.517 8.248 1.00 8.16 131 SER E O 1
ATOM 5982 N N . VAL E 1 132 ? 22.841 -16.665 9.607 1.00 6.73 132 VAL E N 1
ATOM 5983 C CA . VAL E 1 132 ? 22.872 -15.303 9.093 1.00 6.35 132 VAL E CA 1
ATOM 5984 C 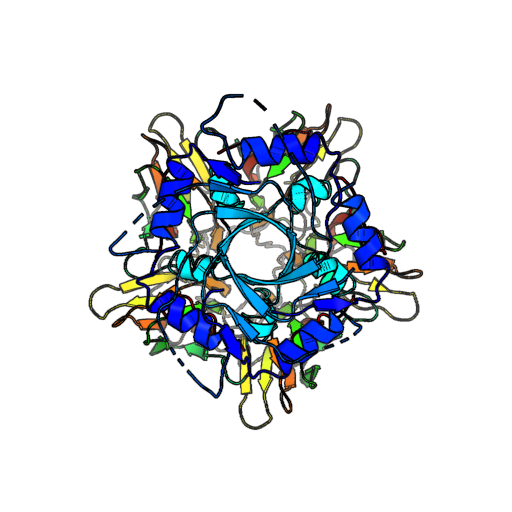C . VAL E 1 132 ? 22.893 -14.323 10.260 1.00 5.94 132 VAL E C 1
ATOM 5985 O O . VAL E 1 132 ? 22.507 -14.672 11.387 1.00 7.06 132 VAL E O 1
ATOM 5989 N N . PRO E 1 133 ? 23.315 -13.076 10.005 1.00 6.35 133 PRO E N 1
ATOM 5990 C CA . PRO E 1 133 ? 23.185 -12.076 11.073 1.00 6.76 133 PRO E CA 1
ATOM 5991 C C . PRO E 1 133 ? 21.718 -11.812 11.369 1.00 7.70 133 PRO E C 1
ATOM 5992 O O . PRO E 1 133 ? 20.897 -11.846 10.456 1.00 8.18 133 PRO E O 1
ATOM 5996 N N . VAL E 1 134 ? 21.389 -11.609 12.640 1.00 6.04 134 VAL E N 1
ATOM 5997 C CA . VAL E 1 134 ? 20.063 -11.135 13.023 1.00 6.61 134 VAL E CA 1
ATOM 5998 C C . VAL E 1 134 ? 20.220 -9.693 13.467 1.00 6.72 134 VAL E C 1
ATOM 5999 O O . VAL E 1 134 ? 20.786 -9.424 14.525 1.00 6.52 134 VAL E O 1
ATOM 6003 N N . PRO E 1 135 ? 19.754 -8.741 12.653 1.00 5.59 135 PRO E N 1
ATOM 6004 C CA . PRO E 1 135 ? 19.971 -7.333 13.007 1.00 5.58 135 PRO E CA 1
ATOM 6005 C C . PRO E 1 135 ? 19.072 -6.818 14.117 1.00 8.90 135 PRO E C 1
ATOM 6006 O O . PRO E 1 135 ? 17.976 -7.326 14.338 1.00 10.37 135 PRO E O 1
ATOM 6010 N N . PHE E 1 136 ? 19.555 -5.807 14.830 1.00 7.78 136 PHE E N 1
ATOM 6011 C CA . PHE E 1 136 ? 18.698 -5.060 15.745 1.00 7.30 136 PHE E CA 1
ATOM 6012 C C . PHE E 1 136 ? 19.032 -3.578 15.636 1.00 6.08 136 PHE E C 1
ATOM 6013 O O . PHE E 1 136 ? 20.152 -3.211 15.274 1.00 7.74 136 PHE E O 1
ATOM 6021 N N . ASP E 1 137 ? 18.044 -2.737 15.928 1.00 8.05 137 ASP E N 1
ATOM 6022 C CA . ASP E 1 137 ? 18.202 -1.284 15.927 1.00 7.00 137 ASP E CA 1
ATOM 6023 C C . ASP E 1 137 ? 17.172 -0.768 16.911 1.00 11.02 137 ASP E C 1
ATOM 6024 O O . ASP E 1 137 ? 15.985 -0.665 16.596 1.00 13.77 137 ASP E O 1
ATOM 6029 N N . LEU E 1 138 ? 17.635 -0.464 18.116 1.00 7.92 138 LEU E N 1
ATOM 6030 C CA . LEU E 1 138 ? 16.749 -0.241 19.245 1.00 7.50 138 LEU E CA 1
ATOM 6031 C C . LEU E 1 138 ? 16.981 1.106 19.896 1.00 7.40 138 LEU E C 1
ATOM 6032 O O . LEU E 1 138 ? 18.082 1.630 19.898 1.00 8.89 138 LEU E O 1
ATOM 6037 N N A MET E 1 139 ? 15.914 1.671 20.479 0.60 7.61 139 MET E N 1
ATOM 6038 N N B MET E 1 139 ? 15.906 1.659 20.476 0.40 7.83 139 MET E N 1
ATOM 6039 C CA A MET E 1 139 ? 16.028 2.808 21.386 0.60 7.47 139 MET E CA 1
ATOM 6040 C CA B MET E 1 139 ? 15.997 2.790 21.384 0.40 8.87 139 MET E CA 1
ATOM 6041 C C A MET E 1 139 ? 15.593 2.316 22.751 0.60 7.88 139 MET E C 1
ATOM 6042 C C B MET E 1 139 ? 15.590 2.294 22.758 0.40 9.93 139 MET E C 1
ATOM 6043 O O A MET E 1 139 ? 14.470 1.857 22.921 0.60 9.80 139 MET E O 1
ATOM 6044 O O B MET E 1 139 ? 14.477 1.817 22.945 0.40 10.67 139 MET E O 1
ATOM 6053 N N . VAL E 1 140 ? 16.504 2.411 23.726 1.00 8.27 140 VAL E N 1
ATOM 6054 C CA . VAL E 1 140 ? 16.272 1.903 25.071 1.00 8.75 140 VAL E CA 1
ATOM 6055 C C . VAL E 1 140 ? 16.439 3.021 26.077 1.00 9.38 140 VAL E C 1
ATOM 6056 O O . VAL E 1 140 ? 17.408 3.793 26.022 1.00 10.42 140 VAL E O 1
ATOM 6060 N N A LYS E 1 141 ? 15.491 3.122 27.010 0.48 9.82 141 LYS E N 1
ATOM 6061 N N B LYS E 1 141 ? 15.496 3.116 27.014 0.52 9.82 141 LYS E N 1
ATOM 6062 C CA A LYS E 1 141 ? 15.636 4.047 28.124 0.48 11.42 141 LYS E CA 1
ATOM 6063 C CA B LYS E 1 141 ? 15.636 4.049 28.121 0.52 11.41 141 LYS E CA 1
ATOM 6064 C C A LYS E 1 141 ? 15.953 3.261 29.387 0.48 13.21 141 LYS E C 1
ATOM 6065 C C B LYS E 1 141 ? 15.954 3.262 29.384 0.52 13.21 141 LYS E C 1
ATOM 6066 O O A LYS E 1 141 ? 15.262 2.300 29.716 0.48 13.00 141 LYS E O 1
ATOM 6067 O O B LYS E 1 141 ? 15.264 2.299 29.709 0.52 12.92 141 LYS E O 1
ATOM 6078 N N . LEU E 1 142 ? 17.028 3.654 30.073 1.00 11.53 142 LEU E N 1
ATOM 6079 C CA . LEU E 1 142 ? 17.402 3.042 31.349 1.00 12.18 142 LEU E CA 1
ATOM 6080 C C . LEU E 1 142 ? 17.078 4.006 32.475 1.00 13.62 142 LEU E C 1
ATOM 6081 O O . LEU E 1 142 ? 17.310 5.210 32.349 1.00 13.16 142 LEU E O 1
ATOM 6086 N N . VAL E 1 143 ? 16.542 3.485 33.573 1.00 13.74 143 VAL E N 1
ATOM 6087 C CA . VAL E 1 143 ? 16.456 4.268 34.808 1.00 14.77 143 VAL E CA 1
ATOM 6088 C C . VAL E 1 143 ? 17.496 3.746 35.798 1.00 17.44 143 VAL E C 1
ATOM 6089 O O . VAL E 1 143 ? 18.206 2.778 35.503 1.00 16.09 143 VAL E O 1
ATOM 6093 N N . ALA E 1 144 ? 17.584 4.380 36.965 1.00 19.92 144 ALA E N 1
ATOM 6094 C CA . ALA E 1 144 ? 18.580 3.999 37.958 1.00 20.25 144 ALA E CA 1
ATOM 6095 C C . ALA E 1 144 ? 18.450 2.527 38.314 1.00 16.92 144 ALA E C 1
ATOM 6096 O O . ALA E 1 144 ? 17.343 2.043 38.587 1.00 19.38 144 ALA E O 1
ATOM 6098 N N . GLY E 1 145 ? 19.574 1.817 38.293 1.00 17.34 145 GLY E N 1
ATOM 6099 C CA . GLY E 1 145 ? 19.585 0.399 38.604 1.00 19.38 145 GLY E CA 1
ATOM 6100 C C . GLY E 1 145 ? 19.456 -0.538 37.413 1.00 18.03 145 GLY E C 1
ATOM 6101 O O . GLY E 1 145 ? 19.614 -1.755 37.566 1.00 17.62 145 GLY E O 1
ATOM 6102 N N . ASP E 1 146 ? 19.145 0.016 36.240 1.00 15.73 146 ASP E N 1
ATOM 6103 C CA . ASP E 1 146 ? 19.002 -0.775 35.013 1.00 14.28 146 ASP E CA 1
ATOM 6104 C C . ASP E 1 146 ? 20.320 -0.959 34.280 1.00 14.05 146 ASP E C 1
ATOM 6105 O O . ASP E 1 146 ? 21.129 -0.036 34.201 1.00 15.41 146 ASP E O 1
ATOM 6110 N N . THR E 1 147 ? 20.502 -2.139 33.698 1.00 13.49 147 THR E N 1
ATOM 6111 C CA . THR E 1 147 ? 21.658 -2.408 32.851 1.00 13.08 147 THR E CA 1
ATOM 6112 C C . THR E 1 147 ? 21.221 -2.874 31.475 1.00 12.14 147 THR E C 1
ATOM 6113 O O . THR E 1 147 ? 20.342 -3.730 31.359 1.00 13.20 147 THR E O 1
ATOM 6117 N N . LEU E 1 148 ? 21.826 -2.302 30.436 1.00 11.60 148 LEU E N 1
ATOM 6118 C CA . LEU E 1 148 ? 21.696 -2.807 29.073 1.00 14.08 148 LEU E CA 1
ATOM 6119 C C . LEU E 1 148 ? 22.963 -3.600 28.776 1.00 11.51 148 LEU E C 1
ATOM 6120 O O . LEU E 1 148 ? 24.071 -3.084 28.943 1.00 11.85 148 LEU E O 1
ATOM 6125 N N . GLN E 1 149 ? 22.820 -4.860 28.373 1.00 10.58 149 GLN E N 1
ATOM 6126 C CA . GLN E 1 149 ? 23.994 -5.707 28.173 1.00 12.41 149 GLN E CA 1
ATOM 6127 C C . GLN E 1 149 ? 23.890 -6.602 26.945 1.00 10.10 149 GLN E C 1
ATOM 6128 O O . GLN E 1 149 ? 22.799 -6.839 26.402 1.00 11.48 149 GLN E O 1
ATOM 6134 N N . ALA E 1 150 ? 25.046 -7.081 26.506 1.00 10.13 150 ALA E N 1
ATOM 6135 C CA . ALA E 1 150 ? 25.128 -8.071 25.459 1.00 10.24 150 ALA E CA 1
ATOM 6136 C C . ALA E 1 150 ? 25.604 -9.367 26.085 1.00 12.75 150 ALA E C 1
ATOM 6137 O O . ALA E 1 150 ? 26.556 -9.373 26.872 1.00 12.06 150 ALA E O 1
ATOM 6139 N N . ARG E 1 151 ? 24.951 -10.468 25.745 1.00 11.00 151 ARG E N 1
ATOM 6140 C CA . ARG E 1 151 ? 25.269 -11.758 26.349 1.00 11.66 151 ARG E CA 1
ATOM 6141 C C . ARG E 1 151 ? 25.390 -12.863 25.310 1.00 10.51 151 ARG E C 1
ATOM 6142 O O . ARG E 1 151 ? 24.459 -13.112 24.534 1.00 11.56 151 ARG E O 1
ATOM 6150 N N . SER E 1 152 ? 26.563 -13.493 25.277 1.00 11.49 152 SER E N 1
ATOM 6151 C CA . SER E 1 152 ? 26.774 -14.726 24.528 1.00 11.20 152 SER E CA 1
ATOM 6152 C C . SER E 1 152 ? 27.170 -15.818 25.508 1.00 12.58 152 SER E C 1
ATOM 6153 O O . SER E 1 152 ? 28.104 -15.636 26.292 1.00 13.74 152 SER E O 1
ATOM 6156 N N . ASN E 1 153 ? 26.475 -16.952 25.469 1.00 11.97 153 ASN E N 1
ATOM 6157 C CA . ASN E 1 153 ? 26.772 -18.026 26.421 1.00 13.81 153 ASN E CA 1
ATOM 6158 C C . ASN E 1 153 ? 27.685 -19.128 25.881 1.00 13.41 153 ASN E C 1
ATOM 6159 O O . ASN E 1 153 ? 27.871 -20.155 26.526 1.00 16.20 153 ASN E O 1
ATOM 6164 N N . ASN E 1 154 ? 28.240 -18.912 24.693 1.00 13.21 154 ASN E N 1
ATOM 6165 C CA . ASN E 1 154 ? 28.911 -19.973 23.958 1.00 17.04 154 ASN E CA 1
ATOM 6166 C C . ASN E 1 154 ? 29.970 -19.365 23.052 1.00 19.45 154 ASN E C 1
ATOM 6167 O O . ASN E 1 154 ? 29.726 -18.331 22.429 1.00 17.11 154 ASN E O 1
ATOM 6172 N N . ALA E 1 155 ? 31.135 -20.005 22.967 1.00 15.79 155 ALA E N 1
ATOM 6173 C CA . ALA E 1 155 ? 32.230 -19.514 22.126 1.00 17.96 155 ALA E CA 1
ATOM 6174 C C . ALA E 1 155 ? 31.901 -19.444 20.632 1.00 19.71 155 ALA E C 1
ATOM 6175 O O . ALA E 1 155 ? 32.651 -18.861 19.864 1.00 19.92 155 ALA E O 1
ATOM 6177 N N . GLU E 1 156 ? 30.786 -20.029 20.214 1.00 15.54 156 GLU E N 1
ATOM 6178 C CA . GLU E 1 156 ? 30.477 -20.054 18.784 1.00 12.53 156 GLU E CA 1
ATOM 6179 C C . GLU E 1 156 ? 29.519 -18.967 18.333 1.00 14.40 156 GLU E C 1
ATOM 6180 O O . GLU E 1 156 ? 29.217 -18.883 17.145 1.00 12.33 156 GLU E O 1
ATOM 6186 N N . VAL E 1 157 ? 29.026 -18.148 19.258 1.00 10.24 157 VAL E N 1
ATOM 6187 C CA . VAL E 1 157 ? 28.084 -17.092 18.872 1.00 9.51 157 VAL E CA 1
ATOM 6188 C C . VAL E 1 157 ? 28.491 -15.724 19.400 1.00 10.11 157 VAL E C 1
ATOM 6189 O O . VAL E 1 157 ? 29.108 -15.604 20.462 1.00 14.11 157 VAL E O 1
ATOM 6193 N N . ARG E 1 158 ? 28.157 -14.697 18.629 1.00 9.43 158 ARG E N 1
ATOM 6194 C CA . ARG E 1 158 ? 28.520 -13.330 18.954 1.00 11.68 158 ARG E CA 1
ATOM 6195 C C . ARG E 1 158 ? 27.348 -12.366 18.966 1.00 8.23 158 ARG E C 1
ATOM 6196 O O . ARG E 1 158 ? 26.345 -12.553 18.262 1.00 9.67 158 ARG E O 1
ATOM 6204 N N . VAL E 1 159 ? 27.503 -11.327 19.779 1.00 9.90 159 VAL E N 1
ATOM 6205 C CA . VAL E 1 159 ? 26.632 -10.158 19.787 1.00 9.63 159 VAL E CA 1
ATOM 6206 C C . VAL E 1 159 ? 27.559 -8.985 19.513 1.00 9.70 159 VAL E C 1
ATOM 6207 O O . VAL E 1 159 ? 28.471 -8.734 20.299 1.00 13.48 159 VAL E O 1
ATOM 6211 N N . GLN E 1 160 ? 27.335 -8.268 18.417 1.00 9.76 160 GLN E N 1
ATOM 6212 C CA . GLN E 1 160 ? 28.247 -7.212 17.982 1.00 12.33 160 GLN E CA 1
ATOM 6213 C C . GLN E 1 160 ? 27.468 -5.970 17.642 1.00 11.16 160 GLN E C 1
ATOM 6214 O O . GLN E 1 160 ? 26.358 -6.059 17.127 1.00 11.68 160 GLN E O 1
ATOM 6220 N N . GLY E 1 161 ? 28.051 -4.806 17.887 1.00 8.27 161 GLY E N 1
ATOM 6221 C CA . GLY E 1 161 ? 27.422 -3.590 17.415 1.00 7.78 161 GLY E CA 1
ATOM 6222 C C . GLY E 1 161 ? 27.971 -2.343 18.063 1.00 7.29 161 GLY E C 1
ATOM 6223 O O . GLY E 1 161 ? 29.100 -2.332 18.570 1.00 9.43 161 GLY E O 1
ATOM 6224 N N . ILE E 1 162 ? 27.166 -1.287 18.042 1.00 9.49 162 ILE E N 1
ATOM 6225 C CA . ILE E 1 162 ? 27.541 0.003 18.600 1.00 9.05 162 ILE E CA 1
ATOM 6226 C C . ILE E 1 162 ? 26.328 0.613 19.292 1.00 8.06 162 ILE E C 1
ATOM 6227 O O . ILE E 1 162 ? 25.167 0.310 18.964 1.00 8.75 162 ILE E O 1
ATOM 6232 N N . ALA E 1 163 ? 26.599 1.474 20.262 1.00 9.02 163 ALA E N 1
ATOM 6233 C CA . ALA E 1 163 ? 25.553 2.173 20.980 1.00 9.47 163 ALA E CA 1
ATOM 6234 C C . ALA E 1 163 ? 26.049 3.565 21.325 1.00 8.83 163 ALA E C 1
ATOM 6235 O O . ALA E 1 163 ? 27.246 3.806 21.361 1.00 9.03 163 ALA E O 1
ATOM 6237 N N . ARG E 1 164 ? 25.131 4.479 21.600 1.00 8.74 164 ARG E N 1
ATOM 6238 C CA . ARG E 1 164 ? 25.515 5.749 22.209 1.00 9.33 164 ARG E CA 1
ATOM 6239 C C . ARG E 1 164 ? 24.360 6.322 23.001 1.00 9.56 164 ARG E C 1
ATOM 6240 O O . ARG E 1 164 ? 23.193 5.990 22.760 1.00 9.34 164 ARG E O 1
ATOM 6248 N N . GLN E 1 165 ? 24.689 7.189 23.948 1.00 10.23 165 GLN E N 1
ATOM 6249 C CA . GLN E 1 165 ? 23.656 7.853 24.720 1.00 10.55 165 GLN E CA 1
ATOM 6250 C C . GLN E 1 165 ? 23.112 9.028 23.918 1.00 12.87 165 GLN E C 1
ATOM 6251 O O . GLN E 1 165 ? 23.858 9.934 23.550 1.00 12.70 165 GLN E O 1
ATOM 6257 N N . ILE E 1 166 ? 21.809 9.000 23.654 1.00 10.47 166 ILE E N 1
ATOM 6258 C CA . ILE E 1 166 ? 21.148 10.013 22.844 1.00 10.83 166 ILE E CA 1
ATOM 6259 C C . ILE E 1 166 ? 20.615 11.174 23.682 1.00 10.84 166 ILE E C 1
ATOM 6260 O O . ILE E 1 166 ? 20.621 12.326 23.232 1.00 11.79 166 ILE E O 1
ATOM 6265 N N . ALA E 1 167 ? 20.173 10.875 24.905 1.00 11.17 167 ALA E N 1
ATOM 6266 C CA . ALA E 1 167 ? 19.593 11.886 25.783 1.00 11.87 167 ALA E CA 1
ATOM 6267 C C . ALA E 1 167 ? 19.785 11.483 27.233 1.00 12.39 167 ALA E C 1
ATOM 6268 O O . ALA E 1 167 ? 19.982 10.298 27.527 1.00 12.27 167 ALA E O 1
ATOM 6270 N N . ASP E 1 168 ? 19.756 12.457 28.144 1.00 13.19 168 ASP E N 1
ATOM 6271 C CA . ASP E 1 168 ? 19.786 12.125 29.565 1.00 14.65 168 ASP E CA 1
ATOM 6272 C C . ASP E 1 168 ? 18.419 11.623 30.008 1.00 15.45 168 ASP E C 1
ATOM 6273 O O . ASP E 1 168 ? 17.481 11.627 29.212 1.00 15.38 168 ASP E O 1
ATOM 6278 N N . VAL E 1 169 ? 18.300 11.175 31.255 1.00 17.61 169 VAL E N 1
ATOM 6279 C CA . VAL E 1 169 ? 17.050 10.552 31.704 1.00 18.45 169 VAL E CA 1
ATOM 6280 C C . VAL E 1 169 ? 15.878 11.543 31.730 1.00 21.53 169 VAL E C 1
ATOM 6281 O O . VAL E 1 169 ? 14.714 11.157 31.584 1.00 22.68 169 VAL E O 1
ATOM 6285 N N . SER E 1 170 ? 16.193 12.825 31.866 1.00 21.53 170 SER E N 1
ATOM 6286 C CA . SER E 1 170 ? 15.172 13.863 31.838 1.00 20.51 170 SER E CA 1
ATOM 6287 C C . SER E 1 170 ? 14.722 14.164 30.415 1.00 20.30 170 SER E C 1
ATOM 6288 O O . SER E 1 170 ? 13.783 14.927 30.203 1.00 27.02 170 SER E O 1
ATOM 6291 N N . GLY E 1 171 ? 15.400 13.567 29.436 1.00 17.63 171 GLY E N 1
ATOM 6292 C CA . GLY E 1 171 ? 15.033 13.760 28.052 1.00 17.45 171 GLY E CA 1
ATOM 6293 C C . GLY E 1 171 ? 15.787 14.866 27.336 1.00 20.29 171 GLY E C 1
ATOM 6294 O O . GLY E 1 171 ? 15.435 15.222 26.210 1.00 19.46 171 GLY E O 1
ATOM 6295 N N . ASN E 1 172 ? 16.814 15.420 27.980 1.00 15.43 172 ASN E N 1
ATOM 6296 C CA . ASN E 1 172 ? 17.628 16.449 27.343 1.00 18.26 172 ASN E CA 1
ATOM 6297 C C . ASN E 1 172 ? 18.582 15.813 26.343 1.00 16.25 172 ASN E C 1
ATOM 6298 O O . ASN E 1 172 ? 19.291 14.871 26.682 1.00 15.23 172 ASN E O 1
ATOM 6303 N N . LEU E 1 173 ? 18.594 16.329 25.117 1.00 14.30 173 LEU E N 1
ATOM 6304 C CA . LEU E 1 173 ? 19.421 15.761 24.049 1.00 14.08 173 LEU E CA 1
ATOM 6305 C C . LEU E 1 173 ? 20.909 15.962 24.325 1.00 17.11 173 LEU E C 1
ATOM 6306 O O . LEU E 1 173 ? 21.320 16.988 24.877 1.00 20.40 173 LEU E O 1
ATOM 6311 N N . ILE E 1 174 ? 21.715 14.976 23.943 1.00 16.00 174 ILE E N 1
ATOM 6312 C CA . ILE E 1 174 ? 23.167 15.058 24.077 1.00 15.46 174 ILE E CA 1
ATOM 6313 C C . ILE E 1 174 ? 23.799 15.283 22.710 1.00 15.48 174 ILE E C 1
ATOM 6314 O O . ILE E 1 174 ? 23.582 14.500 21.787 1.00 13.98 174 ILE E O 1
ATOM 6319 N N . ASN E 1 175 ? 24.573 16.355 22.574 1.00 16.61 175 ASN E N 1
ATOM 6320 C CA . ASN E 1 175 ? 25.230 16.658 21.307 1.00 17.14 175 ASN E CA 1
ATOM 6321 C C . ASN E 1 175 ? 26.250 15.594 20.946 1.00 17.77 175 ASN E C 1
ATOM 6322 O O . ASN E 1 175 ? 26.879 15.015 21.834 1.00 22.11 175 ASN E O 1
ATOM 6327 N N . PRO E 1 176 ? 26.421 15.332 19.639 1.00 13.92 176 PRO E N 1
ATOM 6328 C CA . PRO E 1 176 ? 27.467 14.393 19.205 1.00 15.12 176 PRO E CA 1
ATOM 6329 C C . PRO E 1 176 ? 28.870 14.975 19.360 1.00 27.67 176 PRO E C 1
ATOM 6330 O O . PRO E 1 176 ? 29.010 16.196 19.297 1.00 32.80 176 PRO E O 1
#

Foldseek 3Di:
DDDDDDDPPVVVVVCVVPPDPDVDDDDPDDDDDDDCVQVVVVHQPPQVRLQDDDPVFKQWDKDAQFKFFSDQEFAKKKWKFWKKADALPDPKWKFKWKDLPPDIDTPFTRHDDHDPPDPPDDIDTDIDIDIDGDHHSMTIMIDINHRVMITTTIMGGQTGNVRHGDGD/DADKAWDDDPVVVVVVCVVPPPDGDIGGPDDDDDDDCCCVVPPNDDDQVQLQDDDPVFKQWDKDAQFKFFSDQEFAKKKWKFWKKADALPDPKWKFKWKDLPPDIDTPFTRHDDDDPPDPDDDIDTDIDIDIDGDHHSMTIIIDINHRVMITTTIMGGQTGNVRHGDGD/DKDWDDDPVVVVVVCVVDPDPPTIDDDDDDDDDDCVQVVLPHQPDPVQQQDDDPVFKQWDKDAQFKFFSDQEFAKKKKKFWKKADALPDPKWKFKWKDLPPDIDTPFTRHDDDDPPDPPDDIDTDIDIDIDGDHHSMTIMIDINHRVMITTTIMGGQTGNVRHGDGD/DAWDDDPPVVVVVCVVDPDPPDDTDGDDPDDDDDDDCVQVVVVHDDPLVQLQDDDPVFKQWDKDFQFKFFSDAEFAKKKKKFWKKADALPDPKWKFKWKDLPPDIDTPFTRHDDHDPPDPPDDIDTGIDIDIDGDHHSMTIMIDINHRVMITTTIMGGQTGNVRHGDGD/DDKDDDDDVVVVVVVCVVPCDIDDPDDDDDDDCVQVVVVHDDDQVQQQDDDPVFKQWDKDAQFKFFSDQEFAKKKWKFWKKADALPDPKWKFKWKDLVPDIDTPFTRHDDHDPPDPPDDIDIDIDIDMDGHHHSMTIMIDTNHRVMITTTIMGGQTGNVRHGDGD

B-factor: mean 19.1, std 12.43, range [3.74, 68.89]